Protein 4Y9A (pdb70)

Secondary structure (DSSP, 8-state):
---EEEEE--B---HHHHHHHHHHHHHH--HHHHHHSEEEEE--GGGHHHHHHHHHHTT-S-EEEES---SSSSBS-TT---HHHHHHTT--EEEES-HHHHHHS---HHHHHHHHHHHHHTT-EEEEEE---HHHHHTT-HHHHHHHHHHHHTTT--HHHHTT-EEEE--GGGSSSS----HHHHHHHHHHHHHHHHHHS-HHHHTTSEEEE-S---TTTHHHHHTSTT--EEEE-GGGGSHHHHHHHHTTT-/-PPPEEEEE--B---HHHHHHHHHHHHHH--HHHHHHSEEEEE--GGGHHHHHHHHHHTT---EEEES---SSSSBS-TT---HHHHHHTT--EEEES-HHHHHHS---HHHHHHHHHHHHHTT-EEEEEE---HHHHHHT-HHHHHHHHHHHHTTT--HHHHTT-EEEE--GGGSSSSS---HHHHHHHHHHHHHHHHHHS-HHHHTTSEEEE-S---TTTHHHHHHSTT--EEEESGGGGSHHHHHHHHT---/---EEEEE--B---HHHHHHHHHHHHHH--HHHHHHSEEEEE--GGGHHHHHHHHHHHT---EEEES---SSSSBS-TT---HHHHHHTT--EEEES-HHHHHHS---HHHHHHHHHHHHHTT-EEEEEE---HHHHHTT-HHHHHHHHHHHHTTT--HHHHTT-EEEE--GGGSSSS----HHHHHHHHHHHHHHHHHHS-HHHHTT-EEEE-S---TTTHHHHHTSTT--EEEE-GGGGSHHHHHHHHTTT-/-PPPEEEEE--B---HHHHHHHHHHHHHH--HHHHHH-EEEEE--GGGHHHHHHHHHHTT---EEEES---SSSSBS-TT---HHHHHHTT--EEEES-HHHHHHT---HHHHHHHHHHHHHTT-EEEEEE---HHHHHTT-HHHHHHHHHHHHTTT--HHHHTT-EEEE--HHHHSSS----HHHHHHHHHHHHHHHHHHS-HHHHTTSEEEE-S---HHHHHHHTTSTT--EEEE-GGGGSHHHHHHHHTTT-

Structure (mmCIF, N/CA/C/O backbone):
data_4Y9A
#
_entry.id   4Y9A
#
_cell.length_a   86.069
_cell.length_b   86.069
_cell.length_c   133.949
_cell.angle_alpha   90.00
_cell.angle_beta   90.00
_cell.angle_gamma   90.00
#
_symmetry.space_group_name_H-M   'P 43'
#
loop_
_entity.id
_entity.type
_entity.pdbx_description
1 polymer 'Triosephosphate isomerase'
2 water water
#
loop_
_atom_site.group_PDB
_atom_site.id
_atom_site.type_symbol
_atom_site.label_atom_id
_atom_site.label_alt_id
_atom_site.label_comp_id
_atom_site.label_asym_id
_atom_site.label_entity_id
_atom_site.label_seq_id
_atom_site.pdbx_PDB_ins_code
_atom_site.Cartn_x
_atom_site.Cartn_y
_atom_site.Cartn_z
_atom_site.occupancy
_atom_site.B_iso_or_equiv
_atom_site.auth_seq_id
_atom_site.auth_comp_id
_atom_site.auth_asym_id
_atom_site.auth_atom_id
_atom_site.pdbx_PDB_model_num
ATOM 1 N N . ARG A 1 7 ? 10.847 37.991 -27.415 1.00 45.47 7 ARG A N 1
ATOM 2 C 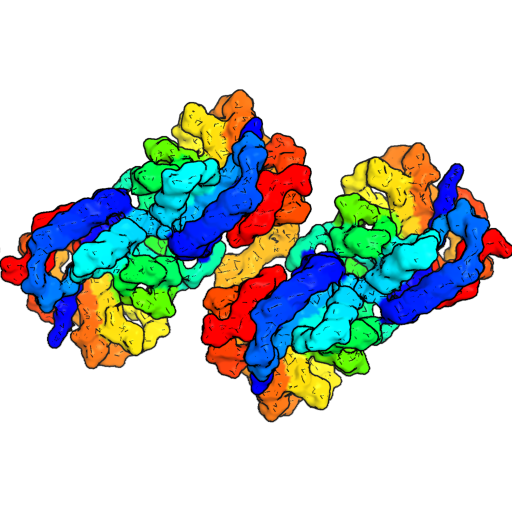CA . ARG A 1 7 ? 11.299 37.757 -26.043 1.00 36.84 7 ARG A CA 1
ATOM 3 C C . ARG A 1 7 ? 10.175 37.384 -25.073 1.00 36.73 7 ARG A C 1
ATOM 4 O O . ARG A 1 7 ? 9.243 38.163 -24.858 1.00 35.89 7 ARG A O 1
ATOM 12 N N . THR A 1 8 ? 10.290 36.204 -24.465 1.00 33.44 8 THR A N 1
ATOM 13 C CA . THR A 1 8 ? 9.385 35.796 -23.388 1.00 36.35 8 THR A CA 1
ATOM 14 C C . THR A 1 8 ? 9.569 36.709 -22.184 1.00 32.32 8 THR A C 1
ATOM 15 O O . THR A 1 8 ? 10.642 36.752 -21.613 1.00 33.69 8 THR A O 1
ATOM 19 N N . PRO A 1 9 ? 8.527 37.447 -21.789 1.00 37.41 9 PRO A N 1
ATOM 20 C CA . PRO A 1 9 ? 8.717 38.307 -20.616 1.00 32.36 9 PRO A CA 1
ATOM 21 C C . PRO A 1 9 ? 8.997 37.494 -19.351 1.00 30.23 9 PRO A C 1
ATOM 22 O O . PRO A 1 9 ? 8.608 36.335 -19.281 1.00 29.69 9 PRO A O 1
ATOM 26 N N . LEU A 1 10 ? 9.726 38.077 -18.403 1.00 28.74 10 LEU A N 1
ATOM 27 C CA . LEU A 1 10 ? 10.097 37.370 -17.177 1.00 27.01 10 LEU A CA 1
ATOM 28 C C . LEU A 1 10 ? 9.665 38.149 -15.949 1.00 30.22 10 LEU A C 1
ATOM 29 O O . LEU A 1 10 ? 10.101 39.294 -15.725 1.00 30.29 10 LEU A O 1
ATOM 34 N N . MET A 1 11 ? 8.806 37.528 -15.149 1.00 27.74 11 MET A N 1
ATOM 35 C CA . MET A 1 11 ? 8.393 38.141 -13.907 1.00 25.88 11 MET A CA 1
ATOM 36 C C . MET A 1 11 ? 9.062 37.383 -12.778 1.00 23.84 11 MET A C 1
ATOM 37 O O . MET A 1 11 ? 8.698 36.252 -12.478 1.00 29.43 11 MET A O 1
ATOM 42 N N . ALA A 1 12 ? 10.048 38.018 -12.158 1.00 27.18 12 ALA A N 1
ATOM 43 C CA . ALA A 1 12 ? 10.803 37.406 -11.083 1.00 25.28 12 ALA A CA 1
ATOM 44 C C . ALA A 1 12 ? 10.393 38.077 -9.787 1.00 27.91 12 ALA A C 1
ATOM 45 O O . ALA A 1 12 ? 10.559 39.279 -9.618 1.00 29.18 12 ALA A O 1
ATOM 47 N N . GLY A 1 13 ? 9.836 37.292 -8.878 1.00 28.76 13 GLY A N 1
ATOM 48 C CA . GLY A 1 13 ? 9.417 37.804 -7.594 1.00 26.26 13 GLY A CA 1
ATOM 49 C C . GLY A 1 13 ? 10.559 37.764 -6.610 1.00 24.26 13 GLY A C 1
ATOM 50 O O . GLY A 1 13 ? 11.011 36.683 -6.242 1.00 23.56 13 GLY A O 1
ATOM 51 N N . ASN A 1 14 ? 11.063 38.940 -6.237 1.00 25.45 14 ASN A N 1
ATOM 52 C CA . ASN A 1 14 ? 12.115 39.045 -5.234 1.00 26.92 14 ASN A CA 1
ATOM 53 C C . ASN A 1 14 ? 11.542 39.204 -3.829 1.00 26.91 14 ASN A C 1
ATOM 54 O O . ASN A 1 14 ? 11.194 40.316 -3.398 1.00 25.51 14 ASN A O 1
ATOM 59 N N . TRP A 1 15 ? 11.494 38.095 -3.100 1.00 25.36 15 TRP A N 1
ATOM 60 C CA . TRP A 1 15 ? 10.975 38.094 -1.741 1.00 21.86 15 TRP A CA 1
ATOM 61 C C . TRP A 1 15 ? 11.814 38.914 -0.765 1.00 23.46 15 TRP A C 1
ATOM 62 O O . TRP A 1 15 ? 11.311 39.364 0.263 1.00 24.24 15 TRP A O 1
ATOM 73 N N . LYS A 1 16 ? 13.086 39.113 -1.110 1.00 25.78 16 LYS A N 1
ATOM 74 C CA . LYS A 1 16 ? 14.082 39.729 -0.239 1.00 21.00 16 LYS A CA 1
ATOM 75 C C . LYS A 1 16 ? 14.175 38.930 1.045 1.00 20.24 16 LYS A C 1
ATOM 76 O O . LYS A 1 16 ? 14.037 37.710 1.011 1.00 24.30 16 LYS A O 1
ATOM 82 N N . MET A 1 17 ? 14.408 39.575 2.176 1.00 21.63 17 MET A N 1
ATOM 83 C CA . MET A 1 17 ? 14.557 38.804 3.404 1.00 19.50 17 MET A CA 1
ATOM 84 C C . MET A 1 17 ? 13.189 38.544 4.029 1.00 24.60 17 MET A C 1
ATOM 85 O O . MET A 1 17 ? 12.850 39.104 5.085 1.00 26.98 17 MET A O 1
ATOM 90 N N . ASN A 1 18 ? 12.398 37.703 3.355 1.00 22.75 18 ASN A N 1
ATOM 91 C CA . ASN A 1 18 ? 11.051 37.358 3.800 1.00 21.01 18 ASN A CA 1
ATOM 92 C C . ASN A 1 18 ? 10.653 35.905 3.529 1.00 22.19 18 ASN A C 1
ATOM 93 O O . ASN A 1 18 ? 11.147 35.290 2.588 1.00 22.59 18 ASN A O 1
ATOM 98 N N . LEU A 1 19 ? 9.739 35.400 4.369 1.00 28.12 19 LEU A N 1
ATOM 99 C CA . LEU A 1 19 ? 9.086 34.069 4.300 1.00 26.31 19 LEU A CA 1
ATOM 100 C C . LEU A 1 19 ? 10.017 32.987 4.814 1.00 26.00 19 LEU A C 1
ATOM 101 O O . LEU A 1 19 ? 11.116 32.843 4.291 1.00 24.96 19 LEU A O 1
ATOM 106 N N . ASN A 1 20 ? 9.587 32.245 5.841 1.00 27.63 20 ASN A N 1
ATOM 107 C CA . ASN A 1 20 ? 10.329 31.064 6.307 1.00 30.49 20 ASN A CA 1
ATOM 108 C C . ASN A 1 20 ? 10.044 29.874 5.396 1.00 27.05 20 ASN A C 1
ATOM 109 O O . ASN A 1 20 ? 9.329 30.006 4.414 1.00 30.04 20 ASN A O 1
ATOM 114 N N . HIS A 1 21 ? 10.589 28.706 5.712 1.00 29.99 21 HIS A N 1
ATOM 115 C CA . HIS A 1 21 ? 10.529 27.622 4.736 1.00 31.93 21 HIS A CA 1
ATOM 116 C C . HIS A 1 21 ? 9.112 27.089 4.479 1.00 30.59 21 HIS A C 1
ATOM 117 O O . HIS A 1 21 ? 8.790 26.710 3.349 1.00 33.69 21 HIS A O 1
ATOM 124 N N . LEU A 1 22 ? 8.243 27.127 5.484 1.00 29.95 22 LEU A N 1
ATOM 125 C CA . LEU A 1 22 ? 6.864 26.648 5.300 1.00 32.88 22 LEU A CA 1
ATOM 126 C C . LEU A 1 22 ? 5.948 27.721 4.685 1.00 30.68 22 LEU A C 1
ATOM 127 O O . LEU A 1 22 ? 5.035 27.402 3.917 1.00 31.63 22 LEU A O 1
ATOM 132 N N . GLU A 1 23 ? 6.185 28.983 5.035 1.00 30.63 23 GLU A N 1
ATOM 133 C CA . GLU A 1 23 ? 5.482 30.092 4.403 1.00 25.48 23 GLU A CA 1
ATOM 134 C C . GLU A 1 23 ? 5.837 30.177 2.947 1.00 23.74 23 GLU A C 1
ATOM 135 O O . GLU A 1 23 ? 5.031 30.594 2.130 1.00 27.07 23 GLU A O 1
ATOM 141 N N . ALA A 1 24 ? 7.066 29.807 2.626 1.00 26.72 24 ALA A N 1
ATOM 142 C CA . ALA A 1 24 ? 7.526 29.882 1.256 1.00 25.19 24 ALA A CA 1
ATOM 143 C C . ALA A 1 24 ? 6.735 28.913 0.407 1.00 25.45 24 ALA A C 1
ATOM 144 O O . ALA A 1 24 ? 6.265 29.264 -0.671 1.00 24.81 24 ALA A O 1
ATOM 146 N N . ILE A 1 25 ? 6.606 27.691 0.918 1.00 26.56 25 ILE A N 1
ATOM 147 C CA . ILE A 1 25 ? 5.850 26.602 0.293 1.00 29.49 25 ILE A CA 1
ATOM 148 C C . ILE A 1 25 ? 4.386 26.981 0.108 1.00 31.94 25 ILE A C 1
ATOM 149 O O . ILE A 1 25 ? 3.803 26.781 -0.959 1.00 31.13 25 ILE A O 1
ATOM 154 N N . ALA A 1 26 ? 3.790 27.491 1.174 1.00 30.24 26 ALA A N 1
ATOM 155 C CA . ALA A 1 26 ? 2.456 28.025 1.082 1.00 34.89 26 ALA A CA 1
ATOM 156 C C . ALA A 1 26 ? 2.365 29.120 -0.007 1.00 33.38 26 ALA A C 1
ATOM 157 O O . ALA A 1 26 ? 1.323 29.362 -0.562 1.00 30.99 26 ALA A O 1
ATOM 159 N N . HIS A 1 27 ? 3.432 29.852 -0.277 1.00 32.42 27 HIS A N 1
ATOM 160 C CA . HIS A 1 27 ? 3.309 30.972 -1.204 1.00 30.49 27 HIS A CA 1
ATOM 161 C C . HIS A 1 27 ? 3.094 30.437 -2.617 1.00 29.95 27 HIS A C 1
ATOM 162 O O . HIS A 1 27 ? 2.109 30.672 -3.296 1.00 33.22 27 HIS A O 1
ATOM 169 N N . VAL A 1 28 ? 4.055 29.612 -2.965 1.00 29.67 28 VAL A N 1
ATOM 170 C CA . VAL A 1 28 ? 4.190 28.956 -4.230 1.00 28.87 28 VAL A CA 1
ATOM 171 C C . VAL A 1 28 ? 2.966 28.055 -4.507 1.00 34.85 28 VAL A C 1
ATOM 172 O O . VAL A 1 28 ? 2.503 27.970 -5.651 1.00 35.18 28 VAL A O 1
ATOM 176 N N . GLN A 1 29 ? 2.438 27.403 -3.465 1.00 34.50 29 GLN A N 1
ATOM 177 C CA . GLN A 1 29 ? 1.143 26.724 -3.534 1.00 31.66 29 GLN A CA 1
ATOM 178 C C . GLN A 1 29 ? -0.008 27.692 -3.833 1.00 34.26 29 GLN A C 1
ATOM 179 O O . GLN A 1 29 ? -0.863 27.436 -4.699 1.00 29.64 29 GLN A O 1
ATOM 185 N N . LYS A 1 30 ? -0.048 28.788 -3.080 1.00 35.41 30 LYS A N 1
ATOM 186 C CA . LYS A 1 30 ? -1.012 29.846 -3.346 1.00 33.18 30 LYS A CA 1
ATOM 187 C C . LYS A 1 30 ? -0.847 30.304 -4.793 1.00 38.48 30 LYS A C 1
ATOM 188 O O . LYS A 1 30 ? -1.830 30.441 -5.535 1.00 38.99 30 LYS A O 1
ATOM 194 N N . LEU A 1 31 ? 0.405 30.530 -5.189 1.00 36.89 31 LEU A N 1
ATOM 195 C CA . LEU A 1 31 ? 0.698 31.020 -6.528 1.00 35.88 31 LEU A CA 1
ATOM 196 C C . LEU A 1 31 ? 0.197 30.076 -7.618 1.00 35.28 31 LEU A C 1
ATOM 197 O O . LEU A 1 31 ? -0.490 30.504 -8.542 1.00 33.09 31 LEU A O 1
ATOM 202 N N . ALA A 1 32 ? 0.518 28.789 -7.489 1.00 37.45 32 ALA A N 1
ATOM 203 C CA . ALA A 1 32 ? 0.170 27.804 -8.514 1.00 35.59 32 ALA A CA 1
ATOM 204 C C . ALA A 1 32 ? -1.336 27.571 -8.548 1.00 39.79 32 ALA A C 1
ATOM 205 O O . ALA A 1 32 ? -1.907 27.233 -9.591 1.00 40.28 32 ALA A O 1
ATOM 207 N N . PHE A 1 33 ? -1.979 27.787 -7.406 1.00 40.11 33 PHE A N 1
ATOM 208 C CA . PHE A 1 33 ? -3.424 27.653 -7.314 1.00 41.91 33 PHE A CA 1
ATOM 209 C C . PHE A 1 33 ? -4.108 28.711 -8.162 1.00 38.35 33 PHE A C 1
ATOM 210 O O . PHE A 1 33 ? -5.104 28.430 -8.820 1.00 38.06 33 PHE A O 1
ATOM 218 N N . ALA A 1 34 ? -3.545 29.915 -8.164 1.00 37.82 34 ALA A N 1
ATOM 219 C CA . ALA A 1 34 ? -4.166 31.053 -8.827 1.00 32.85 34 ALA A CA 1
ATOM 220 C C . ALA A 1 34 ? -3.813 31.154 -10.317 1.00 37.57 34 ALA A C 1
ATOM 221 O O . ALA A 1 34 ? -4.509 31.830 -11.065 1.00 39.90 34 ALA A O 1
ATOM 223 N N . LEU A 1 35 ? -2.749 30.472 -10.748 1.00 41.45 35 LEU A N 1
ATOM 224 C CA . LEU A 1 35 ? -2.263 30.533 -12.137 1.00 34.76 35 LEU A CA 1
ATOM 225 C C . LEU A 1 35 ? -2.719 29.383 -13.059 1.00 39.38 35 LEU A C 1
ATOM 226 O O . LEU A 1 35 ? -2.829 28.239 -12.631 1.00 43.97 35 LEU A O 1
ATOM 231 N N . ALA A 1 36 ? -2.942 29.692 -14.334 1.00 39.75 36 ALA A N 1
ATOM 232 C CA . ALA A 1 36 ? -3.345 28.705 -15.338 1.00 32.04 36 ALA A CA 1
ATOM 233 C C . ALA A 1 36 ? -2.341 28.658 -16.463 1.00 33.39 36 ALA A C 1
ATOM 234 O O . ALA A 1 36 ? -1.484 29.520 -16.552 1.00 34.61 36 ALA A O 1
ATOM 236 N N . ASP A 1 37 ? -2.465 27.650 -17.324 1.00 42.52 37 ASP A N 1
ATOM 237 C CA . ASP A 1 37 ? -1.541 27.419 -18.438 1.00 36.35 37 ASP A CA 1
ATOM 238 C C . ASP A 1 37 ? -1.302 28.609 -19.341 1.00 37.91 37 ASP A C 1
ATOM 239 O O . ASP A 1 37 ? -0.187 28.810 -19.821 1.00 37.31 37 ASP A O 1
ATOM 244 N N . LYS A 1 38 ? -2.362 29.368 -19.598 1.00 36.07 38 LYS A N 1
ATOM 245 C CA . LYS A 1 38 ? -2.285 30.562 -20.426 1.00 34.03 38 LYS A CA 1
ATOM 246 C C . LYS A 1 38 ? -1.401 31.647 -19.785 1.00 33.68 38 LYS A C 1
ATOM 247 O O . LYS A 1 38 ? -0.885 32.529 -20.469 1.00 32.53 38 LYS A O 1
ATOM 253 N N . ASP A 1 39 ? -1.257 31.598 -18.464 1.00 36.48 39 ASP A N 1
ATOM 254 C CA . ASP A 1 39 ? -0.378 32.524 -17.755 1.00 34.32 39 ASP A CA 1
ATOM 255 C C . ASP A 1 39 ? 1.099 32.211 -18.041 1.00 35.87 39 ASP A C 1
ATOM 256 O O . ASP A 1 39 ? 1.867 33.113 -18.372 1.00 34.05 39 ASP A O 1
ATOM 261 N N . TYR A 1 40 ? 1.489 30.942 -17.893 1.00 34.60 40 TYR A N 1
ATOM 262 C CA . TYR A 1 40 ? 2.861 30.511 -18.148 1.00 31.88 40 TYR A CA 1
ATOM 263 C C . TYR A 1 40 ? 3.238 30.485 -19.624 1.00 36.71 40 TYR A C 1
ATOM 264 O O . TYR A 1 40 ? 4.421 30.574 -19.971 1.00 39.92 40 TYR A O 1
ATOM 273 N N . ASP A 1 41 ? 2.237 30.373 -20.488 1.00 32.74 41 ASP A N 1
ATOM 274 C CA . ASP A 1 41 ? 2.466 30.255 -21.926 1.00 33.19 41 ASP A CA 1
ATOM 275 C C . ASP A 1 41 ? 3.032 31.549 -22.467 1.00 36.52 41 ASP A C 1
ATOM 276 O O . ASP A 1 41 ? 3.806 31.560 -23.423 1.00 40.88 41 ASP A O 1
ATOM 281 N N . ALA A 1 42 ? 2.625 32.647 -21.848 1.00 40.36 42 ALA A N 1
ATOM 282 C CA . ALA A 1 42 ? 2.995 33.956 -22.332 1.00 38.83 42 ALA A CA 1
ATOM 283 C C . ALA A 1 42 ? 4.114 34.597 -21.511 1.00 35.72 42 ALA A C 1
ATOM 284 O O . ALA A 1 42 ? 4.861 35.418 -22.022 1.00 39.16 42 ALA A O 1
ATOM 286 N N . VAL A 1 43 ? 4.255 34.196 -20.256 1.00 32.95 43 VAL A N 1
ATOM 287 C CA . VAL A 1 43 ? 5.144 34.897 -19.337 1.00 32.14 43 VAL A CA 1
ATOM 288 C C . VAL A 1 43 ? 5.907 33.844 -18.557 1.00 32.65 43 VAL A C 1
ATOM 289 O O . VAL A 1 43 ? 5.362 32.793 -18.229 1.00 35.61 43 VAL A O 1
ATOM 293 N N . GLU A 1 44 ? 7.178 34.118 -18.295 1.00 31.77 44 GLU A N 1
ATOM 294 C CA . GLU A 1 44 ? 8.016 33.278 -17.447 1.00 28.80 44 GLU A CA 1
ATOM 295 C C . GLU A 1 44 ? 7.862 33.703 -16.002 1.00 26.21 44 GLU A C 1
ATOM 296 O O . GLU A 1 44 ? 7.981 34.887 -15.688 1.00 26.65 44 GLU A O 1
ATOM 302 N N . VAL A 1 45 ? 7.563 32.752 -15.126 1.00 24.40 45 VAL A N 1
ATOM 303 C CA . VAL A 1 45 ? 7.307 33.094 -13.734 1.00 27.92 45 VAL A CA 1
ATOM 304 C C . VAL A 1 45 ? 8.410 32.530 -12.831 1.00 25.61 45 VAL A C 1
ATOM 305 O O . VAL A 1 45 ? 8.705 31.335 -12.856 1.00 27.04 45 VAL A O 1
ATOM 309 N N . ALA A 1 46 ? 9.014 33.388 -12.021 1.00 27.39 46 ALA A N 1
ATOM 310 C CA . ALA A 1 46 ? 10.079 32.961 -11.113 1.00 27.46 46 ALA A CA 1
ATOM 311 C C . ALA A 1 46 ? 9.946 33.665 -9.763 1.00 25.75 46 ALA A C 1
ATOM 312 O O . ALA A 1 46 ? 9.400 34.765 -9.680 1.00 26.59 46 ALA A O 1
ATOM 314 N N . VAL A 1 47 ? 10.399 32.999 -8.706 1.00 24.19 47 VAL A N 1
ATOM 315 C CA . VAL A 1 47 ? 10.450 33.594 -7.379 1.00 24.54 47 VAL A CA 1
ATOM 316 C C . VAL A 1 47 ? 11.882 33.516 -6.897 1.00 24.35 47 VAL A C 1
ATOM 317 O O . VAL A 1 47 ? 12.519 32.472 -6.999 1.00 26.37 47 VAL A O 1
ATOM 321 N N . LEU A 1 48 ? 12.414 34.626 -6.406 1.00 23.90 48 LEU A N 1
ATOM 322 C CA . LEU A 1 48 ? 13.774 34.612 -5.888 1.00 23.85 48 LEU A CA 1
ATOM 323 C C . LEU A 1 48 ? 13.667 34.598 -4.385 1.00 23.30 48 LEU A C 1
ATOM 324 O O . LEU A 1 48 ? 13.308 35.603 -3.764 1.00 24.87 48 LEU A O 1
ATOM 329 N N . ALA A 1 49 ? 13.937 33.427 -3.817 1.00 24.23 49 ALA A N 1
ATOM 330 C CA . ALA A 1 49 ? 13.665 33.149 -2.404 1.00 22.48 49 ALA A CA 1
ATOM 331 C C . ALA A 1 49 ? 14.939 33.094 -1.560 1.00 24.42 49 ALA A C 1
ATOM 332 O O . ALA A 1 49 ? 16.024 32.801 -2.076 1.00 25.03 49 ALA A O 1
ATOM 334 N N . PRO A 1 50 ? 14.815 33.380 -0.253 1.00 25.25 50 PRO A N 1
ATOM 335 C CA . PRO A 1 50 ? 15.953 33.240 0.653 1.00 19.69 50 PRO A CA 1
ATOM 336 C C . PRO A 1 50 ? 16.565 31.857 0.584 1.00 19.53 50 PRO A C 1
ATOM 337 O O . PRO A 1 50 ? 15.830 30.890 0.435 1.00 23.24 50 PRO A O 1
ATOM 341 N N . PHE A 1 51 ? 17.885 31.784 0.711 1.00 18.94 51 PHE A N 1
ATOM 342 C CA . PHE A 1 51 ? 18.640 30.538 0.644 1.00 20.84 51 PHE A CA 1
ATOM 343 C C . PHE A 1 51 ? 17.972 29.408 1.379 1.00 21.41 51 PHE A C 1
ATOM 344 O O . PHE A 1 51 ? 17.861 28.280 0.879 1.00 20.70 51 PHE A O 1
ATOM 352 N N . THR A 1 52 ? 17.534 29.726 2.592 1.00 23.73 52 THR A N 1
ATOM 353 C CA . THR A 1 52 ? 16.987 28.735 3.496 1.00 22.48 52 THR A CA 1
ATOM 354 C C . THR A 1 52 ? 15.640 28.171 3.003 1.00 25.48 52 THR A C 1
ATOM 355 O O . THR A 1 52 ? 15.184 27.110 3.472 1.00 26.13 52 THR A O 1
ATOM 359 N N . ASP A 1 53 ? 15.030 28.837 2.023 1.00 21.88 53 ASP A N 1
ATOM 360 C CA . ASP A 1 53 ? 13.729 28.408 1.518 1.00 22.16 53 ASP A CA 1
ATOM 361 C C . ASP A 1 53 ? 13.871 27.527 0.288 1.00 23.92 53 ASP A C 1
ATOM 362 O O . ASP A 1 53 ? 12.904 26.910 -0.151 1.00 27.13 53 ASP A O 1
ATOM 367 N N . LEU A 1 54 ? 15.085 27.454 -0.253 1.00 22.70 54 LEU A N 1
ATOM 368 C CA . LEU A 1 54 ? 15.275 26.931 -1.603 1.00 23.21 54 LEU A CA 1
ATOM 369 C C . LEU A 1 54 ? 15.037 25.418 -1.719 1.00 24.75 54 LEU A C 1
ATOM 370 O O . LEU A 1 54 ? 14.488 24.949 -2.714 1.00 27.35 54 LEU A O 1
ATOM 375 N N . ARG A 1 55 ? 15.442 24.647 -0.722 1.00 25.10 55 ARG A N 1
ATOM 376 C CA . ARG A 1 55 ? 15.176 23.215 -0.769 1.00 29.28 55 ARG A CA 1
ATOM 377 C C . ARG A 1 55 ? 13.675 22.950 -0.695 1.00 31.51 55 ARG A C 1
ATOM 378 O O . ARG A 1 55 ? 13.138 22.094 -1.407 1.00 32.75 55 ARG A O 1
ATOM 386 N N . SER A 1 56 ? 12.998 23.689 0.166 1.00 26.80 56 SER A N 1
ATOM 387 C CA . SER A 1 56 ? 11.574 23.515 0.307 1.00 31.89 56 SER A CA 1
ATOM 388 C C . SER A 1 56 ? 10.837 23.847 -0.999 1.00 33.22 56 SER A C 1
ATOM 389 O O . SER A 1 56 ? 9.895 23.152 -1.396 1.00 32.64 56 SER A O 1
ATOM 392 N N . VAL A 1 57 ? 11.273 24.901 -1.676 1.00 30.92 57 VAL A N 1
ATOM 393 C CA . VAL A 1 57 ? 10.633 25.276 -2.928 1.00 27.90 57 VAL A CA 1
ATOM 394 C C . VAL A 1 57 ? 10.947 24.229 -3.994 1.00 32.27 57 VAL A C 1
ATOM 395 O O . VAL A 1 57 ? 10.072 23.822 -4.765 1.00 35.35 57 VAL A O 1
ATOM 399 N N . GLN A 1 58 ? 12.180 23.737 -4.000 1.00 28.41 58 GLN A N 1
ATOM 400 C CA . GLN A 1 58 ? 12.547 22.748 -4.990 1.00 29.39 58 GLN A CA 1
ATOM 401 C C . GLN A 1 58 ? 11.694 21.495 -4.897 1.00 36.39 58 GLN A C 1
ATOM 402 O O . GLN A 1 58 ? 11.181 21.025 -5.913 1.00 36.24 58 GLN A O 1
ATOM 408 N N . THR A 1 59 ? 11.526 20.970 -3.683 1.00 33.37 59 THR A N 1
ATOM 409 C CA . THR A 1 59 ? 10.778 19.731 -3.500 1.00 31.91 59 THR A CA 1
ATOM 410 C C . THR A 1 59 ? 9.329 19.936 -3.884 1.00 32.50 59 THR A C 1
ATOM 411 O O . THR A 1 59 ? 8.710 19.066 -4.488 1.00 38.33 59 THR A O 1
ATOM 415 N N . LEU A 1 60 ? 8.799 21.108 -3.576 1.00 33.45 60 LEU A N 1
ATOM 416 C CA . LEU A 1 60 ? 7.436 21.427 -3.971 1.00 33.54 60 LEU A CA 1
ATOM 417 C C . LEU A 1 60 ? 7.325 21.513 -5.491 1.00 36.53 60 LEU A C 1
ATOM 418 O O . LEU A 1 60 ? 6.405 20.954 -6.088 1.00 38.29 60 LEU A O 1
ATOM 423 N N . VAL A 1 61 ? 8.268 22.203 -6.123 1.00 39.91 61 VAL A N 1
ATOM 424 C CA . VAL A 1 61 ? 8.209 22.369 -7.571 1.00 37.03 61 VAL A CA 1
ATOM 425 C C . VAL A 1 61 ? 8.523 21.047 -8.283 1.00 34.13 61 VAL A C 1
ATOM 426 O O . VAL A 1 61 ? 7.862 20.696 -9.262 1.00 33.85 61 VAL A O 1
ATOM 430 N N . ASP A 1 62 ? 9.501 20.297 -7.782 1.00 37.00 62 ASP A N 1
ATOM 431 C CA . ASP A 1 62 ? 9.787 18.972 -8.351 1.00 40.65 62 ASP A CA 1
ATOM 432 C C . ASP A 1 62 ? 8.658 17.987 -8.036 1.00 42.50 62 ASP A C 1
ATOM 433 O O . ASP A 1 62 ? 8.333 17.103 -8.841 1.00 43.29 62 ASP A O 1
ATOM 438 N N . GLY A 1 63 ? 8.038 18.147 -6.882 1.00 36.80 63 GLY A N 1
ATOM 439 C CA . GLY A 1 63 ? 6.967 17.254 -6.530 1.00 37.71 63 GLY A CA 1
ATOM 440 C C . GLY A 1 63 ? 5.746 17.429 -7.415 1.00 45.13 63 GLY A C 1
ATOM 441 O O . GLY A 1 63 ? 5.360 16.500 -8.132 1.00 44.77 63 GLY A O 1
ATOM 442 N N . ASP A 1 64 ? 5.168 18.632 -7.407 1.00 38.04 64 ASP A N 1
ATOM 443 C CA . ASP A 1 64 ? 3.915 18.886 -8.122 1.00 33.26 64 ASP A CA 1
ATOM 444 C C . ASP A 1 64 ? 4.070 19.304 -9.582 1.00 39.03 64 ASP A C 1
ATOM 445 O O . ASP A 1 64 ? 3.110 19.776 -10.211 1.00 39.89 64 ASP A O 1
ATOM 450 N N . LYS A 1 65 ? 5.265 19.110 -10.120 1.00 38.49 65 LYS A N 1
ATOM 451 C CA . LYS A 1 65 ? 5.559 19.485 -11.492 1.00 38.08 65 LYS A CA 1
ATOM 452 C C . LYS A 1 65 ? 5.045 20.897 -11.818 1.00 36.06 65 LYS A C 1
ATOM 453 O O . LYS A 1 65 ? 4.209 21.073 -12.712 1.00 35.52 65 LYS A O 1
ATOM 459 N N . LEU A 1 66 ? 5.496 21.888 -11.052 1.00 34.95 66 LEU A N 1
ATOM 460 C CA . LEU A 1 66 ? 5.078 23.276 -11.265 1.00 31.26 66 LEU A CA 1
ATOM 461 C C . LEU A 1 66 ? 5.842 23.926 -12.412 1.00 28.44 66 LEU A C 1
ATOM 462 O O . LEU A 1 66 ? 6.948 23.512 -12.764 1.00 31.31 66 LEU A O 1
ATOM 467 N N . LYS A 1 67 ? 5.229 24.929 -13.020 1.00 32.27 67 LYS A N 1
ATOM 468 C CA . LYS A 1 67 ? 5.823 25.616 -14.165 1.00 36.95 67 LYS A CA 1
ATOM 469 C C . LYS A 1 67 ? 6.543 26.883 -13.718 1.00 34.76 67 LYS A C 1
ATOM 470 O O . LYS A 1 67 ? 7.183 27.575 -14.508 1.00 33.56 67 LYS A O 1
ATOM 476 N N . ILE A 1 68 ? 6.380 27.185 -12.437 1.00 29.35 68 ILE A N 1
ATOM 477 C CA . ILE A 1 68 ? 6.986 28.331 -11.799 1.00 33.39 68 ILE A CA 1
ATOM 478 C C . ILE A 1 68 ? 8.461 28.032 -11.503 1.00 34.37 68 ILE A C 1
ATOM 479 O O . ILE A 1 68 ? 8.791 26.959 -10.995 1.00 32.98 68 ILE A O 1
ATOM 484 N N . LYS A 1 69 ? 9.348 28.955 -11.869 1.00 32.96 69 LYS A N 1
ATOM 485 C CA . LYS A 1 69 ? 10.778 28.803 -11.596 1.00 29.36 69 LYS A CA 1
ATOM 486 C C . LYS A 1 69 ? 11.187 29.467 -10.271 1.00 29.46 69 LYS A C 1
ATOM 487 O O . LYS A 1 69 ? 10.428 30.255 -9.708 1.00 29.09 69 LYS A O 1
ATOM 493 N N . TYR A 1 70 ? 12.342 29.092 -9.728 1.00 25.99 70 TYR A N 1
ATOM 494 C CA . TYR A 1 70 ? 12.823 29.731 -8.505 1.00 26.00 70 TYR A CA 1
ATOM 495 C C . TYR A 1 70 ? 14.316 29.980 -8.627 1.00 28.94 70 TYR A C 1
ATOM 496 O O . TYR A 1 70 ? 14.982 29.383 -9.476 1.00 28.12 70 TYR A O 1
ATOM 505 N N . GLY A 1 71 ? 14.836 30.836 -7.752 1.00 29.45 71 GLY A N 1
ATOM 506 C CA . GLY A 1 71 ? 16.200 31.330 -7.845 1.00 24.33 71 GLY A CA 1
ATOM 507 C C . GLY A 1 71 ? 16.686 31.973 -6.554 1.00 25.36 71 GLY A C 1
ATOM 508 O O . GLY A 1 71 ? 15.925 32.110 -5.579 1.00 22.02 71 GLY A O 1
ATOM 509 N N . ALA A 1 72 ? 17.962 32.356 -6.541 1.00 21.21 72 ALA A N 1
ATOM 510 C CA . ALA A 1 72 ? 18.560 32.939 -5.361 1.00 20.89 72 ALA A CA 1
ATOM 511 C C . ALA A 1 72 ? 18.691 34.447 -5.466 1.00 21.43 72 ALA A C 1
ATOM 512 O O . ALA A 1 72 ? 18.631 35.001 -6.554 1.00 22.80 72 ALA A O 1
ATOM 514 N N . GLN A 1 73 ? 18.962 35.088 -4.332 1.00 24.66 73 GLN A N 1
ATOM 515 C CA . GLN A 1 73 ? 19.025 36.547 -4.231 1.00 22.77 73 GLN A CA 1
ATOM 516 C C . GLN A 1 73 ? 20.477 36.995 -4.191 1.00 23.68 73 GLN A C 1
ATOM 517 O O . GLN A 1 73 ? 20.773 38.183 -4.019 1.00 21.46 73 GLN A O 1
ATOM 523 N N . ASP A 1 74 ? 21.376 36.021 -4.320 1.00 25.06 74 ASP A N 1
ATOM 524 C CA . ASP A 1 74 ? 22.824 36.254 -4.223 1.00 26.37 74 ASP A CA 1
ATOM 525 C C . ASP A 1 74 ? 23.592 34.960 -4.579 1.00 24.54 74 ASP A C 1
ATOM 526 O O . ASP A 1 74 ? 23.019 33.858 -4.556 1.00 20.15 74 ASP A O 1
ATOM 531 N N . ILE A 1 75 ? 24.872 35.099 -4.915 1.00 18.79 75 ILE A N 1
ATOM 532 C CA . ILE A 1 75 ? 25.737 33.964 -5.168 1.00 20.40 75 ILE A CA 1
ATOM 533 C C . ILE A 1 75 ? 27.133 34.431 -4.819 1.00 20.40 75 ILE A C 1
ATOM 534 O O . ILE A 1 75 ? 27.467 35.594 -5.047 1.00 19.55 75 ILE A O 1
ATOM 539 N N . SER A 1 76 ? 27.939 33.531 -4.263 1.00 22.57 76 SER A N 1
ATOM 540 C CA . SER A 1 76 ? 29.351 33.808 -4.007 1.00 22.51 76 SER A CA 1
ATOM 541 C C . SER A 1 76 ? 30.158 33.721 -5.304 1.00 21.56 76 SER A C 1
ATOM 542 O O . SER A 1 76 ? 29.962 32.823 -6.121 1.00 24.30 76 SER A O 1
ATOM 545 N N . ALA A 1 77 ? 31.102 34.626 -5.467 1.00 21.39 77 ALA A N 1
ATOM 546 C CA . ALA A 1 77 ? 31.983 34.605 -6.622 1.00 22.00 77 ALA A CA 1
ATOM 547 C C . ALA A 1 77 ? 32.838 33.353 -6.702 1.00 24.64 77 ALA A C 1
ATOM 548 O O . ALA A 1 77 ? 33.412 33.063 -7.758 1.00 25.85 77 ALA A O 1
ATOM 550 N N . HIS A 1 78 ? 32.959 32.633 -5.585 1.00 26.78 78 HIS A N 1
ATOM 551 C CA . HIS A 1 78 ? 33.851 31.470 -5.503 1.00 24.21 78 HIS A CA 1
ATOM 552 C C . HIS A 1 78 ? 33.072 30.172 -5.645 1.00 26.14 78 HIS A C 1
ATOM 553 O O . HIS A 1 78 ? 31.851 30.129 -5.449 1.00 24.16 78 HIS A O 1
ATOM 560 N N . ASP A 1 79 ? 33.777 29.118 -6.035 1.00 32.07 79 ASP A N 1
ATOM 561 C CA . ASP A 1 79 ? 33.142 27.829 -6.308 1.00 30.36 79 ASP A CA 1
ATOM 562 C C . ASP A 1 79 ? 32.999 27.001 -5.063 1.00 24.58 79 ASP A C 1
ATOM 563 O O . ASP A 1 79 ? 32.269 26.026 -5.027 1.00 35.31 79 ASP A O 1
ATOM 568 N N . GLY A 1 80 ? 33.696 27.408 -4.028 1.00 27.30 80 GLY A N 1
ATOM 569 C CA . GLY A 1 80 ? 33.710 26.664 -2.793 1.00 27.12 80 GLY A CA 1
ATOM 570 C C . GLY A 1 80 ? 34.906 27.133 -2.008 1.00 23.46 80 GLY A C 1
ATOM 571 O O . GLY A 1 80 ? 35.819 27.749 -2.557 1.00 21.29 80 GLY A O 1
ATOM 572 N N . GLY A 1 81 ? 34.891 26.828 -0.719 1.00 25.65 81 GLY A N 1
ATOM 573 C CA . GLY A 1 81 ? 36.032 27.065 0.134 1.00 27.36 81 GLY A CA 1
ATOM 574 C C . GLY A 1 81 ? 35.796 27.858 1.391 1.00 24.55 81 GLY A C 1
ATOM 575 O O . GLY A 1 81 ? 34.675 27.948 1.902 1.00 22.86 81 GLY A O 1
ATOM 576 N N . ALA A 1 82 ? 36.877 28.451 1.877 1.00 21.10 82 ALA A N 1
ATOM 577 C CA . ALA A 1 82 ? 36.885 29.021 3.210 1.00 27.93 82 ALA A CA 1
ATOM 578 C C . ALA A 1 82 ? 36.250 30.406 3.194 1.00 26.57 82 ALA A C 1
ATOM 579 O O . ALA A 1 82 ? 36.914 31.422 3.396 1.00 27.73 82 ALA A O 1
ATOM 581 N N . TYR A 1 83 ? 34.946 30.421 2.938 1.00 27.62 83 TYR A N 1
ATOM 582 C CA . TYR A 1 83 ? 34.186 31.656 2.748 1.00 25.10 83 TYR A CA 1
ATOM 583 C C . TYR A 1 83 ? 32.935 31.571 3.598 1.00 28.14 83 TYR A C 1
ATOM 584 O O . TYR A 1 83 ? 31.841 31.285 3.092 1.00 27.28 83 TYR A O 1
ATOM 593 N N . THR A 1 84 ? 33.121 31.754 4.903 1.00 27.68 84 THR A N 1
ATOM 594 C CA . THR A 1 84 ? 32.071 31.543 5.892 1.00 25.33 84 THR A CA 1
ATOM 595 C C . THR A 1 84 ? 30.827 32.383 5.625 1.00 21.73 84 THR A C 1
ATOM 596 O O . THR A 1 84 ? 30.907 33.600 5.448 1.00 20.80 84 THR A O 1
ATOM 600 N N . GLY A 1 85 ? 29.680 31.713 5.571 1.00 18.96 85 GLY A N 1
ATOM 601 C CA . GLY A 1 85 ? 28.409 32.388 5.410 1.00 19.28 85 GLY A CA 1
ATOM 602 C C . GLY A 1 85 ? 27.960 32.578 3.975 1.00 20.45 85 GLY A C 1
ATOM 603 O O . GLY A 1 85 ? 26.790 32.873 3.740 1.00 21.22 85 GLY A O 1
ATOM 604 N N . GLU A 1 86 ? 28.857 32.365 3.012 1.00 21.18 86 GLU A N 1
ATOM 605 C CA . GLU A 1 86 ? 28.517 32.609 1.617 1.00 21.39 86 GLU A CA 1
ATOM 606 C C . GLU A 1 86 ? 27.985 31.325 0.979 1.00 24.34 86 GLU A C 1
ATOM 607 O O . GLU A 1 86 ? 28.280 30.216 1.460 1.00 23.98 86 GLU A O 1
ATOM 613 N N . ILE A 1 87 ? 27.197 31.481 -0.092 1.00 20.60 87 ILE A N 1
ATOM 614 C CA . ILE A 1 87 ? 26.572 30.352 -0.792 1.00 22.95 87 ILE A CA 1
ATOM 615 C C . ILE A 1 87 ? 27.064 30.243 -2.256 1.00 24.26 87 ILE A C 1
ATOM 616 O O . ILE A 1 87 ? 27.164 31.248 -2.983 1.00 23.13 87 ILE A O 1
ATOM 621 N N . SER A 1 88 ? 27.424 29.029 -2.666 1.00 23.61 88 SER A N 1
ATOM 622 C CA . SER A 1 88 ? 28.088 28.821 -3.952 1.00 23.87 88 SER A CA 1
ATOM 623 C C . SER A 1 88 ? 27.161 28.398 -5.091 1.00 22.55 88 SER A C 1
ATOM 624 O O . SER A 1 88 ? 26.069 27.912 -4.855 1.00 25.41 88 SER A O 1
ATOM 627 N N . GLY A 1 89 ? 27.615 28.579 -6.327 1.00 21.42 89 GLY A N 1
ATOM 628 C CA . GLY A 1 89 ? 26.945 28.016 -7.485 1.00 22.51 89 GLY A CA 1
ATOM 629 C C . GLY A 1 89 ? 26.607 26.528 -7.413 1.00 24.16 89 GLY A C 1
ATOM 630 O O . GLY A 1 89 ? 25.454 26.157 -7.629 1.00 27.22 89 GLY A O 1
ATOM 631 N N . PRO A 1 90 ? 27.598 25.663 -7.118 1.00 23.07 90 PRO A N 1
ATOM 632 C CA . PRO A 1 90 ? 27.278 24.237 -6.972 1.00 22.47 90 PRO A CA 1
ATOM 633 C C . PRO A 1 90 ? 26.121 23.975 -6.015 1.00 23.15 90 PRO A C 1
ATOM 634 O O . PRO A 1 90 ? 25.275 23.134 -6.301 1.00 25.62 90 PRO A O 1
ATOM 638 N N . MET A 1 91 ? 26.050 24.719 -4.919 1.00 26.75 91 MET A N 1
ATOM 639 C CA . MET A 1 91 ? 24.962 24.549 -3.968 1.00 21.24 91 MET A CA 1
ATOM 640 C C . MET A 1 91 ? 23.625 24.910 -4.595 1.00 23.56 91 MET A C 1
ATOM 641 O O . MET A 1 91 ? 22.658 24.156 -4.506 1.00 30.44 91 MET A O 1
ATOM 646 N N . LEU A 1 92 ? 23.579 26.072 -5.228 1.00 25.57 92 LEU A N 1
ATOM 647 C CA . LEU A 1 92 ? 22.379 26.576 -5.891 1.00 24.08 92 LEU A CA 1
ATOM 648 C C . LEU A 1 92 ? 22.024 25.715 -7.082 1.00 25.60 92 LEU A C 1
ATOM 649 O O . LEU A 1 92 ? 20.861 25.576 -7.439 1.00 24.53 92 LEU A O 1
ATOM 654 N N . ALA A 1 93 ? 23.059 25.175 -7.713 1.00 23.52 93 ALA A N 1
ATOM 655 C CA . ALA A 1 93 ? 22.905 24.299 -8.860 1.00 29.19 93 ALA A CA 1
ATOM 656 C C . ALA A 1 93 ? 22.250 22.975 -8.472 1.00 25.82 93 ALA A C 1
ATOM 657 O O . ALA A 1 93 ? 21.430 22.466 -9.232 1.00 27.81 93 ALA A O 1
ATOM 659 N N . LYS A 1 94 ? 22.631 22.411 -7.318 1.00 21.15 94 LYS A N 1
ATOM 660 C CA . LYS A 1 94 ? 22.031 21.169 -6.825 1.00 23.46 94 LYS A CA 1
ATOM 661 C C . LYS A 1 94 ? 20.574 21.341 -6.455 1.00 30.36 94 LYS A C 1
ATOM 662 O O . LYS A 1 94 ? 19.784 20.405 -6.580 1.00 35.38 94 LYS A O 1
ATOM 668 N N . LEU A 1 95 ? 20.208 22.533 -5.998 1.00 27.48 95 LEU A N 1
ATOM 669 C CA . LEU A 1 95 ? 18.816 22.798 -5.670 1.00 28.33 95 LEU A CA 1
ATOM 670 C C . LEU A 1 95 ? 18.016 23.071 -6.940 1.00 30.17 95 LEU A C 1
ATOM 671 O O . LEU A 1 95 ? 16.841 23.413 -6.867 1.00 34.18 95 LEU A O 1
ATOM 676 N N . LYS A 1 96 ? 18.664 22.932 -8.092 1.00 27.13 96 LYS A N 1
ATOM 677 C CA . LYS A 1 96 ? 18.044 23.185 -9.386 1.00 30.25 96 LYS A CA 1
ATOM 678 C C . LYS A 1 96 ? 17.459 24.590 -9.520 1.00 28.81 96 LYS A C 1
ATOM 679 O O . LYS A 1 96 ? 16.447 24.774 -10.195 1.00 35.38 96 LYS A O 1
ATOM 685 N N . CYS A 1 97 ? 18.097 25.591 -8.930 1.00 24.27 97 CYS A N 1
ATOM 686 C CA . CYS A 1 97 ? 17.717 26.982 -9.202 1.00 26.93 97 CYS A CA 1
ATOM 687 C C . CYS A 1 97 ? 17.848 27.321 -10.690 1.00 30.56 97 CYS A C 1
ATOM 688 O O . CYS A 1 97 ? 18.623 26.683 -11.398 1.00 33.38 97 CYS A O 1
ATOM 691 N N . THR A 1 98 ? 17.039 28.260 -11.181 1.00 30.66 98 THR A N 1
ATOM 692 C CA . THR A 1 98 ? 17.216 28.778 -12.536 1.00 22.37 98 THR A CA 1
ATOM 693 C C . THR A 1 98 ? 18.001 30.102 -12.546 1.00 21.45 98 THR A C 1
ATOM 694 O O . THR A 1 98 ? 18.932 30.280 -13.332 1.00 19.94 98 THR A O 1
ATOM 698 N N . TYR A 1 99 ? 17.610 31.022 -11.668 1.00 24.92 99 TYR A N 1
ATOM 699 C CA . TYR A 1 99 ? 18.141 32.386 -11.647 1.00 18.99 99 TYR A CA 1
ATOM 700 C C . TYR A 1 99 ? 18.892 32.739 -10.403 1.00 21.21 99 TYR A C 1
ATOM 701 O O . TYR A 1 99 ? 18.768 32.077 -9.377 1.00 26.95 99 TYR A O 1
ATOM 710 N N . VAL A 1 100 ? 19.660 33.811 -10.491 1.00 21.93 100 VAL A N 1
ATOM 711 C CA . VAL A 1 100 ? 20.240 34.416 -9.308 1.00 22.54 100 VAL A CA 1
ATOM 712 C C . VAL A 1 100 ? 20.464 35.891 -9.539 1.00 24.02 100 VAL A C 1
ATOM 713 O O . VAL A 1 100 ? 21.160 36.280 -10.476 1.00 21.75 100 VAL A O 1
ATOM 717 N N . ALA A 1 101 ? 19.881 36.708 -8.666 1.00 22.52 101 ALA A N 1
ATOM 718 C CA . ALA A 1 101 ? 20.076 38.143 -8.728 1.00 22.51 101 ALA A CA 1
ATOM 719 C C . ALA A 1 101 ? 21.512 38.450 -8.333 1.00 26.53 101 ALA A C 1
ATOM 720 O O . ALA A 1 101 ? 22.058 37.814 -7.417 1.00 25.13 101 ALA A O 1
ATOM 722 N N . VAL A 1 102 ? 22.153 39.373 -9.052 1.00 24.68 102 VAL A N 1
ATOM 723 C CA . VAL A 1 102 ? 23.506 39.785 -8.681 1.00 26.79 102 VAL A CA 1
ATOM 724 C C . VAL A 1 102 ? 23.633 41.314 -8.699 1.00 23.49 102 VAL A C 1
ATOM 725 O O . VAL A 1 102 ? 23.154 41.976 -9.602 1.00 23.02 102 VAL A O 1
ATOM 729 N N . GLY A 1 103 ? 24.242 41.878 -7.666 1.00 28.21 103 GLY A N 1
ATOM 730 C CA . GLY A 1 103 ? 24.454 43.310 -7.630 1.00 22.80 103 GLY A CA 1
ATOM 731 C C . GLY A 1 103 ? 23.212 44.127 -7.374 1.00 24.77 103 GLY A C 1
ATOM 732 O O . GLY A 1 103 ? 23.137 45.282 -7.781 1.00 27.57 103 GLY A O 1
ATOM 733 N N . HIS A 1 104 ? 22.244 43.543 -6.676 1.00 26.46 104 HIS A N 1
ATOM 734 C CA . HIS A 1 104 ? 21.039 44.265 -6.288 1.00 26.11 104 HIS A CA 1
ATOM 735 C C . HIS A 1 104 ? 21.468 45.506 -5.527 1.00 28.48 104 HIS A C 1
ATOM 736 O O . HIS A 1 104 ? 22.507 45.505 -4.868 1.00 29.07 104 HIS A O 1
ATOM 743 N N . SER A 1 105 ? 20.719 46.590 -5.670 1.00 27.98 105 SER A N 1
ATOM 744 C CA . SER A 1 105 ? 21.125 47.860 -5.078 1.00 27.91 105 SER A CA 1
ATOM 745 C C . SER A 1 105 ? 21.316 47.716 -3.564 1.00 31.00 105 SER A C 1
ATOM 746 O O . SER A 1 105 ? 22.108 48.438 -2.948 1.00 32.29 105 SER A O 1
ATOM 749 N N . GLU A 1 106 ? 20.581 46.790 -2.958 1.00 25.26 106 GLU A N 1
ATOM 750 C CA . GLU A 1 106 ? 20.679 46.628 -1.524 1.00 26.07 106 GLU A CA 1
ATOM 751 C C . GLU A 1 106 ? 22.041 46.066 -1.132 1.00 29.94 106 GLU A C 1
ATOM 752 O O . GLU A 1 106 ? 22.598 46.440 -0.093 1.00 33.25 106 GLU A O 1
ATOM 758 N N . ARG A 1 107 ? 22.592 45.184 -1.960 1.00 27.15 107 ARG A N 1
ATOM 759 C CA . ARG A 1 107 ? 23.870 44.560 -1.627 1.00 26.16 107 ARG A CA 1
ATOM 760 C C . ARG A 1 107 ? 24.992 45.514 -2.009 1.00 26.31 107 ARG A C 1
ATOM 761 O O . ARG A 1 107 ? 26.030 45.579 -1.350 1.00 26.54 107 ARG A O 1
ATOM 769 N N . ARG A 1 108 ? 24.761 46.285 -3.065 1.00 27.34 108 ARG A N 1
ATOM 770 C CA . ARG A 1 108 ? 25.696 47.334 -3.428 1.00 30.44 108 ARG A CA 1
ATOM 771 C C . ARG A 1 108 ? 25.765 48.379 -2.308 1.00 26.74 108 ARG A C 1
ATOM 772 O O . ARG A 1 108 ? 26.838 48.894 -2.002 1.00 26.71 108 ARG A O 1
ATOM 780 N N . GLN A 1 109 ? 24.639 48.655 -1.656 1.00 30.25 109 GLN A N 1
ATOM 781 C CA A GLN A 1 109 ? 24.620 49.662 -0.605 0.36 31.78 109 GLN A CA 1
ATOM 782 C CA B GLN A 1 109 ? 24.612 49.657 -0.587 0.64 33.40 109 GLN A CA 1
ATOM 783 C C . GLN A 1 109 ? 25.098 49.080 0.732 1.00 35.09 109 GLN A C 1
ATOM 784 O O . GLN A 1 109 ? 26.023 49.613 1.350 1.00 38.65 109 GLN A O 1
ATOM 795 N N . TYR A 1 110 ? 24.478 47.988 1.175 1.00 32.86 110 TYR A N 1
ATOM 796 C CA . TYR A 1 110 ? 24.835 47.394 2.472 1.00 31.05 110 TYR A CA 1
ATOM 797 C C . TYR A 1 110 ? 26.068 46.451 2.465 1.00 27.74 110 TYR A C 1
ATOM 798 O O . TYR A 1 110 ? 26.639 46.174 3.507 1.00 27.06 110 TYR A O 1
ATOM 807 N N . HIS A 1 111 ? 26.470 45.921 1.322 1.00 24.25 111 HIS A N 1
ATOM 808 C CA . HIS A 1 111 ? 27.526 44.926 1.369 1.00 27.80 111 HIS A CA 1
ATOM 809 C C . HIS A 1 111 ? 28.680 45.263 0.449 1.00 32.35 111 HIS A C 1
ATOM 810 O O . HIS A 1 111 ? 29.428 44.373 0.050 1.00 36.77 111 HIS A O 1
ATOM 817 N N . ALA A 1 112 ? 28.813 46.547 0.118 1.00 27.72 112 ALA A N 1
ATOM 818 C CA . ALA A 1 112 ? 29.963 47.059 -0.627 1.00 29.02 112 ALA A CA 1
ATOM 819 C C . ALA A 1 112 ? 30.298 46.218 -1.845 1.00 26.24 112 ALA A C 1
ATOM 820 O O . ALA A 1 112 ? 31.466 45.992 -2.151 1.00 22.67 112 ALA A O 1
ATOM 822 N N . GLU A 1 113 ? 29.265 45.729 -2.521 1.00 28.91 113 GLU A N 1
ATOM 823 C CA . GLU A 1 113 ? 29.463 45.010 -3.768 1.00 27.24 113 GLU A CA 1
ATOM 824 C C . GLU A 1 113 ? 29.760 46.018 -4.880 1.00 30.28 113 GLU A C 1
ATOM 825 O O . GLU A 1 113 ? 28.980 46.951 -5.134 1.00 25.67 113 GLU A O 1
ATOM 831 N N . THR A 1 114 ? 30.885 45.793 -5.551 1.00 28.54 114 THR A N 1
ATOM 832 C CA . THR A 1 114 ? 31.377 46.668 -6.596 1.00 26.91 114 THR A CA 1
ATOM 833 C C . THR A 1 114 ? 31.100 46.041 -7.950 1.00 28.05 114 THR A C 1
ATOM 834 O O . THR A 1 114 ? 30.738 44.878 -8.041 1.00 26.78 114 THR A O 1
ATOM 838 N N . ASP A 1 115 ? 31.241 46.824 -9.006 1.00 28.04 115 ASP A N 1
ATOM 839 C CA . ASP A 1 115 ? 31.142 46.290 -10.350 1.00 28.18 115 ASP A CA 1
ATOM 840 C C . ASP A 1 115 ? 32.102 45.138 -10.527 1.00 27.99 115 ASP A C 1
ATOM 841 O O . ASP A 1 115 ? 31.827 44.208 -11.280 1.00 31.54 115 ASP A O 1
ATOM 846 N N . GLU A 1 116 ? 33.242 45.205 -9.844 1.00 32.92 116 GLU A N 1
ATOM 847 C CA . GLU A 1 116 ? 34.232 44.136 -9.929 1.00 29.92 116 GLU A CA 1
ATOM 848 C C . GLU A 1 116 ? 33.761 42.872 -9.217 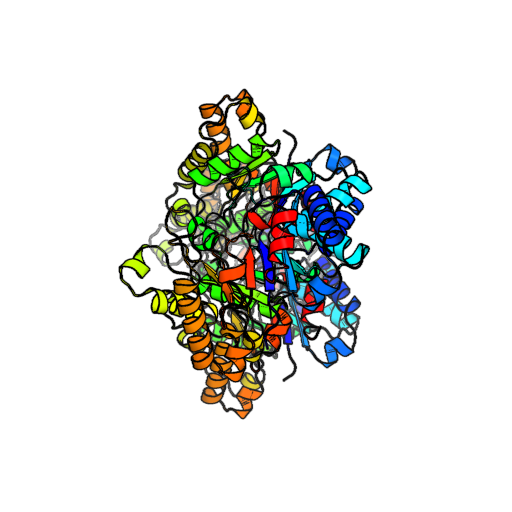1.00 24.93 116 GLU A C 1
ATOM 849 O O . GLU A 1 116 ? 33.925 41.775 -9.734 1.00 28.23 116 GLU A O 1
ATOM 855 N N . ILE A 1 117 ? 33.208 43.025 -8.023 1.00 24.11 117 ILE A N 1
ATOM 856 C CA . ILE A 1 117 ? 32.587 41.913 -7.295 1.00 27.07 117 ILE A CA 1
ATOM 857 C C . ILE A 1 117 ? 31.348 41.361 -8.006 1.00 26.08 117 ILE A C 1
ATOM 858 O O . ILE A 1 117 ? 31.130 40.148 -8.087 1.00 23.26 117 ILE A O 1
ATOM 863 N N . VAL A 1 118 ? 30.530 42.268 -8.511 1.00 27.33 118 VAL A N 1
ATOM 864 C CA . VAL A 1 118 ? 29.374 41.882 -9.286 1.00 28.05 118 VAL A CA 1
ATOM 865 C C . VAL A 1 118 ? 29.755 41.106 -10.564 1.00 26.43 118 VAL A C 1
ATOM 866 O O . VAL A 1 118 ? 29.114 40.095 -10.870 1.00 30.30 118 VAL A O 1
ATOM 870 N N . ASN A 1 119 ? 30.799 41.543 -11.278 1.00 21.93 119 ASN A N 1
ATOM 871 C CA . ASN A 1 119 ? 31.263 40.832 -12.474 1.00 20.59 119 ASN A CA 1
ATOM 872 C C . ASN A 1 119 ? 31.667 39.398 -12.171 1.00 22.40 119 ASN A C 1
ATOM 873 O O . ASN A 1 119 ? 31.468 38.509 -12.991 1.00 25.47 119 ASN A O 1
ATOM 878 N N . ALA A 1 120 ? 32.249 39.184 -10.997 1.00 24.36 120 ALA A N 1
ATOM 879 C CA . ALA A 1 120 ? 32.689 37.858 -10.555 1.00 23.08 120 ALA A CA 1
ATOM 880 C C . ALA A 1 120 ? 31.519 36.914 -10.232 1.00 21.69 120 ALA A C 1
ATOM 881 O O . ALA A 1 120 ? 31.595 35.697 -10.434 1.00 23.07 120 ALA A O 1
ATOM 883 N N . LYS A 1 121 ? 30.433 37.472 -9.717 1.00 23.52 121 LYS A N 1
ATOM 884 C CA . LYS A 1 121 ? 29.258 36.673 -9.407 1.00 19.11 121 LYS A CA 1
ATOM 885 C C . LYS A 1 121 ? 28.569 36.250 -10.699 1.00 21.15 121 LYS A C 1
ATOM 886 O O . LYS A 1 121 ? 28.090 35.122 -10.830 1.00 22.75 121 LYS A O 1
ATOM 892 N N . VAL A 1 122 ? 28.531 37.166 -11.667 1.00 23.30 122 VAL A N 1
ATOM 893 C CA . VAL A 1 122 ? 27.972 36.886 -12.990 1.00 19.45 122 VAL A CA 1
ATOM 894 C C . VAL A 1 122 ? 28.670 35.704 -13.678 1.00 21.02 122 VAL A C 1
ATOM 895 O O . VAL A 1 122 ? 28.005 34.790 -14.172 1.00 22.55 122 VAL A O 1
ATOM 899 N N . LYS A 1 123 ? 29.999 35.713 -13.692 1.00 22.67 123 LYS A N 1
ATOM 900 C CA . LYS A 1 123 ? 30.793 34.582 -14.208 1.00 23.43 123 LYS A CA 1
ATOM 901 C C . LYS A 1 123 ? 30.576 33.278 -13.442 1.00 22.77 123 LYS A C 1
ATOM 902 O O . LYS A 1 123 ? 30.483 32.199 -14.033 1.00 23.72 123 LYS A O 1
ATOM 908 N N . ALA A 1 124 ? 30.545 33.377 -12.120 1.00 21.73 124 ALA A N 1
ATOM 909 C CA . ALA A 1 124 ? 30.295 32.224 -11.281 1.00 19.87 124 ALA A CA 1
ATOM 910 C C . ALA A 1 124 ? 28.942 31.631 -11.576 1.00 21.49 124 ALA A C 1
ATOM 911 O O . ALA A 1 124 ? 28.790 30.418 -11.636 1.00 25.65 124 ALA A O 1
ATOM 913 N N . ALA A 1 125 ? 27.955 32.506 -11.742 1.00 26.23 125 ALA A N 1
ATOM 914 C CA . ALA A 1 125 ? 26.582 32.116 -12.077 1.00 25.60 125 ALA A CA 1
ATOM 915 C C . ALA A 1 125 ? 26.593 31.250 -13.327 1.00 22.62 125 ALA A C 1
ATOM 916 O O . ALA A 1 125 ? 26.008 30.164 -13.351 1.00 25.46 125 ALA A O 1
ATOM 918 N N . TYR A 1 126 ? 27.241 31.749 -14.371 1.00 22.50 126 TYR A N 1
ATOM 919 C CA . TYR A 1 126 ? 27.359 31.010 -15.631 1.00 25.50 126 TYR A CA 1
ATOM 920 C C . TYR A 1 126 ? 28.189 29.733 -15.523 1.00 24.13 126 TYR A C 1
ATOM 921 O O . TYR A 1 126 ? 27.869 28.729 -16.152 1.00 27.06 126 TYR A O 1
ATOM 930 N N . LYS A 1 127 ? 29.262 29.777 -14.743 1.00 25.84 127 LYS A N 1
ATOM 931 C CA . LYS A 1 127 ? 30.125 28.612 -14.585 1.00 26.09 127 LYS A CA 1
ATOM 932 C C . LYS A 1 127 ? 29.311 27.399 -14.151 1.00 30.24 127 LYS A C 1
ATOM 933 O O . LYS A 1 127 ? 29.629 26.259 -14.526 1.00 27.88 127 LYS A O 1
ATOM 939 N N . HIS A 1 128 ? 28.228 27.651 -13.409 1.00 30.98 128 HIS A N 1
ATOM 940 C CA . HIS A 1 128 ? 27.448 26.568 -12.821 1.00 26.84 128 HIS A CA 1
ATOM 941 C C . HIS A 1 128 ? 26.007 26.408 -13.339 1.00 29.65 128 HIS A C 1
ATOM 942 O O . HIS A 1 128 ? 25.183 25.714 -12.714 1.00 30.73 128 HIS A O 1
ATOM 949 N N . GLY A 1 129 ? 25.719 26.973 -14.509 1.00 26.01 129 GLY A N 1
ATOM 950 C CA . GLY A 1 129 ? 24.474 26.639 -15.181 1.00 28.01 129 GLY A CA 1
ATOM 951 C C . GLY A 1 129 ? 23.274 27.385 -14.635 1.00 28.81 129 GLY A C 1
ATOM 952 O O . GLY A 1 129 ? 22.124 26.968 -14.816 1.00 28.97 129 GLY A O 1
ATOM 953 N N . LEU A 1 130 ? 23.563 28.459 -13.905 1.00 30.87 130 LEU A N 1
ATOM 954 C CA . LEU A 1 130 ? 22.564 29.404 -13.422 1.00 26.05 130 LEU A CA 1
ATOM 955 C C . LEU A 1 130 ? 22.503 30.585 -14.380 1.00 23.80 130 LEU A C 1
ATOM 956 O O . LEU A 1 130 ? 23.447 30.824 -15.132 1.00 23.77 130 LEU A O 1
ATOM 961 N N . THR A 1 131 ? 21.379 31.298 -14.366 1.00 20.94 131 THR A N 1
ATOM 962 C CA . THR A 1 131 ? 21.196 32.485 -15.181 1.00 20.65 131 THR A CA 1
ATOM 963 C C . THR A 1 131 ? 21.243 33.731 -14.297 1.00 25.51 131 THR A C 1
ATOM 964 O O . THR A 1 131 ? 20.371 33.940 -13.442 1.00 24.50 131 THR A O 1
ATOM 968 N N . PRO A 1 132 ? 22.252 34.577 -14.484 1.00 23.08 132 PRO A N 1
ATOM 969 C CA . PRO A 1 132 ? 22.213 35.744 -13.603 1.00 21.77 132 PRO A CA 1
ATOM 970 C C . PRO A 1 132 ? 21.168 36.775 -13.989 1.00 22.72 132 PRO A C 1
ATOM 971 O O . PRO A 1 132 ? 20.831 36.936 -15.151 1.00 25.01 132 PRO A O 1
ATOM 975 N N . ILE A 1 133 ? 20.601 37.418 -12.980 1.00 24.83 133 ILE A N 1
ATOM 976 C CA . ILE A 1 133 ? 19.848 38.639 -13.176 1.00 22.06 133 ILE A CA 1
ATOM 977 C C . ILE A 1 133 ? 20.718 39.768 -12.643 1.00 20.98 133 ILE A C 1
ATOM 978 O O . ILE A 1 133 ? 20.829 39.951 -11.430 1.00 18.50 133 ILE A O 1
ATOM 983 N N . LEU A 1 134 ? 21.375 40.482 -13.556 1.00 25.87 134 LEU A N 1
ATOM 984 C CA . LEU A 1 134 ? 22.316 41.548 -13.219 1.00 20.12 134 LEU A CA 1
ATOM 985 C C . LEU A 1 134 ? 21.553 42.824 -12.940 1.00 21.10 134 LEU A C 1
ATOM 986 O O . LEU A 1 134 ? 20.950 43.400 -13.841 1.00 25.07 134 LEU A O 1
ATOM 991 N N . CYS A 1 135 ? 21.554 43.254 -11.683 1.00 21.21 135 CYS A N 1
ATOM 992 C CA . CYS A 1 135 ? 20.822 44.451 -11.288 1.00 20.79 135 CYS A CA 1
ATOM 993 C C . CYS A 1 135 ? 21.702 45.677 -11.431 1.00 21.50 135 CYS A C 1
ATOM 994 O O . CYS A 1 135 ? 22.820 45.704 -10.936 1.00 24.12 135 CYS A O 1
ATOM 997 N N . VAL A 1 136 ? 21.218 46.692 -12.128 1.00 26.41 136 VAL A N 1
ATOM 998 C CA . VAL A 1 136 ? 21.995 47.918 -12.296 1.00 26.27 136 VAL A CA 1
ATOM 999 C C . VAL A 1 136 ? 21.098 49.128 -11.974 1.00 29.87 136 VAL A C 1
ATOM 1000 O O . VAL A 1 136 ? 19.879 48.967 -11.810 1.00 30.13 136 VAL A O 1
ATOM 1004 N N . GLY A 1 137 ? 21.682 50.326 -11.858 1.00 32.76 137 GLY A N 1
ATOM 1005 C CA . GLY A 1 137 ? 20.909 51.506 -11.481 1.00 34.68 137 GLY A CA 1
ATOM 1006 C C . GLY A 1 137 ? 21.675 52.600 -10.740 1.00 37.95 137 GLY A C 1
ATOM 1007 O O . GLY A 1 137 ? 22.746 52.361 -10.178 1.00 40.59 137 GLY A O 1
ATOM 1008 N N . GLU A 1 138 ? 21.133 53.813 -10.753 1.00 38.45 138 GLU A N 1
ATOM 1009 C CA . GLU A 1 138 ? 21.801 54.969 -10.142 1.00 50.39 138 GLU A CA 1
ATOM 1010 C C . GLU A 1 138 ? 21.072 55.514 -8.908 1.00 49.54 138 GLU A C 1
ATOM 1011 O O . GLU A 1 138 ? 19.843 55.428 -8.828 1.00 49.64 138 GLU A O 1
ATOM 1017 N N . GLU A 1 139 ? 21.814 56.101 -7.968 1.00 44.23 139 GLU A N 1
ATOM 1018 C CA . GLU A 1 139 ? 21.172 56.702 -6.802 1.00 54.00 139 GLU A CA 1
ATOM 1019 C C . GLU A 1 139 ? 20.747 58.109 -7.159 1.00 56.24 139 GLU A C 1
ATOM 1020 O O . GLU A 1 139 ? 20.689 58.457 -8.337 1.00 57.02 139 GLU A O 1
ATOM 1026 N N . LEU A 1 140 ? 20.445 58.914 -6.143 1.00 58.03 140 LEU A N 1
ATOM 1027 C CA . LEU A 1 140 ? 19.822 60.213 -6.362 1.00 57.87 140 LEU A CA 1
ATOM 1028 C C . LEU A 1 140 ? 20.739 61.208 -7.060 1.00 58.92 140 LEU A C 1
ATOM 1029 O O . LEU A 1 140 ? 20.341 61.836 -8.041 1.00 59.61 140 LEU A O 1
ATOM 1034 N N . ASP A 1 141 ? 21.958 61.356 -6.546 1.00 59.44 141 ASP A N 1
ATOM 1035 C CA . ASP A 1 141 ? 22.904 62.338 -7.092 1.00 61.30 141 ASP A CA 1
ATOM 1036 C C . ASP A 1 141 ? 23.200 62.170 -8.590 1.00 57.70 141 ASP A C 1
ATOM 1037 O O . ASP A 1 141 ? 23.317 63.157 -9.316 1.00 61.62 141 ASP A O 1
ATOM 1042 N N . VAL A 1 142 ? 23.326 60.933 -9.050 1.00 54.43 142 VAL A N 1
ATOM 1043 C CA . VAL A 1 142 ? 23.601 60.683 -10.458 1.00 54.89 142 VAL A CA 1
ATOM 1044 C C . VAL A 1 142 ? 22.377 61.061 -11.295 1.00 58.40 142 VAL A C 1
ATOM 1045 O O . VAL A 1 142 ? 22.507 61.509 -12.437 1.00 59.43 142 VAL A O 1
ATOM 1049 N N . ARG A 1 143 ? 21.187 60.860 -10.737 1.00 56.38 143 ARG A N 1
ATOM 1050 C CA . ARG A 1 143 ? 19.978 61.222 -11.448 1.00 52.09 143 ARG A CA 1
ATOM 1051 C C . ARG A 1 143 ? 19.814 62.738 -11.510 1.00 54.35 143 ARG A C 1
ATOM 1052 O O . ARG A 1 143 ? 19.441 63.283 -12.546 1.00 54.26 143 ARG A O 1
ATOM 1060 N N . GLU A 1 144 ? 20.133 63.426 -10.418 1.00 56.51 144 GLU A N 1
ATOM 1061 C CA . GLU A 1 144 ? 20.040 64.881 -10.413 1.00 63.28 144 GLU A CA 1
ATOM 1062 C C . GLU A 1 144 ? 21.126 65.515 -11.288 1.00 63.57 144 GLU A C 1
ATOM 1063 O O . GLU A 1 144 ? 20.930 66.597 -11.849 1.00 64.84 144 GLU A O 1
ATOM 1069 N N . ALA A 1 145 ? 22.269 64.844 -11.395 1.00 58.21 145 ALA A N 1
ATOM 1070 C CA . ALA A 1 145 ? 23.340 65.305 -12.272 1.00 57.91 145 ALA A CA 1
ATOM 1071 C C . ALA A 1 145 ? 22.981 65.048 -13.742 1.00 59.99 145 ALA A C 1
ATOM 1072 O O . ALA A 1 145 ? 23.664 65.527 -14.650 1.00 59.74 145 ALA A O 1
ATOM 1074 N N . GLY A 1 146 ? 21.908 64.290 -13.964 1.00 57.85 146 GLY A N 1
ATOM 1075 C CA . GLY A 1 146 ? 21.448 63.980 -15.304 1.00 53.08 146 GLY A CA 1
ATOM 1076 C C . GLY A 1 146 ? 22.346 62.969 -15.977 1.00 51.91 146 GLY A C 1
ATOM 1077 O O . GLY A 1 146 ? 22.368 62.874 -17.202 1.00 56.44 146 GLY A O 1
ATOM 1078 N N . ASN A 1 147 ? 23.097 62.216 -15.175 1.00 51.33 147 ASN A N 1
ATOM 1079 C CA . ASN A 1 147 ? 24.065 61.245 -15.696 1.00 52.13 147 ASN A CA 1
ATOM 1080 C C . ASN A 1 147 ? 23.651 59.793 -15.504 1.00 51.29 147 ASN A C 1
ATOM 1081 O O . ASN A 1 147 ? 24.455 58.887 -15.730 1.00 51.89 147 ASN A O 1
ATOM 1086 N N . HIS A 1 148 ? 22.418 59.586 -15.052 1.00 49.26 148 HIS A N 1
ATOM 1087 C CA . HIS A 1 148 ? 21.908 58.253 -14.754 1.00 49.49 148 HIS A CA 1
ATOM 1088 C C . HIS A 1 148 ? 22.206 57.198 -15.809 1.00 52.91 148 HIS A C 1
ATOM 1089 O O . HIS A 1 148 ? 22.711 56.118 -15.490 1.00 49.86 148 HIS A O 1
ATOM 1096 N N . VAL A 1 149 ? 21.923 57.525 -17.064 1.00 51.74 149 VAL A N 1
ATOM 1097 C CA . VAL A 1 149 ? 22.166 56.619 -18.177 1.00 45.42 149 VAL A CA 1
ATOM 1098 C C . VAL A 1 149 ? 23.659 56.298 -18.282 1.00 44.85 149 VAL A C 1
ATOM 1099 O O . VAL A 1 149 ? 24.050 55.156 -18.573 1.00 42.99 149 VAL A O 1
ATOM 1103 N N . GLU A 1 150 ? 24.495 57.302 -18.028 1.00 48.90 150 GLU A N 1
ATOM 1104 C CA . GLU A 1 150 ? 25.936 57.147 -18.201 1.00 46.79 150 GLU A CA 1
ATOM 1105 C C . GLU A 1 150 ? 26.430 56.121 -17.169 1.00 43.60 150 GLU A C 1
ATOM 1106 O O . GLU A 1 150 ? 27.204 55.214 -17.463 1.00 42.33 150 GLU A O 1
ATOM 1112 N N . HIS A 1 151 ? 25.955 56.307 -15.941 1.00 45.83 151 HIS A N 1
ATOM 1113 C CA . HIS A 1 151 ? 26.309 55.489 -14.774 1.00 46.78 151 HIS A CA 1
ATOM 1114 C C . HIS A 1 151 ? 25.782 54.049 -14.823 1.00 42.23 151 HIS A C 1
ATOM 1115 O O . HIS A 1 151 ? 26.518 53.087 -14.572 1.00 40.96 151 HIS A O 1
ATOM 1122 N N . THR A 1 152 ? 24.490 53.927 -15.111 1.00 39.91 152 THR A N 1
ATOM 1123 C CA . THR A 1 152 ? 23.833 52.645 -15.284 1.00 36.09 152 THR A CA 1
ATOM 1124 C C . THR A 1 152 ? 24.500 51.831 -16.363 1.00 37.35 152 THR A C 1
ATOM 1125 O O . THR A 1 152 ? 24.676 50.626 -16.212 1.00 36.23 152 THR A O 1
ATOM 1129 N N . LEU A 1 153 ? 24.905 52.498 -17.443 1.00 39.19 153 LEU A N 1
ATOM 1130 C CA . LEU A 1 153 ? 25.509 51.803 -18.571 1.00 35.19 153 LEU A CA 1
ATOM 1131 C C . LEU A 1 153 ? 26.926 51.331 -18.245 1.00 34.30 153 LEU A C 1
ATOM 1132 O O . LEU A 1 153 ? 27.350 50.238 -18.665 1.00 30.51 153 LEU A O 1
ATOM 1137 N N . ALA A 1 154 ? 27.640 52.133 -17.459 1.00 33.53 154 ALA A N 1
ATOM 1138 C CA . ALA A 1 154 ? 28.964 51.737 -16.981 1.00 34.95 154 ALA A CA 1
ATOM 1139 C C . ALA A 1 154 ? 28.797 50.528 -16.086 1.00 36.03 154 ALA A C 1
ATOM 1140 O O . ALA A 1 154 ? 29.633 49.627 -16.085 1.00 37.11 154 ALA A O 1
ATOM 1142 N N . GLN A 1 155 ? 27.718 50.529 -15.308 1.00 33.91 155 GLN A N 1
ATOM 1143 C CA . GLN A 1 155 ? 27.402 49.395 -14.457 1.00 34.57 155 GLN A CA 1
ATOM 1144 C C . GLN A 1 155 ? 27.165 48.134 -15.274 1.00 33.25 155 GLN A C 1
ATOM 1145 O O . GLN A 1 155 ? 27.633 47.069 -14.887 1.00 33.80 155 GLN A O 1
ATOM 1151 N N . VAL A 1 156 ? 26.461 48.252 -16.399 1.00 31.31 156 VAL A N 1
ATOM 1152 C CA . VAL A 1 156 ? 26.216 47.099 -17.273 1.00 32.89 156 VAL A CA 1
ATOM 1153 C C . VAL A 1 156 ? 27.490 46.559 -17.939 1.00 33.37 156 VAL A C 1
ATOM 1154 O O . VAL A 1 156 ? 27.687 45.341 -18.020 1.00 32.82 156 VAL A O 1
ATOM 1158 N N . GLU A 1 157 ? 28.329 47.454 -18.450 1.00 36.40 157 GLU A N 1
ATOM 1159 C CA . GLU A 1 157 ? 29.574 47.048 -19.092 1.00 32.88 157 GLU A CA 1
ATOM 1160 C C . GLU A 1 157 ? 30.561 46.406 -18.121 1.00 34.34 157 GLU A C 1
ATOM 1161 O O . GLU A 1 157 ? 31.186 45.392 -18.451 1.00 32.24 157 GLU A O 1
ATOM 1167 N N . GLY A 1 158 ? 30.720 47.015 -16.945 1.00 29.19 158 GLY A N 1
ATOM 1168 C CA . GLY A 1 158 ? 31.557 46.471 -15.885 1.00 27.22 158 GLY A CA 1
ATOM 1169 C C . GLY A 1 158 ? 31.126 45.085 -15.439 1.00 29.17 158 GLY A C 1
ATOM 1170 O O . GLY A 1 158 ? 31.949 44.188 -15.208 1.00 29.03 158 GLY A O 1
ATOM 1171 N N . GLY A 1 159 ? 29.819 44.932 -15.252 1.00 30.07 159 GLY A N 1
ATOM 1172 C CA . GLY A 1 159 ? 29.232 43.674 -14.850 1.00 23.99 159 GLY A CA 1
ATOM 1173 C C . GLY A 1 159 ? 29.449 42.565 -15.854 1.00 24.91 159 GLY A C 1
ATOM 1174 O O . GLY A 1 159 ? 29.540 41.402 -15.478 1.00 27.80 159 GLY A O 1
ATOM 1175 N N . LEU A 1 160 ? 29.503 42.907 -17.137 1.00 28.55 160 LEU A N 1
ATOM 1176 C CA . LEU A 1 160 ? 29.524 41.881 -18.180 1.00 30.63 160 LEU A CA 1
ATOM 1177 C C . LEU A 1 160 ? 30.894 41.627 -18.778 1.00 24.86 160 LEU A C 1
ATOM 1178 O O . LEU A 1 160 ? 31.014 40.933 -19.785 1.00 27.97 160 LEU A O 1
ATOM 1183 N N . LYS A 1 161 ? 31.926 42.165 -18.149 1.00 28.66 161 LYS A N 1
ATOM 1184 C CA . LYS A 1 161 ? 33.289 42.058 -18.684 1.00 29.37 161 LYS A CA 1
ATOM 1185 C C . LYS A 1 161 ? 33.775 40.608 -18.830 1.00 32.30 161 LYS A C 1
ATOM 1186 O O . LYS A 1 161 ? 33.515 39.772 -17.962 1.00 33.37 161 LYS A O 1
ATOM 1192 N N . ASP A 1 162 ? 34.395 40.305 -19.972 1.00 26.85 162 ASP A N 1
ATOM 1193 C CA . ASP A 1 162 ? 34.960 38.977 -20.284 1.00 32.19 162 ASP A CA 1
ATOM 1194 C C . ASP A 1 162 ? 33.925 37.859 -20.349 1.00 31.66 162 ASP A C 1
ATOM 1195 O O . ASP A 1 162 ? 34.273 36.667 -20.337 1.00 27.80 162 ASP A O 1
ATOM 1200 N N . LEU A 1 163 ? 32.660 38.239 -20.464 1.00 28.45 163 LEU A N 1
ATOM 1201 C CA . LEU A 1 163 ? 31.614 37.267 -20.692 1.00 25.90 163 LEU A CA 1
ATOM 1202 C C . LEU A 1 163 ? 31.388 37.128 -22.168 1.00 29.97 163 LEU A C 1
ATOM 1203 O O . LEU A 1 163 ? 31.008 38.097 -22.832 1.00 34.02 163 LEU A O 1
ATOM 1208 N N . ALA A 1 164 ? 31.632 35.928 -22.683 1.00 31.17 164 ALA A N 1
ATOM 1209 C CA . ALA A 1 164 ? 31.473 35.642 -24.107 1.00 28.45 164 ALA A CA 1
ATOM 1210 C C . ALA A 1 164 ? 30.008 35.661 -24.522 1.00 29.22 164 ALA A C 1
ATOM 1211 O O . ALA A 1 164 ? 29.118 35.421 -23.708 1.00 29.02 164 ALA A O 1
ATOM 1213 N N . ALA A 1 165 ? 29.772 35.890 -25.808 1.00 30.89 165 ALA A N 1
ATOM 1214 C CA . ALA A 1 165 ? 28.419 36.029 -26.340 1.00 35.11 165 ALA A CA 1
ATOM 1215 C C . ALA A 1 165 ? 27.546 34.804 -26.103 1.00 35.31 165 ALA A C 1
ATOM 1216 O O . ALA A 1 165 ? 26.325 34.919 -25.987 1.00 36.62 165 ALA A O 1
ATOM 1218 N N . GLU A 1 166 ? 28.135 33.620 -26.081 1.00 35.41 166 GLU A N 1
ATOM 1219 C CA . GLU A 1 166 ? 27.293 32.457 -25.859 1.00 34.31 166 GLU A CA 1
ATOM 1220 C C . GLU A 1 166 ? 26.756 32.408 -24.432 1.00 35.58 166 GLU A C 1
ATOM 1221 O O . GLU A 1 166 ? 25.714 31.803 -24.193 1.00 39.73 166 GLU A O 1
ATOM 1227 N N . GLN A 1 167 ? 27.441 33.044 -23.483 1.00 34.36 167 GLN A N 1
ATOM 1228 C CA . GLN A 1 167 ? 26.845 33.243 -22.158 1.00 27.62 167 GLN A CA 1
ATOM 1229 C C . GLN A 1 167 ? 25.935 34.476 -22.109 1.00 31.66 167 GLN A C 1
ATOM 1230 O O . GLN A 1 167 ? 24.762 34.363 -21.750 1.00 29.93 167 GLN A O 1
ATOM 1236 N N . ALA A 1 168 ? 26.456 35.647 -22.464 1.00 29.98 168 ALA A N 1
ATOM 1237 C CA . ALA A 1 168 ? 25.668 36.868 -22.292 1.00 27.99 168 ALA A CA 1
ATOM 1238 C C . ALA A 1 168 ? 24.314 36.829 -23.017 1.00 32.39 168 ALA A C 1
ATOM 1239 O O . ALA A 1 168 ? 23.382 37.518 -22.613 1.00 32.68 168 ALA A O 1
ATOM 1241 N N . GLU A 1 169 ? 24.186 36.029 -24.069 1.00 29.59 169 GLU A N 1
ATOM 1242 C CA . GLU A 1 169 ? 22.947 36.054 -24.846 1.00 36.35 169 GLU A CA 1
ATOM 1243 C C . GLU A 1 169 ? 21.726 35.613 -24.032 1.00 33.41 169 GLU A C 1
ATOM 1244 O O . GLU A 1 169 ? 20.598 35.867 -24.448 1.00 33.98 169 GLU A O 1
ATOM 1250 N N . SER A 1 170 ? 21.946 34.912 -22.917 1.00 31.90 170 SER A N 1
ATOM 1251 C CA . SER A 1 170 ? 20.845 34.449 -22.064 1.00 31.65 170 SER A CA 1
ATOM 1252 C C . SER A 1 170 ? 20.704 35.277 -20.772 1.00 32.03 170 SER A C 1
ATOM 1253 O O . SER A 1 170 ? 19.840 34.991 -19.942 1.00 24.70 170 SER A O 1
ATOM 1256 N N . VAL A 1 171 ? 21.553 36.294 -20.609 1.00 31.59 171 VAL A N 1
ATOM 1257 C CA . VAL A 1 171 ? 21.582 37.099 -19.388 1.00 30.74 171 VAL A CA 1
ATOM 1258 C C . VAL A 1 171 ? 20.311 37.947 -19.271 1.00 22.94 171 VAL A C 1
ATOM 1259 O O . VAL A 1 171 ? 19.688 38.268 -20.263 1.00 24.93 171 VAL A O 1
ATOM 1263 N N . VAL A 1 172 ? 19.937 38.289 -18.043 1.00 23.45 172 VAL A N 1
ATOM 1264 C CA . VAL A 1 172 ? 18.841 39.213 -17.771 1.00 24.38 172 VAL A CA 1
ATOM 1265 C C . VAL A 1 172 ? 19.358 40.446 -17.042 1.00 25.03 172 VAL A C 1
ATOM 1266 O O . VAL A 1 172 ? 20.087 40.328 -16.069 1.00 26.30 172 VAL A O 1
ATOM 1270 N N . ILE A 1 173 ? 18.944 41.626 -17.484 1.00 26.60 173 ILE A N 1
ATOM 1271 C CA . ILE A 1 173 ? 19.329 42.874 -16.836 1.00 23.78 173 ILE A CA 1
ATOM 1272 C C . ILE A 1 173 ? 18.126 43.477 -16.126 1.00 27.75 173 ILE A C 1
ATOM 1273 O O . ILE A 1 173 ? 17.028 43.477 -16.680 1.00 30.62 173 ILE A O 1
ATOM 1278 N N . ALA A 1 174 ? 18.298 43.919 -14.882 1.00 24.03 174 ALA A N 1
ATOM 1279 C CA . ALA A 1 174 ? 17.220 44.621 -14.176 1.00 25.96 174 ALA A CA 1
ATOM 1280 C C . ALA A 1 174 ? 17.638 46.044 -13.800 1.00 27.22 174 ALA A C 1
ATOM 1281 O O . ALA A 1 174 ? 18.618 46.227 -13.086 1.00 32.12 174 ALA A O 1
ATOM 1283 N N . TYR A 1 175 ? 16.889 47.046 -14.250 1.00 28.96 175 TYR A N 1
ATOM 1284 C CA . TYR A 1 175 ? 17.180 48.438 -13.913 1.00 29.71 175 TYR A CA 1
ATOM 1285 C C . TYR A 1 175 ? 16.452 48.882 -12.658 1.00 30.53 175 TYR A C 1
ATOM 1286 O O . TYR A 1 175 ? 15.217 48.879 -12.617 1.00 28.54 175 TYR A O 1
ATOM 1295 N N . GLU A 1 176 ? 17.221 49.283 -11.647 1.00 31.51 176 GLU A N 1
ATOM 1296 C CA . GLU A 1 176 ? 16.667 49.792 -10.389 1.00 31.59 176 GLU A CA 1
ATOM 1297 C C . GLU A 1 176 ? 16.795 51.313 -10.288 1.00 39.85 176 GLU A C 1
ATOM 1298 O O . GLU A 1 176 ? 17.910 51.819 -10.124 1.00 39.46 176 GLU A O 1
ATOM 1304 N N . PRO A 1 177 ? 15.674 52.053 -10.373 1.00 38.68 177 PRO A N 1
ATOM 1305 C CA . PRO A 1 177 ? 15.736 53.501 -10.127 1.00 45.46 177 PRO A CA 1
ATOM 1306 C C . PRO A 1 177 ? 15.878 53.860 -8.633 1.00 49.88 177 PRO A C 1
ATOM 1307 O O . PRO A 1 177 ? 14.916 54.247 -7.962 1.00 55.43 177 PRO A O 1
ATOM 1311 N N . VAL A 1 178 ? 17.107 53.761 -8.138 1.00 48.23 178 VAL A N 1
ATOM 1312 C CA . VAL A 1 178 ? 17.410 53.920 -6.712 1.00 54.30 178 VAL A CA 1
ATOM 1313 C C . VAL A 1 178 ? 17.112 55.344 -6.217 1.00 55.69 178 VAL A C 1
ATOM 1314 O O . VAL A 1 178 ? 16.882 55.571 -5.030 1.00 60.94 178 VAL A O 1
ATOM 1318 N N . TRP A 1 179 ? 17.102 56.291 -7.150 1.00 56.92 179 TRP A N 1
ATOM 1319 C CA . TRP A 1 179 ? 16.736 57.685 -6.897 1.00 57.64 179 TRP A CA 1
ATOM 1320 C C . TRP A 1 179 ? 15.260 57.869 -6.563 1.00 63.14 179 TRP A C 1
ATOM 1321 O O . TRP A 1 179 ? 14.848 58.975 -6.152 1.00 62.61 179 TRP A O 1
ATOM 1332 N N . ALA A 1 180 ? 14.473 56.798 -6.762 1.00 63.63 180 ALA A N 1
ATOM 1333 C CA . ALA A 1 180 ? 13.026 56.892 -6.559 1.00 62.59 180 ALA A CA 1
ATOM 1334 C C . ALA A 1 180 ? 12.478 55.923 -5.495 1.00 70.72 180 ALA A C 1
ATOM 1335 O O . ALA A 1 180 ? 11.278 55.678 -5.437 1.00 72.71 180 ALA A O 1
ATOM 1337 N N . ILE A 1 181 ? 13.332 55.469 -4.580 1.00 74.61 181 ILE A N 1
ATOM 1338 C CA . ILE A 1 181 ? 12.908 54.725 -3.374 1.00 72.61 181 ILE A CA 1
ATOM 1339 C C . ILE A 1 181 ? 13.181 55.594 -2.173 1.00 73.99 181 ILE A C 1
ATOM 1340 O O . ILE A 1 181 ? 14.346 55.786 -1.801 1.00 68.78 181 ILE A O 1
ATOM 1345 N N . GLY A 1 182 ? 12.143 56.138 -1.561 1.00 80.13 182 GLY A N 1
ATOM 1346 C CA . GLY A 1 182 ? 12.371 56.927 -0.367 1.00 74.09 182 GLY A CA 1
ATOM 1347 C C . GLY A 1 182 ? 12.736 58.399 -0.481 1.00 69.46 182 GLY A C 1
ATOM 1348 O O . GLY A 1 182 ? 13.283 59.008 0.450 1.00 66.83 182 GLY A O 1
ATOM 1349 N N . THR A 1 183 ? 12.421 58.969 -1.631 1.00 71.21 183 THR A N 1
ATOM 1350 C CA . THR A 1 183 ? 12.852 60.301 -1.977 1.00 76.49 183 THR A CA 1
ATOM 1351 C C . THR A 1 183 ? 11.565 61.096 -2.200 1.00 74.40 183 THR A C 1
ATOM 1352 O O . THR A 1 183 ? 11.538 62.322 -2.111 1.00 71.36 183 THR A O 1
ATOM 1356 N N . GLY A 1 184 ? 10.491 60.356 -2.468 1.00 80.24 184 GLY A N 1
ATOM 1357 C CA . GLY A 1 184 ? 9.198 60.933 -2.788 1.00 72.09 184 GLY A CA 1
ATOM 1358 C C . GLY A 1 184 ? 9.082 61.107 -4.290 1.00 74.32 184 GLY A C 1
ATOM 1359 O O . GLY A 1 184 ? 8.002 61.391 -4.826 1.00 68.82 184 GLY A O 1
ATOM 1360 N N . LYS A 1 185 ? 10.206 60.889 -4.974 1.00 80.51 185 LYS A N 1
ATOM 1361 C CA . LYS A 1 185 ? 10.266 61.018 -6.426 1.00 76.77 185 LYS A CA 1
ATOM 1362 C C . LYS A 1 185 ? 9.831 59.735 -7.124 1.00 72.50 185 LYS A C 1
ATOM 1363 O O . LYS A 1 185 ? 10.177 58.629 -6.700 1.00 68.43 185 LYS A O 1
ATOM 1369 N N . VAL A 1 186 ? 9.067 59.912 -8.199 1.00 68.45 186 VAL A N 1
ATOM 1370 C CA . VAL A 1 186 ? 8.468 58.815 -8.937 1.00 63.73 186 VAL A CA 1
ATOM 1371 C C . VAL A 1 186 ? 9.267 58.528 -10.220 1.00 62.59 186 VAL A C 1
ATOM 1372 O O . VAL A 1 186 ? 9.741 59.446 -10.893 1.00 63.80 186 VAL A O 1
ATOM 1376 N N . CYS A 1 187 ? 9.455 57.249 -10.530 1.00 67.35 187 CYS A N 1
ATOM 1377 C CA . CYS A 1 187 ? 10.032 56.857 -11.815 1.00 60.30 187 CYS A CA 1
ATOM 1378 C C . CYS A 1 187 ? 8.942 56.396 -12.782 1.00 56.45 187 CYS A C 1
ATOM 1379 O O . CYS A 1 187 ? 8.402 55.301 -12.625 1.00 55.04 187 CYS A O 1
ATOM 1382 N N . GLY A 1 188 ? 8.619 57.226 -13.772 1.00 56.40 188 GLY A N 1
ATOM 1383 C CA . GLY A 1 188 ? 7.575 56.891 -14.727 1.00 50.77 188 GLY A CA 1
ATOM 1384 C C . GLY A 1 188 ? 8.015 55.829 -15.712 1.00 48.94 188 GLY A C 1
ATOM 1385 O O . GLY A 1 188 ? 9.207 55.524 -15.800 1.00 51.52 188 GLY A O 1
ATOM 1386 N N . ALA A 1 189 ? 7.060 55.235 -16.424 1.00 46.90 189 ALA A N 1
ATOM 1387 C CA . ALA A 1 189 ? 7.382 54.255 -17.460 1.00 48.88 189 ALA A CA 1
ATOM 1388 C C . ALA A 1 189 ? 8.191 54.923 -18.570 1.00 46.70 189 ALA A C 1
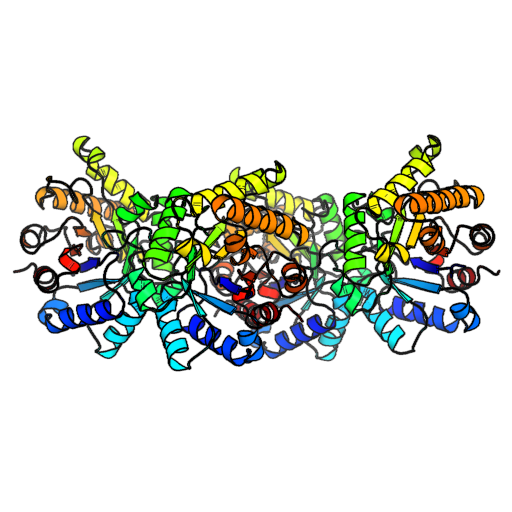ATOM 1389 O O . ALA A 1 189 ? 9.055 54.310 -19.194 1.00 47.00 189 ALA A O 1
ATOM 1391 N N . ASP A 1 190 ? 7.905 56.199 -18.790 1.00 43.71 190 ASP A N 1
ATOM 1392 C CA . ASP A 1 190 ? 8.661 57.029 -19.718 1.00 52.22 190 ASP A CA 1
ATOM 1393 C C . ASP A 1 190 ? 10.142 57.110 -19.341 1.00 52.00 190 ASP A C 1
ATOM 1394 O O . ASP A 1 190 ? 11.015 57.025 -20.207 1.00 47.78 190 ASP A O 1
ATOM 1399 N N . ASP A 1 191 ? 10.408 57.320 -18.056 1.00 50.98 191 ASP A N 1
ATOM 1400 C CA . ASP A 1 191 ? 11.770 57.376 -17.530 1.00 49.00 191 ASP A CA 1
ATOM 1401 C C . ASP A 1 191 ? 12.514 56.050 -17.670 1.00 49.56 191 ASP A C 1
ATOM 1402 O O . ASP A 1 191 ? 13.681 56.036 -18.069 1.00 51.19 191 ASP A O 1
ATOM 1407 N N . ALA A 1 192 ? 11.842 54.949 -17.320 1.00 45.42 192 ALA A N 1
ATOM 1408 C CA . ALA A 1 192 ? 12.440 53.611 -17.369 1.00 44.35 192 ALA A CA 1
ATOM 1409 C C . ALA A 1 192 ? 12.662 53.069 -18.778 1.00 43.00 192 ALA A C 1
ATOM 1410 O O . ALA A 1 192 ? 13.685 52.449 -19.044 1.00 43.92 192 ALA A O 1
ATOM 1412 N N . GLN A 1 193 ? 11.723 53.328 -19.683 1.00 45.40 193 GLN A N 1
ATOM 1413 C CA . GLN A 1 193 ? 11.854 52.871 -21.064 1.00 43.94 193 GLN A CA 1
ATOM 1414 C C . GLN A 1 193 ? 13.125 53.404 -21.681 1.00 43.06 193 GLN A C 1
ATOM 1415 O O . GLN A 1 193 ? 13.808 52.684 -22.405 1.00 44.74 193 GLN A O 1
ATOM 1421 N N . GLU A 1 194 ? 13.450 54.655 -21.360 1.00 44.87 194 GLU A N 1
ATOM 1422 C CA . GLU A 1 194 ? 14.616 55.331 -21.912 1.00 42.01 194 GLU A CA 1
ATOM 1423 C C . GLU A 1 194 ? 15.876 54.574 -21.560 1.00 45.49 194 GLU A C 1
ATOM 1424 O O . GLU A 1 194 ? 16.719 54.306 -22.415 1.00 46.58 194 GLU A O 1
ATOM 1430 N N . VAL A 1 195 ? 15.992 54.210 -20.291 1.00 46.80 195 VAL A N 1
ATOM 1431 C CA . VAL A 1 195 ? 17.166 53.489 -19.820 1.00 40.81 195 VAL A CA 1
ATOM 1432 C C . VAL A 1 195 ? 17.259 52.075 -20.385 1.00 38.66 195 VAL A C 1
ATOM 1433 O O . VAL A 1 195 ? 18.315 51.666 -20.861 1.00 39.58 195 VAL A O 1
ATOM 1437 N N . CYS A 1 196 ? 16.155 51.335 -20.357 1.00 42.25 196 CYS A N 1
ATOM 1438 C CA . CYS A 1 196 ? 16.169 49.960 -20.836 1.00 41.54 196 CYS A CA 1
ATOM 1439 C C . CYS A 1 196 ? 16.493 49.964 -22.315 1.00 41.11 196 CYS A C 1
ATOM 1440 O O . CYS A 1 196 ? 17.025 48.988 -22.851 1.00 43.38 196 CYS A O 1
ATOM 1443 N N . ALA A 1 197 ? 16.185 51.083 -22.959 1.00 41.55 197 ALA A N 1
ATOM 1444 C CA . ALA A 1 197 ? 16.539 51.299 -24.350 1.00 41.30 197 ALA A CA 1
ATOM 1445 C C . ALA A 1 197 ? 18.048 51.485 -24.466 1.00 40.44 197 ALA A C 1
ATOM 1446 O O . ALA A 1 197 ? 18.701 50.796 -25.255 1.00 38.54 197 ALA A O 1
ATOM 1448 N N . ALA A 1 198 ? 18.592 52.418 -23.683 1.00 39.21 198 ALA A N 1
ATOM 1449 C CA . ALA A 1 198 ? 20.034 52.659 -23.645 1.00 38.45 198 ALA A CA 1
ATOM 1450 C C . ALA A 1 198 ? 20.773 51.359 -23.380 1.00 42.86 198 ALA A C 1
ATOM 1451 O O . ALA A 1 198 ? 21.772 51.052 -24.044 1.00 42.40 198 ALA A O 1
ATOM 1453 N N . ILE A 1 199 ? 20.257 50.590 -22.421 1.00 40.35 199 ILE A N 1
ATOM 1454 C CA . ILE A 1 199 ? 20.867 49.330 -22.027 1.00 35.92 199 ILE A CA 1
ATOM 1455 C C . ILE A 1 199 ? 20.967 48.371 -23.188 1.00 33.86 199 ILE A C 1
ATOM 1456 O O . ILE A 1 199 ? 22.024 47.778 -23.400 1.00 37.58 199 ILE A O 1
ATOM 1461 N N . ARG A 1 200 ? 19.885 48.225 -23.951 1.00 36.12 200 ARG A N 1
ATOM 1462 C CA . ARG A 1 200 ? 19.903 47.331 -25.118 1.00 36.27 200 ARG A CA 1
ATOM 1463 C C . ARG A 1 200 ? 20.875 47.827 -26.207 1.00 37.59 200 ARG A C 1
ATOM 1464 O O . ARG A 1 200 ? 21.484 47.031 -26.933 1.00 36.62 200 ARG A O 1
ATOM 1472 N N . GLY A 1 201 ? 20.993 49.148 -26.324 1.00 36.02 201 GLY A N 1
ATOM 1473 C CA . GLY A 1 201 ? 21.954 49.781 -27.210 1.00 37.76 201 GLY A CA 1
ATOM 1474 C C . GLY A 1 201 ? 23.391 49.520 -26.795 1.00 37.47 201 GLY A C 1
ATOM 1475 O O . GLY A 1 201 ? 24.273 49.355 -27.636 1.00 42.57 201 GLY A O 1
ATOM 1476 N N . LYS A 1 202 ? 23.649 49.549 -25.494 1.00 35.65 202 LYS A N 1
ATOM 1477 C CA . LYS A 1 202 ? 24.975 49.182 -24.998 1.00 39.06 202 LYS A CA 1
ATOM 1478 C C . LYS A 1 202 ? 25.282 47.708 -25.212 1.00 34.36 202 LYS A C 1
ATOM 1479 O O . LYS A 1 202 ? 26.407 47.361 -25.539 1.00 36.63 202 LYS A O 1
ATOM 1485 N N . LEU A 1 203 ? 24.301 46.840 -24.999 1.00 32.86 203 LEU A N 1
ATOM 1486 C CA . LEU A 1 203 ? 24.522 45.420 -25.240 1.00 35.67 203 LEU A CA 1
ATOM 1487 C C . LEU A 1 203 ? 24.886 45.170 -26.709 1.00 39.73 203 LEU A C 1
ATOM 1488 O O . LEU A 1 203 ? 25.749 44.336 -27.018 1.00 41.90 203 LEU A O 1
ATOM 1493 N N . ALA A 1 204 ? 24.251 45.925 -27.605 1.00 36.79 204 ALA A N 1
ATOM 1494 C CA . ALA A 1 204 ? 24.507 45.791 -29.033 1.00 37.04 204 ALA A CA 1
ATOM 1495 C C . ALA A 1 204 ? 25.966 46.113 -29.360 1.00 36.47 204 ALA A C 1
ATOM 1496 O O . ALA A 1 204 ? 26.600 45.372 -30.112 1.00 39.30 204 ALA A O 1
ATOM 1498 N N . GLU A 1 205 ? 26.499 47.196 -28.790 1.00 35.35 205 GLU A N 1
ATOM 1499 C CA . GLU A 1 205 ? 27.913 47.558 -28.992 1.00 36.00 205 GLU A CA 1
ATOM 1500 C C . GLU A 1 205 ? 28.867 46.464 -28.519 1.00 38.94 205 GLU A C 1
ATOM 1501 O O . GLU A 1 205 ? 29.767 46.051 -29.247 1.00 42.99 205 GLU A O 1
ATOM 1507 N N . LEU A 1 206 ? 28.660 46.015 -27.285 1.00 39.71 206 LEU A N 1
ATOM 1508 C CA . LEU A 1 206 ? 29.527 45.036 -26.638 1.00 39.11 206 LEU A CA 1
ATOM 1509 C C . LEU A 1 206 ? 29.488 43.700 -27.327 1.00 43.49 206 LEU A C 1
ATOM 1510 O O . LEU A 1 206 ? 30.437 42.908 -27.223 1.00 45.93 206 LEU A O 1
ATOM 1515 N N . TYR A 1 207 ? 28.362 43.418 -27.972 1.00 38.76 207 TYR A N 1
ATOM 1516 C CA . TYR A 1 207 ? 28.205 42.155 -28.680 1.00 38.11 207 TYR A CA 1
ATOM 1517 C C . TYR A 1 207 ? 27.672 42.429 -30.090 1.00 43.31 207 TYR A C 1
ATOM 1518 O O . TYR A 1 207 ? 28.451 42.669 -31.026 1.00 42.06 207 TYR A O 1
ATOM 1527 N N . SER A 1 208 ? 26.352 42.339 -30.245 1.00 42.34 208 SER A N 1
ATOM 1528 C CA . SER A 1 208 ? 25.679 42.539 -31.526 1.00 31.10 208 SER A CA 1
ATOM 1529 C C . SER A 1 208 ? 24.230 42.896 -31.297 1.00 37.27 208 SER A C 1
ATOM 1530 O O . SER A 1 208 ? 23.673 42.590 -30.242 1.00 38.40 208 SER A O 1
ATOM 1533 N N . GLN A 1 209 ? 23.606 43.537 -32.276 1.00 40.22 209 GLN A N 1
ATOM 1534 C CA . GLN A 1 209 ? 22.188 43.873 -32.163 1.00 40.15 209 GLN A CA 1
ATOM 1535 C C . GLN A 1 209 ? 21.345 42.616 -32.104 1.00 35.75 209 GLN A C 1
ATOM 1536 O O . GLN A 1 209 ? 20.312 42.572 -31.444 1.00 34.43 209 GLN A O 1
ATOM 1542 N N . GLU A 1 210 ? 21.805 41.596 -32.811 1.00 37.24 210 GLU A N 1
ATOM 1543 C CA . GLU A 1 210 ? 21.127 40.316 -32.848 1.00 36.85 210 GLU A CA 1
ATOM 1544 C C . GLU A 1 210 ? 21.106 39.667 -31.474 1.00 38.39 210 GLU A C 1
ATOM 1545 O O . GLU A 1 210 ? 20.104 39.050 -31.083 1.00 39.62 210 GLU A O 1
ATOM 1551 N N . LEU A 1 211 ? 22.192 39.867 -30.727 1.00 38.98 211 LEU A N 1
ATOM 1552 C CA . LEU A 1 211 ? 22.300 39.349 -29.369 1.00 40.63 211 LEU A CA 1
ATOM 1553 C C . LEU A 1 211 ? 21.491 40.221 -28.447 1.00 36.58 211 LEU A C 1
ATOM 1554 O O . LEU A 1 211 ? 20.720 39.731 -27.627 1.00 35.77 211 LEU A O 1
ATOM 1559 N N . ALA A 1 212 ? 21.694 41.524 -28.598 1.00 40.91 212 ALA A N 1
ATOM 1560 C CA . ALA A 1 212 ? 21.058 42.535 -27.774 1.00 34.03 212 ALA A CA 1
ATOM 1561 C C . ALA A 1 212 ? 19.541 42.410 -27.816 1.00 36.98 212 ALA A C 1
ATOM 1562 O O . ALA A 1 212 ? 18.845 42.799 -26.864 1.00 36.96 212 ALA A O 1
ATOM 1564 N N . ASP A 1 213 ? 19.031 41.854 -28.914 1.00 37.32 213 ASP A N 1
ATOM 1565 C CA . ASP A 1 213 ? 17.595 41.699 -29.101 1.00 36.01 213 ASP A CA 1
ATOM 1566 C C . ASP A 1 213 ? 17.082 40.438 -28.416 1.00 36.61 213 ASP A C 1
ATOM 1567 O O . ASP A 1 213 ? 15.868 40.225 -28.323 1.00 30.18 213 ASP A O 1
ATOM 1572 N N . LYS A 1 214 ? 17.995 39.604 -27.926 1.00 33.86 214 LYS A N 1
ATOM 1573 C CA . LYS A 1 214 ? 17.580 38.380 -27.224 1.00 35.39 214 LYS A CA 1
ATOM 1574 C C . LYS A 1 214 ? 17.609 38.504 -25.692 1.00 33.30 214 LYS A C 1
ATOM 1575 O O . LYS A 1 214 ? 17.078 37.652 -24.978 1.00 32.84 214 LYS A O 1
ATOM 1581 N N . VAL A 1 215 ? 18.248 39.557 -25.198 1.00 31.74 215 VAL A N 1
ATOM 1582 C CA . VAL A 1 215 ? 18.430 39.763 -23.767 1.00 33.84 215 VAL A CA 1
ATOM 1583 C C . VAL A 1 215 ? 17.203 40.437 -23.135 1.00 36.11 215 VAL A C 1
ATOM 1584 O O . VAL A 1 215 ? 16.773 41.509 -23.572 1.00 37.96 215 VAL A O 1
ATOM 1588 N N . ARG A 1 216 ? 16.612 39.805 -22.130 1.00 29.35 216 ARG A N 1
ATOM 1589 C CA . ARG A 1 216 ? 15.503 40.449 -21.453 1.00 32.58 216 ARG A CA 1
ATOM 1590 C C . ARG A 1 216 ? 15.959 41.457 -20.418 1.00 29.99 216 ARG A C 1
ATOM 1591 O O . ARG A 1 216 ? 16.744 41.153 -19.523 1.00 31.55 216 ARG A O 1
ATOM 1599 N N . ILE A 1 217 ? 15.432 42.663 -20.548 1.00 26.87 217 ILE A N 1
ATOM 1600 C CA . ILE A 1 217 ? 15.734 43.739 -19.619 1.00 32.26 217 ILE A CA 1
ATOM 1601 C C . ILE A 1 217 ? 14.497 44.058 -18.778 1.00 32.75 217 ILE A C 1
ATOM 1602 O O . ILE A 1 217 ? 13.452 44.428 -19.315 1.00 32.49 217 ILE A O 1
ATOM 1607 N N . GLN A 1 218 ? 14.614 43.842 -17.468 1.00 29.32 218 GLN A N 1
ATOM 1608 C CA . GLN A 1 218 ? 13.519 44.048 -16.528 1.00 29.42 218 GLN A CA 1
ATOM 1609 C C . GLN A 1 218 ? 13.490 45.461 -15.946 1.00 30.42 218 GLN A C 1
ATOM 1610 O O . GLN A 1 218 ? 14.485 46.177 -15.974 1.00 28.99 218 GLN A O 1
ATOM 1616 N N . TYR A 1 219 ? 12.337 45.877 -15.437 1.00 33.92 219 TYR A N 1
ATOM 1617 C CA . TYR A 1 219 ? 12.289 47.089 -14.618 1.00 31.72 219 TYR A CA 1
ATOM 1618 C C . TYR A 1 219 ? 12.355 46.637 -13.166 1.00 28.42 219 TYR A C 1
ATOM 1619 O O . TYR A 1 219 ? 11.688 45.687 -12.784 1.00 28.79 219 TYR A O 1
ATOM 1628 N N . GLY A 1 220 ? 13.204 47.271 -12.368 1.00 29.42 220 GLY A N 1
ATOM 1629 C CA . GLY A 1 220 ? 13.371 46.848 -10.990 1.00 26.49 220 GLY A CA 1
ATOM 1630 C C . GLY A 1 220 ? 12.914 47.878 -9.977 1.00 31.11 220 GLY A C 1
ATOM 1631 O O . GLY A 1 220 ? 13.190 47.745 -8.794 1.00 32.36 220 GLY A O 1
ATOM 1632 N N . GLY A 1 221 ? 12.213 48.907 -10.440 1.00 32.77 221 GLY A N 1
ATOM 1633 C CA . GLY A 1 221 ? 11.626 49.893 -9.553 1.00 32.02 221 GLY A CA 1
ATOM 1634 C C . GLY A 1 221 ? 10.397 49.358 -8.861 1.00 36.50 221 GLY A C 1
ATOM 1635 O O . GLY A 1 221 ? 10.141 48.146 -8.853 1.00 41.29 221 GLY A O 1
ATOM 1636 N N . SER A 1 222 ? 9.646 50.268 -8.251 1.00 43.38 222 SER A N 1
ATOM 1637 C CA . SER A 1 222 ? 8.368 49.944 -7.615 1.00 41.29 222 SER A CA 1
ATOM 1638 C C . SER A 1 222 ? 7.333 49.489 -8.646 1.00 40.00 222 SER A C 1
ATOM 1639 O O . SER A 1 222 ? 6.913 50.275 -9.501 1.00 40.81 222 SER A O 1
ATOM 1642 N N . VAL A 1 223 ? 6.962 48.211 -8.603 1.00 34.67 223 VAL A N 1
ATOM 1643 C CA . VAL A 1 223 ? 6.000 47.693 -9.558 1.00 34.69 223 VAL A CA 1
ATOM 1644 C C . VAL A 1 223 ? 4.744 47.194 -8.836 1.00 37.16 223 VAL A C 1
ATOM 1645 O O . VAL A 1 223 ? 4.812 46.279 -8.012 1.00 34.57 223 VAL A O 1
ATOM 1649 N N . LYS A 1 224 ? 3.596 47.784 -9.166 1.00 42.54 224 LYS A N 1
ATOM 1650 C CA . LYS A 1 224 ? 2.310 47.384 -8.587 1.00 38.88 224 LYS A CA 1
ATOM 1651 C C . LYS A 1 224 ? 1.344 46.933 -9.660 1.00 35.03 224 LYS A C 1
ATOM 1652 O O . LYS A 1 224 ? 1.568 47.146 -10.843 1.00 33.61 224 LYS A O 1
ATOM 1658 N N . SER A 1 225 ? 0.243 46.341 -9.222 1.00 41.03 225 SER A N 1
ATOM 1659 C CA . SER A 1 225 ? -0.828 45.936 -10.114 1.00 37.92 225 SER A CA 1
ATOM 1660 C C . SER A 1 225 ? -1.315 47.143 -10.891 1.00 34.20 225 SER A C 1
ATOM 1661 O O . SER A 1 225 ? -1.653 47.041 -12.068 1.00 35.76 225 SER A O 1
ATOM 1664 N N . GLY A 1 226 ? -1.321 48.295 -10.231 1.00 36.03 226 GLY A N 1
ATOM 1665 C CA . GLY A 1 226 ? -1.751 49.522 -10.871 1.00 35.29 226 GLY A CA 1
ATOM 1666 C C . GLY A 1 226 ? -0.880 49.982 -12.029 1.00 39.06 226 GLY A C 1
ATOM 1667 O O . GLY A 1 226 ? -1.402 50.407 -13.066 1.00 42.65 226 GLY A O 1
ATOM 1668 N N . ASN A 1 227 ? 0.440 49.908 -11.870 1.00 38.85 227 ASN A N 1
ATOM 1669 C CA . ASN A 1 227 ? 1.347 50.422 -12.903 1.00 37.96 227 ASN A CA 1
ATOM 1670 C C . ASN A 1 227 ? 1.869 49.398 -13.933 1.00 35.28 227 ASN A C 1
ATOM 1671 O O . ASN A 1 227 ? 2.438 49.792 -14.946 1.00 34.85 227 ASN A O 1
ATOM 1676 N N . VAL A 1 228 ? 1.716 48.101 -13.665 1.00 34.30 228 VAL A N 1
ATOM 1677 C CA . VAL A 1 228 ? 2.408 47.054 -14.431 1.00 28.46 228 VAL A CA 1
ATOM 1678 C C . VAL A 1 228 ? 2.131 47.035 -15.936 1.00 35.38 228 VAL A C 1
ATOM 1679 O O . VAL A 1 228 ? 3.013 46.699 -16.720 1.00 36.56 228 VAL A O 1
ATOM 1683 N N . ALA A 1 229 ? 0.937 47.443 -16.350 1.00 39.44 229 ALA A N 1
ATOM 1684 C CA . ALA A 1 229 ? 0.554 47.412 -17.762 1.00 38.77 229 ALA A CA 1
ATOM 1685 C C . ALA A 1 229 ? 1.341 48.438 -18.571 1.00 42.40 229 ALA A C 1
ATOM 1686 O O . ALA A 1 229 ? 1.882 48.133 -19.642 1.00 42.46 229 ALA A O 1
ATOM 1688 N N . GLU A 1 230 ? 1.339 49.667 -18.058 1.00 36.87 230 GLU A N 1
ATOM 1689 C CA . GLU A 1 230 ? 1.978 50.821 -18.678 1.00 37.63 230 GLU A CA 1
ATOM 1690 C C . GLU A 1 230 ? 3.458 50.633 -18.872 1.00 39.73 230 GLU A C 1
ATOM 1691 O O . GLU A 1 230 ? 4.054 51.052 -19.869 1.00 43.25 230 GLU A O 1
ATOM 1697 N N . ILE A 1 231 ? 4.048 50.066 -17.842 1.00 40.75 231 ILE A N 1
ATOM 1698 C CA . ILE A 1 231 ? 5.448 49.736 -17.820 1.00 40.10 231 ILE A CA 1
ATOM 1699 C C . ILE A 1 231 ? 5.791 48.714 -18.890 1.00 38.16 231 ILE A C 1
ATOM 1700 O O . ILE A 1 231 ? 6.694 48.938 -19.694 1.00 39.65 231 ILE A O 1
ATOM 1705 N N . MET A 1 232 ? 5.046 47.612 -18.927 1.00 40.41 232 MET A N 1
ATOM 1706 C CA . MET A 1 232 ? 5.342 46.506 -19.851 1.00 41.54 232 MET A CA 1
ATOM 1707 C C . MET A 1 232 ? 5.066 46.848 -21.322 1.00 42.45 232 MET A C 1
ATOM 1708 O O . MET A 1 232 ? 5.652 46.245 -22.233 1.00 43.74 232 MET A O 1
ATOM 1713 N N . ALA A 1 233 ? 4.179 47.815 -21.543 1.00 39.64 233 ALA A N 1
ATOM 1714 C CA . ALA A 1 233 ? 3.788 48.229 -22.881 1.00 38.67 233 ALA A CA 1
ATOM 1715 C C . ALA A 1 233 ? 4.881 49.052 -23.535 1.00 36.98 233 ALA A C 1
ATOM 1716 O O . ALA A 1 233 ? 4.806 49.406 -24.722 1.00 34.67 233 ALA A O 1
ATOM 1718 N N . LYS A 1 234 ? 5.894 49.371 -22.745 1.00 37.33 234 LYS A N 1
ATOM 1719 C CA . LYS A 1 234 ? 7.117 49.951 -23.262 1.00 34.60 234 LYS A CA 1
ATOM 1720 C C . LYS A 1 234 ? 7.940 48.915 -24.049 1.00 38.89 234 LYS A C 1
ATOM 1721 O O . LYS A 1 234 ? 8.081 47.746 -23.632 1.00 37.67 234 LYS A O 1
ATOM 1727 N N . PRO A 1 235 ? 8.423 49.323 -25.227 1.00 34.40 235 PRO A N 1
ATOM 1728 C CA . PRO A 1 235 ? 8.981 48.416 -26.226 1.00 32.88 235 PRO A CA 1
ATOM 1729 C C . PRO A 1 235 ? 10.257 47.691 -25.790 1.00 42.06 235 PRO A C 1
ATOM 1730 O O . PRO A 1 235 ? 10.572 46.625 -26.338 1.00 38.32 235 PRO A O 1
ATOM 1734 N N . ASP A 1 236 ? 10.969 48.231 -24.806 1.00 42.39 236 ASP A N 1
ATOM 1735 C CA . ASP A 1 236 ? 12.222 47.612 -24.388 1.00 38.85 236 ASP A CA 1
ATOM 1736 C C . ASP A 1 236 ? 12.232 47.084 -22.951 1.00 36.28 236 ASP A C 1
ATOM 1737 O O . ASP A 1 236 ? 13.277 46.666 -22.462 1.00 36.83 236 ASP A O 1
ATOM 1742 N N . ILE A 1 237 ? 11.082 47.111 -22.281 1.00 33.22 237 ILE A N 1
ATOM 1743 C CA . ILE A 1 237 ? 10.932 46.441 -20.998 1.00 33.70 237 ILE A CA 1
ATOM 1744 C C . ILE A 1 237 ? 10.294 45.068 -21.188 1.00 40.25 237 ILE A C 1
ATOM 1745 O O . ILE A 1 237 ? 9.191 44.949 -21.743 1.00 41.98 237 ILE A O 1
ATOM 1750 N N . ASP A 1 238 ? 11.011 44.035 -20.748 1.00 36.33 238 ASP A N 1
ATOM 1751 C CA . ASP A 1 238 ? 10.598 42.654 -20.975 1.00 37.30 238 ASP A CA 1
ATOM 1752 C C . ASP A 1 238 ? 10.271 41.896 -19.715 1.00 33.37 238 ASP A C 1
ATOM 1753 O O . ASP A 1 238 ? 10.374 40.676 -19.696 1.00 36.31 238 ASP A O 1
ATOM 1758 N N . GLY A 1 239 ? 9.873 42.598 -18.665 1.00 29.02 239 GLY A N 1
ATOM 1759 C CA . GLY A 1 239 ? 9.567 41.934 -17.411 1.00 28.68 239 GLY A CA 1
ATOM 1760 C C . GLY A 1 239 ? 9.839 42.828 -16.227 1.00 29.34 239 GLY A C 1
ATOM 1761 O O . GLY A 1 239 ? 10.207 43.996 -16.374 1.00 30.57 239 GLY A O 1
ATOM 1762 N N . ALA A 1 240 ? 9.657 42.288 -15.036 1.00 26.74 240 ALA A N 1
ATOM 1763 C CA . ALA A 1 240 ? 9.794 43.109 -13.850 1.00 27.77 240 ALA A CA 1
ATOM 1764 C C . ALA A 1 240 ? 10.451 42.327 -12.729 1.00 26.48 240 ALA A C 1
ATOM 1765 O O . ALA A 1 240 ? 10.155 41.155 -12.509 1.00 26.08 240 ALA A O 1
ATOM 1767 N N . LEU A 1 241 ? 11.386 42.971 -12.048 1.00 28.20 241 LEU A N 1
ATOM 1768 C CA . LEU A 1 241 ? 11.951 42.388 -10.850 1.00 27.32 241 LEU A CA 1
ATOM 1769 C C . LEU A 1 241 ? 11.132 42.994 -9.738 1.00 25.82 241 LEU A C 1
ATOM 1770 O O . LEU A 1 241 ? 11.388 44.133 -9.336 1.00 23.52 241 LEU A O 1
ATOM 1775 N N . VAL A 1 242 ? 10.120 42.242 -9.293 1.00 25.91 242 VAL A N 1
ATOM 1776 C CA . VAL A 1 242 ? 9.076 42.739 -8.400 1.00 25.47 242 VAL A CA 1
ATOM 1777 C C . VAL A 1 242 ? 9.555 42.665 -6.960 1.00 23.27 242 VAL A C 1
ATOM 1778 O O . VAL A 1 242 ? 10.134 41.663 -6.546 1.00 27.39 242 VAL A O 1
ATOM 1782 N N . GLY A 1 243 ? 9.357 43.744 -6.214 1.00 22.57 243 GLY A N 1
ATOM 1783 C CA . GLY A 1 243 ? 9.690 43.770 -4.801 1.00 23.05 243 GLY A CA 1
ATOM 1784 C C . GLY A 1 243 ? 8.588 43.272 -3.892 1.00 27.38 243 GLY A C 1
ATOM 1785 O O . GLY A 1 243 ? 8.145 42.124 -3.989 1.00 26.83 243 GLY A O 1
ATOM 1786 N N . GLY A 1 244 ? 8.138 44.154 -3.003 1.00 33.46 244 GLY A N 1
ATOM 1787 C CA . GLY A 1 244 ? 7.191 43.795 -1.962 1.00 30.90 244 GLY A CA 1
ATOM 1788 C C . GLY A 1 244 ? 5.945 43.115 -2.480 1.00 33.17 244 GLY A C 1
ATOM 1789 O O . GLY A 1 244 ? 5.402 42.218 -1.828 1.00 37.61 244 GLY A O 1
ATOM 1790 N N . ALA A 1 245 ? 5.492 43.529 -3.660 1.00 32.96 245 ALA A N 1
ATOM 1791 C CA . ALA A 1 245 ? 4.262 42.989 -4.213 1.00 29.99 245 ALA A CA 1
ATOM 1792 C C . ALA A 1 245 ? 4.444 41.533 -4.590 1.00 33.14 245 ALA A C 1
ATOM 1793 O O . ALA A 1 245 ? 3.457 40.830 -4.805 1.00 34.31 245 ALA A O 1
ATOM 1795 N N . SER A 1 246 ? 5.695 41.075 -4.672 1.00 28.77 246 SER A N 1
ATOM 1796 C CA . SER A 1 246 ? 5.963 39.670 -5.004 1.00 26.75 246 SER A CA 1
ATOM 1797 C C . SER A 1 246 ? 5.575 38.762 -3.858 1.00 29.02 246 SER A C 1
ATOM 1798 O O . SER A 1 246 ? 5.383 37.565 -4.044 1.00 30.91 246 SER A O 1
ATOM 1801 N N . LEU A 1 247 ? 5.476 39.357 -2.669 1.00 37.48 247 LEU A N 1
ATOM 1802 C CA . LEU A 1 247 ? 5.054 38.681 -1.436 1.00 33.92 247 LEU A CA 1
ATOM 1803 C C . LEU A 1 247 ? 3.552 38.555 -1.350 1.00 30.18 247 LEU A C 1
ATOM 1804 O O . LEU A 1 247 ? 3.027 37.842 -0.500 1.00 34.86 247 LEU A O 1
ATOM 1809 N N . ASP A 1 248 ? 2.869 39.316 -2.187 1.00 29.33 248 ASP A N 1
ATOM 1810 C CA . ASP A 1 248 ? 1.418 39.335 -2.229 1.00 33.51 248 ASP A CA 1
ATOM 1811 C C . ASP A 1 248 ? 0.964 38.487 -3.414 1.00 32.02 248 ASP A C 1
ATOM 1812 O O . ASP A 1 248 ? 1.175 38.852 -4.574 1.00 35.13 248 ASP A O 1
ATOM 1817 N N . SER A 1 249 ? 0.383 37.332 -3.122 1.00 29.06 249 SER A N 1
ATOM 1818 C CA . SER A 1 249 ? 0.035 36.391 -4.176 1.00 30.66 249 SER A CA 1
ATOM 1819 C C . SER A 1 249 ? -0.860 37.037 -5.225 1.00 34.35 249 SER A C 1
ATOM 1820 O O . SER A 1 249 ? -0.556 36.991 -6.418 1.00 34.17 249 SER A O 1
ATOM 1823 N N . ASP A 1 250 ? -1.930 37.684 -4.781 1.00 36.43 250 ASP A N 1
ATOM 1824 C CA . ASP A 1 250 ? -2.875 38.293 -5.708 1.00 36.46 250 ASP A CA 1
ATOM 1825 C C . ASP A 1 250 ? -2.264 39.373 -6.580 1.00 36.80 250 ASP A C 1
ATOM 1826 O O . ASP A 1 250 ? -2.479 39.411 -7.793 1.00 42.86 250 ASP A O 1
ATOM 1831 N N . GLU A 1 251 ? -1.486 40.247 -5.966 1.00 34.32 251 GLU A N 1
ATOM 1832 C CA . GLU A 1 251 ? -0.951 41.373 -6.721 1.00 36.07 251 GLU A CA 1
ATOM 1833 C C . GLU A 1 251 ? 0.179 40.903 -7.645 1.00 36.43 251 GLU A C 1
ATOM 1834 O O . GLU A 1 251 ? 0.452 41.539 -8.660 1.00 39.64 251 GLU A O 1
ATOM 1840 N N . PHE A 1 252 ? 0.870 39.830 -7.257 1.00 36.85 252 PHE A N 1
ATOM 1841 C CA . PHE A 1 252 ? 1.865 39.210 -8.130 1.00 35.41 252 PHE A CA 1
ATOM 1842 C C . PHE A 1 252 ? 1.177 38.502 -9.303 1.00 35.72 252 PHE A C 1
ATOM 1843 O O . PHE A 1 252 ? 1.649 38.592 -10.436 1.00 36.68 252 PHE A O 1
ATOM 1851 N N . VAL A 1 253 ? 0.082 37.783 -9.035 1.00 34.91 253 VAL A N 1
ATOM 1852 C CA . VAL A 1 253 ? -0.691 37.155 -10.113 1.00 34.88 253 VAL A CA 1
ATOM 1853 C C . VAL A 1 253 ? -1.240 38.199 -11.094 1.00 30.85 253 VAL A C 1
ATOM 1854 O O . VAL A 1 253 ? -1.258 37.970 -12.302 1.00 32.49 253 VAL A O 1
ATOM 1858 N N . LYS A 1 254 ? -1.718 39.329 -10.597 1.00 31.89 254 LYS A N 1
ATOM 1859 C CA . LYS A 1 254 ? -2.097 40.399 -11.522 1.00 34.97 254 LYS A CA 1
ATOM 1860 C C . LYS A 1 254 ? -0.903 40.855 -12.379 1.00 33.43 254 LYS A C 1
ATOM 1861 O O . LYS A 1 254 ? -1.044 41.060 -13.573 1.00 32.17 254 LYS A O 1
ATOM 1867 N N . ILE A 1 255 ? 0.273 41.009 -11.774 1.00 37.26 255 ILE A N 1
ATOM 1868 C CA . ILE A 1 255 ? 1.445 41.497 -12.511 1.00 32.23 255 ILE A CA 1
ATOM 1869 C C . ILE A 1 255 ? 1.840 40.537 -13.621 1.00 32.75 255 ILE A C 1
ATOM 1870 O O . ILE A 1 255 ? 2.122 40.954 -14.743 1.00 36.00 255 ILE A O 1
ATOM 1875 N N . VAL A 1 256 ? 1.843 39.248 -13.309 1.00 32.62 256 VAL A N 1
ATOM 1876 C CA . VAL A 1 256 ? 2.088 38.209 -14.307 1.00 33.38 256 VAL A CA 1
ATOM 1877 C C . VAL A 1 256 ? 1.044 38.303 -15.428 1.00 34.79 256 VAL A C 1
ATOM 1878 O O . VAL A 1 256 ? 1.320 37.994 -16.594 1.00 33.67 256 VAL A O 1
ATOM 1882 N N . ARG A 1 257 ? -0.156 38.750 -15.062 1.00 35.76 257 ARG A N 1
ATOM 1883 C CA . ARG A 1 257 ? -1.208 39.020 -16.034 1.00 34.65 257 ARG A CA 1
ATOM 1884 C C . ARG A 1 257 ? -1.306 40.519 -16.294 1.00 37.89 257 ARG A C 1
ATOM 1885 O O . ARG A 1 257 ? -2.372 41.131 -16.144 1.00 38.98 257 ARG A O 1
ATOM 1893 N N . PHE A 1 258 ? -0.199 41.113 -16.702 1.00 33.32 258 PHE A N 1
ATOM 1894 C CA . PHE A 1 258 ? -0.165 42.554 -16.857 1.00 33.98 258 PHE A CA 1
ATOM 1895 C C . PHE A 1 258 ? -1.082 43.064 -17.964 1.00 40.36 258 PHE A C 1
ATOM 1896 O O . PHE A 1 258 ? -1.464 44.242 -17.957 1.00 38.08 258 PHE A O 1
ATOM 1904 N N . ARG A 1 259 ? -1.472 42.178 -18.884 1.00 42.74 259 ARG A N 1
ATOM 1905 C CA . ARG A 1 259 ? -2.355 42.565 -19.992 1.00 46.93 259 ARG A CA 1
ATOM 1906 C C . ARG A 1 259 ? -3.790 42.912 -19.535 1.00 45.96 259 ARG A C 1
ATOM 1907 O O . ARG A 1 259 ? -4.610 43.386 -20.323 1.00 45.06 259 ARG A O 1
ATOM 1915 N N . ASP A 1 260 ? -4.064 42.762 -18.241 1.00 46.57 260 ASP A N 1
ATOM 1916 C CA . ASP A 1 260 ? -5.428 42.856 -17.721 1.00 42.48 260 ASP A CA 1
ATOM 1917 C C . ASP A 1 260 ? -5.443 43.739 -16.473 1.00 39.48 260 ASP A C 1
ATOM 1918 O O . ASP A 1 260 ? -4.566 44.590 -16.287 1.00 40.82 260 ASP A O 1
ATOM 1923 N N . THR B 1 6 ? 30.954 22.480 36.323 1.00 52.89 6 THR B N 1
ATOM 1924 C CA . THR B 1 6 ? 31.744 23.156 35.290 1.00 59.37 6 THR B CA 1
ATOM 1925 C C . THR B 1 6 ? 31.026 23.112 33.922 1.00 52.07 6 THR B C 1
ATOM 1926 O O . THR B 1 6 ? 29.923 22.580 33.790 1.00 51.23 6 THR B O 1
ATOM 1930 N N . ARG B 1 7 ? 31.658 23.720 32.925 1.00 46.16 7 ARG B N 1
ATOM 1931 C CA . ARG B 1 7 ? 31.073 24.014 31.621 1.00 38.59 7 ARG B CA 1
ATOM 1932 C C . ARG B 1 7 ? 31.124 22.846 30.668 1.00 37.43 7 ARG B C 1
ATOM 1933 O O . ARG B 1 7 ? 32.189 22.259 30.474 1.00 40.67 7 ARG B O 1
ATOM 1941 N N . THR B 1 8 ? 29.977 22.481 30.102 1.00 36.48 8 THR B N 1
ATOM 1942 C CA . THR B 1 8 ? 29.951 21.495 29.016 1.00 37.26 8 THR B CA 1
ATOM 1943 C C . THR B 1 8 ? 30.666 22.034 27.780 1.00 40.50 8 THR B C 1
ATOM 1944 O O . THR B 1 8 ? 30.245 23.050 27.208 1.00 37.34 8 THR B O 1
ATOM 1948 N N . PRO B 1 9 ? 31.754 21.363 27.361 1.00 38.16 9 PRO B N 1
ATOM 1949 C CA . PRO B 1 9 ? 32.458 21.848 26.173 1.00 31.76 9 PRO B CA 1
ATOM 1950 C C . PRO B 1 9 ? 31.584 21.763 24.923 1.00 34.11 9 PRO B C 1
ATOM 1951 O O . PRO B 1 9 ? 30.684 20.914 24.842 1.00 32.58 9 PRO B O 1
ATOM 1955 N N . LEU B 1 10 ? 31.837 22.662 23.973 1.00 35.11 10 LEU B N 1
ATOM 1956 C CA . LEU B 1 10 ? 31.071 22.710 22.732 1.00 35.09 10 LEU B CA 1
ATOM 1957 C C . LEU B 1 10 ? 32.002 22.599 21.540 1.00 31.01 10 LEU B C 1
ATOM 1958 O O . LEU B 1 10 ? 32.882 23.429 21.332 1.00 31.71 10 LEU B O 1
ATOM 1963 N N . MET B 1 11 ? 31.781 21.563 20.749 1.00 31.49 11 MET B N 1
ATOM 1964 C CA . MET B 1 11 ? 32.537 21.354 19.531 1.00 31.65 11 MET B CA 1
ATOM 1965 C C . MET B 1 11 ? 31.645 21.704 18.356 1.00 33.28 11 MET B C 1
ATOM 1966 O O . MET B 1 11 ? 30.644 21.021 18.112 1.00 31.51 11 MET B O 1
ATOM 1971 N N . ALA B 1 12 ? 31.957 22.815 17.686 1.00 36.47 12 ALA B N 1
ATOM 1972 C CA . ALA B 1 12 ? 31.178 23.250 16.524 1.00 31.12 12 ALA B CA 1
ATOM 1973 C C . ALA B 1 12 ? 31.984 23.120 15.237 1.00 29.70 12 ALA B C 1
ATOM 1974 O O . ALA B 1 12 ? 33.041 23.732 15.074 1.00 26.83 12 ALA B O 1
ATOM 1976 N N . GLY B 1 13 ? 31.469 22.308 14.326 1.00 30.36 13 GLY B N 1
ATOM 1977 C CA . GLY B 1 13 ? 32.079 22.138 13.032 1.00 28.69 13 GLY B CA 1
ATOM 1978 C C . GLY B 1 13 ? 31.572 23.172 12.043 1.00 27.43 13 GLY B C 1
ATOM 1979 O O . GLY B 1 13 ? 30.389 23.166 11.682 1.00 27.63 13 GLY B O 1
ATOM 1980 N N . ASN B 1 14 ? 32.445 24.097 11.658 1.00 25.44 14 ASN B N 1
ATOM 1981 C CA . ASN B 1 14 ? 32.121 25.107 10.650 1.00 25.80 14 ASN B CA 1
ATOM 1982 C C . ASN B 1 14 ? 32.533 24.653 9.243 1.00 26.73 14 ASN B C 1
ATOM 1983 O O . ASN B 1 14 ? 33.719 24.666 8.867 1.00 25.06 14 ASN B O 1
ATOM 1988 N N . TRP B 1 15 ? 31.528 24.216 8.487 1.00 26.77 15 TRP B N 1
ATOM 1989 C CA . TRP B 1 15 ? 31.712 23.715 7.127 1.00 23.60 15 TRP B CA 1
ATOM 1990 C C . TRP B 1 15 ? 32.173 24.752 6.130 1.00 22.04 15 TRP B C 1
ATOM 1991 O O . TRP B 1 15 ? 32.778 24.403 5.105 1.00 23.57 15 TRP B O 1
ATOM 2002 N N . LYS B 1 16 ? 31.877 26.014 6.441 1.00 22.21 16 LYS B N 1
ATOM 2003 C CA . LYS B 1 16 ? 32.070 27.156 5.539 1.00 22.86 16 LYS B CA 1
ATOM 2004 C C . LYS B 1 16 ? 31.291 26.964 4.247 1.00 25.19 16 LYS B C 1
ATOM 2005 O O . LYS B 1 16 ? 30.184 26.419 4.262 1.00 26.27 16 LYS B O 1
ATOM 2011 N N . MET B 1 17 ? 31.840 27.418 3.126 1.00 24.49 17 MET B N 1
ATOM 2012 C CA . MET B 1 17 ? 31.113 27.273 1.876 1.00 22.88 17 MET B CA 1
ATOM 2013 C C . MET B 1 17 ? 31.391 25.899 1.248 1.00 22.62 17 MET B C 1
ATOM 2014 O O . MET B 1 17 ? 31.999 25.808 0.179 1.00 21.50 17 MET B O 1
ATOM 2019 N N . ASN B 1 18 ? 30.932 24.835 1.913 1.00 22.06 18 ASN B N 1
ATOM 2020 C CA . ASN B 1 18 ? 31.112 23.475 1.394 1.00 26.08 18 ASN B CA 1
ATOM 2021 C C . ASN B 1 18 ? 29.880 22.654 1.653 1.00 24.08 18 ASN B C 1
ATOM 2022 O O . ASN B 1 18 ? 29.203 22.889 2.648 1.00 28.42 18 ASN B O 1
ATOM 2027 N N . LEU B 1 19 ? 29.668 21.655 0.790 1.00 22.54 19 LEU B N 1
ATOM 2028 C CA . LEU B 1 19 ? 28.617 20.642 0.895 1.00 24.52 19 LEU B CA 1
ATOM 2029 C C . LEU B 1 19 ? 27.282 21.128 0.358 1.00 28.71 19 LEU B C 1
ATOM 2030 O O . LEU B 1 19 ? 26.755 22.133 0.819 1.00 31.05 19 LEU B O 1
ATOM 2035 N N . ASN B 1 20 ? 26.744 20.448 -0.651 1.00 26.64 20 ASN B N 1
ATOM 2036 C CA . ASN B 1 20 ? 25.389 20.761 -1.078 1.00 26.96 20 ASN B CA 1
ATOM 2037 C C . ASN B 1 20 ? 24.438 20.046 -0.138 1.00 30.08 20 ASN B C 1
ATOM 2038 O O . ASN B 1 20 ? 24.895 19.362 0.780 1.00 33.60 20 ASN B O 1
ATOM 2043 N N . HIS B 1 21 ? 23.133 20.173 -0.363 1.00 23.58 21 HIS B N 1
ATOM 2044 C CA . HIS B 1 21 ? 22.176 19.670 0.611 1.00 25.50 21 HIS B CA 1
ATOM 2045 C C . HIS B 1 21 ? 22.170 18.136 0.670 1.00 28.32 21 HIS B C 1
ATOM 2046 O O . HIS B 1 21 ? 21.763 17.554 1.663 1.00 30.62 21 HIS B O 1
ATOM 2053 N N . LEU B 1 22 ? 22.629 17.468 -0.375 1.00 28.30 22 LEU B N 1
ATOM 2054 C CA . LEU B 1 22 ? 22.656 16.013 -0.334 1.00 29.66 22 LEU B CA 1
ATOM 2055 C C . LEU B 1 22 ? 23.858 15.512 0.466 1.00 30.65 22 LEU B C 1
ATOM 2056 O O . LEU B 1 22 ? 23.743 14.609 1.309 1.00 30.97 22 LEU B O 1
ATOM 2061 N N . GLU B 1 23 ? 24.985 16.176 0.233 1.00 26.37 23 GLU B N 1
ATOM 2062 C CA . GLU B 1 23 ? 26.254 15.960 0.925 1.00 30.57 23 GLU B CA 1
ATOM 2063 C C . GLU B 1 23 ? 26.180 16.317 2.397 1.00 29.50 23 GLU B C 1
ATOM 2064 O O . GLU B 1 23 ? 26.921 15.779 3.219 1.00 31.87 23 GLU B O 1
ATOM 2070 N N . ALA B 1 24 ? 25.343 17.306 2.691 1.00 30.47 24 ALA B N 1
ATOM 2071 C CA . ALA B 1 24 ? 25.099 17.761 4.046 1.00 28.28 24 ALA B CA 1
ATOM 2072 C C . ALA B 1 24 ? 24.376 16.653 4.787 1.00 27.09 24 ALA B C 1
ATOM 2073 O O . ALA B 1 24 ? 24.690 16.315 5.916 1.00 27.75 24 ALA B O 1
ATOM 2075 N N . ILE B 1 25 ? 23.380 16.097 4.120 1.00 31.47 25 ILE B N 1
ATOM 2076 C CA . ILE B 1 25 ? 22.611 14.998 4.660 1.00 31.07 25 ILE B CA 1
ATOM 2077 C C . ILE B 1 25 ? 23.491 13.804 4.944 1.00 31.79 25 ILE B C 1
ATOM 2078 O O . ILE B 1 25 ? 23.438 13.248 6.036 1.00 34.20 25 ILE B O 1
ATOM 2083 N N . ALA B 1 26 ? 24.278 13.405 3.945 1.00 33.11 26 ALA B N 1
ATOM 2084 C CA . ALA B 1 26 ? 25.218 12.290 4.074 1.00 30.16 26 ALA B CA 1
ATOM 2085 C C . ALA B 1 26 ? 26.220 12.485 5.191 1.00 30.88 26 ALA B C 1
ATOM 2086 O O . ALA B 1 26 ? 26.435 11.586 5.996 1.00 33.53 26 ALA B O 1
ATOM 2088 N N . HIS B 1 27 ? 26.790 13.680 5.272 1.00 29.96 27 HIS B N 1
ATOM 2089 C CA . HIS B 1 27 ? 27.879 13.933 6.210 1.00 29.83 27 HIS B CA 1
ATOM 2090 C C . HIS B 1 27 ? 27.379 13.848 7.647 1.00 32.16 27 HIS B C 1
ATOM 2091 O O . HIS B 1 27 ? 28.031 13.247 8.498 1.00 34.88 27 HIS B O 1
ATOM 2098 N N . VAL B 1 28 ? 26.218 14.443 7.911 1.00 31.75 28 VAL B N 1
ATOM 2099 C CA . VAL B 1 28 ? 25.574 14.365 9.227 1.00 35.51 28 VAL B CA 1
ATOM 2100 C C . VAL B 1 28 ? 25.130 12.949 9.614 1.00 32.35 28 VAL B C 1
ATOM 2101 O O . VAL B 1 28 ? 25.208 12.570 10.779 1.00 36.35 28 VAL B O 1
ATOM 2105 N N . GLN B 1 29 ? 24.676 12.168 8.641 1.00 30.47 29 GLN B N 1
ATOM 2106 C CA . GLN B 1 29 ? 24.431 10.741 8.850 1.00 28.16 29 GLN B CA 1
ATOM 2107 C C . GLN B 1 29 ? 25.682 10.011 9.286 1.00 36.19 29 GLN B C 1
ATOM 2108 O O . GLN B 1 29 ? 25.656 9.230 10.242 1.00 37.21 29 GLN B O 1
ATOM 2114 N N . LYS B 1 30 ? 26.771 10.286 8.570 1.00 38.46 30 LYS B N 1
ATOM 2115 C CA . LYS B 1 30 ? 28.094 9.753 8.859 1.00 32.11 30 LYS B CA 1
ATOM 2116 C C . LYS B 1 30 ? 28.433 10.016 10.314 1.00 35.29 30 LYS B C 1
ATOM 2117 O O . LYS B 1 30 ? 28.792 9.112 11.058 1.00 40.14 30 LYS B O 1
ATOM 2123 N N . LEU B 1 31 ? 28.269 11.262 10.730 1.00 36.10 31 LEU B N 1
ATOM 2124 C CA . LEU B 1 31 ? 28.566 11.650 12.097 1.00 34.66 31 LEU B CA 1
ATOM 2125 C C . LEU B 1 31 ? 27.725 10.845 13.099 1.00 35.63 31 LEU B C 1
ATOM 2126 O O . LEU B 1 31 ? 28.223 10.415 14.139 1.00 37.05 31 LEU B O 1
ATOM 2131 N N . ALA B 1 32 ? 26.444 10.682 12.800 1.00 28.68 32 ALA B N 1
ATOM 2132 C CA . ALA B 1 32 ? 25.526 9.988 13.694 1.00 31.72 32 ALA B CA 1
ATOM 2133 C C . ALA B 1 32 ? 25.815 8.487 13.763 1.00 37.52 32 ALA B C 1
ATOM 2134 O O . ALA B 1 32 ? 25.501 7.805 14.754 1.00 38.09 32 ALA B O 1
ATOM 2136 N N . PHE B 1 33 ? 26.379 7.968 12.685 1.00 36.44 33 PHE B N 1
ATOM 2137 C CA . PHE B 1 33 ? 26.799 6.583 12.638 1.00 33.23 33 PHE B CA 1
ATOM 2138 C C . PHE B 1 33 ? 27.981 6.351 13.562 1.00 36.38 33 PHE B C 1
ATOM 2139 O O . PHE B 1 33 ? 28.040 5.362 14.296 1.00 36.77 33 PHE B O 1
ATOM 2147 N N . ALA B 1 34 ? 28.903 7.307 13.547 1.00 32.93 34 ALA B N 1
ATOM 2148 C CA . ALA B 1 34 ? 30.186 7.146 14.202 1.00 31.92 34 ALA B CA 1
ATOM 2149 C C . ALA B 1 34 ? 30.225 7.556 15.666 1.00 33.71 34 ALA B C 1
ATOM 2150 O O . ALA B 1 34 ? 31.116 7.137 16.406 1.00 36.83 34 ALA B O 1
ATOM 2152 N N . LEU B 1 35 ? 29.261 8.359 16.090 1.00 37.98 35 LEU B N 1
ATOM 2153 C CA . LEU B 1 35 ? 29.247 8.867 17.460 1.00 38.85 35 LEU B CA 1
ATOM 2154 C C . LEU B 1 35 ? 28.332 8.007 18.341 1.00 36.35 35 LEU B C 1
ATOM 2155 O O . LEU B 1 35 ? 27.317 7.488 17.873 1.00 30.94 35 LEU B O 1
ATOM 2160 N N . ALA B 1 36 ? 28.688 7.877 19.617 1.00 35.44 36 ALA B N 1
ATOM 2161 C CA . ALA B 1 36 ? 27.917 7.055 20.546 1.00 37.80 36 ALA B CA 1
ATOM 2162 C C . ALA B 1 36 ? 27.347 7.883 21.699 1.00 38.64 36 ALA B C 1
ATOM 2163 O O . ALA B 1 36 ? 27.701 9.051 21.869 1.00 37.19 36 ALA B O 1
ATOM 2165 N N . ASP B 1 37 ? 26.444 7.283 22.469 1.00 34.81 37 ASP B N 1
ATOM 2166 C CA . ASP B 1 37 ? 25.814 7.968 23.597 1.00 41.41 37 ASP B CA 1
ATOM 2167 C C . ASP B 1 37 ? 26.811 8.621 24.575 1.00 35.13 37 ASP B C 1
ATOM 2168 O O . ASP B 1 37 ? 26.511 9.652 25.172 1.00 32.73 37 ASP B O 1
ATOM 2173 N N . LYS B 1 38 ? 27.964 7.996 24.773 1.00 36.51 38 LYS B N 1
ATOM 2174 C CA . LYS B 1 38 ? 28.986 8.528 25.669 1.00 34.18 38 LYS B CA 1
ATOM 2175 C C . LYS B 1 38 ? 29.560 9.837 25.121 1.00 33.76 38 LYS B C 1
ATOM 2176 O O . LYS B 1 38 ? 30.138 10.647 25.854 1.00 33.61 38 LYS B O 1
ATOM 2182 N N . ASP B 1 39 ? 29.453 10.007 23.810 1.00 37.83 39 ASP B N 1
ATOM 2183 C CA . ASP B 1 39 ? 29.901 11.232 23.132 1.00 40.85 39 ASP B CA 1
ATOM 2184 C C . ASP B 1 39 ? 28.984 12.451 23.377 1.00 32.59 39 ASP B C 1
ATOM 2185 O O . ASP B 1 39 ? 29.441 13.529 23.738 1.00 34.14 39 ASP B O 1
ATOM 2190 N N . TYR B 1 40 ? 27.688 12.274 23.175 1.00 36.22 40 TYR B N 1
ATOM 2191 C CA . TYR B 1 40 ? 26.722 13.341 23.415 1.00 33.11 40 TYR B CA 1
ATOM 2192 C C . TYR B 1 40 ? 26.502 13.639 24.892 1.00 36.92 40 TYR B C 1
ATOM 2193 O O . TYR B 1 40 ? 26.005 14.706 25.250 1.00 45.17 40 TYR B O 1
ATOM 2202 N N . ASP B 1 41 ? 26.812 12.667 25.740 1.00 36.91 41 ASP B N 1
ATOM 2203 C CA . ASP B 1 41 ? 26.616 12.801 27.175 1.00 30.44 41 ASP B CA 1
ATOM 2204 C C . ASP B 1 41 ? 27.691 13.744 27.712 1.00 33.41 41 ASP B C 1
ATOM 2205 O O . ASP B 1 41 ? 27.430 14.523 28.631 1.00 35.06 41 ASP B O 1
ATOM 2210 N N . ALA B 1 42 ? 28.881 13.712 27.106 1.00 27.86 42 ALA B N 1
ATOM 2211 C CA . ALA B 1 42 ? 30.021 14.465 27.642 1.00 34.82 42 ALA B CA 1
ATOM 2212 C C . ALA B 1 42 ? 30.385 15.789 26.944 1.00 33.19 42 ALA B C 1
ATOM 2213 O O . ALA B 1 42 ? 30.969 16.675 27.564 1.00 30.91 42 ALA B O 1
ATOM 2215 N N . VAL B 1 43 ? 30.031 15.923 25.671 1.00 36.11 43 VAL B N 1
ATOM 2216 C CA . VAL B 1 43 ? 30.485 17.038 24.852 1.00 31.09 43 VAL B CA 1
ATOM 2217 C C . VAL B 1 43 ? 29.294 17.509 24.032 1.00 34.84 43 VAL B C 1
ATOM 2218 O O . VAL B 1 43 ? 28.445 16.692 23.657 1.00 37.59 43 VAL B O 1
ATOM 2222 N N . GLU B 1 44 ? 29.174 18.816 23.796 1.00 34.55 44 GLU B N 1
ATOM 2223 C CA . GLU B 1 44 ? 28.136 19.280 22.877 1.00 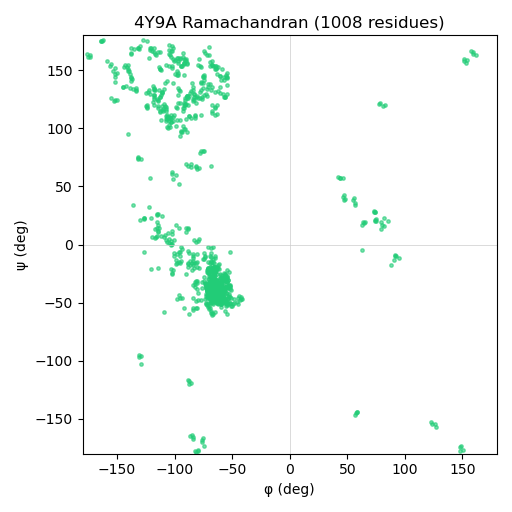33.56 44 GLU B CA 1
ATOM 2224 C C . GLU B 1 44 ? 28.650 19.335 21.443 1.00 29.71 44 GLU B C 1
ATOM 2225 O O . GLU B 1 44 ? 29.710 19.895 21.176 1.00 28.61 44 GLU B O 1
ATOM 2231 N N . VAL B 1 45 ? 27.906 18.704 20.533 1.00 33.91 45 VAL B N 1
ATOM 2232 C CA . VAL B 1 45 ? 28.305 18.608 19.128 1.00 32.41 45 VAL B CA 1
ATOM 2233 C C . VAL B 1 45 ? 27.372 19.407 18.217 1.00 32.34 45 VAL B C 1
ATOM 2234 O O . VAL B 1 45 ? 26.144 19.224 18.225 1.00 30.08 45 VAL B O 1
ATOM 2238 N N . ALA B 1 46 ? 27.971 20.273 17.406 1.00 32.20 46 ALA B N 1
ATOM 2239 C CA . ALA B 1 46 ? 27.216 21.118 16.507 1.00 29.70 46 ALA B CA 1
ATOM 2240 C C . ALA B 1 46 ? 27.926 21.214 15.192 1.00 27.16 46 ALA B C 1
ATOM 2241 O O . ALA B 1 46 ? 29.147 21.146 15.156 1.00 26.14 46 ALA B O 1
ATOM 2243 N N . VAL B 1 47 ? 27.136 21.379 14.126 1.00 30.68 47 VAL B N 1
ATOM 2244 C CA . VAL B 1 47 ? 27.616 21.641 12.767 1.00 26.93 47 VAL B CA 1
ATOM 2245 C C . VAL B 1 47 ? 27.011 22.951 12.276 1.00 27.52 47 VAL B C 1
ATOM 2246 O O . VAL B 1 47 ? 25.822 23.237 12.492 1.00 26.25 47 VAL B O 1
ATOM 2250 N N . LEU B 1 48 ? 27.848 23.804 11.703 1.00 26.96 48 LEU B N 1
ATOM 2251 C CA . LEU B 1 48 ? 27.342 25.062 11.174 1.00 25.21 48 LEU B CA 1
ATOM 2252 C C . LEU B 1 48 ? 27.361 24.950 9.661 1.00 23.84 48 LEU B C 1
ATOM 2253 O O . LEU B 1 48 ? 28.415 25.036 9.045 1.00 24.58 48 LEU B O 1
ATOM 2258 N N . ALA B 1 49 ? 26.174 24.790 9.074 1.00 27.86 49 ALA B N 1
ATOM 2259 C CA . ALA B 1 49 ? 26.015 24.435 7.666 1.00 26.22 49 ALA B CA 1
ATOM 2260 C C . ALA B 1 49 ? 25.634 25.628 6.811 1.00 27.52 49 ALA B C 1
ATOM 2261 O O . ALA B 1 49 ? 25.033 26.598 7.309 1.00 26.36 49 ALA B O 1
ATOM 2263 N N . PRO B 1 50 ? 25.990 25.571 5.517 1.00 25.88 50 PRO B N 1
ATOM 2264 C CA . PRO B 1 50 ? 25.546 26.631 4.605 1.00 25.72 50 PRO B CA 1
ATOM 2265 C C . PRO B 1 50 ? 24.016 26.792 4.648 1.00 27.21 50 PRO B C 1
ATOM 2266 O O . PRO B 1 50 ? 23.316 25.792 4.823 1.00 24.56 50 PRO B O 1
ATOM 2270 N N . PHE B 1 51 ? 23.524 28.027 4.535 1.00 29.83 51 PHE B N 1
ATOM 2271 C CA . PHE B 1 51 ? 22.080 28.312 4.605 1.00 23.30 51 PHE B CA 1
ATOM 2272 C C . PHE B 1 51 ? 21.266 27.324 3.810 1.00 21.18 51 PHE B C 1
ATOM 2273 O O . PHE B 1 51 ? 20.305 26.728 4.306 1.00 21.72 51 PHE B O 1
ATOM 2281 N N . THR B 1 52 ? 21.697 27.090 2.582 1.00 20.58 52 THR B N 1
ATOM 2282 C CA . THR B 1 52 ? 20.916 26.272 1.673 1.00 22.71 52 THR B CA 1
ATOM 2283 C C . THR B 1 52 ? 20.789 24.818 2.132 1.00 21.49 52 THR B C 1
ATOM 2284 O O . THR B 1 52 ? 19.975 24.066 1.597 1.00 23.91 52 THR B O 1
ATOM 2288 N N . ASP B 1 53 ? 21.579 24.443 3.135 1.00 22.81 53 ASP B N 1
ATOM 2289 C CA . ASP B 1 53 ? 21.613 23.076 3.679 1.00 24.32 53 ASP B CA 1
ATOM 2290 C C . ASP B 1 53 ? 20.818 22.900 4.975 1.00 24.78 53 ASP B C 1
ATOM 2291 O O . ASP B 1 53 ? 20.722 21.796 5.499 1.00 29.96 53 ASP B O 1
ATOM 2296 N N . LEU B 1 54 ? 20.314 23.982 5.542 1.00 25.77 54 LEU B N 1
ATOM 2297 C CA . LEU B 1 54 ? 19.768 23.920 6.898 1.00 25.82 54 LEU B CA 1
ATOM 2298 C C . LEU B 1 54 ? 18.468 23.132 6.951 1.00 27.12 54 LEU B C 1
ATOM 2299 O O . LEU B 1 54 ? 18.198 22.470 7.935 1.00 26.84 54 LEU B O 1
ATOM 2304 N N . ARG B 1 55 ? 17.641 23.231 5.911 1.00 31.09 55 ARG B N 1
ATOM 2305 C CA . ARG B 1 55 ? 16.374 22.488 5.876 1.00 30.63 55 ARG B CA 1
ATOM 2306 C C . ARG B 1 55 ? 16.609 20.984 5.823 1.00 34.90 55 ARG B C 1
ATOM 2307 O O . ARG B 1 55 ? 15.940 20.219 6.518 1.00 36.85 55 ARG B O 1
ATOM 2315 N N . SER B 1 56 ? 17.561 20.567 4.999 1.00 29.24 56 SER B N 1
ATOM 2316 C CA . SER B 1 56 ? 17.893 19.164 4.873 1.00 28.37 56 SER B CA 1
ATOM 2317 C C . SER B 1 56 ? 18.416 18.584 6.190 1.00 30.26 56 SER B C 1
ATOM 2318 O O . SER B 1 56 ? 18.109 17.451 6.556 1.00 31.15 56 SER B O 1
ATOM 2321 N N . VAL B 1 57 ? 19.237 19.358 6.884 1.00 30.56 57 VAL B N 1
ATOM 2322 C CA . VAL B 1 57 ? 19.819 18.930 8.147 1.00 29.76 57 VAL B CA 1
ATOM 2323 C C . VAL B 1 57 ? 18.742 18.905 9.232 1.00 29.36 57 VAL B C 1
ATOM 2324 O O . VAL B 1 57 ? 18.738 18.030 10.079 1.00 29.95 57 VAL B O 1
ATOM 2328 N N . GLN B 1 58 ? 17.829 19.867 9.210 1.00 31.30 58 GLN B N 1
ATOM 2329 C CA . GLN B 1 58 ? 16.720 19.882 10.162 1.00 30.95 58 GLN B CA 1
ATOM 2330 C C . GLN B 1 58 ? 15.781 18.673 10.041 1.00 32.92 58 GLN B C 1
ATOM 2331 O O . GLN B 1 58 ? 15.430 18.056 11.043 1.00 31.43 58 GLN B O 1
ATOM 2337 N N . THR B 1 59 ? 15.371 18.339 8.823 1.00 30.28 59 THR B N 1
ATOM 2338 C CA . THR B 1 59 ? 14.453 17.222 8.637 1.00 38.45 59 THR B CA 1
ATOM 2339 C C . THR B 1 59 ? 15.107 15.891 9.026 1.00 37.26 59 THR B C 1
ATOM 2340 O O . THR B 1 59 ? 14.443 15.013 9.573 1.00 42.78 59 THR B O 1
ATOM 2344 N N . LEU B 1 60 ? 16.399 15.750 8.734 1.00 32.34 60 LEU B N 1
ATOM 2345 C CA . LEU B 1 60 ? 17.161 14.577 9.139 1.00 27.43 60 LEU B CA 1
ATOM 2346 C C . LEU B 1 60 ? 17.299 14.558 10.643 1.00 33.06 60 LEU B C 1
ATOM 2347 O O . LEU B 1 60 ? 17.090 13.524 11.281 1.00 35.64 60 LEU B O 1
ATOM 2352 N N . VAL B 1 61 ? 17.633 15.709 11.219 1.00 34.18 61 VAL B N 1
ATOM 2353 C CA . VAL B 1 61 ? 17.853 15.770 12.652 1.00 32.59 61 VAL B CA 1
ATOM 2354 C C . VAL B 1 61 ? 16.544 15.471 13.337 1.00 36.25 61 VAL B C 1
ATOM 2355 O O . VAL B 1 61 ? 16.518 14.729 14.306 1.00 40.32 61 VAL B O 1
ATOM 2359 N N . ASP B 1 62 ? 15.450 15.996 12.801 1.00 36.54 62 ASP B N 1
ATOM 2360 C CA . ASP B 1 62 ? 14.123 15.684 13.333 1.00 39.60 62 ASP B CA 1
ATOM 2361 C C . ASP B 1 62 ? 13.692 14.243 13.026 1.00 40.28 62 ASP B C 1
ATOM 2362 O O . ASP B 1 62 ? 13.058 13.586 13.851 1.00 40.72 62 ASP B O 1
ATOM 2367 N N . GLY B 1 63 ? 14.068 13.759 11.841 1.00 41.15 63 GLY B N 1
ATOM 2368 C CA . GLY B 1 63 ? 13.685 12.438 11.351 1.00 36.60 63 GLY B CA 1
ATOM 2369 C C . GLY B 1 63 ? 14.277 11.267 12.110 1.00 42.25 63 GLY B C 1
ATOM 2370 O O . GLY B 1 63 ? 13.541 10.416 12.628 1.00 45.50 63 GLY B O 1
ATOM 2371 N N . ASP B 1 64 ? 15.608 11.204 12.145 1.00 40.64 64 ASP B N 1
ATOM 2372 C CA . ASP B 1 64 ? 16.327 10.136 12.833 1.00 39.59 64 ASP B CA 1
ATOM 2373 C C . ASP B 1 64 ? 16.608 10.488 14.291 1.00 39.06 64 ASP B C 1
ATOM 2374 O O . ASP B 1 64 ? 17.437 9.848 14.929 1.00 40.27 64 ASP B O 1
ATOM 2379 N N . LYS B 1 65 ? 15.931 11.519 14.798 1.00 44.03 65 LYS B N 1
ATOM 2380 C CA . LYS B 1 65 ? 16.124 12.005 16.171 1.00 39.45 65 LYS B CA 1
ATOM 2381 C C . LYS B 1 65 ? 17.586 12.097 16.609 1.00 37.29 65 LYS B C 1
ATOM 2382 O O . LYS B 1 65 ? 17.977 11.512 17.620 1.00 35.32 65 LYS B O 1
ATOM 2388 N N . LEU B 1 66 ? 18.383 12.858 15.860 1.00 38.79 66 LEU B N 1
ATOM 2389 C CA . LEU B 1 66 ? 19.810 12.988 16.158 1.00 38.33 66 LEU B CA 1
ATOM 2390 C C . LEU B 1 66 ? 20.062 13.932 17.323 1.00 35.75 66 LEU B C 1
ATOM 2391 O O . LEU B 1 66 ? 19.273 14.836 17.583 1.00 38.47 66 LEU B O 1
ATOM 2396 N N . LYS B 1 67 ? 21.175 13.735 18.015 1.00 34.58 67 LYS B N 1
ATOM 2397 C CA . LYS B 1 67 ? 21.496 14.581 19.160 1.00 37.89 67 LYS B CA 1
ATOM 2398 C C . LYS B 1 67 ? 22.409 15.725 18.727 1.00 33.76 67 LYS B C 1
ATOM 2399 O O . LYS B 1 67 ? 22.805 16.558 19.544 1.00 31.82 67 LYS B O 1
ATOM 2405 N N . ILE B 1 68 ? 22.768 15.719 17.448 1.00 29.98 68 ILE B N 1
ATOM 2406 C CA . ILE B 1 68 ? 23.659 16.709 16.876 1.00 32.26 68 ILE B CA 1
ATOM 2407 C C . ILE B 1 68 ? 22.895 17.999 16.693 1.00 30.32 68 ILE B C 1
ATOM 2408 O O . ILE B 1 68 ? 21.752 17.975 16.259 1.00 38.71 68 ILE B O 1
ATOM 2413 N N . LYS B 1 69 ? 23.506 19.114 17.087 1.00 31.00 69 LYS B N 1
ATOM 2414 C CA . LYS B 1 69 ? 22.906 20.437 16.937 1.00 27.80 69 LYS B CA 1
ATOM 2415 C C . LYS B 1 69 ? 23.315 21.040 15.580 1.00 32.18 69 LYS B C 1
ATOM 2416 O O . LYS B 1 69 ? 24.290 20.591 14.954 1.00 31.80 69 LYS B O 1
ATOM 2422 N N . TYR B 1 70 ? 22.566 22.025 15.093 1.00 27.15 70 TYR B N 1
ATOM 2423 C CA . TYR B 1 70 ? 23.008 22.718 13.890 1.00 31.47 70 TYR B CA 1
ATOM 2424 C C . TYR B 1 70 ? 22.794 24.216 14.039 1.00 28.83 70 TYR B C 1
ATOM 2425 O O . TYR B 1 70 ? 22.078 24.672 14.934 1.00 30.33 70 TYR B O 1
ATOM 2434 N N . GLY B 1 71 ? 23.427 24.978 13.155 1.00 29.73 71 GLY B N 1
ATOM 2435 C CA . GLY B 1 71 ? 23.420 26.426 13.251 1.00 28.45 71 GLY B CA 1
ATOM 2436 C C . GLY B 1 71 ? 23.858 27.074 11.950 1.00 27.55 71 GLY B C 1
ATOM 2437 O O . GLY B 1 71 ? 24.254 26.386 11.013 1.00 23.05 71 GLY B O 1
ATOM 2438 N N . ALA B 1 72 ? 23.796 28.403 11.898 1.00 28.23 72 ALA B N 1
ATOM 2439 C CA . ALA B 1 72 ? 24.171 29.130 10.695 1.00 24.28 72 ALA B CA 1
ATOM 2440 C C . ALA B 1 72 ? 25.555 29.725 10.827 1.00 24.15 72 ALA B C 1
ATOM 2441 O O . ALA B 1 72 ? 26.140 29.735 11.904 1.00 21.82 72 ALA B O 1
ATOM 2443 N N . GLN B 1 73 ? 26.058 30.212 9.698 1.00 24.24 73 GLN B N 1
ATOM 2444 C CA . GLN B 1 73 ? 27.385 30.789 9.576 1.00 19.65 73 GLN B CA 1
ATOM 2445 C C . GLN B 1 73 ? 27.307 32.317 9.531 1.00 20.47 73 GLN B C 1
ATOM 2446 O O . GLN B 1 73 ? 28.328 32.984 9.461 1.00 22.68 73 GLN B O 1
ATOM 2452 N N . ASP B 1 74 ? 26.097 32.868 9.614 1.00 21.19 74 ASP B N 1
ATOM 2453 C CA . ASP B 1 74 ? 25.885 34.324 9.548 1.00 19.73 74 ASP B CA 1
ATOM 2454 C C . ASP B 1 74 ? 24.403 34.647 9.792 1.00 23.53 74 ASP B C 1
ATOM 2455 O O . ASP B 1 74 ? 23.535 33.785 9.655 1.00 27.44 74 ASP B O 1
ATOM 2460 N N . ILE B 1 75 ? 24.099 35.890 10.133 1.00 23.86 75 ILE B N 1
ATOM 2461 C CA . ILE B 1 75 ? 22.720 36.295 10.343 1.00 22.81 75 ILE B CA 1
ATOM 2462 C C . ILE B 1 75 ? 22.549 37.775 10.038 1.00 26.90 75 ILE B C 1
ATOM 2463 O O . ILE B 1 75 ? 23.466 38.578 10.244 1.00 28.62 75 ILE B O 1
ATOM 2468 N N . SER B 1 76 ? 21.380 38.142 9.520 1.00 28.90 76 SER B N 1
ATOM 2469 C CA . SER B 1 76 ? 21.111 39.544 9.275 1.00 26.06 76 SER B CA 1
ATOM 2470 C C . SER B 1 76 ? 20.812 40.225 10.600 1.00 29.02 76 SER B C 1
ATOM 2471 O O . SER B 1 76 ? 20.103 39.683 11.446 1.00 30.70 76 SER B O 1
ATOM 2474 N N . ALA B 1 77 ? 21.350 41.429 10.750 1.00 30.02 77 ALA B N 1
ATOM 2475 C CA . ALA B 1 77 ? 21.083 42.271 11.895 1.00 28.45 77 ALA B CA 1
ATOM 2476 C C . ALA B 1 77 ? 19.613 42.642 11.980 1.00 28.68 77 ALA B C 1
ATOM 2477 O O . ALA B 1 77 ? 19.128 42.982 13.063 1.00 33.01 77 ALA B O 1
ATOM 2479 N N . HIS B 1 78 ? 18.901 42.539 10.856 1.00 28.99 78 HIS B N 1
ATOM 2480 C CA . HIS B 1 78 ? 17.497 42.982 10.759 1.00 31.70 78 HIS B CA 1
ATOM 2481 C C . HIS B 1 78 ? 16.516 41.809 10.847 1.00 34.30 78 HIS B C 1
ATOM 2482 O O . HIS B 1 78 ? 16.889 40.640 10.644 1.00 34.55 78 HIS B O 1
ATOM 2489 N N . ASP B 1 79 ? 15.269 42.122 11.186 1.00 30.84 79 ASP B N 1
ATOM 2490 C CA . ASP B 1 79 ? 14.280 41.089 11.443 1.00 30.53 79 ASP B CA 1
ATOM 2491 C C . ASP B 1 79 ? 13.601 40.607 10.171 1.00 30.29 79 ASP B C 1
ATOM 2492 O O . ASP B 1 79 ? 12.952 39.559 10.165 1.00 25.79 79 ASP B O 1
ATOM 2497 N N . GLY B 1 80 ? 13.753 41.390 9.101 1.00 30.20 80 GLY B N 1
ATOM 2498 C CA . GLY B 1 80 ? 13.074 41.155 7.833 1.00 27.79 80 GLY B CA 1
ATOM 2499 C C . GLY B 1 80 ? 13.045 42.446 7.029 1.00 35.04 80 GLY B C 1
ATOM 2500 O O . GLY B 1 80 ? 13.336 43.537 7.574 1.00 32.40 80 GLY B O 1
ATOM 2501 N N . GLY B 1 81 ? 12.736 42.342 5.734 1.00 29.20 81 GLY B N 1
ATOM 2502 C CA . GLY B 1 81 ? 12.547 43.537 4.926 1.00 24.97 81 GLY B CA 1
ATOM 2503 C C . GLY B 1 81 ? 13.443 43.643 3.716 1.00 23.45 81 GLY B C 1
ATOM 2504 O O . GLY B 1 81 ? 13.920 42.643 3.187 1.00 27.21 81 GLY B O 1
ATOM 2505 N N . ALA B 1 82 ? 13.714 44.879 3.310 1.00 27.00 82 ALA B N 1
ATOM 2506 C CA . ALA B 1 82 ? 14.391 45.168 2.054 1.00 25.05 82 ALA B CA 1
ATOM 2507 C C . ALA B 1 82 ? 15.896 44.945 2.177 1.00 26.29 82 ALA B C 1
ATOM 2508 O O . ALA B 1 82 ? 16.689 45.889 2.098 1.00 24.29 82 ALA B O 1
ATOM 2510 N N . TYR B 1 83 ? 16.268 43.680 2.375 1.00 25.57 83 TYR B N 1
ATOM 2511 C CA . TYR B 1 83 ? 17.662 43.272 2.559 1.00 28.10 83 TYR B CA 1
ATOM 2512 C C . TYR B 1 83 ? 18.002 42.087 1.668 1.00 26.28 83 TYR B C 1
ATOM 2513 O O . TYR B 1 83 ? 18.134 40.954 2.142 1.00 25.67 83 TYR B O 1
ATOM 2522 N N . THR B 1 84 ? 18.139 42.374 0.377 1.00 24.59 84 THR B N 1
ATOM 2523 C CA . THR B 1 84 ? 18.334 41.361 -0.647 1.00 25.08 84 THR B CA 1
ATOM 2524 C C . THR B 1 84 ? 19.544 40.508 -0.338 1.00 24.01 84 THR B C 1
ATOM 2525 O O . THR B 1 84 ? 20.626 41.029 -0.095 1.00 24.28 84 THR B O 1
ATOM 2529 N N . GLY B 1 85 ? 19.338 39.194 -0.333 1.00 23.05 85 GLY B N 1
ATOM 2530 C CA . GLY B 1 85 ? 20.417 38.256 -0.140 1.00 22.58 85 GLY B CA 1
ATOM 2531 C C . GLY B 1 85 ? 20.636 37.860 1.297 1.00 23.78 85 GLY B C 1
ATOM 2532 O O . GLY B 1 85 ? 21.427 36.944 1.578 1.00 23.80 85 GLY B O 1
ATOM 2533 N N . GLU B 1 86 ? 19.965 38.559 2.213 1.00 25.89 86 GLU B N 1
ATOM 2534 C CA . GLU B 1 86 ? 20.197 38.342 3.642 1.00 24.60 86 GLU B CA 1
ATOM 2535 C C . GLU B 1 86 ? 19.208 37.350 4.247 1.00 25.48 86 GLU B C 1
ATOM 2536 O O . GLU B 1 86 ? 18.098 37.173 3.733 1.00 23.85 86 GLU B O 1
ATOM 2542 N N . ILE B 1 87 ? 19.648 36.690 5.321 1.00 22.98 87 ILE B N 1
ATOM 2543 C CA . ILE B 1 87 ? 18.856 35.713 6.053 1.00 25.09 87 ILE B CA 1
ATOM 2544 C C . ILE B 1 87 ? 18.657 36.207 7.485 1.00 28.74 87 ILE B C 1
ATOM 2545 O O . ILE B 1 87 ? 19.626 36.490 8.201 1.00 28.04 87 ILE B O 1
ATOM 2550 N N . SER B 1 88 ? 17.401 36.217 7.918 1.00 28.75 88 SER B N 1
ATOM 2551 C CA . SER B 1 88 ? 16.987 36.871 9.147 1.00 25.34 88 SER B CA 1
ATOM 2552 C C . SER B 1 88 ? 17.006 35.916 10.321 1.00 28.01 88 SER B C 1
ATOM 2553 O O . SER B 1 88 ? 17.156 34.705 10.156 1.00 28.45 88 SER B O 1
ATOM 2556 N N . GLY B 1 89 ? 16.945 36.474 11.521 1.00 30.45 89 GLY B N 1
ATOM 2557 C CA . GLY B 1 89 ? 16.698 35.662 12.694 1.00 28.73 89 GLY B CA 1
ATOM 2558 C C . GLY B 1 89 ? 15.496 34.729 12.616 1.00 25.66 89 GLY B C 1
ATOM 2559 O O . GLY B 1 89 ? 15.648 33.547 12.864 1.00 29.75 89 GLY B O 1
ATOM 2560 N N . PRO B 1 90 ? 14.296 35.246 12.282 1.00 29.73 90 PRO B N 1
ATOM 2561 C CA . PRO B 1 90 ? 13.136 34.351 12.184 1.00 25.76 90 PRO B CA 1
ATOM 2562 C C . PRO B 1 90 ? 13.332 33.172 11.236 1.00 26.67 90 PRO B C 1
ATOM 2563 O O . PRO B 1 90 ? 12.824 32.110 11.534 1.00 29.77 90 PRO B O 1
ATOM 2567 N N . MET B 1 91 ? 14.031 33.345 10.123 1.00 25.30 91 MET B N 1
ATOM 2568 C CA . MET B 1 91 ? 14.236 32.238 9.191 1.00 24.13 91 MET B CA 1
ATOM 2569 C C . MET B 1 91 ? 15.065 31.121 9.816 1.00 29.29 91 MET B C 1
ATOM 2570 O O . MET B 1 91 ? 14.738 29.942 9.669 1.00 27.97 91 MET B O 1
ATOM 2575 N N . LEU B 1 92 ? 16.163 31.486 10.477 1.00 30.18 92 LEU B N 1
ATOM 2576 C CA . LEU B 1 92 ? 17.032 30.500 11.122 1.00 27.49 92 LEU B CA 1
ATOM 2577 C C . LEU B 1 92 ? 16.310 29.785 12.255 1.00 30.36 92 LEU B C 1
ATOM 2578 O O . LEU B 1 92 ? 16.548 28.599 12.503 1.00 31.65 92 LEU B O 1
ATOM 2583 N N . ALA B 1 93 ? 15.437 30.522 12.944 1.00 32.23 93 ALA B N 1
ATOM 2584 C CA . ALA B 1 93 ? 14.641 30.001 14.058 1.00 30.23 93 ALA B CA 1
ATOM 2585 C C . ALA B 1 93 ? 13.578 28.998 13.596 1.00 31.64 93 ALA B C 1
ATOM 2586 O O . ALA B 1 93 ? 13.348 27.973 14.246 1.00 35.24 93 ALA B O 1
ATOM 2588 N N . LYS B 1 94 ? 12.927 29.280 12.474 1.00 26.45 94 LYS B N 1
ATOM 2589 C CA . LYS B 1 94 ? 11.9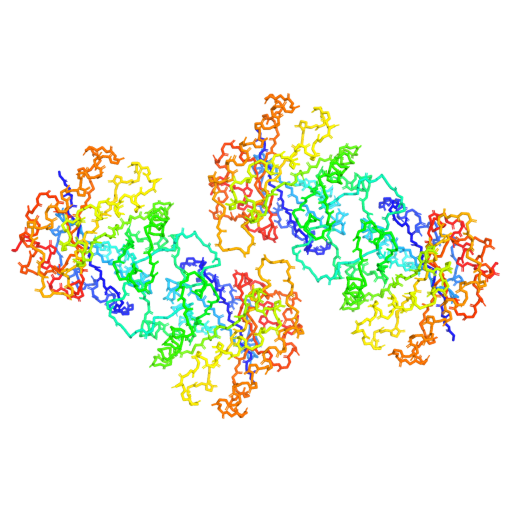58 28.336 11.929 1.00 27.72 94 LYS B CA 1
ATOM 2590 C C . LYS B 1 94 ? 12.602 27.012 11.539 1.00 32.00 94 LYS B C 1
ATOM 2591 O O . LYS B 1 94 ? 11.950 25.962 11.600 1.00 31.86 94 LYS B O 1
ATOM 2597 N N . LEU B 1 95 ? 13.867 27.062 11.115 1.00 30.14 95 LEU B N 1
ATOM 2598 C CA . LEU B 1 95 ? 14.631 25.850 10.806 1.00 25.57 95 LEU B CA 1
ATOM 2599 C C . LEU B 1 95 ? 15.184 25.244 12.081 1.00 28.47 95 LEU B C 1
ATOM 2600 O O . LEU B 1 95 ? 15.902 24.257 12.035 1.00 32.01 95 LEU B O 1
ATOM 2605 N N . LYS B 1 96 ? 14.865 25.859 13.216 1.00 30.70 96 LYS B N 1
ATOM 2606 C CA . LYS B 1 96 ? 15.282 25.387 14.531 1.00 29.35 96 LYS B CA 1
ATOM 2607 C C . LYS B 1 96 ? 16.776 25.221 14.712 1.00 26.65 96 LYS B C 1
ATOM 2608 O O . LYS B 1 96 ? 17.238 24.261 15.307 1.00 27.32 96 LYS B O 1
ATOM 2614 N N . CYS B 1 97 ? 17.521 26.164 14.162 1.00 25.10 97 CYS B N 1
ATOM 2615 C CA . CYS B 1 97 ? 18.933 26.289 14.470 1.00 26.40 97 CYS B CA 1
ATOM 2616 C C . CYS B 1 97 ? 19.161 26.617 15.941 1.00 29.45 97 CYS B C 1
ATOM 2617 O O . CYS B 1 97 ? 18.353 27.321 16.554 1.00 25.91 97 CYS B O 1
ATOM 2620 N N . THR B 1 98 ? 20.255 26.125 16.515 1.00 26.92 98 THR B N 1
ATOM 2621 C CA . THR B 1 98 ? 20.580 26.500 17.888 1.00 25.16 98 THR B CA 1
ATOM 2622 C C . THR B 1 98 ? 21.574 27.660 17.901 1.00 24.68 98 THR B C 1
ATOM 2623 O O . THR B 1 98 ? 21.416 28.590 18.677 1.00 26.77 98 THR B O 1
ATOM 2627 N N . TYR B 1 99 ? 22.587 27.590 17.040 1.00 22.54 99 TYR B N 1
ATOM 2628 C CA . TYR B 1 99 ? 23.694 28.544 17.027 1.00 24.87 99 TYR B CA 1
ATOM 2629 C C . TYR B 1 99 ? 23.797 29.415 15.765 1.00 26.46 99 TYR B C 1
ATOM 2630 O O . TYR B 1 99 ? 23.160 29.167 14.748 1.00 25.15 99 TYR B O 1
ATOM 2639 N N . VAL B 1 100 ? 24.590 30.467 15.845 1.00 28.62 100 VAL B N 1
ATOM 2640 C CA . VAL B 1 100 ? 24.977 31.157 14.636 1.00 26.77 100 VAL B CA 1
ATOM 2641 C C . VAL B 1 100 ? 26.330 31.805 14.871 1.00 27.31 100 VAL B C 1
ATOM 2642 O O . VAL B 1 100 ? 26.510 32.594 15.806 1.00 26.66 100 VAL B O 1
ATOM 2646 N N . ALA B 1 101 ? 27.282 31.467 14.008 1.00 22.71 101 ALA B N 1
ATOM 2647 C CA . ALA B 1 101 ? 28.585 32.073 14.081 1.00 24.44 101 ALA B CA 1
ATOM 2648 C C . ALA B 1 101 ? 28.352 33.523 13.694 1.00 28.69 101 ALA B C 1
ATOM 2649 O O . ALA B 1 101 ? 27.577 33.810 12.787 1.00 26.64 101 ALA B O 1
ATOM 2651 N N . VAL B 1 102 ? 28.957 34.441 14.436 1.00 32.56 102 VAL B N 1
ATOM 2652 C CA . VAL B 1 102 ? 28.812 35.862 14.152 1.00 27.26 102 VAL B CA 1
ATOM 2653 C C . VAL B 1 102 ? 30.174 36.486 14.260 1.00 29.34 102 VAL B C 1
ATOM 2654 O O . VAL B 1 102 ? 30.901 36.205 15.203 1.00 36.87 102 VAL B O 1
ATOM 2658 N N . GLY B 1 103 ? 30.539 37.308 13.285 1.00 28.52 103 GLY B N 1
ATOM 2659 C CA . GLY B 1 103 ? 31.826 37.967 13.318 1.00 25.34 103 GLY B CA 1
ATOM 2660 C C . GLY B 1 103 ? 32.996 37.076 13.002 1.00 26.34 103 GLY B C 1
ATOM 2661 O O . GLY B 1 103 ? 34.092 37.309 13.489 1.00 29.20 103 GLY B O 1
ATOM 2662 N N . HIS B 1 104 ? 32.768 36.031 12.218 1.00 30.33 104 HIS B N 1
ATOM 2663 C CA . HIS B 1 104 ? 33.865 35.170 11.783 1.00 30.94 104 HIS B CA 1
ATOM 2664 C C . HIS B 1 104 ? 34.903 35.966 11.000 1.00 31.71 104 HIS B C 1
ATOM 2665 O O . HIS B 1 104 ? 34.545 36.836 10.191 1.00 30.98 104 HIS B O 1
ATOM 2672 N N . SER B 1 105 ? 36.181 35.646 11.203 1.00 29.03 105 SER B N 1
ATOM 2673 C CA . SER B 1 105 ? 37.257 36.482 10.667 1.00 30.74 105 SER B CA 1
ATOM 2674 C C . SER B 1 105 ? 37.152 36.662 9.151 1.00 30.17 105 SER B C 1
ATOM 2675 O O . SER B 1 105 ? 37.567 37.689 8.610 1.00 28.26 105 SER B O 1
ATOM 2678 N N . GLU B 1 106 ? 36.585 35.672 8.465 1.00 27.98 106 GLU B N 1
ATOM 2679 C CA . GLU B 1 106 ? 36.491 35.759 7.026 1.00 23.03 106 GLU B CA 1
ATOM 2680 C C . GLU B 1 106 ? 35.546 36.876 6.667 1.00 30.90 106 GLU B C 1
ATOM 2681 O O . GLU B 1 106 ? 35.816 37.633 5.735 1.00 33.84 106 GLU B O 1
ATOM 2687 N N . ARG B 1 107 ? 34.493 37.050 7.468 1.00 29.83 107 ARG B N 1
ATOM 2688 C CA . ARG B 1 107 ? 33.462 38.043 7.173 1.00 24.81 107 ARG B CA 1
ATOM 2689 C C . ARG B 1 107 ? 33.883 39.465 7.584 1.00 27.14 107 ARG B C 1
ATOM 2690 O O . ARG B 1 107 ? 33.497 40.442 6.949 1.00 24.21 107 ARG B O 1
ATOM 2698 N N . ARG B 1 108 ? 34.693 39.574 8.632 1.00 29.69 108 ARG B N 1
ATOM 2699 C CA . ARG B 1 108 ? 35.324 40.837 9.004 1.00 24.59 108 ARG B CA 1
ATOM 2700 C C . ARG B 1 108 ? 36.279 41.308 7.917 1.00 24.34 108 ARG B C 1
ATOM 2701 O O . ARG B 1 108 ? 36.536 42.506 7.757 1.00 22.77 108 ARG B O 1
ATOM 2709 N N . GLN B 1 109 ? 36.867 40.352 7.220 1.00 21.50 109 GLN B N 1
ATOM 2710 C CA . GLN B 1 109 ? 37.808 40.686 6.167 1.00 28.93 109 GLN B CA 1
ATOM 2711 C C . GLN B 1 109 ? 37.195 40.820 4.776 1.00 30.29 109 GLN B C 1
ATOM 2712 O O . GLN B 1 109 ? 37.391 41.824 4.100 1.00 36.01 109 GLN B O 1
ATOM 2718 N N . TYR B 1 110 ? 36.487 39.806 4.315 1.00 27.65 110 TYR B N 1
ATOM 2719 C CA . TYR B 1 110 ? 35.990 39.865 2.954 1.00 27.14 110 TYR B CA 1
ATOM 2720 C C . TYR B 1 110 ? 34.754 40.750 2.847 1.00 26.62 110 TYR B C 1
ATOM 2721 O O . TYR B 1 110 ? 34.404 41.190 1.754 1.00 29.77 110 TYR B O 1
ATOM 2730 N N . HIS B 1 111 ? 34.076 40.981 3.967 1.00 26.26 111 HIS B N 1
ATOM 2731 C CA . HIS B 1 111 ? 32.801 41.692 3.949 1.00 22.37 111 HIS B CA 1
ATOM 2732 C C . HIS B 1 111 ? 32.726 42.829 4.945 1.00 21.52 111 HIS B C 1
ATOM 2733 O O . HIS B 1 111 ? 31.634 43.206 5.341 1.00 27.34 111 HIS B O 1
ATOM 2740 N N . ALA B 1 112 ? 33.881 43.331 5.378 1.00 26.24 112 ALA B N 1
ATOM 2741 C CA . ALA B 1 112 ? 33.985 44.542 6.193 1.00 22.78 112 ALA B CA 1
ATOM 2742 C C . ALA B 1 112 ? 33.011 44.571 7.357 1.00 25.89 112 ALA B C 1
ATOM 2743 O O . ALA B 1 112 ? 32.352 45.575 7.614 1.00 28.51 112 ALA B O 1
ATOM 2745 N N . GLU B 1 113 ? 32.880 43.441 8.032 1.00 27.87 113 GLU B N 1
ATOM 2746 C CA . GLU B 1 113 ? 32.082 43.402 9.232 1.00 27.64 113 GLU B CA 1
ATOM 2747 C C . GLU B 1 113 ? 32.789 44.118 10.365 1.00 31.18 113 GLU B C 1
ATOM 2748 O O . GLU B 1 113 ? 33.973 43.897 10.624 1.00 29.25 113 GLU B O 1
ATOM 2754 N N . THR B 1 114 ? 32.054 45.019 11.005 1.00 37.66 114 THR B N 1
ATOM 2755 C CA . THR B 1 114 ? 32.603 45.844 12.066 1.00 33.29 114 THR B CA 1
ATOM 2756 C C . THR B 1 114 ? 32.121 45.343 13.419 1.00 31.42 114 THR B C 1
ATOM 2757 O O . THR B 1 114 ? 31.153 44.593 13.489 1.00 30.40 114 THR B O 1
ATOM 2761 N N . ASP B 1 115 ? 32.784 45.782 14.488 1.00 32.21 115 ASP B N 1
ATOM 2762 C CA . ASP B 1 115 ? 32.333 45.485 15.840 1.00 31.70 115 ASP B CA 1
ATOM 2763 C C . ASP B 1 115 ? 30.890 45.970 15.981 1.00 31.84 115 ASP B C 1
ATOM 2764 O O . ASP B 1 115 ? 30.071 45.351 16.660 1.00 33.09 115 ASP B O 1
ATOM 2769 N N . GLU B 1 116 ? 30.575 47.069 15.304 1.00 30.94 116 GLU B N 1
ATOM 2770 C CA . GLU B 1 116 ? 29.241 47.657 15.389 1.00 35.74 116 GLU B CA 1
ATOM 2771 C C . GLU B 1 116 ? 28.214 46.761 14.661 1.00 34.38 116 GLU B C 1
ATOM 2772 O O . GLU B 1 116 ? 27.107 46.534 15.157 1.00 31.50 116 GLU B O 1
ATOM 2778 N N . ILE B 1 117 ? 28.596 46.267 13.481 1.00 34.08 117 ILE B N 1
ATOM 2779 C CA . ILE B 1 117 ? 27.807 45.301 12.708 1.00 29.78 117 ILE B CA 1
ATOM 2780 C C . ILE B 1 117 ? 27.610 43.927 13.382 1.00 31.71 117 ILE B C 1
ATOM 2781 O O . ILE B 1 117 ? 26.492 43.391 13.464 1.00 32.99 117 ILE B O 1
ATOM 2786 N N . VAL B 1 118 ? 28.706 43.378 13.881 1.00 28.88 118 VAL B N 1
ATOM 2787 C CA . VAL B 1 118 ? 28.703 42.125 14.613 1.00 28.66 118 VAL B CA 1
ATOM 2788 C C . VAL B 1 118 ? 27.878 42.235 15.894 1.00 25.65 118 VAL B C 1
ATOM 2789 O O . VAL B 1 118 ? 27.113 41.334 16.225 1.00 26.97 118 VAL B O 1
ATOM 2793 N N . ASN B 1 119 ? 28.009 43.353 16.601 1.00 28.23 119 ASN B N 1
ATOM 2794 C CA . ASN B 1 119 ? 27.211 43.563 17.804 1.00 30.45 119 ASN B CA 1
ATOM 2795 C C . ASN B 1 119 ? 25.736 43.506 17.484 1.00 32.26 119 ASN B C 1
ATOM 2796 O O . ASN B 1 119 ? 24.937 42.942 18.232 1.00 35.63 119 ASN B O 1
ATOM 2801 N N . ALA B 1 120 ? 25.385 44.075 16.340 1.00 32.97 120 ALA B N 1
ATOM 2802 C CA . ALA B 1 120 ? 23.999 44.125 15.923 1.00 32.36 120 ALA B CA 1
ATOM 2803 C C . ALA B 1 120 ? 23.528 42.719 15.592 1.00 30.02 120 ALA B C 1
ATOM 2804 O O . ALA B 1 120 ? 22.393 42.339 15.888 1.00 28.98 120 ALA B O 1
ATOM 2806 N N . LYS B 1 121 ? 24.429 41.932 15.019 1.00 29.75 121 LYS B N 1
ATOM 2807 C CA . LYS B 1 121 ? 24.103 40.562 14.668 1.00 27.74 121 LYS B CA 1
ATOM 2808 C C . LYS B 1 121 ? 24.000 39.728 15.940 1.00 26.21 121 LYS B C 1
ATOM 2809 O O . LYS B 1 121 ? 23.134 38.856 16.037 1.00 24.07 121 LYS B O 1
ATOM 2815 N N . VAL B 1 122 ? 24.873 40.010 16.915 1.00 28.23 122 VAL B N 1
ATOM 2816 C CA . VAL B 1 122 ? 24.782 39.365 18.234 1.00 31.11 122 VAL B CA 1
ATOM 2817 C C . VAL B 1 122 ? 23.399 39.565 18.871 1.00 29.34 122 VAL B C 1
ATOM 2818 O O . VAL B 1 122 ? 22.776 38.619 19.322 1.00 29.38 122 VAL B O 1
ATOM 2822 N N . LYS B 1 123 ? 22.942 40.813 18.888 1.00 28.17 123 LYS B N 1
ATOM 2823 C CA . LYS B 1 123 ? 21.623 41.203 19.370 1.00 27.53 123 LYS B CA 1
ATOM 2824 C C . LYS B 1 123 ? 20.459 40.607 18.555 1.00 28.46 123 LYS B C 1
ATOM 2825 O O . LYS B 1 123 ? 19.437 40.210 19.103 1.00 33.51 123 LYS B O 1
ATOM 2831 N N . ALA B 1 124 ? 20.572 40.601 17.237 1.00 28.29 124 ALA B N 1
ATOM 2832 C CA . ALA B 1 124 ? 19.533 39.977 16.433 1.00 27.94 124 ALA B CA 1
ATOM 2833 C C . ALA B 1 124 ? 19.402 38.498 16.789 1.00 30.13 124 ALA B C 1
ATOM 2834 O O . ALA B 1 124 ? 18.296 37.980 16.855 1.00 32.09 124 ALA B O 1
ATOM 2836 N N . ALA B 1 125 ? 20.532 37.818 16.993 1.00 28.44 125 ALA B N 1
ATOM 2837 C CA . ALA B 1 125 ? 20.534 36.403 17.411 1.00 31.50 125 ALA B CA 1
ATOM 2838 C C . ALA B 1 125 ? 19.734 36.172 18.700 1.00 28.25 125 ALA B C 1
ATOM 2839 O O . ALA B 1 125 ? 18.865 35.311 18.757 1.00 31.33 125 ALA B O 1
ATOM 2841 N N . TYR B 1 126 ? 20.032 36.924 19.744 1.00 26.44 126 TYR B N 1
ATOM 2842 C CA . TYR B 1 126 ? 19.306 36.733 20.991 1.00 28.18 126 TYR B CA 1
ATOM 2843 C C . TYR B 1 126 ? 17.820 37.067 20.891 1.00 33.73 126 TYR B C 1
ATOM 2844 O O . TYR B 1 126 ? 16.980 36.363 21.458 1.00 37.47 126 TYR B O 1
ATOM 2853 N N . LYS B 1 127 ? 17.506 38.133 20.160 1.00 33.72 127 LYS B N 1
ATOM 2854 C CA . LYS B 1 127 ? 16.141 38.593 19.952 1.00 32.62 127 LYS B CA 1
ATOM 2855 C C . LYS B 1 127 ? 15.261 37.479 19.403 1.00 36.84 127 LYS B C 1
ATOM 2856 O O . LYS B 1 127 ? 14.034 37.426 19.633 1.00 42.44 127 LYS B O 1
ATOM 2862 N N . HIS B 1 128 ? 15.930 36.579 18.690 1.00 29.19 128 HIS B N 1
ATOM 2863 C CA . HIS B 1 128 ? 15.346 35.508 17.899 1.00 28.52 128 HIS B CA 1
ATOM 2864 C C . HIS B 1 128 ? 15.626 34.086 18.387 1.00 32.79 128 HIS B C 1
ATOM 2865 O O . HIS B 1 128 ? 15.337 33.117 17.686 1.00 40.79 128 HIS B O 1
ATOM 2872 N N . GLY B 1 129 ? 16.108 33.942 19.619 1.00 36.93 129 GLY B N 1
ATOM 2873 C CA . GLY B 1 129 ? 16.183 32.644 20.289 1.00 31.54 129 GLY B CA 1
ATOM 2874 C C . GLY B 1 129 ? 17.365 31.806 19.852 1.00 30.02 129 GLY B C 1
ATOM 2875 O O . GLY B 1 129 ? 17.476 30.603 20.134 1.00 31.19 129 GLY B O 1
ATOM 2876 N N . LEU B 1 130 ? 18.280 32.465 19.168 1.00 32.27 130 LEU B N 1
ATOM 2877 C CA . LEU B 1 130 ? 19.489 31.814 18.696 1.00 32.70 130 LEU B CA 1
ATOM 2878 C C . LEU B 1 130 ? 20.644 32.026 19.661 1.00 29.94 130 LEU B C 1
ATOM 2879 O O . LEU B 1 130 ? 20.584 32.910 20.498 1.00 31.27 130 LEU B O 1
ATOM 2884 N N . THR B 1 131 ? 21.669 31.189 19.603 1.00 27.11 131 THR B N 1
ATOM 2885 C CA . THR B 1 131 ? 22.860 31.463 20.404 1.00 29.97 131 THR B CA 1
ATOM 2886 C C . THR B 1 131 ? 24.050 31.874 19.513 1.00 33.66 131 THR B C 1
ATOM 2887 O O . THR B 1 131 ? 24.540 31.083 18.698 1.00 27.08 131 THR B O 1
ATOM 2891 N N . PRO B 1 132 ? 24.513 33.132 19.661 1.00 36.38 132 PRO B N 1
ATOM 2892 C CA . PRO B 1 132 ? 25.629 33.559 18.811 1.00 32.25 132 PRO B CA 1
ATOM 2893 C C . PRO B 1 132 ? 26.956 32.972 19.268 1.00 30.89 132 PRO B C 1
ATOM 2894 O O . PRO B 1 132 ? 27.183 32.814 20.471 1.00 30.98 132 PRO B O 1
ATOM 2898 N N . ILE B 1 133 ? 27.816 32.648 18.307 1.00 26.00 133 ILE B N 1
ATOM 2899 C CA . ILE B 1 133 ? 29.191 32.295 18.602 1.00 25.73 133 ILE B CA 1
ATOM 2900 C C . ILE B 1 133 ? 30.015 33.476 18.178 1.00 29.24 133 ILE B C 1
ATOM 2901 O O . ILE B 1 133 ? 30.340 33.619 16.994 1.00 31.14 133 ILE B O 1
ATOM 2906 N N . LEU B 1 134 ? 30.403 34.296 19.150 1.00 29.89 134 LEU B N 1
ATOM 2907 C CA . LEU B 1 134 ? 31.069 35.549 18.852 1.00 30.37 134 LEU B CA 1
ATOM 2908 C C . LEU B 1 134 ? 32.504 35.225 18.488 1.00 30.22 134 LEU B C 1
ATOM 2909 O O . LEU B 1 134 ? 33.300 34.765 19.306 1.00 29.26 134 LEU B O 1
ATOM 2914 N N . CYS B 1 135 ? 32.829 35.426 17.227 1.00 30.01 135 CYS B N 1
ATOM 2915 C CA . CYS B 1 135 ? 34.160 35.106 16.794 1.00 30.92 135 CYS B CA 1
ATOM 2916 C C . CYS B 1 135 ? 35.014 36.342 16.950 1.00 34.06 135 CYS B C 1
ATOM 2917 O O . CYS B 1 135 ? 34.684 37.395 16.398 1.00 34.16 135 CYS B O 1
ATOM 2920 N N . VAL B 1 136 ? 36.112 36.210 17.690 1.00 37.52 136 VAL B N 1
ATOM 2921 C CA . VAL B 1 136 ? 37.043 37.319 17.926 1.00 38.11 136 VAL B CA 1
ATOM 2922 C C . VAL B 1 136 ? 38.479 36.874 17.671 1.00 38.63 136 VAL B C 1
ATOM 2923 O O . VAL B 1 136 ? 38.750 35.684 17.489 1.00 36.31 136 VAL B O 1
ATOM 2927 N N . GLY B 1 137 ? 39.394 37.834 17.637 1.00 38.06 137 GLY B N 1
ATOM 2928 C CA . GLY B 1 137 ? 40.782 37.535 17.359 1.00 38.41 137 GLY B CA 1
ATOM 2929 C C . GLY B 1 137 ? 41.524 38.679 16.707 1.00 39.67 137 GLY B C 1
ATOM 2930 O O . GLY B 1 137 ? 40.924 39.563 16.100 1.00 45.90 137 GLY B O 1
ATOM 2931 N N . GLU B 1 138 ? 42.842 38.655 16.844 1.00 42.24 138 GLU B N 1
ATOM 2932 C CA . GLU B 1 138 ? 43.693 39.718 16.327 1.00 53.27 138 GLU B CA 1
ATOM 2933 C C . GLU B 1 138 ? 44.552 39.212 15.177 1.00 50.52 138 GLU B C 1
ATOM 2934 O O . GLU B 1 138 ? 44.879 38.031 15.104 1.00 47.78 138 GLU B O 1
ATOM 2940 N N . GLU B 1 139 ? 44.906 40.104 14.262 1.00 53.84 139 GLU B N 1
ATOM 2941 C CA . GLU B 1 139 ? 45.790 39.698 13.182 1.00 56.64 139 GLU B CA 1
ATOM 2942 C C . GLU B 1 139 ? 47.216 39.769 13.645 1.00 59.26 139 GLU B C 1
ATOM 2943 O O . GLU B 1 139 ? 47.489 39.934 14.830 1.00 59.58 139 GLU B O 1
ATOM 2949 N N . LEU B 1 140 ? 48.123 39.671 12.684 1.00 59.93 140 LEU B N 1
ATOM 2950 C CA . LEU B 1 140 ? 49.541 39.512 12.966 1.00 58.65 140 LEU B CA 1
ATOM 2951 C C . LEU B 1 140 ? 50.151 40.774 13.575 1.00 61.91 140 LEU B C 1
ATOM 2952 O O . LEU B 1 140 ? 50.890 40.690 14.560 1.00 61.11 140 LEU B O 1
ATOM 2957 N N . ASP B 1 141 ? 49.833 41.930 12.991 1.00 61.42 141 ASP B N 1
ATOM 2958 C CA . ASP B 1 141 ? 50.354 43.221 13.446 1.00 62.71 141 ASP B CA 1
ATOM 2959 C C . ASP B 1 141 ? 50.115 43.457 14.942 1.00 60.83 141 ASP B C 1
ATOM 2960 O O . ASP B 1 141 ? 50.995 43.935 15.662 1.00 58.36 141 ASP B O 1
ATOM 2965 N N . VAL B 1 142 ? 48.913 43.105 15.389 1.00 57.26 142 VAL B N 1
ATOM 2966 C CA . VAL B 1 142 ? 48.500 43.287 16.772 1.00 54.64 142 VAL B CA 1
ATOM 2967 C C . VAL B 1 142 ? 49.249 42.337 17.696 1.00 56.27 142 VAL B C 1
ATOM 2968 O O . VAL B 1 142 ? 49.582 42.676 18.829 1.00 59.32 142 VAL B O 1
ATOM 2972 N N . ARG B 1 143 ? 49.511 41.140 17.202 1.00 54.41 143 ARG B N 1
ATOM 2973 C CA . ARG B 1 143 ? 50.230 40.167 17.987 1.00 52.84 143 ARG B CA 1
ATOM 2974 C C . ARG B 1 143 ? 51.688 40.581 18.141 1.00 58.91 143 ARG B C 1
ATOM 2975 O O . ARG B 1 143 ? 52.284 40.394 19.202 1.00 61.57 143 ARG B O 1
ATOM 2983 N N . GLU B 1 144 ? 52.250 41.170 17.090 1.00 61.02 144 GLU B N 1
ATOM 2984 C CA . GLU B 1 144 ? 53.618 41.680 17.142 1.00 60.82 144 GLU B CA 1
ATOM 2985 C C . GLU B 1 144 ? 53.753 42.877 18.074 1.00 60.28 144 GLU B C 1
ATOM 2986 O O . GLU B 1 144 ? 54.811 43.098 18.652 1.00 62.16 144 GLU B O 1
ATOM 2992 N N . ALA B 1 145 ? 52.686 43.660 18.192 1.00 56.42 145 ALA B N 1
ATOM 2993 C CA . ALA B 1 145 ? 52.681 44.826 19.071 1.00 57.21 145 ALA B CA 1
ATOM 2994 C C . ALA B 1 145 ? 52.558 44.476 20.553 1.00 60.31 145 ALA B C 1
ATOM 2995 O O . ALA B 1 145 ? 52.786 45.331 21.417 1.00 60.16 145 ALA B O 1
ATOM 2997 N N . GLY B 1 146 ? 52.211 43.222 20.841 1.00 59.64 146 GLY B N 1
ATOM 2998 C CA . GLY B 1 146 ? 52.038 42.753 22.210 1.00 60.29 146 GLY B CA 1
ATOM 2999 C C . GLY B 1 146 ? 50.754 43.268 22.844 1.00 58.80 146 GLY B C 1
ATOM 3000 O O . GLY B 1 146 ? 50.624 43.323 24.072 1.00 59.25 146 GLY B O 1
ATOM 3001 N N . ASN B 1 147 ? 49.823 43.683 21.988 1.00 59.70 147 ASN B N 1
ATOM 3002 C CA . ASN B 1 147 ? 48.537 44.253 22.399 1.00 57.78 147 ASN B CA 1
ATOM 3003 C C . ASN B 1 147 ? 47.353 43.333 22.056 1.00 58.88 147 ASN B C 1
ATOM 3004 O O . ASN B 1 147 ? 46.187 43.717 22.195 1.00 58.26 147 ASN B O 1
ATOM 3009 N N . HIS B 1 148 ? 47.676 42.129 21.589 1.00 57.37 148 HIS B N 1
ATOM 3010 C CA . HIS B 1 148 ? 46.694 41.144 21.140 1.00 54.21 148 HIS B CA 1
ATOM 3011 C C . HIS B 1 148 ? 45.477 40.947 22.057 1.00 53.54 148 HIS B C 1
ATOM 3012 O O . HIS B 1 148 ? 44.328 41.020 21.614 1.00 52.63 148 HIS B O 1
ATOM 3019 N N . VAL B 1 149 ? 45.732 40.722 23.341 1.00 50.49 149 VAL B N 1
ATOM 3020 C CA . VAL B 1 149 ? 44.628 40.535 24.275 1.00 47.58 149 VAL B CA 1
ATOM 3021 C C . VAL B 1 149 ? 43.819 41.820 24.306 1.00 52.04 149 VAL B C 1
ATOM 3022 O O . VAL B 1 149 ? 42.598 41.775 24.343 1.00 50.11 149 VAL B O 1
ATOM 3026 N N . GLU B 1 150 ? 44.502 42.962 24.250 1.00 49.86 150 GLU B N 1
ATOM 3027 C CA . GLU B 1 150 ? 43.826 44.236 24.440 1.00 49.49 150 GLU B CA 1
ATOM 3028 C C . GLU B 1 150 ? 42.819 44.410 23.302 1.00 46.11 150 GLU B C 1
ATOM 3029 O O . GLU B 1 150 ? 41.677 44.771 23.524 1.00 45.90 150 GLU B O 1
ATOM 3035 N N . HIS B 1 151 ? 43.253 44.089 22.093 1.00 48.44 151 HIS B N 1
ATOM 3036 C CA . HIS B 1 151 ? 42.416 44.186 20.904 1.00 50.31 151 HIS B CA 1
ATOM 3037 C C . HIS B 1 151 ? 41.239 43.185 20.926 1.00 50.76 151 HIS B C 1
ATOM 3038 O O . HIS B 1 151 ? 40.069 43.548 20.714 1.00 49.30 151 HIS B O 1
ATOM 3045 N N . THR B 1 152 ? 41.579 41.921 21.178 1.00 53.63 152 THR B N 1
ATOM 3046 C CA . THR B 1 152 ? 40.609 40.840 21.358 1.00 44.64 152 THR B CA 1
ATOM 3047 C C . THR B 1 152 ? 39.628 41.163 22.476 1.00 43.73 152 THR B C 1
ATOM 3048 O O . THR B 1 152 ? 38.446 40.838 22.401 1.00 42.96 152 THR B O 1
ATOM 3052 N N . LEU B 1 153 ? 40.125 41.793 23.529 1.00 41.51 153 LEU B N 1
ATOM 3053 C CA . LEU B 1 153 ? 39.280 42.092 24.661 1.00 40.35 153 LEU B CA 1
ATOM 3054 C C . LEU B 1 153 ? 38.297 43.212 24.327 1.00 42.98 153 LEU B C 1
ATOM 3055 O O . LEU B 1 153 ? 37.147 43.207 24.785 1.00 41.27 153 LEU B O 1
ATOM 3060 N N . ALA B 1 154 ? 38.747 44.163 23.514 1.00 46.37 154 ALA B N 1
ATOM 3061 C CA . ALA B 1 154 ? 37.867 45.212 23.001 1.00 44.79 154 ALA B CA 1
ATOM 3062 C C . ALA B 1 154 ? 36.830 44.650 22.027 1.00 41.50 154 ALA B C 1
ATOM 3063 O O . ALA B 1 154 ? 35.638 44.977 22.108 1.00 39.80 154 ALA B O 1
ATOM 3065 N N . GLN B 1 155 ? 37.275 43.749 21.150 1.00 41.25 155 GLN B N 1
ATOM 3066 C CA . GLN B 1 155 ? 36.366 43.137 20.192 1.00 39.66 155 GLN B CA 1
ATOM 3067 C C . GLN B 1 155 ? 35.234 42.400 20.882 1.00 35.82 155 GLN B C 1
ATOM 3068 O O . GLN B 1 155 ? 34.082 42.486 20.459 1.00 35.82 155 GLN B O 1
ATOM 3074 N N . VAL B 1 156 ? 35.560 41.699 21.959 1.00 36.36 156 VAL B N 1
ATOM 3075 C CA . VAL B 1 156 ? 34.553 40.995 22.735 1.00 30.59 156 VAL B CA 1
ATOM 3076 C C . VAL B 1 156 ? 33.593 42.022 23.298 1.00 34.36 156 VAL B C 1
ATOM 3077 O O . VAL B 1 156 ? 32.376 41.820 23.273 1.00 33.83 156 VAL B O 1
ATOM 3081 N N . GLU B 1 157 ? 34.137 43.130 23.809 1.00 37.70 157 GLU B N 1
ATOM 3082 C CA . GLU B 1 157 ? 33.280 44.146 24.412 1.00 38.59 157 GLU B CA 1
ATOM 3083 C C . GLU B 1 157 ? 32.373 44.815 23.398 1.00 33.54 157 GLU B C 1
ATOM 3084 O O . GLU B 1 157 ? 31.173 44.991 23.652 1.00 34.63 157 GLU B O 1
ATOM 3090 N N . GLY B 1 158 ? 32.955 45.184 22.255 1.00 31.98 158 GLY B N 1
ATOM 3091 C CA . GLY B 1 158 ? 32.187 45.765 21.168 1.00 35.49 158 GLY B CA 1
ATOM 3092 C C . GLY B 1 158 ? 31.082 44.817 20.734 1.00 34.19 158 GLY B C 1
ATOM 3093 O O . GLY B 1 158 ? 29.918 45.196 20.691 1.00 39.92 158 GLY B O 1
ATOM 3094 N N . GLY B 1 159 ? 31.432 43.555 20.502 1.00 34.10 159 GLY B N 1
ATOM 3095 C CA . GLY B 1 159 ? 30.455 42.563 20.090 1.00 31.83 159 GLY B CA 1
ATOM 3096 C C . GLY B 1 159 ? 29.361 42.430 21.122 1.00 31.29 159 GLY B C 1
ATOM 3097 O O . GLY B 1 159 ? 28.205 42.218 20.785 1.00 34.15 159 GLY B O 1
ATOM 3098 N N . LEU B 1 160 ? 29.714 42.617 22.386 1.00 34.78 160 LEU B N 1
ATOM 3099 C CA . LEU B 1 160 ? 28.764 42.417 23.478 1.00 34.98 160 LEU B CA 1
ATOM 3100 C C . LEU B 1 160 ? 28.092 43.694 23.933 1.00 36.50 160 LEU B C 1
ATOM 3101 O O . LEU B 1 160 ? 27.490 43.720 25.003 1.00 36.11 160 LEU B O 1
ATOM 3106 N N . LYS B 1 161 ? 28.199 44.753 23.132 1.00 39.59 161 LYS B N 1
ATOM 3107 C CA . LYS B 1 161 ? 27.600 46.036 23.505 1.00 40.91 161 LYS B CA 1
ATOM 3108 C C . LYS B 1 161 ? 26.086 45.997 23.686 1.00 38.47 161 LYS B C 1
ATOM 3109 O O . LYS B 1 161 ? 25.354 45.507 22.828 1.00 38.94 161 LYS B O 1
ATOM 3115 N N . ASP B 1 162 ? 25.653 46.539 24.822 1.00 39.28 162 ASP B N 1
ATOM 3116 C CA . ASP B 1 162 ? 24.247 46.716 25.190 1.00 44.22 162 ASP B CA 1
ATOM 3117 C C . ASP B 1 162 ? 23.479 45.421 25.364 1.00 39.88 162 ASP B C 1
ATOM 3118 O O . ASP B 1 162 ? 22.243 45.426 25.384 1.00 42.39 162 ASP B O 1
ATOM 3123 N N . LEU B 1 163 ? 24.220 44.333 25.553 1.00 36.49 163 LEU B N 1
ATOM 3124 C CA . LEU B 1 163 ? 23.644 43.021 25.806 1.00 36.25 163 LEU B CA 1
ATOM 3125 C C . LEU B 1 163 ? 23.453 42.701 27.306 1.00 40.50 163 LEU B C 1
ATOM 3126 O O . LEU B 1 163 ? 24.411 42.701 28.086 1.00 39.39 163 LEU B O 1
ATOM 3131 N N . ALA B 1 164 ? 22.214 42.417 27.698 1.00 38.16 164 ALA B N 1
ATOM 3132 C CA . ALA B 1 164 ? 21.889 42.121 29.086 1.00 37.48 164 ALA B CA 1
ATOM 3133 C C . ALA B 1 164 ? 22.565 40.843 29.546 1.00 41.12 164 ALA B C 1
ATOM 3134 O O . ALA B 1 164 ? 22.867 39.978 28.730 1.00 44.64 164 ALA B O 1
ATOM 3136 N N . ALA B 1 165 ? 22.823 40.731 30.847 1.00 42.01 165 ALA B N 1
ATOM 3137 C CA . ALA B 1 165 ? 23.485 39.545 31.397 1.00 40.15 165 ALA B CA 1
ATOM 3138 C C . ALA B 1 165 ? 22.618 38.291 31.221 1.00 44.14 165 ALA B C 1
ATOM 3139 O O . ALA B 1 165 ? 23.135 37.175 31.087 1.00 43.25 165 ALA B O 1
ATOM 3141 N N . GLU B 1 166 ? 21.300 38.469 31.228 1.00 41.60 166 GLU B N 1
ATOM 3142 C CA . GLU B 1 166 ? 20.402 37.322 31.125 1.00 43.62 166 GLU B CA 1
ATOM 3143 C C . GLU B 1 166 ? 20.519 36.639 29.757 1.00 45.17 166 GLU B C 1
ATOM 3144 O O . GLU B 1 166 ? 20.316 35.433 29.653 1.00 49.50 166 GLU B O 1
ATOM 3150 N N . GLN B 1 167 ? 20.884 37.400 28.724 1.00 44.22 167 GLN B N 1
ATOM 3151 C CA . GLN B 1 167 ? 21.262 36.825 27.430 1.00 38.28 167 GLN B CA 1
ATOM 3152 C C . GLN B 1 167 ? 22.703 36.365 27.467 1.00 37.83 167 GLN B C 1
ATOM 3153 O O . GLN B 1 167 ? 22.993 35.201 27.202 1.00 39.61 167 GLN B O 1
ATOM 3159 N N . ALA B 1 168 ? 23.595 37.286 27.833 1.00 33.45 168 ALA B N 1
ATOM 3160 C CA . ALA B 1 168 ? 25.036 37.074 27.733 1.00 32.22 168 ALA B CA 1
ATOM 3161 C C . ALA B 1 168 ? 25.487 35.793 28.420 1.00 41.46 168 ALA B C 1
ATOM 3162 O O . ALA B 1 168 ? 26.523 35.206 28.073 1.00 39.03 168 ALA B O 1
ATOM 3164 N N . GLU B 1 169 ? 24.675 35.350 29.374 1.00 44.69 169 GLU B N 1
ATOM 3165 C CA . GLU B 1 169 ? 24.979 34.198 30.200 1.00 41.61 169 GLU B CA 1
ATOM 3166 C C . GLU B 1 169 ? 25.155 32.932 29.359 1.00 42.15 169 GLU B C 1
ATOM 3167 O O . GLU B 1 169 ? 25.892 32.029 29.752 1.00 47.77 169 GLU B O 1
ATOM 3173 N N . SER B 1 170 ? 24.519 32.897 28.184 1.00 38.90 170 SER B N 1
ATOM 3174 C CA . SER B 1 170 ? 24.526 31.714 27.317 1.00 35.49 170 SER B CA 1
ATOM 3175 C C . SER B 1 170 ? 25.390 31.860 26.078 1.00 37.23 170 SER B C 1
ATOM 3176 O O . SER B 1 170 ? 25.463 30.949 25.237 1.00 38.14 170 SER B O 1
ATOM 3179 N N . VAL B 1 171 ? 26.052 33.004 25.973 1.00 37.33 171 VAL B N 1
ATOM 3180 C CA . VAL B 1 171 ? 26.833 33.325 24.794 1.00 31.28 171 VAL B CA 1
ATOM 3181 C C . VAL B 1 171 ? 28.044 32.416 24.649 1.00 30.17 171 VAL B C 1
ATOM 3182 O O . VAL B 1 171 ? 28.524 31.809 25.605 1.00 33.77 171 VAL B O 1
ATOM 3186 N N . VAL B 1 172 ? 28.486 32.276 23.414 1.00 30.30 172 VAL B N 1
ATOM 3187 C CA . VAL B 1 172 ? 29.716 31.586 23.116 1.00 27.47 172 VAL B CA 1
ATOM 3188 C C . VAL B 1 172 ? 30.645 32.592 22.450 1.00 29.46 172 VAL B C 1
ATOM 3189 O O . VAL B 1 172 ? 30.192 33.429 21.663 1.00 29.63 172 VAL B O 1
ATOM 3193 N N . ILE B 1 173 ? 31.909 32.577 22.863 1.00 29.87 173 ILE B N 1
ATOM 3194 C CA . ILE B 1 173 ? 32.969 33.345 22.240 1.00 24.75 173 ILE B CA 1
ATOM 3195 C C . ILE B 1 173 ? 33.930 32.347 21.609 1.00 26.32 173 ILE B C 1
ATOM 3196 O O . ILE B 1 173 ? 34.301 31.367 22.241 1.00 27.04 173 ILE B O 1
ATOM 3201 N N . ALA B 1 174 ? 34.320 32.578 20.366 1.00 25.21 174 ALA B N 1
ATOM 3202 C CA . ALA B 1 174 ? 35.312 31.743 19.733 1.00 23.54 174 ALA B CA 1
ATOM 3203 C C . ALA B 1 174 ? 36.513 32.624 19.464 1.00 30.73 174 ALA B C 1
ATOM 3204 O O . ALA B 1 174 ? 36.376 33.711 18.899 1.00 35.34 174 ALA B O 1
ATOM 3206 N N . TYR B 1 175 ? 37.681 32.217 19.945 1.00 31.70 175 TYR B N 1
ATOM 3207 C CA . TYR B 1 175 ? 38.878 33.000 19.682 1.00 33.50 175 TYR B CA 1
ATOM 3208 C C . TYR B 1 175 ? 39.614 32.520 18.434 1.00 34.83 175 TYR B C 1
ATOM 3209 O O . TYR B 1 175 ? 40.161 31.416 18.425 1.00 28.16 175 TYR B O 1
ATOM 3218 N N . GLU B 1 176 ? 39.677 33.375 17.410 1.00 37.07 176 GLU B N 1
ATOM 3219 C CA . GLU B 1 176 ? 40.455 33.066 16.217 1.00 33.24 176 GLU B CA 1
ATOM 3220 C C . GLU B 1 176 ? 41.735 33.861 16.210 1.00 35.92 176 GLU B C 1
ATOM 3221 O O . GLU B 1 176 ? 41.726 35.057 15.949 1.00 37.13 176 GLU B O 1
ATOM 3227 N N . PRO B 1 177 ? 42.856 33.180 16.431 1.00 36.97 177 PRO B N 1
ATOM 3228 C CA . PRO B 1 177 ? 44.168 33.821 16.347 1.00 44.80 177 PRO B CA 1
ATOM 3229 C C . PRO B 1 177 ? 44.481 34.028 14.876 1.00 49.50 177 PRO B C 1
ATOM 3230 O O . PRO B 1 177 ? 45.251 33.256 14.294 1.00 53.59 177 PRO B O 1
ATOM 3234 N N . VAL B 1 178 ? 43.927 35.080 14.283 1.00 47.24 178 VAL B N 1
ATOM 3235 C CA . VAL B 1 178 ? 44.003 35.224 12.835 1.00 48.75 178 VAL B CA 1
ATOM 3236 C C . VAL B 1 178 ? 45.458 35.317 12.397 1.00 51.34 178 VAL B C 1
ATOM 3237 O O . VAL B 1 178 ? 45.791 34.994 11.256 1.00 51.31 178 VAL B O 1
ATOM 3241 N N . TRP B 1 179 ? 46.333 35.694 13.328 1.00 56.73 179 TRP B N 1
ATOM 3242 C CA . TRP B 1 179 ? 47.764 35.720 13.044 1.00 57.81 179 TRP B CA 1
ATOM 3243 C C . TRP B 1 179 ? 48.362 34.326 12.822 1.00 56.38 179 TRP B C 1
ATOM 3244 O O . TRP B 1 179 ? 49.445 34.222 12.238 1.00 62.79 179 TRP B O 1
ATOM 3255 N N . ALA B 1 180 ? 47.660 33.271 13.251 1.00 53.14 180 ALA B N 1
ATOM 3256 C CA . ALA B 1 180 ? 48.214 31.910 13.216 1.00 56.58 180 ALA B CA 1
ATOM 3257 C C . ALA B 1 180 ? 47.332 30.753 12.730 1.00 59.59 180 ALA B C 1
ATOM 3258 O O . ALA B 1 180 ? 47.476 29.637 13.249 1.00 60.70 180 ALA B O 1
ATOM 3260 N N . ILE B 1 181 ? 46.436 30.963 11.767 1.00 59.67 181 ILE B N 1
ATOM 3261 C CA . ILE B 1 181 ? 45.558 29.847 11.353 1.00 60.81 181 ILE B CA 1
ATOM 3262 C C . ILE B 1 181 ? 45.886 29.303 9.958 1.00 65.09 181 ILE B C 1
ATOM 3263 O O . ILE B 1 181 ? 46.161 28.106 9.788 1.00 56.17 181 ILE B O 1
ATOM 3268 N N . GLY B 1 182 ? 45.831 30.182 8.963 1.00 65.48 182 GLY B N 1
ATOM 3269 C CA . GLY B 1 182 ? 46.213 29.815 7.616 1.00 63.82 182 GLY B CA 1
ATOM 3270 C C . GLY B 1 182 ? 47.650 30.288 7.554 1.00 65.32 182 GLY B C 1
ATOM 3271 O O . GLY B 1 182 ? 48.043 31.014 6.642 1.00 66.17 182 GLY B O 1
ATOM 3272 N N . THR B 1 183 ? 48.438 29.862 8.539 1.00 59.87 183 THR B N 1
ATOM 3273 C CA . THR B 1 183 ? 49.737 30.462 8.784 1.00 61.36 183 THR B CA 1
ATOM 3274 C C . THR B 1 183 ? 50.703 29.460 9.427 1.00 60.64 183 THR B C 1
ATOM 3275 O O . THR B 1 183 ? 50.308 28.684 10.300 1.00 56.11 183 THR B O 1
ATOM 3279 N N . GLY B 1 184 ? 51.965 29.492 8.992 1.00 61.62 184 GLY B N 1
ATOM 3280 C CA . GLY B 1 184 ? 53.009 28.602 9.480 1.00 62.44 184 GLY B CA 1
ATOM 3281 C C . GLY B 1 184 ? 53.391 28.875 10.929 1.00 68.09 184 GLY B C 1
ATOM 3282 O O . GLY B 1 184 ? 54.190 28.143 11.522 1.00 66.15 184 GLY B O 1
ATOM 3283 N N . LYS B 1 185 ? 52.843 29.964 11.474 1.00 69.77 185 LYS B N 1
ATOM 3284 C CA . LYS B 1 185 ? 53.007 30.330 12.873 1.00 65.51 185 LYS B CA 1
ATOM 3285 C C . LYS B 1 185 ? 51.884 29.579 13.602 1.00 63.16 185 LYS B C 1
ATOM 3286 O O . LYS B 1 185 ? 50.723 29.635 13.192 1.00 63.69 185 LYS B O 1
ATOM 3292 N N . VAL B 1 186 ? 52.209 28.867 14.670 1.00 63.73 186 VAL B N 1
ATOM 3293 C CA . VAL B 1 186 ? 51.181 28.106 15.375 1.00 63.01 186 VAL B CA 1
ATOM 3294 C C . VAL B 1 186 ? 50.859 28.818 16.693 1.00 61.77 186 VAL B C 1
ATOM 3295 O O . VAL B 1 186 ? 51.752 29.358 17.358 1.00 61.51 186 VAL B O 1
ATOM 3299 N N . CYS B 1 187 ? 49.590 28.844 17.072 1.00 54.46 187 CYS B N 1
ATOM 3300 C CA . CYS B 1 187 ? 49.255 29.418 18.365 1.00 54.04 187 CYS B CA 1
ATOM 3301 C C . CYS B 1 187 ? 49.096 28.295 19.389 1.00 55.55 187 CYS B C 1
ATOM 3302 O O . CYS B 1 187 ? 48.101 27.555 19.388 1.00 48.38 187 CYS B O 1
ATOM 3305 N N . GLY B 1 188 ? 50.083 28.190 20.277 1.00 55.14 188 GLY B N 1
ATOM 3306 C CA . GLY B 1 188 ? 50.119 27.123 21.260 1.00 51.70 188 GLY B CA 1
ATOM 3307 C C . GLY B 1 188 ? 49.038 27.316 22.293 1.00 53.14 188 GLY B C 1
ATOM 3308 O O . GLY B 1 188 ? 48.486 28.397 22.429 1.00 58.14 188 GLY B O 1
ATOM 3309 N N . ALA B 1 189 ? 48.737 26.264 23.036 1.00 53.86 189 ALA B N 1
ATOM 3310 C CA . ALA B 1 189 ? 47.685 26.324 24.037 1.00 49.57 189 ALA B CA 1
ATOM 3311 C C . ALA B 1 189 ? 47.952 27.337 25.141 1.00 50.29 189 ALA B C 1
ATOM 3312 O O . ALA B 1 189 ? 47.010 27.892 25.711 1.00 45.53 189 ALA B O 1
ATOM 3314 N N . ASP B 1 190 ? 49.218 27.552 25.485 1.00 53.85 190 ASP B N 1
ATOM 3315 C CA . ASP B 1 190 ? 49.543 28.614 26.436 1.00 52.23 190 ASP B CA 1
ATOM 3316 C C . ASP B 1 190 ? 49.112 29.963 25.872 1.00 51.76 190 ASP B C 1
ATOM 3317 O O . ASP B 1 190 ? 48.462 30.732 26.574 1.00 56.24 190 ASP B O 1
ATOM 3322 N N . ASP B 1 191 ? 49.438 30.220 24.598 1.00 52.27 191 ASP B N 1
ATOM 3323 C CA . ASP B 1 191 ? 49.078 31.483 23.950 1.00 50.91 191 ASP B CA 1
ATOM 3324 C C . ASP B 1 191 ? 47.559 31.681 23.923 1.00 47.54 191 ASP B C 1
ATOM 3325 O O . ASP B 1 191 ? 47.066 32.764 24.233 1.00 50.01 191 ASP B O 1
ATOM 3330 N N . ALA B 1 192 ? 46.821 30.644 23.546 1.00 44.79 192 ALA B N 1
ATOM 3331 C CA . ALA B 1 192 ? 45.361 30.713 23.515 1.00 39.07 192 ALA B CA 1
ATOM 3332 C C . ALA B 1 192 ? 44.745 30.715 24.910 1.00 41.29 192 ALA B C 1
ATOM 3333 O O . ALA B 1 192 ? 43.705 31.333 25.118 1.00 40.26 192 ALA B O 1
ATOM 3335 N N . GLN B 1 193 ? 45.345 29.978 25.849 1.00 48.29 193 GLN B N 1
ATOM 3336 C CA . GLN B 1 193 ? 44.839 29.936 27.224 1.00 43.01 193 GLN B CA 1
ATOM 3337 C C . GLN B 1 193 ? 44.901 31.342 27.778 1.00 41.27 193 GLN B C 1
ATOM 3338 O O . GLN B 1 193 ? 44.021 31.761 28.525 1.00 38.35 193 GLN B O 1
ATOM 3344 N N . GLU B 1 194 ? 45.966 32.055 27.406 1.00 42.95 194 GLU B N 1
ATOM 3345 C CA . GLU B 1 194 ? 46.187 33.437 27.847 1.00 41.55 194 GLU B CA 1
ATOM 3346 C C . GLU B 1 194 ? 45.075 34.388 27.408 1.00 37.28 194 GLU B C 1
ATOM 3347 O O . GLU B 1 194 ? 44.579 35.181 28.209 1.00 42.24 194 GLU B O 1
ATOM 3353 N N . VAL B 1 195 ? 44.710 34.332 26.133 1.00 34.76 195 VAL B N 1
ATOM 3354 C CA . VAL B 1 195 ? 43.599 35.125 25.612 1.00 34.42 195 VAL B CA 1
ATOM 3355 C C . VAL B 1 195 ? 42.257 34.660 26.179 1.00 37.72 195 VAL B C 1
ATOM 3356 O O . VAL B 1 195 ? 41.433 35.470 26.608 1.00 39.58 195 VAL B O 1
ATOM 3360 N N . CYS B 1 196 ? 42.035 33.350 26.179 1.00 37.32 196 CYS B N 1
ATOM 3361 C CA . CYS B 1 196 ? 40.759 32.817 26.627 1.00 38.94 196 CYS B CA 1
ATOM 3362 C C . CYS B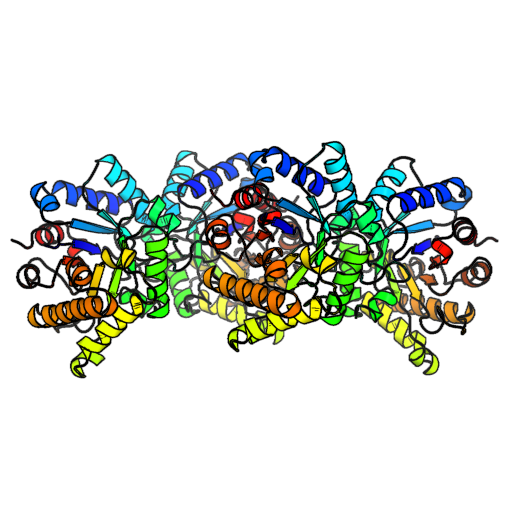 1 196 ? 40.553 33.090 28.109 1.00 42.88 196 CYS B C 1
ATOM 3363 O O . CYS B 1 196 ? 39.416 33.204 28.586 1.00 46.24 196 CYS B O 1
ATOM 3366 N N . ALA B 1 197 ? 41.658 33.213 28.836 1.00 44.29 197 ALA B N 1
ATOM 3367 C CA . ALA B 1 197 ? 41.600 33.599 30.242 1.00 45.24 197 ALA B CA 1
ATOM 3368 C C . ALA B 1 197 ? 41.198 35.063 30.338 1.00 40.16 197 ALA B C 1
ATOM 3369 O O . ALA B 1 197 ? 40.233 35.414 31.028 1.00 39.88 197 ALA B O 1
ATOM 3371 N N . ALA B 1 198 ? 41.947 35.905 29.632 1.00 39.13 198 ALA B N 1
ATOM 3372 C CA . ALA B 1 198 ? 41.665 37.330 29.553 1.00 36.77 198 ALA B CA 1
ATOM 3373 C C . ALA B 1 198 ? 40.228 37.551 29.158 1.00 43.43 198 ALA B C 1
ATOM 3374 O O . ALA B 1 198 ? 39.539 38.377 29.771 1.00 49.99 198 ALA B O 1
ATOM 3376 N N . ILE B 1 199 ? 39.768 36.806 28.149 1.00 42.04 199 ILE B N 1
ATOM 3377 C CA . ILE B 1 199 ? 38.385 36.929 27.682 1.00 40.42 199 ILE B CA 1
ATOM 3378 C C . ILE B 1 199 ? 37.404 36.655 28.817 1.00 38.47 199 ILE B C 1
ATOM 3379 O O . ILE B 1 199 ? 36.456 37.404 29.024 1.00 39.10 199 ILE B O 1
ATOM 3384 N N . ARG B 1 200 ? 37.631 35.587 29.567 1.00 41.52 200 ARG B N 1
ATOM 3385 C CA . ARG B 1 200 ? 36.766 35.323 30.702 1.00 42.30 200 ARG B CA 1
ATOM 3386 C C . ARG B 1 200 ? 36.919 36.422 31.754 1.00 39.58 200 ARG B C 1
ATOM 3387 O O . ARG B 1 200 ? 35.974 36.746 32.472 1.00 37.61 200 ARG B O 1
ATOM 3395 N N . GLY B 1 201 ? 38.132 36.957 31.863 1.00 41.80 201 GLY B N 1
ATOM 3396 C CA . GLY B 1 201 ? 38.405 38.087 32.737 1.00 42.03 201 GLY B CA 1
ATOM 3397 C C . GLY B 1 201 ? 37.695 39.358 32.298 1.00 44.72 201 GLY B C 1
ATOM 3398 O O . GLY B 1 201 ? 37.161 40.098 33.131 1.00 43.03 201 GLY B O 1
ATOM 3399 N N . LYS B 1 202 ? 37.681 39.619 30.991 1.00 39.24 202 LYS B N 1
ATOM 3400 C CA . LYS B 1 202 ? 36.959 40.783 30.476 1.00 42.88 202 LYS B CA 1
ATOM 3401 C C . LYS B 1 202 ? 35.445 40.641 30.680 1.00 41.93 202 LYS B C 1
ATOM 3402 O O . LYS B 1 202 ? 34.769 41.617 30.998 1.00 46.80 202 LYS B O 1
ATOM 3408 N N . LEU B 1 203 ? 34.918 39.435 30.465 1.00 42.32 203 LEU B N 1
ATOM 3409 C CA . LEU B 1 203 ? 33.498 39.145 30.683 1.00 37.74 203 LEU B CA 1
ATOM 3410 C C . LEU B 1 203 ? 33.090 39.378 32.135 1.00 38.65 203 LEU B C 1
ATOM 3411 O O . LEU B 1 203 ? 31.962 39.762 32.428 1.00 44.11 203 LEU B O 1
ATOM 3416 N N . ALA B 1 204 ? 34.010 39.085 33.042 1.00 41.95 204 ALA B N 1
ATOM 3417 C CA . ALA B 1 204 ? 33.781 39.256 34.465 1.00 47.05 204 ALA B CA 1
ATOM 3418 C C . ALA B 1 204 ? 33.547 40.735 34.774 1.00 43.96 204 ALA B C 1
ATOM 3419 O O . ALA B 1 204 ? 32.625 41.101 35.516 1.00 47.03 204 ALA B O 1
ATOM 3421 N N . GLU B 1 205 ? 34.396 41.577 34.204 1.00 39.29 205 GLU B N 1
ATOM 3422 C CA . GLU B 1 205 ? 34.226 43.014 34.304 1.00 42.61 205 GLU B CA 1
ATOM 3423 C C . GLU B 1 205 ? 32.906 43.503 33.713 1.00 42.49 205 GLU B C 1
ATOM 3424 O O . GLU B 1 205 ? 32.175 44.269 34.362 1.00 42.27 205 GLU B O 1
ATOM 3430 N N . LEU B 1 206 ? 32.603 43.080 32.486 1.00 41.50 206 LEU B N 1
ATOM 3431 C CA . LEU B 1 206 ? 31.375 43.518 31.812 1.00 40.85 206 LEU B CA 1
ATOM 3432 C C . LEU B 1 206 ? 30.147 42.986 32.541 1.00 42.08 206 LEU B C 1
ATOM 3433 O O . LEU B 1 206 ? 29.094 43.629 32.559 1.00 42.38 206 LEU B O 1
ATOM 3438 N N . TYR B 1 207 ? 30.283 41.819 33.162 1.00 41.14 207 TYR B N 1
ATOM 3439 C CA . TYR B 1 207 ? 29.151 41.245 33.869 1.00 46.81 207 TYR B CA 1
ATOM 3440 C C . TYR B 1 207 ? 29.528 40.841 35.292 1.00 46.06 207 TYR B C 1
ATOM 3441 O O . TYR B 1 207 ? 29.690 41.707 36.137 1.00 43.26 207 TYR B O 1
ATOM 3450 N N . SER B 1 208 ? 29.735 39.553 35.537 1.00 51.59 208 SER B N 1
ATOM 3451 C CA . SER B 1 208 ? 30.018 39.053 36.877 1.00 51.44 208 SER B CA 1
ATOM 3452 C C . SER B 1 208 ? 30.772 37.741 36.729 1.00 54.98 208 SER B C 1
ATOM 3453 O O . SER B 1 208 ? 30.601 37.048 35.721 1.00 56.89 208 SER B O 1
ATOM 3456 N N . GLN B 1 209 ? 31.574 37.383 37.734 1.00 56.41 209 GLN B N 1
ATOM 3457 C CA . GLN B 1 209 ? 32.360 36.138 37.693 1.00 57.63 209 GLN B CA 1
ATOM 3458 C C . GLN B 1 209 ? 31.402 34.952 37.672 1.00 53.92 209 GLN B C 1
ATOM 3459 O O . GLN B 1 209 ? 31.732 33.920 37.103 1.00 51.06 209 GLN B O 1
ATOM 3465 N N . GLU B 1 210 ? 30.236 35.130 38.306 1.00 54.91 210 GLU B N 1
ATOM 3466 C CA . GLU B 1 210 ? 29.140 34.166 38.260 1.00 52.92 210 GLU B CA 1
ATOM 3467 C C . GLU B 1 210 ? 28.665 33.947 36.818 1.00 56.12 210 GLU B C 1
ATOM 3468 O O . GLU B 1 210 ? 28.223 32.852 36.439 1.00 59.45 210 GLU B O 1
ATOM 3474 N N . LEU B 1 211 ? 28.718 34.987 36.002 1.00 51.90 211 LEU B N 1
ATOM 3475 C CA . LEU B 1 211 ? 28.338 34.796 34.616 1.00 50.32 211 LEU B CA 1
ATOM 3476 C C . LEU B 1 211 ? 29.523 34.251 33.799 1.00 45.34 211 LEU B C 1
ATOM 3477 O O . LEU B 1 211 ? 29.386 33.290 33.033 1.00 45.64 211 LEU B O 1
ATOM 3482 N N . ALA B 1 212 ? 30.687 34.855 33.995 1.00 43.89 212 ALA B N 1
ATOM 3483 C CA . ALA B 1 212 ? 31.893 34.556 33.226 1.00 44.08 212 ALA B CA 1
ATOM 3484 C C . ALA B 1 212 ? 32.301 33.092 33.220 1.00 45.18 212 ALA B C 1
ATOM 3485 O O . ALA B 1 212 ? 32.975 32.613 32.303 1.00 43.65 212 ALA B O 1
ATOM 3487 N N . ASP B 1 213 ? 31.919 32.383 34.269 1.00 48.02 213 ASP B N 1
ATOM 3488 C CA . ASP B 1 213 ? 32.275 30.971 34.425 1.00 52.08 213 ASP B CA 1
ATOM 3489 C C . ASP B 1 213 ? 31.276 30.029 33.753 1.00 47.16 213 ASP B C 1
ATOM 3490 O O . ASP B 1 213 ? 31.466 28.813 33.719 1.00 43.57 213 ASP B O 1
ATOM 3495 N N . LYS B 1 214 ? 30.185 30.612 33.274 1.00 48.53 214 LYS B N 1
ATOM 3496 C CA . LYS B 1 214 ? 29.169 29.862 32.562 1.00 48.81 214 LYS B CA 1
ATOM 3497 C C . LYS B 1 214 ? 29.337 29.995 31.053 1.00 47.59 214 LYS B C 1
ATOM 3498 O O . LYS B 1 214 ? 28.745 29.237 30.290 1.00 48.80 214 LYS B O 1
ATOM 3504 N N . VAL B 1 215 ? 30.115 30.979 30.620 1.00 48.07 215 VAL B N 1
ATOM 3505 C CA . VAL B 1 215 ? 30.287 31.252 29.196 1.00 42.34 215 VAL B CA 1
ATOM 3506 C C . VAL B 1 215 ? 31.355 30.334 28.626 1.00 38.59 215 VAL B C 1
ATOM 3507 O O . VAL B 1 215 ? 32.492 30.289 29.110 1.00 36.91 215 VAL B O 1
ATOM 3511 N N . ARG B 1 216 ? 30.983 29.600 27.591 1.00 33.53 216 ARG B N 1
ATOM 3512 C CA . ARG B 1 216 ? 31.917 28.724 26.928 1.00 31.60 216 ARG B CA 1
ATOM 3513 C C . ARG B 1 216 ? 32.801 29.540 26.033 1.00 33.29 216 ARG B C 1
ATOM 3514 O O . ARG B 1 216 ? 32.301 30.257 25.179 1.00 34.20 216 ARG B O 1
ATOM 3522 N N . ILE B 1 217 ? 34.111 29.420 26.193 1.00 34.05 217 ILE B N 1
ATOM 3523 C CA . ILE B 1 217 ? 35.014 30.113 25.296 1.00 32.38 217 ILE B CA 1
ATOM 3524 C C . ILE B 1 217 ? 35.751 29.094 24.449 1.00 33.59 217 ILE B C 1
ATOM 3525 O O . ILE B 1 217 ? 36.547 28.313 24.961 1.00 34.52 217 ILE B O 1
ATOM 3530 N N . GLN B 1 218 ? 35.490 29.125 23.145 1.00 34.59 218 GLN B N 1
ATOM 3531 C CA . GLN B 1 218 ? 36.038 28.151 22.206 1.00 30.31 218 GLN B CA 1
ATOM 3532 C C . GLN B 1 218 ? 37.379 28.619 21.675 1.00 30.28 218 GLN B C 1
ATOM 3533 O O . GLN B 1 218 ? 37.679 29.809 21.677 1.00 33.38 218 GLN B O 1
ATOM 3539 N N . TYR B 1 219 ? 38.191 27.681 21.222 1.00 28.81 219 TYR B N 1
ATOM 3540 C CA . TYR B 1 219 ? 39.393 28.021 20.479 1.00 33.42 219 TYR B CA 1
ATOM 3541 C C . TYR B 1 219 ? 39.062 27.903 18.988 1.00 32.56 219 TYR B C 1
ATOM 3542 O O . TYR B 1 219 ? 38.362 26.975 18.577 1.00 29.49 219 TYR B O 1
ATOM 3551 N N . GLY B 1 220 ? 39.489 28.895 18.208 1.00 29.71 220 GLY B N 1
ATOM 3552 C CA . GLY B 1 220 ? 39.206 28.950 16.787 1.00 28.65 220 GLY B CA 1
ATOM 3553 C C . GLY B 1 220 ? 40.395 28.888 15.840 1.00 30.93 220 GLY B C 1
ATOM 3554 O O . GLY B 1 220 ? 40.257 29.206 14.661 1.00 31.12 220 GLY B O 1
ATOM 3555 N N . GLY B 1 221 ? 41.570 28.525 16.341 1.00 32.39 221 GLY B N 1
ATOM 3556 C CA . GLY B 1 221 ? 42.728 28.317 15.481 1.00 34.08 221 GLY B CA 1
ATOM 3557 C C . GLY B 1 221 ? 42.617 26.995 14.742 1.00 37.24 221 GLY B C 1
ATOM 3558 O O . GLY B 1 221 ? 41.564 26.361 14.770 1.00 43.54 221 GLY B O 1
ATOM 3559 N N . SER B 1 222 ? 43.685 26.564 14.078 1.00 39.64 222 SER B N 1
ATOM 3560 C CA . SER B 1 222 ? 43.654 25.277 13.388 1.00 38.20 222 SER B CA 1
ATOM 3561 C C . SER B 1 222 ? 43.571 24.163 14.406 1.00 42.84 222 SER B C 1
ATOM 3562 O O . SER B 1 222 ? 44.471 23.990 15.217 1.00 43.18 222 SER B O 1
ATOM 3565 N N . VAL B 1 223 ? 42.461 23.441 14.405 1.00 46.37 223 VAL B N 1
ATOM 3566 C CA . VAL B 1 223 ? 42.278 22.361 15.358 1.00 39.44 223 VAL B CA 1
ATOM 3567 C C . VAL B 1 223 ? 42.228 20.999 14.659 1.00 46.67 223 VAL B C 1
ATOM 3568 O O . VAL B 1 223 ? 41.371 20.751 13.807 1.00 48.47 223 VAL B O 1
ATOM 3572 N N . LYS B 1 224 ? 43.187 20.136 14.976 1.00 49.58 224 LYS B N 1
ATOM 3573 C CA . LYS B 1 224 ? 43.183 18.768 14.466 1.00 48.53 224 LYS B CA 1
ATOM 3574 C C . LYS B 1 224 ? 43.317 17.760 15.612 1.00 45.71 224 LYS B C 1
ATOM 3575 O O . LYS B 1 224 ? 43.449 18.147 16.772 1.00 47.46 224 LYS B O 1
ATOM 3581 N N . SER B 1 225 ? 43.247 16.474 15.283 1.00 41.42 225 SER B N 1
ATOM 3582 C CA . SER B 1 225 ? 43.409 15.408 16.269 1.00 44.38 225 SER B CA 1
ATOM 3583 C C . SER B 1 225 ? 44.719 15.508 17.067 1.00 46.50 225 SER B C 1
ATOM 3584 O O . SER B 1 225 ? 44.749 15.213 18.262 1.00 50.71 225 SER B O 1
ATOM 3587 N N . GLY B 1 226 ? 45.800 15.908 16.405 1.00 43.72 226 GLY B N 1
ATOM 3588 C CA . GLY B 1 226 ? 47.072 16.110 17.078 1.00 46.22 226 GLY B CA 1
ATOM 3589 C C . GLY B 1 226 ? 47.026 17.243 18.097 1.00 49.34 226 GLY B C 1
ATOM 3590 O O . GLY B 1 226 ? 47.588 17.147 19.186 1.00 53.57 226 GLY B O 1
ATOM 3591 N N . ASN B 1 227 ? 46.300 18.303 17.754 1.00 52.09 227 ASN B N 1
ATOM 3592 C CA . ASN B 1 227 ? 46.264 19.537 18.531 1.00 47.95 227 ASN B CA 1
ATOM 3593 C C . ASN B 1 227 ? 45.312 19.502 19.695 1.00 48.06 227 ASN B C 1
ATOM 3594 O O . ASN B 1 227 ? 45.599 20.023 20.773 1.00 49.20 227 ASN B O 1
ATOM 3599 N N . VAL B 1 228 ? 44.214 18.789 19.486 1.00 45.23 228 VAL B N 1
ATOM 3600 C CA . VAL B 1 228 ? 43.007 18.970 20.281 1.00 49.71 228 VAL B CA 1
ATOM 3601 C C . VAL B 1 228 ? 43.186 18.705 21.788 1.00 51.20 228 VAL B C 1
ATOM 3602 O O . VAL B 1 228 ? 42.482 19.294 22.629 1.00 48.88 228 VAL B O 1
ATOM 3606 N N . ALA B 1 229 ? 44.126 17.836 22.134 1.00 55.00 229 ALA B N 1
ATOM 3607 C CA . ALA B 1 229 ? 44.314 17.459 23.525 1.00 54.43 229 ALA B CA 1
ATOM 3608 C C . ALA B 1 229 ? 44.863 18.598 24.392 1.00 53.88 229 ALA B C 1
ATOM 3609 O O . ALA B 1 229 ? 44.217 18.985 25.370 1.00 49.33 229 ALA B O 1
ATOM 3611 N N . GLU B 1 230 ? 46.021 19.155 24.022 1.00 47.07 230 GLU B N 1
ATOM 3612 C CA . GLU B 1 230 ? 46.642 20.186 24.851 1.00 54.31 230 GLU B CA 1
ATOM 3613 C C . GLU B 1 230 ? 45.757 21.437 24.960 1.00 55.88 230 GLU B C 1
ATOM 3614 O O . GLU B 1 230 ? 45.614 22.025 26.045 1.00 51.46 230 GLU B O 1
ATOM 3620 N N . ILE B 1 231 ? 45.153 21.814 23.833 1.00 55.33 231 ILE B N 1
ATOM 3621 C CA . ILE B 1 231 ? 44.243 22.953 23.755 1.00 47.78 231 ILE B CA 1
ATOM 3622 C C . ILE B 1 231 ? 43.115 22.766 24.756 1.00 44.92 231 ILE B C 1
ATOM 3623 O O . ILE B 1 231 ? 42.839 23.644 25.572 1.00 44.23 231 ILE B O 1
ATOM 3628 N N . MET B 1 232 ? 42.485 21.596 24.729 1.00 51.04 232 MET B N 1
ATOM 3629 C CA . MET B 1 232 ? 41.323 21.304 25.575 1.00 52.38 232 MET B CA 1
ATOM 3630 C C . MET B 1 232 ? 41.616 21.179 27.071 1.00 50.84 232 MET B C 1
ATOM 3631 O O . MET B 1 232 ? 40.776 21.502 27.908 1.00 55.16 232 MET B O 1
ATOM 3636 N N . ALA B 1 233 ? 42.803 20.699 27.406 1.00 41.59 233 ALA B N 1
ATOM 3637 C CA . ALA B 1 233 ? 43.182 20.540 28.803 1.00 50.85 233 ALA B CA 1
ATOM 3638 C C . ALA B 1 233 ? 43.056 21.870 29.537 1.00 54.75 233 ALA B C 1
ATOM 3639 O O . ALA B 1 233 ? 42.760 21.911 30.731 1.00 46.13 233 ALA B O 1
ATOM 3641 N N . LYS B 1 234 ? 43.288 22.952 28.804 1.00 52.26 234 LYS B N 1
ATOM 3642 C CA . LYS B 1 234 ? 43.292 24.288 29.374 1.00 45.84 234 LYS B CA 1
ATOM 3643 C C . LYS B 1 234 ? 42.001 24.597 30.118 1.00 45.84 234 LYS B C 1
ATOM 3644 O O . LYS B 1 234 ? 40.907 24.273 29.663 1.00 41.08 234 LYS B O 1
ATOM 3650 N N . PRO B 1 235 ? 42.156 25.222 31.277 1.00 47.22 235 PRO B N 1
ATOM 3651 C CA . PRO B 1 235 ? 41.045 25.490 32.200 1.00 46.53 235 PRO B CA 1
ATOM 3652 C C . PRO B 1 235 ? 40.011 26.495 31.694 1.00 48.02 235 PRO B C 1
ATOM 3653 O O . PRO B 1 235 ? 38.859 26.464 32.155 1.00 45.04 235 PRO B O 1
ATOM 3657 N N . ASP B 1 236 ? 40.391 27.350 30.746 1.00 47.36 236 ASP B N 1
ATOM 3658 C CA . ASP B 1 236 ? 39.456 28.374 30.287 1.00 47.31 236 ASP B CA 1
ATOM 3659 C C . ASP B 1 236 ? 39.096 28.200 28.809 1.00 40.90 236 ASP B C 1
ATOM 3660 O O . ASP B 1 236 ? 38.417 29.051 28.246 1.00 39.97 236 ASP B O 1
ATOM 3665 N N . ILE B 1 237 ? 39.561 27.111 28.190 1.00 42.14 237 ILE B N 1
ATOM 3666 C CA . ILE B 1 237 ? 39.091 26.713 26.857 1.00 43.94 237 ILE B CA 1
ATOM 3667 C C . ILE B 1 237 ? 38.013 25.616 26.952 1.00 35.09 237 ILE B C 1
ATOM 3668 O O . ILE B 1 237 ? 38.281 24.510 27.407 1.00 35.96 237 ILE B O 1
ATOM 3673 N N . ASP B 1 238 ? 36.812 25.944 26.469 1.00 35.72 238 ASP B N 1
ATOM 3674 C CA . ASP B 1 238 ? 35.609 25.114 26.588 1.00 33.61 238 ASP B CA 1
ATOM 3675 C C . ASP B 1 238 ? 35.046 24.575 25.276 1.00 33.59 238 ASP B C 1
ATOM 3676 O O . ASP B 1 238 ? 33.837 24.340 25.160 1.00 33.77 238 ASP B O 1
ATOM 3681 N N . GLY B 1 239 ? 35.898 24.420 24.274 1.00 31.31 239 GLY B N 1
ATOM 3682 C CA . GLY B 1 239 ? 35.443 23.906 23.002 1.00 31.56 239 GLY B CA 1
ATOM 3683 C C . GLY B 1 239 ? 36.228 24.494 21.859 1.00 34.67 239 GLY B C 1
ATOM 3684 O O . GLY B 1 239 ? 37.146 25.279 22.082 1.00 30.94 239 GLY B O 1
ATOM 3685 N N . ALA B 1 240 ? 35.852 24.129 20.637 1.00 32.90 240 ALA B N 1
ATOM 3686 C CA . ALA B 1 240 ? 36.597 24.543 19.460 1.00 33.32 240 ALA B CA 1
ATOM 3687 C C . ALA B 1 240 ? 35.675 24.810 18.270 1.00 34.09 240 ALA B C 1
ATOM 3688 O O . ALA B 1 240 ? 34.772 24.017 17.969 1.00 32.78 240 ALA B O 1
ATOM 3690 N N . LEU B 1 241 ? 35.927 25.917 17.583 1.00 33.21 241 LEU B N 1
ATOM 3691 C CA . LEU B 1 241 ? 35.230 26.219 16.351 1.00 28.32 241 LEU B CA 1
ATOM 3692 C C . LEU B 1 241 ? 36.085 25.703 15.218 1.00 24.41 241 LEU B C 1
ATOM 3693 O O . LEU B 1 241 ? 37.036 26.353 14.813 1.00 23.08 241 LEU B O 1
ATOM 3698 N N . VAL B 1 242 ? 35.770 24.511 14.738 1.00 29.27 242 VAL B N 1
ATOM 3699 C CA . VAL B 1 242 ? 36.654 23.807 13.815 1.00 30.78 242 VAL B CA 1
ATOM 3700 C C . VAL B 1 242 ? 36.437 24.259 12.364 1.00 30.15 242 VAL B C 1
ATOM 3701 O O . VAL B 1 242 ? 35.303 24.465 11.914 1.00 26.72 242 VAL B O 1
ATOM 3705 N N . GLY B 1 243 ? 37.550 24.486 11.671 1.00 31.15 243 GLY B N 1
ATOM 3706 C CA . GLY B 1 243 ? 37.556 24.775 10.251 1.00 30.62 243 GLY B CA 1
ATOM 3707 C C . GLY B 1 243 ? 37.600 23.520 9.372 1.00 34.80 243 GLY B C 1
ATOM 3708 O O . GLY B 1 243 ? 36.688 22.683 9.389 1.00 35.37 243 GLY B O 1
ATOM 3709 N N . GLY B 1 244 ? 38.670 23.388 8.596 1.00 29.22 244 GLY B N 1
ATOM 3710 C CA . GLY B 1 244 ? 38.745 22.354 7.583 1.00 32.62 244 GLY B CA 1
ATOM 3711 C C . GLY B 1 244 ? 38.434 20.962 8.092 1.00 35.93 244 GLY B C 1
ATOM 3712 O O . GLY B 1 244 ? 37.843 20.144 7.385 1.00 39.83 244 GLY B O 1
ATOM 3713 N N . ALA B 1 245 ? 38.838 20.693 9.324 1.00 37.92 245 ALA B N 1
ATOM 3714 C CA . ALA B 1 245 ? 38.686 19.367 9.919 1.00 39.45 245 ALA B CA 1
ATOM 3715 C C . ALA B 1 245 ? 37.242 19.007 10.239 1.00 31.96 245 ALA B C 1
ATOM 3716 O O . ALA B 1 245 ? 36.949 17.857 10.523 1.00 32.76 245 ALA B O 1
ATOM 3718 N N . SER B 1 246 ? 36.348 19.988 10.239 1.00 29.71 246 SER B N 1
ATOM 3719 C CA . SER B 1 246 ? 34.927 19.708 10.492 1.00 33.77 246 SER B CA 1
ATOM 3720 C C . SER B 1 246 ? 34.246 18.965 9.338 1.00 33.99 246 SER B C 1
ATOM 3721 O O . SER B 1 246 ? 33.172 18.362 9.513 1.00 29.60 246 SER B O 1
ATOM 3724 N N . LEU B 1 247 ? 34.874 19.054 8.161 1.00 33.01 247 LEU B N 1
ATOM 3725 C CA . LEU B 1 247 ? 34.411 18.441 6.917 1.00 33.09 247 LEU B CA 1
ATOM 3726 C C . LEU B 1 247 ? 34.807 16.974 6.788 1.00 36.54 247 LEU B C 1
ATOM 3727 O O . LEU B 1 247 ? 34.266 16.248 5.940 1.00 33.87 247 LEU B O 1
ATOM 3732 N N . ASP B 1 248 ? 35.769 16.555 7.611 1.00 37.91 248 ASP B N 1
ATOM 3733 C CA . ASP B 1 248 ? 36.280 15.185 7.591 1.00 36.46 248 ASP B CA 1
ATOM 3734 C C . ASP B 1 248 ? 35.660 14.376 8.723 1.00 32.29 248 ASP B C 1
ATOM 3735 O O . ASP B 1 248 ? 35.945 14.602 9.891 1.00 35.59 248 ASP B O 1
ATOM 3740 N N . SER B 1 249 ? 34.816 13.420 8.362 1.00 32.67 249 SER B N 1
ATOM 3741 C CA . SER B 1 249 ? 34.026 12.687 9.346 1.00 36.56 249 SER B CA 1
ATOM 3742 C C . SER B 1 249 ? 34.839 12.057 10.492 1.00 34.60 249 SER B C 1
ATOM 3743 O O . SER B 1 249 ? 34.516 12.234 11.658 1.00 32.77 249 SER B O 1
ATOM 3746 N N . ASP B 1 250 ? 35.879 11.313 10.154 1.00 32.50 250 ASP B N 1
ATOM 3747 C CA . ASP B 1 250 ? 36.701 10.662 11.159 1.00 34.37 250 ASP B CA 1
ATOM 3748 C C . ASP B 1 250 ? 37.408 11.689 12.043 1.00 34.40 250 ASP B C 1
ATOM 3749 O O . ASP B 1 250 ? 37.509 11.504 13.252 1.00 37.65 250 ASP B O 1
ATOM 3754 N N . GLU B 1 251 ? 37.895 12.767 11.447 1.00 33.92 251 GLU B N 1
ATOM 3755 C CA . GLU B 1 251 ? 38.634 13.775 12.187 1.00 36.46 251 GLU B CA 1
ATOM 3756 C C . GLU B 1 251 ? 37.763 14.611 13.113 1.00 38.44 251 GLU B C 1
ATOM 3757 O O . GLU B 1 251 ? 38.211 15.022 14.185 1.00 42.14 251 GLU B O 1
ATOM 3763 N N . PHE B 1 252 ? 36.517 14.859 12.718 1.00 37.06 252 PHE B N 1
ATOM 3764 C CA . PHE B 1 252 ? 35.593 15.582 13.590 1.00 34.51 252 PHE B CA 1
ATOM 3765 C C . PHE B 1 252 ? 35.180 14.695 14.775 1.00 31.61 252 PHE B C 1
ATOM 3766 O O . PHE B 1 252 ? 35.127 15.142 15.926 1.00 32.62 252 PHE B O 1
ATOM 3774 N N . VAL B 1 253 ? 34.900 13.431 14.487 1.00 29.69 253 VAL B N 1
ATOM 3775 C CA . VAL B 1 253 ? 34.569 12.470 15.524 1.00 30.17 253 VAL B CA 1
ATOM 3776 C C . VAL B 1 253 ? 35.701 12.338 16.553 1.00 35.88 253 VAL B C 1
ATOM 3777 O O . VAL B 1 253 ? 35.446 12.247 17.766 1.00 30.73 253 VAL B O 1
ATOM 3781 N N . LYS B 1 254 ? 36.946 12.313 16.066 1.00 37.85 254 LYS B N 1
ATOM 3782 C CA . LYS B 1 254 ? 38.112 12.331 16.945 1.00 32.67 254 LYS B CA 1
ATOM 3783 C C . LYS B 1 254 ? 38.140 13.575 17.823 1.00 35.86 254 LYS B C 1
ATOM 3784 O O . LYS B 1 254 ? 38.420 13.483 19.010 1.00 33.41 254 LYS B O 1
ATOM 3790 N N . ILE B 1 255 ? 37.851 14.735 17.237 1.00 35.60 255 ILE B N 1
ATOM 3791 C CA . ILE B 1 255 ? 37.930 15.983 17.980 1.00 34.07 255 ILE B CA 1
ATOM 3792 C C . ILE B 1 255 ? 36.895 15.991 19.085 1.00 34.30 255 ILE B C 1
ATOM 3793 O O . ILE B 1 255 ? 37.177 16.399 20.212 1.00 35.20 255 ILE B O 1
ATOM 3798 N N . VAL B 1 256 ? 35.701 15.507 18.765 1.00 36.06 256 VAL B N 1
ATOM 3799 C CA . VAL B 1 256 ? 34.619 15.380 19.750 1.00 37.38 256 VAL B CA 1
ATOM 3800 C C . VAL B 1 256 ? 35.101 14.523 20.921 1.00 41.49 256 VAL B C 1
ATOM 3801 O O . VAL B 1 256 ? 34.688 14.688 22.076 1.00 40.50 256 VAL B O 1
ATOM 3805 N N . ARG B 1 257 ? 35.991 13.598 20.598 1.00 40.52 257 ARG B N 1
ATOM 3806 C CA . ARG B 1 257 ? 36.640 12.792 21.600 1.00 39.54 257 ARG B CA 1
ATOM 3807 C C . ARG B 1 257 ? 38.041 13.341 21.813 1.00 42.08 257 ARG B C 1
ATOM 3808 O O . ARG B 1 257 ? 39.026 12.652 21.535 1.00 47.70 257 ARG B O 1
ATOM 3816 N N . PHE B 1 258 ? 38.144 14.593 22.268 1.00 45.05 258 PHE B N 1
ATOM 3817 C CA . PHE B 1 258 ? 39.453 15.225 22.481 1.00 42.23 258 PHE B CA 1
ATOM 3818 C C . PHE B 1 258 ? 40.154 14.386 23.540 1.00 47.08 258 PHE B C 1
ATOM 3819 O O . PHE B 1 258 ? 41.375 14.439 23.732 1.00 48.80 258 PHE B O 1
ATOM 3827 N N . ARG B 1 259 ? 39.330 13.595 24.214 1.00 53.92 259 ARG B N 1
ATOM 3828 C CA . ARG B 1 259 ? 39.760 12.525 25.091 1.00 55.64 259 ARG B CA 1
ATOM 3829 C C . ARG B 1 259 ? 40.388 11.418 24.218 1.00 55.37 259 ARG B C 1
ATOM 3830 O O . ARG B 1 259 ? 39.814 10.330 24.105 1.00 49.52 259 ARG B O 1
ATOM 3838 N N . ASP B 1 260 ? 41.544 11.727 23.600 1.00 56.99 260 ASP B N 1
ATOM 3839 C CA . ASP B 1 260 ? 42.255 10.865 22.638 1.00 48.18 260 ASP B CA 1
ATOM 3840 C C . ASP B 1 260 ? 42.200 9.401 23.007 1.00 47.79 260 ASP B C 1
ATOM 3841 O O . ASP B 1 260 ? 41.286 8.698 22.599 1.00 53.92 260 ASP B O 1
ATOM 3846 N N . ARG C 1 7 ? -4.789 53.807 29.326 1.00 31.56 7 ARG C N 1
ATOM 3847 C CA . ARG C 1 7 ? -5.057 54.310 27.975 1.00 29.05 7 ARG C CA 1
ATOM 3848 C C . ARG C 1 7 ? -5.428 53.238 26.965 1.00 31.22 7 ARG C C 1
ATOM 3849 O O . ARG C 1 7 ? -4.654 52.316 26.711 1.00 26.70 7 ARG C O 1
ATOM 3857 N N . THR C 1 8 ? -6.594 53.402 26.351 1.00 29.53 8 THR C N 1
ATOM 3858 C CA . THR C 1 8 ? -7.017 52.543 25.257 1.00 27.96 8 THR C CA 1
ATOM 3859 C C . THR C 1 8 ? -6.070 52.673 24.066 1.00 27.29 8 THR C C 1
ATOM 3860 O O . THR C 1 8 ? -5.864 53.762 23.555 1.00 31.00 8 THR C O 1
ATOM 3864 N N . PRO C 1 9 ? -5.432 51.574 23.656 1.00 31.48 9 PRO C N 1
ATOM 3865 C CA . PRO C 1 9 ? -4.581 51.740 22.478 1.00 27.78 9 PRO C CA 1
ATOM 3866 C C . PRO C 1 9 ? -5.397 52.097 21.234 1.00 30.86 9 PRO C C 1
ATOM 3867 O O . PRO C 1 9 ? -6.582 51.745 21.144 1.00 29.26 9 PRO C O 1
ATOM 3871 N N . LEU C 1 10 ? -4.780 52.826 20.307 1.00 28.34 10 LEU C N 1
ATOM 3872 C CA . LEU C 1 10 ? -5.468 53.245 19.092 1.00 27.10 10 LEU C CA 1
ATOM 3873 C C . LEU C 1 10 ? -4.656 52.753 17.909 1.00 26.53 10 LEU C C 1
ATOM 3874 O O . LEU C 1 10 ? -3.496 53.140 17.731 1.00 25.40 10 LEU C O 1
ATOM 3879 N N . MET C 1 11 ? -5.276 51.881 17.115 1.00 25.83 11 MET C N 1
ATOM 3880 C CA . MET C 1 11 ? -4.675 51.397 15.890 1.00 23.45 11 MET C CA 1
ATOM 3881 C C . MET C 1 11 ? -5.410 52.075 14.762 1.00 22.45 11 MET C C 1
ATOM 3882 O O . MET C 1 11 ? -6.579 51.787 14.494 1.00 25.77 11 MET C O 1
ATOM 3887 N N . ALA C 1 12 ? -4.710 53.016 14.133 1.00 26.20 12 ALA C N 1
ATOM 3888 C CA . ALA C 1 12 ? -5.251 53.817 13.044 1.00 25.06 12 ALA C CA 1
ATOM 3889 C C . ALA C 1 12 ? -4.608 53.391 11.740 1.00 24.27 12 ALA C C 1
ATOM 3890 O O . ALA C 1 12 ? -3.389 53.432 11.605 1.00 24.89 12 ALA C O 1
ATOM 3892 N N . GLY C 1 13 ? -5.433 52.920 10.810 1.00 24.27 13 GLY C N 1
ATOM 3893 C CA . GLY C 1 13 ? -4.960 52.508 9.504 1.00 24.43 13 GLY C CA 1
ATOM 3894 C C . GLY C 1 13 ? -4.976 53.664 8.531 1.00 23.97 13 GLY C C 1
ATOM 3895 O O . GLY C 1 13 ? -6.042 54.074 8.062 1.00 24.65 13 GLY C O 1
ATOM 3896 N N . ASN C 1 14 ? -3.795 54.165 8.192 1.00 21.32 14 ASN C N 1
ATOM 3897 C CA . ASN C 1 14 ? -3.701 55.244 7.232 1.00 26.31 14 ASN C CA 1
ATOM 3898 C C . ASN C 1 14 ? -3.588 54.646 5.827 1.00 27.21 14 ASN C C 1
ATOM 3899 O O . ASN C 1 14 ? -2.502 54.296 5.373 1.00 26.26 14 ASN C O 1
ATOM 3904 N N . TRP C 1 15 ? -4.716 54.558 5.127 1.00 22.81 15 TRP C N 1
ATOM 3905 C CA . TRP C 1 15 ? -4.725 53.993 3.785 1.00 20.29 15 TRP C CA 1
ATOM 3906 C C . TRP C 1 15 ? -3.921 54.816 2.793 1.00 26.88 15 TRP C C 1
ATOM 3907 O O . TRP C 1 15 ? -3.483 54.306 1.758 1.00 28.79 15 TRP C O 1
ATOM 3918 N N . LYS C 1 16 ? -3.734 56.092 3.120 1.00 26.67 16 LYS C N 1
ATOM 3919 C CA . LYS C 1 16 ? -3.163 57.055 2.206 1.00 23.24 16 LYS C CA 1
ATOM 3920 C C . LYS C 1 16 ? -4.013 57.122 0.949 1.00 23.41 16 LYS C C 1
ATOM 3921 O O . LYS C 1 16 ? -5.242 57.068 1.032 1.00 27.88 16 LYS C O 1
ATOM 3927 N N . MET C 1 17 ? -3.392 57.311 -0.204 1.00 22.22 17 MET C N 1
ATOM 3928 C CA . MET C 1 17 ? -4.162 57.423 -1.435 1.00 20.72 17 MET C CA 1
ATOM 3929 C C . MET C 1 17 ? -4.369 56.055 -2.090 1.00 28.76 17 MET C C 1
ATOM 3930 O O . MET C 1 17 ? -3.781 55.753 -3.149 1.00 29.05 17 MET C O 1
ATOM 3935 N N . ASN C 1 18 ? -5.181 55.216 -1.450 1.00 26.18 18 ASN C N 1
ATOM 3936 C CA . ASN C 1 18 ? -5.439 53.867 -1.947 1.00 25.02 18 ASN C CA 1
ATOM 3937 C C . ASN C 1 18 ? -6.899 53.487 -1.698 1.00 24.35 18 ASN C C 1
ATOM 3938 O O . ASN C 1 18 ? -7.524 54.023 -0.790 1.00 24.60 18 ASN C O 1
ATOM 3943 N N . LEU C 1 19 ? -7.415 52.567 -2.521 1.00 28.07 19 LEU C N 1
ATOM 3944 C CA . LEU C 1 19 ? -8.758 51.971 -2.428 1.00 22.06 19 LEU C CA 1
ATOM 3945 C C . LEU C 1 19 ? -9.808 52.923 -2.944 1.00 24.90 19 LEU C C 1
ATOM 3946 O O . LEU C 1 19 ? -9.944 54.021 -2.418 1.00 28.12 19 LEU C O 1
ATOM 3951 N N . ASN C 1 20 ? -10.561 52.511 -3.967 1.00 25.16 20 ASN C N 1
ATOM 3952 C CA . ASN C 1 20 ? -11.699 53.309 -4.415 1.00 25.35 20 ASN C CA 1
ATOM 3953 C C . ASN C 1 20 ? -12.885 53.055 -3.477 1.00 25.45 20 ASN C C 1
ATOM 3954 O O . ASN C 1 20 ? -12.729 52.348 -2.479 1.00 26.28 20 ASN C O 1
ATOM 3959 N N . HIS C 1 21 ? -14.047 53.652 -3.746 1.00 25.55 21 HIS C N 1
ATOM 3960 C CA . HIS C 1 21 ? -15.126 53.582 -2.765 1.00 25.10 21 HIS C CA 1
ATOM 3961 C C . HIS C 1 21 ? -15.646 52.151 -2.625 1.00 24.82 21 HIS C C 1
ATOM 3962 O O . HIS C 1 21 ? -16.156 51.771 -1.572 1.00 29.86 21 HIS C O 1
ATOM 3969 N N . LEU C 1 22 ? -15.466 51.354 -3.669 1.00 23.64 22 LEU C N 1
ATOM 3970 C CA . LEU C 1 22 ? -15.866 49.944 -3.685 1.00 27.59 22 LEU C CA 1
ATOM 3971 C C . LEU C 1 22 ? -14.801 49.039 -3.012 1.00 25.31 22 LEU C C 1
ATOM 3972 O O . LEU C 1 22 ? -15.121 48.051 -2.349 1.00 25.86 22 LEU C O 1
ATOM 3977 N N . GLU C 1 23 ? -13.530 49.374 -3.211 1.00 30.40 23 GLU C N 1
ATOM 3978 C CA . GLU C 1 23 ? -12.434 48.716 -2.506 1.00 24.78 23 GLU C CA 1
ATOM 3979 C C . GLU C 1 23 ? -12.493 49.053 -1.030 1.00 26.22 23 GLU C C 1
ATOM 3980 O O . GLU C 1 23 ? -12.181 48.218 -0.183 1.00 26.69 23 GLU C O 1
ATOM 3986 N N . ALA C 1 24 ? -12.940 50.266 -0.723 1.00 27.81 24 ALA C N 1
ATOM 3987 C CA . ALA C 1 24 ? -13.010 50.717 0.655 1.00 24.22 24 ALA C CA 1
ATOM 3988 C C . ALA C 1 24 ? -13.998 49.873 1.430 1.00 26.89 24 ALA C C 1
ATOM 3989 O O . ALA C 1 24 ? -13.687 49.389 2.518 1.00 31.23 24 ALA C O 1
ATOM 3991 N N . ILE C 1 25 ? -15.181 49.695 0.846 1.00 25.85 25 ILE C N 1
ATOM 3992 C CA . ILE C 1 25 ? -16.258 48.893 1.422 1.00 29.09 25 ILE C CA 1
ATOM 3993 C C . ILE C 1 25 ? -15.885 47.418 1.602 1.00 30.69 25 ILE C C 1
ATOM 3994 O O . ILE C 1 25 ? -16.099 46.834 2.664 1.00 29.87 25 ILE C O 1
ATOM 3999 N N . ALA C 1 26 ? -15.355 46.824 0.539 1.00 30.04 26 ALA C N 1
ATOM 4000 C CA . ALA C 1 26 ? -14.916 45.441 0.554 1.00 29.32 26 ALA C CA 1
ATOM 4001 C C . ALA C 1 26 ? -13.907 45.216 1.675 1.00 35.86 26 ALA C C 1
ATOM 4002 O O . ALA C 1 26 ? -13.957 44.195 2.379 1.00 36.58 26 ALA C O 1
ATOM 4004 N N . HIS C 1 27 ? -12.997 46.174 1.830 1.00 32.03 27 HIS C N 1
ATOM 4005 C CA . HIS C 1 27 ? -11.936 46.093 2.818 1.00 28.89 27 HIS C CA 1
ATOM 4006 C C . HIS C 1 27 ? -12.476 46.231 4.273 1.00 30.07 27 HIS C C 1
ATOM 4007 O O . HIS C 1 27 ? -12.099 45.467 5.165 1.00 32.26 27 HIS C O 1
ATOM 4014 N N . VAL C 1 28 ? -13.352 47.197 4.523 1.00 32.55 28 VAL C N 1
ATOM 4015 C CA . VAL C 1 28 ? -13.969 47.337 5.853 1.00 31.53 28 VAL C CA 1
ATOM 4016 C C . VAL C 1 28 ? -14.870 46.116 6.153 1.00 35.38 28 VAL C C 1
ATOM 4017 O O . VAL C 1 28 ? -14.990 45.705 7.311 1.00 34.22 28 VAL C O 1
ATOM 4021 N N . GLN C 1 29 ? -15.509 45.555 5.117 1.00 33.37 29 GLN C N 1
ATOM 4022 C CA . GLN C 1 29 ? -16.204 44.258 5.226 1.00 33.86 29 GLN C CA 1
ATOM 4023 C C . GLN C 1 29 ? -15.278 43.107 5.637 1.00 38.52 29 GLN C C 1
ATOM 4024 O O . GLN C 1 29 ? -15.600 42.337 6.553 1.00 37.52 29 GLN C O 1
ATOM 4030 N N . LYS C 1 30 ? -14.147 42.977 4.943 1.00 37.10 30 LYS C N 1
ATOM 4031 C CA . LYS C 1 30 ? -13.127 42.001 5.321 1.00 38.89 30 LYS C CA 1
ATOM 4032 C C . LYS C 1 30 ? -12.684 42.124 6.771 1.00 42.59 30 LYS C C 1
ATOM 4033 O O . LYS C 1 30 ? -12.577 41.121 7.486 1.00 46.21 30 LYS C O 1
ATOM 4039 N N . LEU C 1 31 ? -12.407 43.351 7.195 1.00 43.34 31 LEU C N 1
ATOM 4040 C CA . LEU C 1 31 ? -11.929 43.602 8.549 1.00 40.74 31 LEU C CA 1
ATOM 4041 C C . LEU C 1 31 ? -12.928 43.122 9.611 1.00 38.99 31 LEU C C 1
ATOM 4042 O O . LEU C 1 31 ? -12.566 42.429 10.556 1.00 36.07 31 LEU C O 1
ATOM 4047 N N . ALA C 1 32 ? -14.195 43.470 9.427 1.00 39.44 32 ALA C N 1
ATOM 4048 C CA . ALA C 1 32 ? -15.214 43.163 10.419 1.00 40.30 32 ALA C CA 1
ATOM 4049 C C . ALA C 1 32 ? -15.468 41.654 10.511 1.00 45.01 32 ALA C C 1
ATOM 4050 O O . ALA C 1 32 ? -15.864 41.137 11.561 1.00 44.20 32 ALA C O 1
ATOM 4052 N N . PHE C 1 33 ? -15.225 40.964 9.399 1.00 45.98 33 PHE C N 1
ATOM 4053 C CA . PHE C 1 33 ? -15.339 39.511 9.305 1.00 42.36 33 PHE C CA 1
ATOM 4054 C C . PHE C 1 33 ? -14.270 38.827 10.122 1.00 38.44 33 PHE C C 1
ATOM 4055 O O . PHE C 1 33 ? -14.508 37.784 10.713 1.00 40.20 33 PHE C O 1
ATOM 4063 N N . ALA C 1 34 ? -13.080 39.426 10.096 1.00 42.04 34 ALA C N 1
ATOM 4064 C CA . ALA C 1 34 ? -11.858 38.900 10.709 1.00 37.46 34 ALA C CA 1
ATOM 4065 C C . ALA C 1 34 ? -11.678 39.313 12.177 1.00 37.88 34 ALA C C 1
ATOM 4066 O O . ALA C 1 34 ? -10.834 38.756 12.873 1.00 38.74 34 ALA C O 1
ATOM 4068 N N . LEU C 1 35 ? -12.421 40.326 12.623 1.00 39.92 35 LEU C N 1
ATOM 4069 C CA . LEU C 1 35 ? -12.342 40.826 14.000 1.00 33.82 35 LEU C CA 1
ATOM 4070 C C . LEU C 1 35 ? -13.444 40.266 14.923 1.00 38.78 35 LEU C C 1
ATOM 4071 O O . LEU C 1 35 ? -14.547 39.938 14.481 1.00 41.72 35 LEU C O 1
ATOM 4076 N N . ALA C 1 36 ? -13.117 40.124 16.205 1.00 45.84 36 ALA C N 1
ATOM 4077 C CA . ALA C 1 36 ? -14.066 39.652 17.216 1.00 41.66 36 ALA C CA 1
ATOM 4078 C C . ALA C 1 36 ? -14.235 40.713 18.286 1.00 36.77 36 ALA C C 1
ATOM 4079 O O . ALA C 1 36 ? -13.449 41.651 18.345 1.00 41.91 36 ALA C O 1
ATOM 4081 N N . ASP C 1 37 ? -15.253 40.566 19.128 1.00 41.70 37 ASP C N 1
ATOM 4082 C CA . ASP C 1 37 ? -15.545 41.542 20.182 1.00 39.22 37 ASP C CA 1
ATOM 4083 C C . ASP C 1 37 ? -14.364 41.846 21.074 1.00 36.05 37 ASP C C 1
ATOM 4084 O O . ASP C 1 37 ? -14.169 42.977 21.496 1.00 37.11 37 ASP C O 1
ATOM 4089 N N . LYS C 1 38 ? -13.578 40.816 21.335 1.00 35.63 38 LYS C N 1
ATOM 4090 C CA . LYS C 1 38 ? -12.404 40.914 22.172 1.00 33.64 38 LYS C CA 1
ATOM 4091 C C . LYS C 1 38 ? -11.378 41.920 21.627 1.00 31.74 38 LYS C C 1
ATOM 4092 O O . LYS C 1 38 ? -10.636 42.543 22.378 1.00 32.37 38 LYS C O 1
ATOM 4098 N N . ASP C 1 39 ? -11.366 42.099 20.313 1.00 36.23 39 ASP C N 1
ATOM 4099 C CA . ASP C 1 39 ? -10.453 43.035 19.682 1.00 34.93 39 ASP C CA 1
ATOM 4100 C C . ASP C 1 39 ? -10.901 44.474 19.972 1.00 33.41 39 ASP C C 1
ATOM 4101 O O . ASP C 1 39 ? -10.127 45.284 20.449 1.00 32.80 39 ASP C O 1
ATOM 4106 N N . TYR C 1 40 ? -12.176 44.764 19.714 1.00 33.00 40 TYR C N 1
ATOM 4107 C CA . TYR C 1 40 ? -12.736 46.085 19.963 1.00 36.45 40 TYR C CA 1
ATOM 4108 C C . TYR C 1 40 ? -12.824 46.374 21.449 1.00 37.35 40 TYR C C 1
ATOM 4109 O O . TYR C 1 40 ? -12.953 47.530 21.869 1.00 34.20 40 TYR C O 1
ATOM 4118 N N . ASP C 1 41 ? -12.823 45.311 22.238 1.00 34.05 41 ASP C N 1
ATOM 4119 C CA . ASP C 1 41 ? -12.969 45.449 23.665 1.00 34.29 41 ASP C CA 1
ATOM 4120 C C . ASP C 1 41 ? -11.669 46.036 24.200 1.00 34.08 41 ASP C C 1
ATOM 4121 O O . ASP C 1 41 ? -11.670 46.920 25.056 1.00 35.87 41 ASP C O 1
ATOM 4126 N N . ALA C 1 42 ? -10.568 45.594 23.602 1.00 35.04 42 ALA C N 1
ATOM 4127 C CA . ALA C 1 42 ? -9.235 45.892 24.099 1.00 35.60 42 ALA C CA 1
ATOM 4128 C C . ALA C 1 42 ? -8.470 46.966 23.324 1.00 32.99 42 ALA C C 1
ATOM 4129 O O . ALA C 1 42 ? -7.511 47.542 23.837 1.00 35.80 42 ALA C O 1
ATOM 4131 N N . VAL C 1 43 ? -8.862 47.199 22.080 1.00 30.36 43 VAL C N 1
ATOM 4132 C CA . VAL C 1 43 ? -8.098 48.056 21.188 1.00 28.44 43 VAL C CA 1
ATOM 4133 C C . VAL C 1 43 ? -9.108 48.912 20.460 1.00 29.64 43 VAL C C 1
ATOM 4134 O O . VAL C 1 43 ? -10.177 48.434 20.090 1.00 30.53 43 VAL C O 1
ATOM 4138 N N . GLU C 1 44 ? -8.787 50.180 20.257 1.00 33.43 44 GLU C N 1
ATOM 4139 C CA . GLU C 1 44 ? -9.626 51.027 19.414 1.00 35.34 44 GLU C CA 1
ATOM 4140 C C . GLU C 1 44 ? -9.143 50.894 17.969 1.00 29.88 44 GLU C C 1
ATOM 4141 O O . GLU C 1 44 ? -7.959 51.092 17.683 1.00 27.17 44 GLU C O 1
ATOM 4147 N N . VAL C 1 45 ? -10.054 50.557 17.065 1.00 26.96 45 VAL C N 1
ATOM 4148 C CA . VAL C 1 45 ? -9.672 50.317 15.682 1.00 28.52 45 VAL C CA 1
ATOM 4149 C C . VAL C 1 45 ? -10.245 51.417 14.785 1.00 31.41 45 VAL C C 1
ATOM 4150 O O . VAL C 1 45 ? -11.439 51.724 14.854 1.00 30.69 45 VAL C O 1
ATOM 4154 N N . ALA C 1 46 ? -9.393 52.025 13.961 1.00 31.35 46 ALA C N 1
ATOM 4155 C CA . ALA C 1 46 ? -9.847 53.097 13.074 1.00 28.54 46 ALA C CA 1
ATOM 4156 C C . ALA C 1 46 ? -9.210 52.991 11.696 1.00 23.41 46 ALA C C 1
ATOM 4157 O O . ALA C 1 46 ? -8.067 52.554 11.566 1.00 21.75 46 ALA C O 1
ATOM 4159 N N . VAL C 1 47 ? -9.949 53.431 10.679 1.00 23.81 47 VAL C N 1
ATOM 4160 C CA . VAL C 1 47 ? -9.443 53.485 9.314 1.00 23.39 47 VAL C CA 1
ATOM 4161 C C . VAL C 1 47 ? -9.538 54.936 8.827 1.00 23.11 47 VAL C C 1
ATOM 4162 O O . VAL C 1 47 ? -10.566 55.589 8.978 1.00 21.65 47 VAL C O 1
ATOM 4166 N N . LEU C 1 48 ? -8.440 55.458 8.289 1.00 24.25 48 LEU C N 1
ATOM 4167 C CA . LEU C 1 48 ? -8.426 56.824 7.779 1.00 23.87 48 LEU C CA 1
ATOM 4168 C C . LEU C 1 48 ? -8.453 56.756 6.277 1.00 25.12 48 LEU C C 1
ATOM 4169 O O . LEU C 1 48 ? -7.449 56.415 5.635 1.00 26.27 48 LEU C O 1
ATOM 4174 N N . ALA C 1 49 ? -9.615 57.094 5.729 1.00 23.59 49 ALA C N 1
ATOM 4175 C CA . ALA C 1 49 ? -9.912 56.847 4.325 1.00 23.29 49 ALA C CA 1
ATOM 4176 C C . ALA C 1 49 ? -9.848 58.105 3.468 1.00 24.69 49 ALA C C 1
ATOM 4177 O O . ALA C 1 49 ? -10.007 59.221 3.977 1.00 23.03 49 ALA C O 1
ATOM 4179 N N . PRO C 1 50 ? -9.563 57.927 2.166 1.00 25.70 50 PRO C N 1
ATOM 4180 C CA . PRO C 1 50 ? -9.601 59.033 1.208 1.00 19.23 50 PRO C CA 1
ATOM 4181 C C . PRO C 1 50 ? -10.956 59.705 1.236 1.00 22.87 50 PRO C C 1
ATOM 4182 O O . PRO C 1 50 ? -11.953 59.010 1.421 1.00 24.45 50 PRO C O 1
ATOM 4186 N N . PHE C 1 51 ? -10.984 61.023 1.065 1.00 24.59 51 PHE C N 1
ATOM 4187 C CA . PHE C 1 51 ? -12.223 61.803 1.088 1.00 24.70 51 PHE C CA 1
ATOM 4188 C C . PHE C 1 51 ? -13.322 61.125 0.284 1.00 22.23 51 PHE C C 1
ATOM 4189 O O . PHE C 1 51 ? -14.476 61.077 0.709 1.00 23.24 51 PHE C O 1
ATOM 4197 N N . THR C 1 52 ? -12.971 60.641 -0.902 1.00 20.95 52 THR C N 1
ATOM 4198 C CA . THR C 1 52 ? -13.958 60.029 -1.781 1.00 25.28 52 THR C CA 1
ATOM 4199 C C . THR C 1 52 ? -14.484 58.676 -1.267 1.00 27.35 52 THR C C 1
ATOM 4200 O O . THR C 1 52 ? -15.438 58.119 -1.830 1.00 28.49 52 THR C O 1
ATOM 4204 N N . ASP C 1 53 ? -13.861 58.123 -0.230 1.00 25.10 53 ASP C N 1
ATOM 4205 C CA . ASP C 1 53 ? -14.297 56.821 0.276 1.00 24.80 53 ASP C CA 1
ATOM 4206 C C . ASP C 1 53 ? -15.214 56.929 1.489 1.00 25.60 53 ASP C C 1
ATOM 4207 O O . ASP C 1 53 ? -15.757 55.923 1.946 1.00 24.04 53 ASP C O 1
ATOM 4212 N N . LEU C 1 54 ? -15.353 58.146 2.017 1.00 27.75 54 LEU C N 1
ATOM 4213 C CA . LEU C 1 54 ? -15.935 58.381 3.342 1.00 26.03 54 LEU C CA 1
ATOM 4214 C C . LEU C 1 54 ? -17.457 58.149 3.434 1.00 26.82 54 LEU C C 1
ATOM 4215 O O . LEU C 1 54 ? -17.940 57.654 4.454 1.00 30.07 54 LEU C O 1
ATOM 4220 N N . ARG C 1 55 ? -18.219 58.495 2.402 1.00 23.87 55 ARG C N 1
ATOM 4221 C CA . ARG C 1 55 ? -19.664 58.254 2.451 1.00 25.74 55 ARG C CA 1
ATOM 4222 C C . ARG C 1 55 ? -19.938 56.753 2.469 1.00 29.91 55 ARG C C 1
ATOM 4223 O O . ARG C 1 55 ? -20.824 56.274 3.180 1.00 32.49 55 ARG C O 1
ATOM 4231 N N . SER C 1 56 ? -19.174 56.019 1.670 1.00 28.41 56 SER C N 1
ATOM 4232 C CA . SER C 1 56 ? -19.305 54.577 1.576 1.00 32.30 56 SER C CA 1
ATOM 4233 C C . SER C 1 56 ? -18.992 53.871 2.907 1.00 31.56 56 SER C C 1
ATOM 4234 O O . SER C 1 56 ? -19.629 52.872 3.278 1.00 28.50 56 SER C O 1
ATOM 4237 N N . VAL C 1 57 ? -17.968 54.354 3.599 1.00 30.43 57 VAL C N 1
ATOM 4238 C CA . VAL C 1 57 ? -17.604 53.757 4.878 1.00 30.10 57 VAL C CA 1
ATOM 4239 C C . VAL C 1 57 ? -18.641 54.112 5.939 1.00 30.01 57 VAL C C 1
ATOM 4240 O O . VAL C 1 57 ? -19.023 53.266 6.753 1.00 32.59 57 VAL C O 1
ATOM 4244 N N . GLN C 1 58 ? -19.124 55.349 5.913 1.00 26.60 58 GLN C N 1
ATOM 4245 C CA . GLN C 1 58 ? -20.135 55.754 6.877 1.00 28.31 58 GLN C CA 1
ATOM 4246 C C . GLN C 1 58 ? -21.418 54.920 6.757 1.00 35.67 58 GLN C C 1
ATOM 4247 O O . GLN C 1 58 ? -21.952 54.443 7.765 1.00 35.72 58 GLN C O 1
ATOM 4253 N N . THR C 1 59 ? -21.908 54.747 5.531 1.00 30.70 59 THR C N 1
ATOM 4254 C CA . THR C 1 59 ? -23.139 54.002 5.300 1.00 30.69 59 THR C CA 1
ATOM 4255 C C . THR C 1 59 ? -22.969 52.533 5.674 1.00 30.37 59 THR C C 1
ATOM 4256 O O . THR C 1 59 ? -23.885 51.897 6.187 1.00 31.86 59 THR C O 1
ATOM 4260 N N . LEU C 1 60 ? -21.787 51.998 5.407 1.00 34.12 60 LEU C N 1
ATOM 4261 C CA . LEU C 1 60 ? -21.461 50.625 5.783 1.00 33.81 60 LEU C CA 1
ATOM 4262 C C . LEU C 1 60 ? -21.375 50.468 7.294 1.00 37.89 60 LEU C C 1
ATOM 4263 O O . LEU C 1 60 ? -21.879 49.501 7.865 1.00 39.93 60 LEU C O 1
ATOM 4268 N N . VAL C 1 61 ? -20.704 51.409 7.943 1.00 38.87 61 VAL C N 1
ATOM 4269 C CA . VAL C 1 61 ? -20.532 51.328 9.379 1.00 36.45 61 VAL C CA 1
ATOM 4270 C C . VAL C 1 61 ? -21.875 51.605 10.069 1.00 33.93 61 VAL C C 1
ATOM 4271 O O . VAL C 1 61 ? -22.238 50.910 11.018 1.00 33.02 61 VAL C O 1
ATOM 4275 N N . ASP C 1 62 ? -22.632 52.577 9.554 1.00 36.22 62 ASP C N 1
ATOM 4276 C CA . ASP C 1 62 ? -23.981 52.896 10.072 1.00 41.20 62 ASP C CA 1
ATOM 4277 C C . ASP C 1 62 ? -24.978 51.776 9.751 1.00 44.62 62 ASP C C 1
ATOM 4278 O O . ASP C 1 62 ? -25.941 51.542 10.493 1.00 48.22 62 ASP C O 1
ATOM 4283 N N . GLY C 1 63 ? -24.764 51.122 8.617 1.00 40.62 63 GLY C N 1
ATOM 4284 C CA . GLY C 1 63 ? -25.605 50.025 8.187 1.00 40.08 63 GLY C CA 1
ATOM 4285 C C . GLY C 1 63 ? -25.484 48.772 9.037 1.00 43.49 63 GLY C C 1
ATOM 4286 O O . GLY C 1 63 ? -26.489 48.293 9.559 1.00 48.41 63 GLY C O 1
ATOM 4287 N N . ASP C 1 64 ? -24.275 48.214 9.141 1.00 39.09 64 ASP C N 1
ATOM 4288 C CA . ASP C 1 64 ? -24.062 46.966 9.889 1.00 41.77 64 ASP C CA 1
ATOM 4289 C C . ASP C 1 64 ? -23.736 47.174 11.365 1.00 44.91 64 ASP C C 1
ATOM 4290 O O . ASP C 1 64 ? -23.384 46.213 12.069 1.00 45.94 64 ASP C O 1
ATOM 4295 N N . LYS C 1 65 ? -23.909 48.404 11.842 1.00 43.98 65 LYS C N 1
ATOM 4296 C CA . LYS C 1 65 ? -23.506 48.754 13.201 1.00 43.25 65 LYS C CA 1
ATOM 4297 C C . LYS C 1 65 ? -22.124 48.188 13.558 1.00 43.17 65 LYS C C 1
ATOM 4298 O O . LYS C 1 65 ? -21.980 47.440 14.529 1.00 41.13 65 LYS C O 1
ATOM 4304 N N . LEU C 1 66 ? -21.117 48.547 12.757 1.00 40.51 66 LEU C N 1
ATOM 4305 C CA . LEU C 1 66 ? -19.742 48.097 12.981 1.00 37.35 66 LEU C CA 1
ATOM 4306 C C . LEU C 1 66 ? -19.115 48.906 14.114 1.00 31.73 66 LEU C C 1
ATOM 4307 O O . LEU C 1 66 ? -19.493 50.051 14.343 1.00 35.69 66 LEU C O 1
ATOM 4312 N N . LYS C 1 67 ? -18.154 48.329 14.818 1.00 31.62 67 LYS C N 1
ATOM 4313 C CA . LYS C 1 67 ? -17.563 49.019 15.963 1.00 38.32 67 LYS C CA 1
ATOM 4314 C C . LYS C 1 67 ? -16.284 49.739 15.536 1.00 39.71 67 LYS C C 1
ATOM 4315 O O . LYS C 1 67 ? -15.685 50.496 16.313 1.00 30.89 67 LYS C O 1
ATOM 4321 N N . ILE C 1 68 ? -15.900 49.495 14.282 1.00 36.92 68 ILE C N 1
ATOM 4322 C CA . ILE C 1 68 ? -14.699 50.056 13.677 1.00 35.21 68 ILE C CA 1
ATOM 4323 C C . ILE C 1 68 ? -14.940 51.528 13.357 1.00 36.67 68 ILE C C 1
ATOM 4324 O O . ILE C 1 68 ? -15.931 51.883 12.710 1.00 35.50 68 ILE C O 1
ATOM 4329 N N . LYS C 1 69 ? -14.019 52.380 13.808 1.00 33.35 69 LYS C N 1
ATOM 4330 C CA . LYS C 1 69 ? -14.128 53.824 13.613 1.00 29.03 69 LYS C CA 1
ATOM 4331 C C . LYS C 1 69 ? -13.425 54.280 12.342 1.00 28.38 69 LYS C C 1
ATOM 4332 O O . LYS C 1 69 ? -12.609 53.542 11.793 1.00 27.22 69 LYS C O 1
ATOM 4338 N N . TYR C 1 70 ? -13.784 55.460 11.840 1.00 21.04 70 TYR C N 1
ATOM 4339 C CA . TYR C 1 70 ? -13.140 55.988 10.641 1.00 22.51 70 TYR C CA 1
ATOM 4340 C C . TYR C 1 70 ? -12.841 57.480 10.764 1.00 20.51 70 TYR C C 1
ATOM 4341 O O . TYR C 1 70 ? -13.281 58.145 11.698 1.00 18.19 70 TYR C O 1
ATOM 4350 N N . GLY C 1 71 ? -12.055 57.980 9.824 1.00 21.32 71 GLY C N 1
ATOM 4351 C CA . GLY C 1 71 ? -11.553 59.337 9.867 1.00 20.98 71 GLY C CA 1
ATOM 4352 C C . GLY C 1 71 ? -11.041 59.740 8.494 1.00 21.17 71 GLY C C 1
ATOM 4353 O O . GLY C 1 71 ? -11.047 58.931 7.564 1.00 21.71 71 GLY C O 1
ATOM 4354 N N . ALA C 1 72 ? -10.644 61.004 8.363 1.00 19.25 72 ALA C N 1
ATOM 4355 C CA . ALA C 1 72 ? -10.143 61.558 7.117 1.00 22.14 72 ALA C CA 1
ATOM 4356 C C . ALA C 1 72 ? -8.631 61.705 7.184 1.00 21.55 72 ALA C C 1
ATOM 4357 O O . ALA C 1 72 ? -8.058 61.517 8.243 1.00 22.16 72 ALA C O 1
ATOM 4359 N N . GLN C 1 73 ? -8.001 62.041 6.058 1.00 21.25 73 GLN C N 1
ATOM 4360 C CA . GLN C 1 73 ? -6.537 62.146 5.961 1.00 25.38 73 GLN C CA 1
ATOM 4361 C C . GLN C 1 73 ? -5.974 63.588 5.979 1.00 22.58 73 GLN C C 1
ATOM 4362 O O . GLN C 1 73 ? -4.763 63.786 5.903 1.00 21.01 73 GLN C O 1
ATOM 4368 N N . ASP C 1 74 ? -6.856 64.578 6.092 1.00 22.91 74 ASP C N 1
ATOM 4369 C CA . ASP C 1 74 ? -6.478 66.001 6.111 1.00 21.16 74 ASP C CA 1
ATOM 4370 C C . ASP C 1 74 ? -7.768 66.815 6.361 1.00 20.44 74 ASP C C 1
ATOM 4371 O O . ASP C 1 74 ? -8.876 66.297 6.218 1.00 18.82 74 ASP C O 1
ATOM 4376 N N . ILE C 1 75 ? -7.632 68.080 6.732 1.00 17.89 75 ILE C N 1
ATOM 4377 C CA . ILE C 1 75 ? -8.784 68.916 6.990 1.00 20.80 75 ILE C CA 1
ATOM 4378 C C . ILE C 1 75 ? -8.397 70.337 6.666 1.00 22.67 75 ILE C C 1
ATOM 4379 O O . ILE C 1 75 ? -7.240 70.682 6.805 1.00 21.49 75 ILE C O 1
ATOM 4384 N N . SER C 1 76 ? -9.350 71.143 6.194 1.00 27.12 76 SER C N 1
ATOM 4385 C CA . SER C 1 76 ? -9.113 72.571 5.947 1.00 22.89 76 SER C CA 1
ATOM 4386 C C . SER C 1 76 ? -9.109 73.371 7.247 1.00 23.37 76 SER C C 1
ATOM 4387 O O . SER C 1 76 ? -9.939 73.160 8.123 1.00 22.34 76 SER C O 1
ATOM 4390 N N . ALA C 1 77 ? -8.185 74.313 7.361 1.00 24.59 77 ALA C N 1
ATOM 4391 C CA . ALA C 1 77 ? -8.180 75.214 8.498 1.00 24.21 77 ALA C CA 1
ATOM 4392 C C . ALA C 1 77 ? -9.430 76.112 8.531 1.00 30.56 77 ALA C C 1
ATOM 4393 O O . ALA C 1 77 ? -9.773 76.670 9.574 1.00 30.39 77 ALA C O 1
ATOM 4395 N N . HIS C 1 78 ? -10.115 76.249 7.397 1.00 30.69 78 HIS C N 1
ATOM 4396 C CA . HIS C 1 78 ? -11.245 77.182 7.283 1.00 27.53 78 HIS C CA 1
ATOM 4397 C C . HIS C 1 78 ? -12.579 76.467 7.411 1.00 26.14 78 HIS C C 1
ATOM 4398 O O . HIS C 1 78 ? -12.665 75.259 7.198 1.00 30.10 78 HIS C O 1
ATOM 4405 N N . ASP C 1 79 ? -13.632 77.190 7.763 1.00 30.75 79 ASP C N 1
ATOM 4406 C CA . ASP C 1 79 ? -14.923 76.528 7.996 1.00 33.63 79 ASP C CA 1
ATOM 4407 C C . ASP C 1 79 ? -15.734 76.294 6.737 1.00 26.48 79 ASP C C 1
ATOM 4408 O O . ASP C 1 79 ? -16.740 75.623 6.762 1.00 34.88 79 ASP C O 1
ATOM 4413 N N . GLY C 1 80 ? -15.333 76.905 5.643 1.00 33.77 80 GLY C N 1
ATOM 4414 C CA . GLY C 1 80 ? -16.084 76.781 4.415 1.00 32.14 80 GLY C CA 1
ATOM 4415 C C . GLY C 1 80 ? -15.712 77.952 3.546 1.00 32.28 80 GLY C C 1
ATOM 4416 O O . GLY C 1 80 ? -15.157 78.943 4.026 1.00 32.00 80 GLY C O 1
ATOM 4417 N N . GLY C 1 81 ? -16.033 77.854 2.265 1.00 33.34 81 GLY C N 1
ATOM 4418 C CA . GLY C 1 81 ? -15.853 78.989 1.392 1.00 33.14 81 GLY C CA 1
ATOM 4419 C C . GLY C 1 81 ? -15.042 78.758 0.151 1.00 28.50 81 GLY C C 1
ATOM 4420 O O . GLY C 1 81 ? -14.962 77.643 -0.382 1.00 26.62 81 GLY C O 1
ATOM 4421 N N . ALA C 1 82 ? -14.458 79.850 -0.314 1.00 24.16 82 ALA C N 1
ATOM 4422 C CA . ALA C 1 82 ? -13.839 79.897 -1.615 1.00 29.15 82 ALA C CA 1
ATOM 4423 C C . ALA C 1 82 ? -12.444 79.299 -1.547 1.00 29.09 82 ALA C C 1
ATOM 4424 O O . ALA C 1 82 ? -11.433 79.984 -1.718 1.00 29.78 82 ALA C O 1
ATOM 4426 N N . TYR C 1 83 ? -12.406 78.001 -1.284 1.00 29.78 83 TYR C N 1
ATOM 4427 C CA . TYR C 1 83 ? -11.154 77.276 -1.088 1.00 26.84 83 TYR C CA 1
ATOM 4428 C C . TYR C 1 83 ? -11.210 76.027 -1.927 1.00 26.79 83 TYR C C 1
ATOM 4429 O O . TYR C 1 83 ? -11.393 74.923 -1.412 1.00 26.05 83 TYR C O 1
ATOM 4438 N N . THR C 1 84 ? -11.061 76.222 -3.233 1.00 24.62 84 THR C N 1
ATOM 4439 C CA . THR C 1 84 ? -11.264 75.163 -4.211 1.00 25.48 84 THR C CA 1
ATOM 4440 C C . THR C 1 84 ? -10.428 73.926 -3.910 1.00 24.58 84 THR C C 1
ATOM 4441 O O . THR C 1 84 ? -9.231 74.023 -3.632 1.00 27.16 84 THR C O 1
ATOM 4445 N N . GLY C 1 85 ? -11.082 72.773 -3.891 1.00 20.25 85 GLY C N 1
ATOM 4446 C CA . GLY C 1 85 ? -10.367 71.532 -3.683 1.00 22.29 85 GLY C CA 1
ATOM 4447 C C . GLY C 1 85 ? -10.284 71.115 -2.231 1.00 23.75 85 GLY C C 1
ATOM 4448 O O . GLY C 1 85 ? -9.844 70.004 -1.917 1.00 26.54 85 GLY C O 1
ATOM 4449 N N . GLU C 1 86 ? -10.686 72.007 -1.333 1.00 23.53 86 GLU C N 1
ATOM 4450 C CA . GLU C 1 86 ? -10.529 71.750 0.087 1.00 23.08 86 GLU C CA 1
ATOM 4451 C C . GLU C 1 86 ? -11.779 71.137 0.726 1.00 26.76 86 GLU C C 1
ATOM 4452 O O . GLU C 1 86 ? -12.902 71.324 0.228 1.00 23.77 86 GLU C O 1
ATOM 4458 N N . ILE C 1 87 ? -11.556 70.391 1.817 1.00 24.93 87 ILE C N 1
ATOM 4459 C CA . ILE C 1 87 ? -12.613 69.703 2.557 1.00 20.62 87 ILE C CA 1
ATOM 4460 C C . ILE C 1 87 ? -12.701 70.228 3.999 1.00 23.07 87 ILE C C 1
ATOM 4461 O O . ILE C 1 87 ? -11.707 70.263 4.732 1.00 26.09 87 ILE C O 1
ATOM 4466 N N . SER C 1 88 ? -13.894 70.632 4.412 1.00 23.35 88 SER C N 1
ATOM 4467 C CA . SER C 1 88 ? -14.049 71.329 5.684 1.00 26.61 88 SER C CA 1
ATOM 4468 C C . SER C 1 88 ? -14.488 70.399 6.797 1.00 25.68 88 SER C C 1
ATOM 4469 O O . SER C 1 88 ? -15.030 69.327 6.538 1.00 26.92 88 SER C O 1
ATOM 4472 N N . GLY C 1 89 ? -14.280 70.827 8.035 1.00 24.50 89 GLY C N 1
ATOM 4473 C CA . GLY C 1 89 ? -14.845 70.130 9.175 1.00 25.82 89 GLY C CA 1
ATOM 4474 C C . GLY C 1 89 ? -16.328 69.756 9.153 1.00 26.02 89 GLY C C 1
ATOM 4475 O O . GLY C 1 89 ? -16.660 68.607 9.442 1.00 28.40 89 GLY C O 1
ATOM 4476 N N . PRO C 1 90 ? -17.234 70.710 8.845 1.00 25.19 90 PRO C N 1
ATOM 4477 C CA . PRO C 1 90 ? -18.651 70.334 8.839 1.00 27.15 90 PRO C CA 1
ATOM 4478 C C . PRO C 1 90 ? -18.933 69.129 7.944 1.00 24.58 90 PRO C C 1
ATOM 4479 O O . PRO C 1 90 ? -19.740 68.276 8.302 1.00 26.43 90 PRO C O 1
ATOM 4483 N N . MET C 1 91 ? -18.250 69.053 6.802 1.00 27.18 91 MET C N 1
ATOM 4484 C CA . MET C 1 91 ? -18.444 67.954 5.856 1.00 20.63 91 MET C CA 1
ATOM 4485 C C . MET C 1 91 ? -18.040 66.642 6.500 1.00 22.21 91 MET C C 1
ATOM 4486 O O . MET C 1 91 ? -18.761 65.653 6.424 1.00 24.15 91 MET C O 1
ATOM 4491 N N . LEU C 1 92 ? -16.866 66.637 7.120 1.00 24.02 92 LEU C N 1
ATOM 4492 C CA . LEU C 1 92 ? -16.350 65.466 7.819 1.00 21.06 92 LEU C CA 1
ATOM 4493 C C . LEU C 1 92 ? -17.235 65.176 9.023 1.00 20.69 92 LEU C C 1
ATOM 4494 O O . LEU C 1 92 ? -17.378 64.040 9.442 1.00 20.23 92 LEU C O 1
ATOM 4499 N N . ALA C 1 93 ? -17.801 66.233 9.596 1.00 22.28 93 ALA C N 1
ATOM 4500 C CA . ALA C 1 93 ? -18.698 66.089 10.739 1.00 27.61 93 ALA C CA 1
ATOM 4501 C C . ALA C 1 93 ? -19.991 65.377 10.345 1.00 26.41 93 ALA C C 1
ATOM 4502 O O . ALA C 1 93 ? -20.462 64.496 11.071 1.00 29.05 93 ALA C O 1
ATOM 4504 N N . LYS C 1 94 ? -20.545 65.740 9.187 1.00 25.79 94 LYS C N 1
ATOM 4505 C CA . LYS C 1 94 ? -21.759 65.111 8.676 1.00 21.48 94 LYS C CA 1
ATOM 4506 C C . LYS C 1 94 ? -21.558 63.649 8.319 1.00 27.39 94 LYS C C 1
ATOM 4507 O O . LYS C 1 94 ? -22.486 62.845 8.419 1.00 29.53 94 LYS C O 1
ATOM 4513 N N . LEU C 1 95 ? -20.347 63.302 7.894 1.00 25.87 95 LEU C N 1
ATOM 4514 C CA . LEU C 1 95 ? -20.040 61.928 7.546 1.00 21.33 95 LEU C CA 1
ATOM 4515 C C . LEU C 1 95 ? -19.762 61.110 8.798 1.00 26.80 95 LEU C C 1
ATOM 4516 O O . LEU C 1 95 ? -19.466 59.926 8.710 1.00 29.10 95 LEU C O 1
ATOM 4521 N N . LYS C 1 96 ? -19.896 61.746 9.957 1.00 25.62 96 LYS C N 1
ATOM 4522 C CA . LYS C 1 96 ? -19.624 61.135 11.259 1.00 26.77 96 LYS C CA 1
ATOM 4523 C C . LYS C 1 96 ? -18.213 60.573 11.412 1.00 24.85 96 LYS C C 1
ATOM 4524 O O . LYS C 1 96 ? -18.020 59.599 12.151 1.00 27.79 96 LYS C O 1
ATOM 4530 N N . CYS C 1 97 ? -17.220 61.215 10.796 1.00 24.94 97 CYS C N 1
ATOM 4531 C CA . CYS C 1 97 ? -15.810 60.864 11.052 1.00 24.50 97 CYS C CA 1
ATOM 4532 C C . CYS C 1 97 ? -15.482 61.067 12.524 1.00 23.18 97 CYS C C 1
ATOM 4533 O O . CYS C 1 97 ? -15.926 62.039 13.121 1.00 27.30 97 CYS C O 1
ATOM 4536 N N . THR C 1 98 ? -14.632 60.225 13.094 1.00 28.23 98 THR C N 1
ATOM 4537 C CA . THR C 1 98 ? -14.187 60.469 14.459 1.00 24.22 98 THR C CA 1
ATOM 4538 C C . THR C 1 98 ? -12.881 61.258 14.457 1.00 22.22 98 THR C C 1
ATOM 4539 O O . THR C 1 98 ? -12.758 62.259 15.164 1.00 21.36 98 THR C O 1
ATOM 4543 N N . TYR C 1 99 ? -11.946 60.833 13.608 1.00 23.48 99 TYR C N 1
ATOM 4544 C CA . TYR C 1 99 ? -10.585 61.369 13.558 1.00 20.11 99 TYR C CA 1
ATOM 4545 C C . TYR C 1 99 ? -10.293 62.114 12.292 1.00 22.35 99 TYR C C 1
ATOM 4546 O O . TYR C 1 99 ? -11.016 61.990 11.309 1.00 24.96 99 TYR C O 1
ATOM 4555 N N . VAL C 1 100 ? -9.206 62.871 12.303 1.00 22.06 100 VAL C N 1
ATOM 4556 C CA . VAL C 1 100 ? -8.660 63.377 11.056 1.00 21.45 100 VAL C CA 1
ATOM 4557 C C . VAL C 1 100 ? -7.162 63.522 11.242 1.00 25.18 100 VAL C C 1
ATOM 4558 O O . VAL C 1 100 ? -6.701 64.146 12.198 1.00 28.93 100 VAL C O 1
ATOM 4562 N N . ALA C 1 101 ? -6.394 62.890 10.365 1.00 20.74 101 ALA C N 1
ATOM 4563 C CA . ALA C 1 101 ? -4.958 63.028 10.431 1.00 23.52 101 ALA C CA 1
ATOM 4564 C C . ALA C 1 101 ? -4.616 64.446 9.986 1.00 24.88 101 ALA C C 1
ATOM 4565 O O . ALA C 1 101 ? -5.186 64.942 9.010 1.00 21.34 101 ALA C O 1
ATOM 4567 N N . VAL C 1 102 ? -3.719 65.111 10.721 1.00 29.61 102 VAL C N 1
ATOM 4568 C CA . VAL C 1 102 ? -3.273 66.466 10.359 1.00 27.72 102 VAL C CA 1
ATOM 4569 C C . VAL C 1 102 ? -1.740 66.572 10.455 1.00 26.24 102 VAL C C 1
ATOM 4570 O O . VAL C 1 102 ? -1.133 66.157 11.440 1.00 21.75 102 VAL C O 1
ATOM 4574 N N . GLY C 1 103 ? -1.122 67.136 9.421 1.00 23.84 103 GLY C N 1
ATOM 4575 C CA . GLY C 1 103 ? 0.315 67.289 9.412 1.00 22.42 103 GLY C CA 1
ATOM 4576 C C . GLY C 1 103 ? 1.049 65.992 9.167 1.00 20.98 103 GLY C C 1
ATOM 4577 O O . GLY C 1 103 ? 2.168 65.820 9.620 1.00 23.63 103 GLY C O 1
ATOM 4578 N N . HIS C 1 104 ? 0.424 65.062 8.461 1.00 21.78 104 HIS C N 1
ATOM 4579 C CA . HIS C 1 104 ? 1.135 63.857 8.095 1.00 22.18 104 HIS C CA 1
ATOM 4580 C C . HIS C 1 104 ? 2.353 64.315 7.334 1.00 25.44 104 HIS C C 1
ATOM 4581 O O . HIS C 1 104 ? 2.296 65.303 6.602 1.00 25.77 104 HIS C O 1
ATOM 4588 N N . SER C 1 105 ? 3.459 63.605 7.521 1.00 29.23 105 SER C N 1
ATOM 4589 C CA . SER C 1 105 ? 4.756 64.032 7.008 1.00 24.95 105 SER C CA 1
ATOM 4590 C C . SER C 1 105 ? 4.684 64.266 5.512 1.00 28.34 105 SER C C 1
ATOM 4591 O O . SER C 1 105 ? 5.366 65.135 4.991 1.00 29.91 105 SER C O 1
ATOM 4594 N N . GLU C 1 106 ? 3.813 63.530 4.831 1.00 24.73 106 GLU C N 1
ATOM 4595 C CA . GLU C 1 106 ? 3.698 63.667 3.395 1.00 22.72 106 GLU C CA 1
ATOM 4596 C C . GLU C 1 106 ? 3.156 65.020 3.033 1.00 26.72 106 GLU C C 1
ATOM 4597 O O . GLU C 1 106 ? 3.482 65.556 1.972 1.00 29.16 106 GLU C O 1
ATOM 4603 N N . ARG C 1 107 ? 2.295 65.564 3.885 1.00 23.88 107 ARG C N 1
ATOM 4604 C CA . ARG C 1 107 ? 1.684 66.843 3.564 1.00 24.85 107 ARG C CA 1
ATOM 4605 C C . ARG C 1 107 ? 2.652 67.962 3.926 1.00 27.56 107 ARG C C 1
ATOM 4606 O O . ARG C 1 107 ? 2.704 69.012 3.267 1.00 25.84 107 ARG C O 1
ATOM 4614 N N . ARG C 1 108 ? 3.449 67.724 4.961 1.00 28.54 108 ARG C N 1
ATOM 4615 C CA . ARG C 1 108 ? 4.512 68.653 5.283 1.00 24.70 108 ARG C CA 1
ATOM 4616 C C . ARG C 1 108 ? 5.555 68.681 4.171 1.00 24.05 108 ARG C C 1
ATOM 4617 O O . ARG C 1 108 ? 6.033 69.752 3.812 1.00 27.71 108 ARG C O 1
ATOM 4625 N N . GLN C 1 109 ? 5.887 67.536 3.577 1.00 26.26 109 GLN C N 1
ATOM 4626 C CA A GLN C 1 109 ? 6.911 67.557 2.531 0.61 30.41 109 GLN C CA 1
ATOM 4627 C CA B GLN C 1 109 ? 6.893 67.494 2.523 0.39 30.12 109 GLN C CA 1
ATOM 4628 C C . GLN C 1 109 ? 6.317 67.988 1.208 1.00 29.76 109 GLN C C 1
ATOM 4629 O O . GLN C 1 109 ? 6.887 68.841 0.537 1.00 31.96 109 GLN C O 1
ATOM 4640 N N . TYR C 1 110 ? 5.185 67.405 0.830 1.00 32.61 110 TYR C N 1
ATOM 4641 C CA . TYR C 1 110 ? 4.592 67.687 -0.476 1.00 28.72 110 TYR C CA 1
ATOM 4642 C C . TYR C 1 110 ? 3.692 68.943 -0.520 1.00 29.90 110 TYR C C 1
ATOM 4643 O O . TYR C 1 110 ? 3.481 69.511 -1.588 1.00 28.64 110 TYR C O 1
ATOM 4652 N N . HIS C 1 111 ? 3.161 69.396 0.612 1.00 27.11 111 HIS C N 1
ATOM 4653 C CA . HIS C 1 111 ? 2.203 70.496 0.541 1.00 25.75 111 HIS C CA 1
ATOM 4654 C C . HIS C 1 111 ? 2.560 71.664 1.433 1.00 28.97 111 HIS C C 1
ATOM 4655 O O . HIS C 1 111 ? 1.678 72.440 1.791 1.00 30.44 111 HIS C O 1
ATOM 4662 N N . ALA C 1 112 ? 3.840 71.782 1.785 1.00 23.17 112 ALA C N 1
ATOM 4663 C CA . ALA C 1 112 ? 4.361 72.937 2.532 1.00 27.28 112 ALA C CA 1
ATOM 4664 C C . ALA C 1 112 ? 3.507 73.296 3.736 1.00 27.67 112 ALA C C 1
ATOM 4665 O O . ALA C 1 112 ? 3.270 74.473 4.010 1.00 26.45 112 ALA C O 1
ATOM 4667 N N . GLU C 1 113 ? 3.016 72.274 4.429 1.00 29.85 113 GLU C N 1
ATOM 4668 C CA . GLU C 1 113 ? 2.276 72.480 5.660 1.00 25.43 113 GLU C CA 1
ATOM 4669 C C . GLU C 1 113 ? 3.260 72.820 6.767 1.00 29.51 113 GLU C C 1
ATOM 4670 O O . GLU C 1 113 ? 4.248 72.100 6.988 1.00 25.19 113 GLU C O 1
ATOM 4676 N N . THR C 1 114 ? 2.996 73.934 7.439 1.00 26.50 114 THR C N 1
ATOM 4677 C CA . THR C 1 114 ? 3.829 74.401 8.531 1.00 27.13 114 THR C CA 1
ATOM 4678 C C . THR C 1 114 ? 3.155 74.148 9.877 1.00 29.35 114 THR C C 1
ATOM 4679 O O . THR C 1 114 ? 1.979 73.790 9.956 1.00 26.52 114 THR C O 1
ATOM 4683 N N . ASP C 1 115 ? 3.922 74.300 10.940 1.00 29.08 115 ASP C N 1
ATOM 4684 C CA . ASP C 1 115 ? 3.359 74.223 12.265 1.00 28.37 115 ASP C CA 1
ATOM 4685 C C . ASP C 1 115 ? 2.200 75.191 12.452 1.00 27.55 115 ASP C C 1
ATOM 4686 O O . ASP C 1 115 ? 1.285 74.919 13.221 1.00 33.97 115 ASP C O 1
ATOM 4691 N N . GLU C 1 116 ? 2.236 76.337 11.787 1.00 28.60 116 GLU C N 1
ATOM 4692 C CA . GLU C 1 116 ? 1.142 77.301 11.942 1.00 31.86 116 GLU C CA 1
ATOM 4693 C C . GLU C 1 116 ? -0.154 76.844 11.272 1.00 28.64 116 GLU C C 1
ATOM 4694 O O . GLU C 1 116 ? -1.226 76.910 11.881 1.00 27.95 116 GLU C O 1
ATOM 4700 N N . ILE C 1 117 ? -0.047 76.359 10.038 1.00 27.11 117 ILE C N 1
ATOM 4701 C CA . ILE C 1 117 ? -1.177 75.773 9.317 1.00 26.34 117 ILE C CA 1
ATOM 4702 C C . ILE C 1 117 ? -1.672 74.506 10.031 1.00 28.31 117 ILE C C 1
ATOM 4703 O O . ILE C 1 117 ? -2.878 74.312 10.221 1.00 25.33 117 ILE C O 1
ATOM 4708 N N . VAL C 1 118 ? -0.725 73.672 10.459 1.00 26.29 118 VAL C N 1
ATOM 4709 C CA . VAL C 1 118 ? -1.032 72.473 11.223 1.00 26.94 118 VAL C CA 1
ATOM 4710 C C . VAL C 1 118 ? -1.783 72.801 12.517 1.00 26.48 118 VAL C C 1
ATOM 4711 O O . VAL C 1 118 ? -2.747 72.102 12.864 1.00 25.29 118 VAL C O 1
ATOM 4715 N N . ASN C 1 119 ? -1.357 73.860 13.210 1.00 23.37 119 ASN C N 1
ATOM 4716 C CA . ASN C 1 119 ? -2.054 74.351 14.400 1.00 22.89 119 ASN C CA 1
ATOM 4717 C C . ASN C 1 119 ? -3.489 74.770 14.082 1.00 25.29 119 ASN C C 1
ATOM 4718 O O . ASN C 1 119 ? -4.404 74.550 14.876 1.00 25.85 119 ASN C O 1
ATOM 4723 N N . ALA C 1 120 ? -3.684 75.370 12.914 1.00 23.10 120 ALA C N 1
ATOM 4724 C CA . ALA C 1 120 ? -5.006 75.795 12.486 1.00 19.97 120 ALA C CA 1
ATOM 4725 C C . ALA C 1 120 ? -5.919 74.602 12.135 1.00 21.79 120 ALA C C 1
ATOM 4726 O O . ALA C 1 120 ? -7.143 74.622 12.368 1.00 21.04 120 ALA C O 1
ATOM 4728 N N . LYS C 1 121 ? -5.320 73.561 11.570 1.00 20.78 121 LYS C N 1
ATOM 4729 C CA . LYS C 1 121 ? -6.068 72.374 11.212 1.00 18.91 121 LYS C CA 1
ATOM 4730 C C . LYS C 1 121 ? -6.446 71.615 12.470 1.00 23.80 121 LYS C C 1
ATOM 4731 O O . LYS C 1 121 ? -7.543 71.038 12.558 1.00 24.08 121 LYS C O 1
ATOM 4737 N N . VAL C 1 122 ? -5.532 71.604 13.440 1.00 23.75 122 VAL C N 1
ATOM 4738 C CA . VAL C 1 122 ? -5.823 71.075 14.772 1.00 19.82 122 VAL C CA 1
ATOM 4739 C C . VAL C 1 122 ? -7.033 71.785 15.390 1.00 23.31 122 VAL C C 1
ATOM 4740 O O . VAL C 1 122 ? -7.933 71.137 15.911 1.00 25.78 122 VAL C O 1
ATOM 4744 N N . LYS C 1 123 ? -7.057 73.114 15.325 1.00 25.88 123 LYS C N 1
ATOM 4745 C CA . LYS C 1 123 ? -8.208 73.902 15.805 1.00 25.54 123 LYS C CA 1
ATOM 4746 C C . LYS C 1 123 ? -9.549 73.652 15.078 1.00 23.63 123 LYS C C 1
ATOM 4747 O O . LYS C 1 123 ? -10.584 73.432 15.713 1.00 26.18 123 LYS C O 1
ATOM 4753 N N . ALA C 1 124 ? -9.526 73.649 13.751 1.00 24.26 124 ALA C N 1
ATOM 4754 C CA . ALA C 1 124 ? -10.726 73.377 12.973 1.00 22.66 124 ALA C CA 1
ATOM 4755 C C . ALA C 1 124 ? -11.263 71.998 13.294 1.00 26.69 124 ALA C C 1
ATOM 4756 O O . ALA C 1 124 ? -12.476 71.786 13.303 1.00 32.17 124 ALA C O 1
ATOM 4758 N N . ALA C 1 125 ? -10.353 71.046 13.498 1.00 28.36 125 ALA C N 1
ATOM 4759 C CA . ALA C 1 125 ? -10.728 69.676 13.860 1.00 25.86 125 ALA C CA 1
ATOM 4760 C C . ALA C 1 125 ? -11.621 69.663 15.087 1.00 26.37 125 ALA C C 1
ATOM 4761 O O . ALA C 1 125 ? -12.772 69.236 15.023 1.00 27.12 125 ALA C O 1
ATOM 4763 N N . TYR C 1 126 ? -11.094 70.199 16.182 1.00 24.71 126 TYR C N 1
ATOM 4764 C CA . TYR C 1 126 ? -11.828 70.272 17.438 1.00 24.74 126 TYR C CA 1
ATOM 4765 C C . TYR C 1 126 ? -13.025 71.156 17.305 1.00 25.89 126 TYR C C 1
ATOM 4766 O O . TYR C 1 126 ? -14.051 70.907 17.907 1.00 23.94 126 TYR C O 1
ATOM 4775 N N . LYS C 1 127 ? -12.890 72.228 16.543 1.00 28.01 127 LYS C N 1
ATOM 4776 C CA . LYS C 1 127 ? -14.027 73.109 16.425 1.00 28.83 127 LYS C CA 1
ATOM 4777 C C . LYS C 1 127 ? -15.233 72.282 15.920 1.00 36.37 127 LYS C C 1
ATOM 4778 O O . LYS C 1 127 ? -16.364 72.629 16.243 1.00 41.07 127 LYS C O 1
ATOM 4784 N N . HIS C 1 128 ? -15.077 71.186 15.159 1.00 35.08 128 HIS C N 1
ATOM 4785 C CA . HIS C 1 128 ? -16.320 70.574 14.764 1.00 32.13 128 HIS C CA 1
ATOM 4786 C C . HIS C 1 128 ? -16.445 69.110 15.190 1.00 29.91 128 HIS C C 1
ATOM 4787 O O . HIS C 1 128 ? -17.019 68.299 14.470 1.00 33.48 128 HIS C O 1
ATOM 4794 N N . GLY C 1 129 ? -15.829 68.830 16.341 1.00 27.60 129 GLY C N 1
ATOM 4795 C CA . GLY C 1 129 ? -16.083 67.583 17.014 1.00 26.88 129 GLY C CA 1
ATOM 4796 C C . GLY C 1 129 ? -15.323 66.431 16.418 1.00 29.80 129 GLY C C 1
ATOM 4797 O O . GLY C 1 129 ? -15.702 65.273 16.582 1.00 26.76 129 GLY C O 1
ATOM 4798 N N . LEU C 1 130 ? -14.271 66.764 15.683 1.00 30.27 130 LEU C N 1
ATOM 4799 C CA . LEU C 1 130 ? -13.369 65.759 15.157 1.00 26.03 130 LEU C CA 1
ATOM 4800 C C . LEU C 1 130 ? -12.237 65.725 16.133 1.00 23.79 130 LEU C C 1
ATOM 4801 O O . LEU C 1 130 ? -12.035 66.688 16.866 1.00 24.58 130 LEU C O 1
ATOM 4806 N N . THR C 1 131 ? -11.526 64.607 16.180 1.00 23.63 131 THR C N 1
ATOM 4807 C CA . THR C 1 131 ? -10.351 64.497 17.012 1.00 21.13 131 THR C CA 1
ATOM 4808 C C . THR C 1 131 ? -9.145 64.498 16.106 1.00 22.34 131 THR C C 1
ATOM 4809 O O . THR C 1 131 ? -9.012 63.632 15.245 1.00 23.02 131 THR C O 1
ATOM 4813 N N . PRO C 1 132 ? -8.285 65.508 16.234 1.00 26.41 132 PRO C N 1
ATOM 4814 C CA . PRO C 1 132 ? -7.089 65.457 15.389 1.00 22.15 132 PRO C CA 1
ATOM 4815 C C . PRO C 1 132 ? -6.067 64.449 15.884 1.00 22.14 132 PRO C C 1
ATOM 4816 O O . PRO C 1 132 ? -5.900 64.243 17.086 1.00 24.40 132 PRO C O 1
ATOM 4820 N N . ILE C 1 133 ? -5.394 63.817 14.931 1.00 24.45 133 ILE C N 1
ATOM 4821 C CA . ILE C 1 133 ? -4.203 63.024 15.175 1.00 18.35 133 ILE C CA 1
ATOM 4822 C C . ILE C 1 133 ? -3.036 63.863 14.705 1.00 20.59 133 ILE C C 1
ATOM 4823 O O . ILE C 1 133 ? -2.822 63.990 13.501 1.00 24.53 133 ILE C O 1
ATOM 4828 N N . LEU C 1 134 ? -2.324 64.493 15.638 1.00 22.34 134 LEU C N 1
ATOM 4829 C CA . LEU C 1 134 ? -1.247 65.414 15.280 1.00 22.76 134 LEU C CA 1
ATOM 4830 C C . LEU C 1 134 ? 0.033 64.643 14.983 1.00 24.29 134 LEU C C 1
ATOM 4831 O O . LEU C 1 134 ? 0.630 64.057 15.874 1.00 24.48 134 LEU C O 1
ATOM 4836 N N . CYS C 1 135 ? 0.435 64.622 13.716 1.00 26.21 135 CYS C N 1
ATOM 4837 C CA . CYS C 1 135 ? 1.627 63.893 13.309 1.00 24.40 135 CYS C CA 1
ATOM 4838 C C . CYS C 1 135 ? 2.846 64.783 13.356 1.00 24.67 135 CYS C C 1
ATOM 4839 O O . CYS C 1 135 ? 2.881 65.839 12.745 1.00 25.07 135 CYS C O 1
ATOM 4842 N N . VAL C 1 136 ? 3.868 64.340 14.063 1.00 27.73 136 VAL C N 1
ATOM 4843 C CA . VAL C 1 136 ? 5.084 65.123 14.182 1.00 26.67 136 VAL C CA 1
ATOM 4844 C C . VAL C 1 136 ? 6.280 64.224 13.863 1.00 27.99 136 VAL C C 1
ATOM 4845 O O . VAL C 1 136 ? 6.116 63.006 13.730 1.00 30.35 136 VAL C O 1
ATOM 4849 N N . GLY C 1 137 ? 7.473 64.799 13.726 1.00 26.85 137 GLY C N 1
ATOM 4850 C CA . GLY C 1 137 ? 8.629 64.006 13.353 1.00 30.53 137 GLY C CA 1
ATOM 4851 C C . GLY C 1 137 ? 9.706 64.801 12.645 1.00 40.81 137 GLY C C 1
ATOM 4852 O O . GLY C 1 137 ? 9.454 65.886 12.106 1.00 43.27 137 GLY C O 1
ATOM 4853 N N . GLU C 1 138 ? 10.926 64.270 12.679 1.00 42.18 138 GLU C N 1
ATOM 4854 C CA . GLU C 1 138 ? 12.092 64.957 12.119 1.00 50.57 138 GLU C CA 1
ATOM 4855 C C . GLU C 1 138 ? 12.642 64.210 10.902 1.00 54.06 138 GLU C C 1
ATOM 4856 O O . GLU C 1 138 ? 12.500 62.985 10.804 1.00 52.24 138 GLU C O 1
ATOM 4862 N N . GLU C 1 139 ? 13.284 64.928 9.983 1.00 51.12 139 GLU C N 1
ATOM 4863 C CA . GLU C 1 139 ? 13.885 64.251 8.838 1.00 52.63 139 GLU C CA 1
ATOM 4864 C C . GLU C 1 139 ? 15.264 63.703 9.167 1.00 54.36 139 GLU C C 1
ATOM 4865 O O . GLU C 1 139 ? 15.625 63.563 10.340 1.00 52.91 139 GLU C O 1
ATOM 4871 N N . LEU C 1 140 ? 16.008 63.341 8.126 1.00 56.81 140 LEU C N 1
ATOM 4872 C CA . LEU C 1 140 ? 17.262 62.624 8.304 1.00 56.36 140 LEU C CA 1
ATOM 4873 C C . LEU C 1 140 ? 18.305 63.510 8.948 1.00 55.74 140 LEU C C 1
ATOM 4874 O O . LEU C 1 140 ? 18.951 63.121 9.918 1.00 58.50 140 LEU C O 1
ATOM 4879 N N . ASP C 1 141 ? 18.455 64.710 8.398 1.00 56.78 141 ASP C N 1
ATOM 4880 C CA . ASP C 1 141 ? 19.469 65.652 8.866 1.00 59.73 141 ASP C CA 1
ATOM 4881 C C . ASP C 1 141 ? 19.385 65.944 10.371 1.00 55.16 141 ASP C C 1
ATOM 4882 O O . ASP C 1 141 ? 20.409 65.989 11.065 1.00 54.98 141 ASP C O 1
ATOM 4887 N N . VAL C 1 142 ? 18.169 66.100 10.876 1.00 52.61 142 VAL C N 1
ATOM 4888 C CA . VAL C 1 142 ? 17.964 66.368 12.293 1.00 54.43 142 VAL C CA 1
ATOM 4889 C C . VAL C 1 142 ? 18.294 65.155 13.183 1.00 58.89 142 VAL C C 1
ATOM 4890 O O . VAL C 1 142 ? 18.819 65.324 14.291 1.00 58.37 142 VAL C O 1
ATOM 4894 N N . ARG C 1 143 ? 18.023 63.937 12.707 1.00 56.67 143 ARG C N 1
ATOM 4895 C CA . ARG C 1 143 ? 18.310 62.756 13.520 1.00 56.36 143 ARG C CA 1
ATOM 4896 C C . ARG C 1 143 ? 19.803 62.539 13.675 1.00 57.30 143 ARG C C 1
ATOM 4897 O O . ARG C 1 143 ? 20.288 62.227 14.763 1.00 56.70 143 ARG C O 1
ATOM 4905 N N . GLU C 1 144 ? 20.537 62.748 12.591 1.00 58.95 144 GLU C N 1
ATOM 4906 C CA . GLU C 1 144 ? 21.983 62.619 12.628 1.00 60.91 144 GLU C CA 1
ATOM 4907 C C . GLU C 1 144 ? 22.632 63.765 13.423 1.00 62.68 144 GLU C C 1
ATOM 4908 O O . GLU C 1 144 ? 23.679 63.571 14.044 1.00 69.18 144 GLU C O 1
ATOM 4914 N N . ALA C 1 145 ? 22.009 64.944 13.432 1.00 56.05 145 ALA C N 1
ATOM 4915 C CA . ALA C 1 145 ? 22.519 66.043 14.253 1.00 55.63 145 ALA C CA 1
ATOM 4916 C C . ALA C 1 145 ? 22.210 65.751 15.720 1.00 56.20 145 ALA C C 1
ATOM 4917 O O . ALA C 1 145 ? 22.720 66.418 16.625 1.00 55.54 145 ALA C O 1
ATOM 4919 N N . GLY C 1 146 ? 21.380 64.734 15.936 1.00 53.76 146 GLY C N 1
ATOM 4920 C CA . GLY C 1 146 ? 20.987 64.307 17.264 1.00 53.76 146 GLY C CA 1
ATOM 4921 C C . GLY C 1 146 ? 19.979 65.226 17.929 1.00 55.16 146 GLY C C 1
ATOM 4922 O O . GLY C 1 146 ? 19.840 65.206 19.148 1.00 59.21 146 GLY C O 1
ATOM 4923 N N . ASN C 1 147 ? 19.252 66.008 17.135 1.00 53.94 147 ASN C N 1
ATOM 4924 C CA . ASN C 1 147 ? 18.307 66.989 17.684 1.00 56.51 147 ASN C CA 1
ATOM 4925 C C . ASN C 1 147 ? 16.846 66.588 17.536 1.00 50.73 147 ASN C C 1
ATOM 4926 O O . ASN C 1 147 ? 15.942 67.391 17.772 1.00 48.64 147 ASN C O 1
ATOM 4931 N N . HIS C 1 148 ? 16.636 65.344 17.124 1.00 50.16 148 HIS C N 1
ATOM 4932 C CA . HIS C 1 148 ? 15.316 64.780 16.875 1.00 47.78 148 HIS C CA 1
ATOM 4933 C C . HIS C 1 148 ? 14.270 65.087 17.949 1.00 50.40 148 HIS C C 1
ATOM 4934 O O . HIS C 1 148 ? 13.127 65.411 17.628 1.00 43.44 148 HIS C O 1
ATOM 4941 N N . VAL C 1 149 ? 14.636 64.931 19.215 1.00 52.60 149 VAL C N 1
ATOM 4942 C CA . VAL C 1 149 ? 13.713 65.186 20.317 1.00 45.00 149 VAL C CA 1
ATOM 4943 C C . VAL C 1 149 ? 13.241 66.658 20.442 1.00 42.97 149 VAL C C 1
ATOM 4944 O O . VAL C 1 149 ? 12.062 66.919 20.661 1.00 44.05 149 VAL C O 1
ATOM 4948 N N . GLU C 1 150 ? 14.164 67.613 20.302 1.00 44.84 150 GLU C N 1
ATOM 4949 C CA . GLU C 1 150 ? 13.821 69.039 20.396 1.00 40.59 150 GLU C CA 1
ATOM 4950 C C . GLU C 1 150 ? 12.957 69.464 19.213 1.00 38.14 150 GLU C C 1
ATOM 4951 O O . GLU C 1 150 ? 12.018 70.240 19.364 1.00 36.35 150 GLU C O 1
ATOM 4957 N N . HIS C 1 151 ? 13.326 68.972 18.034 1.00 37.55 151 HIS C N 1
ATOM 4958 C CA . HIS C 1 151 ? 12.697 69.311 16.760 1.00 36.11 151 HIS C CA 1
ATOM 4959 C C . HIS C 1 151 ? 11.243 68.870 16.742 1.00 35.24 151 HIS C C 1
ATOM 4960 O O . HIS C 1 151 ? 10.346 69.643 16.403 1.00 32.32 151 HIS C O 1
ATOM 4967 N N . THR C 1 152 ? 11.046 67.608 17.114 1.00 37.86 152 THR C N 1
ATOM 4968 C CA . THR C 1 152 ? 9.751 66.986 17.303 1.00 30.54 152 THR C CA 1
ATOM 4969 C C . THR C 1 152 ? 8.902 67.690 18.356 1.00 32.75 152 THR C C 1
ATOM 4970 O O . THR C 1 152 ? 7.699 67.810 18.183 1.00 36.30 152 THR C O 1
ATOM 4974 N N . LEU C 1 153 ? 9.509 68.155 19.446 1.00 34.88 153 LEU C N 1
ATOM 4975 C CA . LEU C 1 153 ? 8.737 68.810 20.506 1.00 32.53 153 LEU C CA 1
ATOM 4976 C C . LEU C 1 153 ? 8.247 70.216 20.153 1.00 33.09 153 LEU C C 1
ATOM 4977 O O . LEU C 1 153 ? 7.156 70.614 20.573 1.00 29.69 153 LEU C O 1
ATOM 4982 N N . ALA C 1 154 ? 9.033 70.959 19.373 1.00 35.88 154 ALA C N 1
ATOM 4983 C CA . ALA C 1 154 ? 8.602 72.277 18.876 1.00 34.67 154 ALA C CA 1
ATOM 4984 C C . ALA C 1 154 ? 7.399 72.092 17.975 1.00 34.11 154 ALA C C 1
ATOM 4985 O O . ALA C 1 154 ? 6.513 72.944 17.908 1.00 33.46 154 ALA C O 1
ATOM 4987 N N . GLN C 1 155 ? 7.434 70.998 17.224 1.00 33.14 155 GLN C N 1
ATOM 4988 C CA . GLN C 1 155 ? 6.350 70.596 16.358 1.00 29.17 155 GLN C CA 1
ATOM 4989 C C . GLN C 1 155 ? 5.101 70.295 17.176 1.00 30.41 155 GLN C C 1
ATOM 4990 O O . GLN C 1 155 ? 4.000 70.662 16.781 1.00 28.72 155 GLN C O 1
ATOM 4996 N N . VAL C 1 156 ? 5.276 69.638 18.320 1.00 32.67 156 VAL C N 1
ATOM 4997 C CA . VAL C 1 156 ? 4.156 69.338 19.209 1.00 28.20 156 VAL C CA 1
ATOM 4998 C C . VAL C 1 156 ? 3.570 70.603 19.798 1.00 29.64 156 VAL C C 1
ATOM 4999 O O . VAL C 1 156 ? 2.356 70.817 19.798 1.00 31.43 156 VAL C O 1
ATOM 5003 N N . GLU C 1 157 ? 4.457 71.448 20.296 1.00 34.88 157 GLU C N 1
ATOM 5004 C CA . GLU C 1 157 ? 4.073 72.711 20.891 1.00 34.29 157 GLU C CA 1
ATOM 5005 C C . GLU C 1 157 ? 3.452 73.603 19.835 1.00 30.98 157 GLU C C 1
ATOM 5006 O O . GLU C 1 157 ? 2.440 74.259 20.084 1.00 33.27 157 GLU C O 1
ATOM 5012 N N . GLY C 1 158 ? 4.072 73.634 18.660 1.00 27.39 158 GLY C N 1
ATOM 5013 C CA . GLY C 1 158 ? 3.542 74.399 17.546 1.00 31.90 158 GLY C CA 1
ATOM 5014 C C . GLY C 1 158 ? 2.135 73.980 17.165 1.00 30.01 158 GLY C C 1
ATOM 5015 O O . GLY C 1 158 ? 1.239 74.821 16.996 1.00 27.26 158 GLY C O 1
ATOM 5016 N N . GLY C 1 159 ? 1.947 72.672 17.030 1.00 27.69 159 GLY C N 1
ATOM 5017 C CA . GLY C 1 159 ? 0.658 72.099 16.693 1.00 22.82 159 GLY C CA 1
ATOM 5018 C C . GLY C 1 159 ? -0.416 72.372 17.728 1.00 25.23 159 GLY C C 1
ATOM 5019 O O . GLY C 1 159 ? -1.587 72.484 17.391 1.00 30.76 159 GLY C O 1
ATOM 5020 N N . LEU C 1 160 ? -0.033 72.449 19.001 1.00 31.80 160 LEU C N 1
ATOM 5021 C CA . LEU C 1 160 ? -1.015 72.563 20.081 1.00 29.33 160 LEU C CA 1
ATOM 5022 C C . LEU C 1 160 ? -1.139 73.987 20.622 1.00 28.13 160 LEU C C 1
ATOM 5023 O O . LEU C 1 160 ? -1.817 74.222 21.625 1.00 29.33 160 LEU C O 1
ATOM 5028 N N . LYS C 1 161 ? -0.520 74.947 19.955 1.00 27.18 161 LYS C N 1
ATOM 5029 C CA . LYS C 1 161 ? -0.485 76.291 20.523 1.00 31.50 161 LYS C CA 1
ATOM 5030 C C . LYS C 1 161 ? -1.904 76.842 20.656 1.00 30.01 161 LYS C C 1
ATOM 5031 O O . LYS C 1 161 ? -2.706 76.741 19.722 1.00 33.87 161 LYS C O 1
ATOM 5037 N N . ASP C 1 162 ? -2.203 77.394 21.832 1.00 30.87 162 ASP C N 1
ATOM 5038 C CA . ASP C 1 162 ? -3.504 78.003 22.152 1.00 32.21 162 ASP C CA 1
ATOM 5039 C C . ASP C 1 162 ? -4.642 76.992 22.172 1.00 32.21 162 ASP C C 1
ATOM 5040 O O . ASP C 1 162 ? -5.817 77.357 22.068 1.00 32.79 162 ASP C O 1
ATOM 5045 N N . LEU C 1 163 ? -4.294 75.720 22.311 1.00 30.54 163 LEU C N 1
ATOM 5046 C CA . LEU C 1 163 ? -5.300 74.688 22.496 1.00 31.08 163 LEU C CA 1
ATOM 5047 C C . LEU C 1 163 ? -5.523 74.484 23.965 1.00 32.17 163 LEU C C 1
ATOM 5048 O O . LEU C 1 163 ? -4.600 74.092 24.678 1.00 29.09 163 LEU C O 1
ATOM 5053 N N . ALA C 1 164 ? -6.748 74.749 24.411 1.00 34.85 164 ALA C N 1
ATOM 5054 C CA . ALA C 1 164 ? -7.107 74.629 25.822 1.00 33.47 164 ALA C CA 1
ATOM 5055 C C . ALA C 1 164 ? -7.062 73.178 26.256 1.00 34.03 164 ALA C C 1
ATOM 5056 O O . ALA C 1 164 ? -7.149 72.270 25.432 1.00 33.69 164 ALA C O 1
ATOM 5058 N N . ALA C 1 165 ? -6.916 72.955 27.552 1.00 34.75 165 ALA C N 1
ATOM 5059 C CA . ALA C 1 165 ? -6.799 71.600 28.056 1.00 33.10 165 ALA C CA 1
ATOM 5060 C C . ALA C 1 165 ? -8.018 70.710 27.786 1.00 35.93 165 ALA C C 1
ATOM 5061 O O . ALA C 1 165 ? -7.852 69.512 27.526 1.00 40.06 165 ALA C O 1
ATOM 5063 N N . GLU C 1 166 ? -9.236 71.239 27.818 1.00 34.88 166 GLU C N 1
ATOM 5064 C CA . GLU C 1 166 ? -10.366 70.315 27.623 1.00 38.79 166 GLU C CA 1
ATOM 5065 C C . GLU C 1 166 ? -10.457 69.803 26.186 1.00 37.59 166 GLU C C 1
ATOM 5066 O O . GLU C 1 166 ? -11.045 68.758 25.946 1.00 39.43 166 GLU C O 1
ATOM 5072 N N . GLN C 1 167 ? -9.898 70.549 25.231 1.00 39.44 167 GLN C N 1
ATOM 5073 C CA . GLN C 1 167 ? -9.761 70.051 23.862 1.00 32.07 167 GLN C CA 1
ATOM 5074 C C . GLN C 1 167 ? -8.543 69.149 23.838 1.00 35.85 167 GLN C C 1
ATOM 5075 O O . GLN C 1 167 ? -8.612 67.976 23.439 1.00 33.34 167 GLN C O 1
ATOM 5081 N N . ALA C 1 168 ? -7.425 69.719 24.281 1.00 28.88 168 ALA C N 1
ATOM 5082 C CA . ALA C 1 168 ? -6.142 69.055 24.199 1.00 30.80 168 ALA C CA 1
ATOM 5083 C C . ALA C 1 168 ? -6.115 67.688 24.880 1.00 33.97 168 ALA C C 1
ATOM 5084 O O . ALA C 1 168 ? -5.302 66.849 24.522 1.00 33.81 168 ALA C O 1
ATOM 5086 N N . GLU C 1 169 ? -6.980 67.458 25.861 1.00 31.47 169 GLU C N 1
ATOM 5087 C CA . GLU C 1 169 ? -6.945 66.195 26.595 1.00 33.00 169 GLU C CA 1
ATOM 5088 C C . GLU C 1 169 ? -7.270 64.950 25.775 1.00 30.36 169 GLU C C 1
ATOM 5089 O O . GLU C 1 169 ? -6.886 63.856 26.171 1.00 31.44 169 GLU C O 1
ATOM 5095 N N . SER C 1 170 ? -7.985 65.110 24.660 1.00 30.37 170 SER C N 1
ATOM 5096 C CA . SER C 1 170 ? -8.416 63.978 23.827 1.00 25.80 170 SER C CA 1
ATOM 5097 C C . SER C 1 170 ? -7.587 63.855 22.551 1.00 27.34 170 SER C C 1
ATOM 5098 O O . SER C 1 170 ? -7.851 63.013 21.697 1.00 22.23 170 SER C O 1
ATOM 5101 N N . VAL C 1 171 ? -6.572 64.696 22.429 1.00 28.41 171 VAL C N 1
ATOM 5102 C CA . VAL C 1 171 ? -5.758 64.703 21.232 1.00 30.16 171 VAL C CA 1
ATOM 5103 C C . VAL C 1 171 ? -4.974 63.402 21.123 1.00 24.49 171 VAL C C 1
ATOM 5104 O O . VAL C 1 171 ? -4.694 62.739 22.116 1.00 22.13 171 VAL C O 1
ATOM 5108 N N . VAL C 1 172 ? -4.649 63.037 19.889 1.00 25.46 172 VAL C N 1
ATOM 5109 C CA . VAL C 1 172 ? -3.777 61.916 19.628 1.00 22.93 172 VAL C CA 1
ATOM 5110 C C . VAL C 1 172 ? -2.551 62.470 18.945 1.00 22.00 172 VAL C C 1
ATOM 5111 O O . VAL C 1 172 ? -2.654 63.267 18.018 1.00 25.95 172 VAL C O 1
ATOM 5115 N N . ILE C 1 173 ? -1.389 62.063 19.408 1.00 20.91 173 ILE C N 1
ATOM 5116 C CA . ILE C 1 173 ? -0.160 62.452 18.772 1.00 20.76 173 ILE C CA 1
ATOM 5117 C C . ILE C 1 173 ? 0.423 61.216 18.143 1.00 26.10 173 ILE C C 1
ATOM 5118 O O . ILE C 1 173 ? 0.489 60.189 18.800 1.00 27.83 173 ILE C O 1
ATOM 5123 N N . ALA C 1 174 ? 0.830 61.297 16.879 1.00 26.74 174 ALA C N 1
ATOM 5124 C CA . ALA C 1 174 ? 1.529 60.198 16.218 1.00 27.28 174 ALA C CA 1
ATOM 5125 C C . ALA C 1 174 ? 2.946 60.637 15.801 1.00 27.68 174 ALA C C 1
ATOM 5126 O O . ALA C 1 174 ? 3.100 61.641 15.109 1.00 26.88 174 ALA C O 1
ATOM 5128 N N . TYR C 1 175 ? 3.967 59.889 16.228 1.00 31.64 175 TYR C N 1
ATOM 5129 C CA . TYR C 1 175 ? 5.369 60.170 15.887 1.00 29.33 175 TYR C CA 1
ATOM 5130 C C . TYR C 1 175 ? 5.852 59.487 14.611 1.00 29.95 175 TYR C C 1
ATOM 5131 O O . TYR C 1 175 ? 5.847 58.256 14.520 1.00 33.27 175 TYR C O 1
ATOM 5140 N N . GLU C 1 176 ? 6.302 60.284 13.641 1.00 30.37 176 GLU C N 1
ATOM 5141 C CA . GLU C 1 176 ? 6.850 59.753 12.387 1.00 32.62 176 GLU C CA 1
ATOM 5142 C C . GLU C 1 176 ? 8.382 59.828 12.297 1.00 40.71 176 GLU C C 1
ATOM 5143 O O . GLU C 1 176 ? 8.944 60.921 12.165 1.00 40.53 176 GLU C O 1
ATOM 5149 N N . PRO C 1 177 ? 9.075 58.681 12.377 1.00 37.80 177 PRO C N 1
ATOM 5150 C CA . PRO C 1 177 ? 10.518 58.735 12.109 1.00 44.98 177 PRO C CA 1
ATOM 5151 C C . PRO C 1 177 ? 10.825 58.816 10.600 1.00 48.88 177 PRO C C 1
ATOM 5152 O O . PRO C 1 177 ? 11.163 57.821 9.957 1.00 52.35 177 PRO C O 1
ATOM 5156 N N . VAL C 1 178 ? 10.683 60.013 10.045 1.00 46.10 178 VAL C N 1
ATOM 5157 C CA . VAL C 1 178 ? 10.812 60.223 8.603 1.00 53.58 178 VAL C CA 1
ATOM 5158 C C . VAL C 1 178 ? 12.265 60.022 8.156 1.00 52.95 178 VAL C C 1
ATOM 5159 O O . VAL C 1 178 ? 12.538 59.765 6.985 1.00 56.84 178 VAL C O 1
ATOM 5163 N N . TRP C 1 179 ? 13.188 60.117 9.111 1.00 56.43 179 TRP C N 1
ATOM 5164 C CA . TRP C 1 179 ? 14.611 59.829 8.893 1.00 57.36 179 TRP C CA 1
ATOM 5165 C C . TRP C 1 179 ? 14.856 58.356 8.558 1.00 60.49 179 TRP C C 1
ATOM 5166 O O . TRP C 1 179 ? 15.971 57.961 8.197 1.00 58.54 179 TRP C O 1
ATOM 5177 N N . ALA C 1 180 ? 13.808 57.551 8.723 1.00 61.19 180 ALA C N 1
ATOM 5178 C CA . ALA C 1 180 ? 13.860 56.116 8.493 1.00 59.43 180 ALA C CA 1
ATOM 5179 C C . ALA C 1 180 ? 12.808 55.817 7.433 1.00 66.04 180 ALA C C 1
ATOM 5180 O O . ALA C 1 180 ? 11.843 55.078 7.651 1.00 66.60 180 ALA C O 1
ATOM 5182 N N . ILE C 1 181 ? 12.985 56.494 6.302 1.00 69.38 181 ILE C N 1
ATOM 5183 C CA . ILE C 1 181 ? 12.144 56.384 5.113 1.00 71.76 181 ILE C CA 1
ATOM 5184 C C . ILE C 1 181 ? 13.037 56.433 3.886 1.00 71.44 181 ILE C C 1
ATOM 5185 O O . ILE C 1 181 ? 13.403 57.511 3.436 1.00 68.48 181 ILE C O 1
ATOM 5190 N N . GLY C 1 182 ? 13.430 55.282 3.361 1.00 72.78 182 GLY C N 1
ATOM 5191 C CA . GLY C 1 182 ? 14.264 55.306 2.181 1.00 70.17 182 GLY C CA 1
ATOM 5192 C C . GLY C 1 182 ? 15.738 55.523 2.453 1.00 70.95 182 GLY C C 1
ATOM 5193 O O . GLY C 1 182 ? 16.474 55.958 1.561 1.00 72.50 182 GLY C O 1
ATOM 5194 N N . THR C 1 183 ? 16.178 55.207 3.669 1.00 74.37 183 THR C N 1
ATOM 5195 C CA . THR C 1 183 ? 17.535 55.541 4.114 1.00 74.33 183 THR C CA 1
ATOM 5196 C C . THR C 1 183 ? 18.315 54.226 4.330 1.00 74.79 183 THR C C 1
ATOM 5197 O O . THR C 1 183 ? 19.550 54.202 4.321 1.00 69.67 183 THR C O 1
ATOM 5201 N N . GLY C 1 184 ? 17.561 53.138 4.495 1.00 76.90 184 GLY C N 1
ATOM 5202 C CA . GLY C 1 184 ? 18.065 51.791 4.742 1.00 66.60 184 GLY C CA 1
ATOM 5203 C C . GLY C 1 184 ? 18.301 51.452 6.205 1.00 69.03 184 GLY C C 1
ATOM 5204 O O . GLY C 1 184 ? 18.379 50.274 6.598 1.00 59.95 184 GLY C O 1
ATOM 5205 N N . LYS C 1 185 ? 18.384 52.497 7.020 1.00 77.76 185 LYS C N 1
ATOM 5206 C CA . LYS C 1 185 ? 18.473 52.360 8.472 1.00 79.06 185 LYS C CA 1
ATOM 5207 C C . LYS C 1 185 ? 17.094 52.390 9.148 1.00 76.48 185 LYS C C 1
ATOM 5208 O O . LYS C 1 185 ? 16.155 53.056 8.696 1.00 68.18 185 LYS C O 1
ATOM 5214 N N . VAL C 1 186 ? 17.007 51.615 10.223 1.00 75.46 186 VAL C N 1
ATOM 5215 C CA . VAL C 1 186 ? 15.781 51.329 10.957 1.00 68.90 186 VAL C CA 1
ATOM 5216 C C . VAL C 1 186 ? 15.587 52.161 12.250 1.00 65.32 186 VAL C C 1
ATOM 5217 O O . VAL C 1 186 ? 16.547 52.565 12.913 1.00 62.67 186 VAL C O 1
ATOM 5221 N N . CYS C 1 187 ? 14.325 52.470 12.550 1.00 67.36 187 CYS C N 1
ATOM 5222 C CA . CYS C 1 187 ? 13.951 53.088 13.823 1.00 59.62 187 CYS C CA 1
ATOM 5223 C C . CYS C 1 187 ? 13.508 52.015 14.826 1.00 58.29 187 CYS C C 1
ATOM 5224 O O . CYS C 1 187 ? 12.431 51.436 14.687 1.00 52.11 187 CYS C O 1
ATOM 5227 N N . GLY C 1 188 ? 14.348 51.748 15.828 1.00 58.34 188 GLY C N 1
ATOM 5228 C CA . GLY C 1 188 ? 14.075 50.702 16.803 1.00 54.73 188 GLY C CA 1
ATOM 5229 C C . GLY C 1 188 ? 12.968 51.046 17.771 1.00 48.94 188 GLY C C 1
ATOM 5230 O O . GLY C 1 188 ? 12.584 52.208 17.884 1.00 56.21 188 GLY C O 1
ATOM 5231 N N . ALA C 1 189 ? 12.436 50.038 18.455 1.00 43.31 189 ALA C N 1
ATOM 5232 C CA . ALA C 1 189 ? 11.375 50.273 19.427 1.00 47.48 189 ALA C CA 1
ATOM 5233 C C . ALA C 1 189 ? 11.854 51.130 20.587 1.00 50.88 189 ALA C C 1
ATOM 5234 O O . ALA C 1 189 ? 11.105 51.942 21.126 1.00 54.07 189 ALA C O 1
ATOM 5236 N N . ASP C 1 190 ? 13.112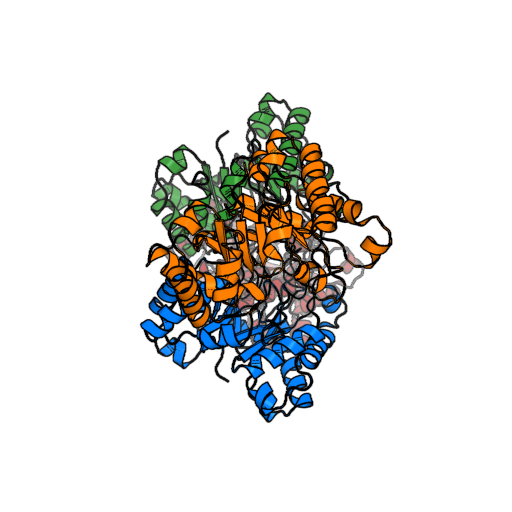 50.947 20.958 1.00 45.98 190 ASP C N 1
ATOM 5237 C CA . ASP C 1 190 ? 13.759 51.775 21.961 1.00 51.08 190 ASP C CA 1
ATOM 5238 C C . ASP C 1 190 ? 13.783 53.227 21.523 1.00 50.39 190 ASP C C 1
ATOM 5239 O O . ASP C 1 190 ? 13.495 54.120 22.315 1.00 50.36 190 ASP C O 1
ATOM 5244 N N . ASP C 1 191 ? 14.122 53.438 20.252 1.00 51.01 191 ASP C N 1
ATOM 5245 C CA . ASP C 1 191 ? 14.237 54.767 19.643 1.00 54.44 191 ASP C CA 1
ATOM 5246 C C . ASP C 1 191 ? 12.914 55.539 19.670 1.00 55.27 191 ASP C C 1
ATOM 5247 O O . ASP C 1 191 ? 12.888 56.751 19.934 1.00 54.04 191 ASP C O 1
ATOM 5252 N N . ALA C 1 192 ? 11.828 54.835 19.354 1.00 49.59 192 ALA C N 1
ATOM 5253 C CA . ALA C 1 192 ? 10.504 55.437 19.333 1.00 44.42 192 ALA C CA 1
ATOM 5254 C C . ALA C 1 192 ? 10.017 55.780 20.733 1.00 39.85 192 ALA C C 1
ATOM 5255 O O . ALA C 1 192 ? 9.447 56.840 20.948 1.00 40.42 192 ALA C O 1
ATOM 5257 N N . GLN C 1 193 ? 10.292 54.891 21.684 1.00 46.22 193 GLN C N 1
ATOM 5258 C CA . GLN C 1 193 ? 9.931 55.086 23.085 1.00 39.22 193 GLN C CA 1
ATOM 5259 C C . GLN C 1 193 ? 10.570 56.357 23.608 1.00 41.12 193 GLN C C 1
ATOM 5260 O O . GLN C 1 193 ? 9.966 57.075 24.395 1.00 42.47 193 GLN C O 1
ATOM 5266 N N . GLU C 1 194 ? 11.795 56.628 23.168 1.00 43.64 194 GLU C N 1
ATOM 5267 C CA . GLU C 1 194 ? 12.524 57.810 23.592 1.00 37.24 194 GLU C CA 1
ATOM 5268 C C . GLU C 1 194 ? 11.742 59.042 23.227 1.00 38.25 194 GLU C C 1
ATOM 5269 O O . GLU C 1 194 ? 11.554 59.953 24.034 1.00 33.62 194 GLU C O 1
ATOM 5275 N N . VAL C 1 195 ? 11.294 59.063 21.980 1.00 42.30 195 VAL C N 1
ATOM 5276 C CA . VAL C 1 195 ? 10.532 60.194 21.471 1.00 41.69 195 VAL C CA 1
ATOM 5277 C C . VAL C 1 195 ? 9.146 60.313 22.088 1.00 33.06 195 VAL C C 1
ATOM 5278 O O . VAL C 1 195 ? 8.731 61.385 22.497 1.00 34.32 195 VAL C O 1
ATOM 5282 N N . CYS C 1 196 ? 8.426 59.204 22.145 1.00 37.15 196 CYS C N 1
ATOM 5283 C CA . CYS C 1 196 ? 7.066 59.220 22.663 1.00 36.15 196 CYS C CA 1
ATOM 5284 C C . CYS C 1 196 ? 7.056 59.568 24.143 1.00 35.37 196 CYS C C 1
ATOM 5285 O O . CYS C 1 196 ? 6.049 60.048 24.668 1.00 35.89 196 CYS C O 1
ATOM 5288 N N . ALA C 1 197 ? 8.175 59.288 24.808 1.00 35.75 197 ALA C N 1
ATOM 5289 C CA . ALA C 1 197 ? 8.387 59.666 26.200 1.00 34.60 197 ALA C CA 1
ATOM 5290 C C . ALA C 1 197 ? 8.603 61.161 26.306 1.00 32.27 197 ALA C C 1
ATOM 5291 O O . ALA C 1 197 ? 7.967 61.831 27.124 1.00 33.21 197 ALA C O 1
ATOM 5293 N N . ALA C 1 198 ? 9.546 61.662 25.509 1.00 32.28 198 ALA C N 1
ATOM 5294 C CA . ALA C 1 198 ? 9.845 63.090 25.439 1.00 31.62 198 ALA C CA 1
ATOM 5295 C C . ALA C 1 198 ? 8.581 63.887 25.158 1.00 34.71 198 ALA C C 1
ATOM 5296 O O . ALA C 1 198 ? 8.328 64.921 25.784 1.00 36.92 198 ALA C O 1
ATOM 5298 N N . ILE C 1 199 ? 7.806 63.393 24.197 1.00 31.77 199 ILE C N 1
ATOM 5299 C CA . ILE C 1 199 ? 6.547 63.996 23.802 1.00 31.33 199 ILE C CA 1
ATOM 5300 C C . ILE C 1 199 ? 5.558 64.054 24.945 1.00 28.05 199 ILE C C 1
ATOM 5301 O O . ILE C 1 199 ? 4.952 65.102 25.158 1.00 29.10 199 ILE C O 1
ATOM 5306 N N . ARG C 1 200 ? 5.405 62.950 25.687 1.00 28.28 200 ARG C N 1
ATOM 5307 C CA . ARG C 1 200 ? 4.489 62.921 26.838 1.00 28.15 200 ARG C CA 1
ATOM 5308 C C . ARG C 1 200 ? 4.889 63.868 27.966 1.00 34.21 200 ARG C C 1
ATOM 5309 O O . ARG C 1 200 ? 4.030 64.456 28.633 1.00 37.70 200 ARG C O 1
ATOM 5317 N N . GLY C 1 201 ? 6.191 64.007 28.177 1.00 29.56 201 GLY C N 1
ATOM 5318 C CA . GLY C 1 201 ? 6.700 64.963 29.129 1.00 30.80 201 GLY C CA 1
ATOM 5319 C C . GLY C 1 201 ? 6.367 66.368 28.665 1.00 37.46 201 GLY C C 1
ATOM 5320 O O . GLY C 1 201 ? 5.951 67.210 29.469 1.00 41.71 201 GLY C O 1
ATOM 5321 N N . LYS C 1 202 ? 6.494 66.618 27.362 1.00 34.84 202 LYS C N 1
ATOM 5322 C CA . LYS C 1 202 ? 6.150 67.943 26.835 1.00 39.72 202 LYS C CA 1
ATOM 5323 C C . LYS C 1 202 ? 4.686 68.296 27.046 1.00 35.42 202 LYS C C 1
ATOM 5324 O O . LYS C 1 202 ? 4.380 69.443 27.340 1.00 42.48 202 LYS C O 1
ATOM 5330 N N . LEU C 1 203 ? 3.780 67.341 26.881 1.00 33.91 203 LEU C N 1
ATOM 5331 C CA . LEU C 1 203 ? 2.373 67.615 27.181 1.00 39.16 203 LEU C CA 1
ATOM 5332 C C . LEU C 1 203 ? 2.163 68.015 28.653 1.00 41.10 203 LEU C C 1
ATOM 5333 O O . LEU C 1 203 ? 1.350 68.892 28.978 1.00 39.59 203 LEU C O 1
ATOM 5338 N N . ALA C 1 204 ? 2.926 67.378 29.531 1.00 39.56 204 ALA C N 1
ATOM 5339 C CA . ALA C 1 204 ? 2.829 67.643 30.952 1.00 40.57 204 ALA C CA 1
ATOM 5340 C C . ALA C 1 204 ? 3.193 69.090 31.262 1.00 39.56 204 ALA C C 1
ATOM 5341 O O . ALA C 1 204 ? 2.501 69.753 32.036 1.00 40.23 204 ALA C O 1
ATOM 5343 N N . GLU C 1 205 ? 4.277 69.571 30.660 1.00 39.41 205 GLU C N 1
ATOM 5344 C CA . GLU C 1 205 ? 4.704 70.958 30.841 1.00 41.84 205 GLU C CA 1
ATOM 5345 C C . GLU C 1 205 ? 3.625 71.911 30.378 1.00 44.50 205 GLU C C 1
ATOM 5346 O O . GLU C 1 205 ? 3.233 72.839 31.093 1.00 47.06 205 GLU C O 1
ATOM 5352 N N . LEU C 1 206 ? 3.169 71.671 29.154 1.00 41.01 206 LEU C N 1
ATOM 5353 C CA . LEU C 1 206 ? 2.195 72.524 28.503 1.00 38.38 206 LEU C CA 1
ATOM 5354 C C . LEU C 1 206 ? 0.863 72.470 29.208 1.00 41.82 206 LEU C C 1
ATOM 5355 O O . LEU C 1 206 ? 0.100 73.451 29.207 1.00 44.97 206 LEU C O 1
ATOM 5360 N N . TYR C 1 207 ? 0.575 71.330 29.821 1.00 35.52 207 TYR C N 1
ATOM 5361 C CA . TYR C 1 207 ? -0.705 71.192 30.499 1.00 38.20 207 TYR C CA 1
ATOM 5362 C C . TYR C 1 207 ? -0.534 70.653 31.923 1.00 39.22 207 TYR C C 1
ATOM 5363 O O . TYR C 1 207 ? -0.279 71.415 32.865 1.00 40.28 207 TYR C O 1
ATOM 5372 N N . SER C 1 208 ? -0.700 69.344 32.075 1.00 40.47 208 SER C N 1
ATOM 5373 C CA . SER C 1 208 ? -0.587 68.692 33.372 1.00 33.68 208 SER C CA 1
ATOM 5374 C C . SER C 1 208 ? -0.228 67.241 33.158 1.00 35.24 208 SER C C 1
ATOM 5375 O O . SER C 1 208 ? -0.519 66.665 32.105 1.00 36.24 208 SER C O 1
ATOM 5378 N N . GLN C 1 209 ? 0.399 66.640 34.160 1.00 40.27 209 GLN C N 1
ATOM 5379 C CA . GLN C 1 209 ? 0.774 65.236 34.065 1.00 40.85 209 GLN C CA 1
ATOM 5380 C C . GLN C 1 209 ? -0.475 64.409 33.979 1.00 35.99 209 GLN C C 1
ATOM 5381 O O . GLN C 1 209 ? -0.522 63.390 33.303 1.00 33.97 209 GLN C O 1
ATOM 5387 N N . GLU C 1 210 ? -1.498 64.910 34.652 1.00 38.65 210 GLU C N 1
ATOM 5388 C CA . GLU C 1 210 ? -2.824 64.333 34.632 1.00 37.77 210 GLU C CA 1
ATOM 5389 C C . GLU C 1 210 ? -3.399 64.288 33.229 1.00 40.56 210 GLU C C 1
ATOM 5390 O O . GLU C 1 210 ? -4.039 63.305 32.851 1.00 39.76 210 GLU C O 1
ATOM 5396 N N . LEU C 1 211 ? -3.138 65.339 32.453 1.00 38.94 211 LEU C N 1
ATOM 5397 C CA . LEU C 1 211 ? -3.608 65.409 31.074 1.00 38.29 211 LEU C CA 1
ATOM 5398 C C . LEU C 1 211 ? -2.698 64.599 30.195 1.00 35.94 211 LEU C C 1
ATOM 5399 O O . LEU C 1 211 ? -3.151 63.805 29.368 1.00 36.69 211 LEU C O 1
ATOM 5404 N N . ALA C 1 212 ? -1.406 64.831 30.374 1.00 33.66 212 ALA C N 1
ATOM 5405 C CA . ALA C 1 212 ? -0.384 64.193 29.568 1.00 33.30 212 ALA C CA 1
ATOM 5406 C C . ALA C 1 212 ? -0.480 62.668 29.627 1.00 35.87 212 ALA C C 1
ATOM 5407 O O . ALA C 1 212 ? -0.035 61.970 28.704 1.00 33.87 212 ALA C O 1
ATOM 5409 N N . ASP C 1 213 ? -1.057 62.165 30.721 1.00 38.54 213 ASP C N 1
ATOM 5410 C CA . ASP C 1 213 ? -1.209 60.734 30.947 1.00 34.66 213 ASP C CA 1
ATOM 5411 C C . ASP C 1 213 ? -2.423 60.159 30.274 1.00 32.59 213 ASP C C 1
ATOM 5412 O O . ASP C 1 213 ? -2.573 58.934 30.222 1.00 28.88 213 ASP C O 1
ATOM 5417 N N . LYS C 1 214 ? -3.287 61.024 29.749 1.00 32.48 214 LYS C N 1
ATOM 5418 C CA . LYS C 1 214 ? -4.480 60.511 29.070 1.00 34.36 214 LYS C CA 1
ATOM 5419 C C . LYS C 1 214 ? -4.322 60.483 27.559 1.00 30.57 214 LYS C C 1
ATOM 5420 O O . LYS C 1 214 ? -5.021 59.753 26.877 1.00 31.84 214 LYS C O 1
ATOM 5426 N N . VAL C 1 215 ? -3.341 61.214 27.057 1.00 31.55 215 VAL C N 1
ATOM 5427 C CA . VAL C 1 215 ? -3.158 61.386 25.626 1.00 33.02 215 VAL C CA 1
ATOM 5428 C C . VAL C 1 215 ? -2.424 60.193 25.025 1.00 31.48 215 VAL C C 1
ATOM 5429 O O . VAL C 1 215 ? -1.299 59.869 25.423 1.00 29.22 215 VAL C O 1
ATOM 5433 N N . ARG C 1 216 ? -3.066 59.553 24.053 1.00 28.32 216 ARG C N 1
ATOM 5434 C CA . ARG C 1 216 ? -2.464 58.425 23.369 1.00 30.53 216 ARG C CA 1
ATOM 5435 C C . ARG C 1 216 ? -1.479 58.918 22.323 1.00 23.29 216 ARG C C 1
ATOM 5436 O O . ARG C 1 216 ? -1.811 59.725 21.460 1.00 25.77 216 ARG C O 1
ATOM 5444 N N . ILE C 1 217 ? -0.260 58.412 22.418 1.00 26.10 217 ILE C N 1
ATOM 5445 C CA . ILE C 1 217 ? 0.808 58.771 21.500 1.00 24.73 217 ILE C CA 1
ATOM 5446 C C . ILE C 1 217 ? 1.106 57.549 20.649 1.00 26.37 217 ILE C C 1
ATOM 5447 O O . ILE C 1 217 ? 1.465 56.494 21.180 1.00 25.74 217 ILE C O 1
ATOM 5452 N N . GLN C 1 218 ? 0.861 57.664 19.343 1.00 27.80 218 GLN C N 1
ATOM 5453 C CA . GLN C 1 218 ? 1.050 56.554 18.412 1.00 27.37 218 GLN C CA 1
ATOM 5454 C C . GLN C 1 218 ? 2.440 56.533 17.791 1.00 29.47 218 GLN C C 1
ATOM 5455 O O . GLN C 1 218 ? 3.093 57.569 17.686 1.00 26.62 218 GLN C O 1
ATOM 5461 N N . TYR C 1 219 ? 2.882 55.361 17.341 1.00 30.45 219 TYR C N 1
ATOM 5462 C CA . TYR C 1 219 ? 4.081 55.299 16.502 1.00 32.47 219 TYR C CA 1
ATOM 5463 C C . TYR C 1 219 ? 3.670 55.249 15.029 1.00 32.83 219 TYR C C 1
ATOM 5464 O O . TYR C 1 219 ? 2.884 54.393 14.626 1.00 34.24 219 TYR C O 1
ATOM 5473 N N . GLY C 1 220 ? 4.237 56.124 14.207 1.00 30.60 220 GLY C N 1
ATOM 5474 C CA . GLY C 1 220 ? 3.788 56.199 12.831 1.00 27.89 220 GLY C CA 1
ATOM 5475 C C . GLY C 1 220 ? 4.799 55.790 11.788 1.00 34.27 220 GLY C C 1
ATOM 5476 O O . GLY C 1 220 ? 4.584 55.999 10.596 1.00 36.65 220 GLY C O 1
ATOM 5477 N N . GLY C 1 221 ? 5.898 55.198 12.238 1.00 38.63 221 GLY C N 1
ATOM 5478 C CA . GLY C 1 221 ? 6.891 54.628 11.350 1.00 34.24 221 GLY C CA 1
ATOM 5479 C C . GLY C 1 221 ? 6.367 53.320 10.808 1.00 37.87 221 GLY C C 1
ATOM 5480 O O . GLY C 1 221 ? 5.189 52.984 10.992 1.00 38.72 221 GLY C O 1
ATOM 5481 N N . SER C 1 222 ? 7.253 52.555 10.179 1.00 41.11 222 SER C N 1
ATOM 5482 C CA . SER C 1 222 ? 6.887 51.256 9.614 1.00 43.92 222 SER C CA 1
ATOM 5483 C C . SER C 1 222 ? 6.431 50.258 10.694 1.00 42.10 222 SER C C 1
ATOM 5484 O O . SER C 1 222 ? 7.215 49.831 11.551 1.00 36.26 222 SER C O 1
ATOM 5487 N N . VAL C 1 223 ? 5.145 49.916 10.661 1.00 39.55 223 VAL C N 1
ATOM 5488 C CA . VAL C 1 223 ? 4.594 48.990 11.631 1.00 36.58 223 VAL C CA 1
ATOM 5489 C C . VAL C 1 223 ? 4.162 47.721 10.901 1.00 38.93 223 VAL C C 1
ATOM 5490 O O . VAL C 1 223 ? 3.276 47.746 10.034 1.00 34.51 223 VAL C O 1
ATOM 5494 N N . LYS C 1 224 ? 4.775 46.605 11.281 1.00 35.84 224 LYS C N 1
ATOM 5495 C CA . LYS C 1 224 ? 4.492 45.327 10.650 1.00 39.20 224 LYS C CA 1
ATOM 5496 C C . LYS C 1 224 ? 4.008 44.334 11.704 1.00 39.55 224 LYS C C 1
ATOM 5497 O O . LYS C 1 224 ? 4.147 44.583 12.902 1.00 36.80 224 LYS C O 1
ATOM 5503 N N . SER C 1 225 ? 3.458 43.205 11.268 1.00 38.19 225 SER C N 1
ATOM 5504 C CA . SER C 1 225 ? 3.061 42.163 12.201 1.00 35.60 225 SER C CA 1
ATOM 5505 C C . SER C 1 225 ? 4.267 41.678 12.975 1.00 38.11 225 SER C C 1
ATOM 5506 O O . SER C 1 225 ? 4.163 41.340 14.154 1.00 42.50 225 SER C O 1
ATOM 5509 N N . GLY C 1 226 ? 5.416 41.647 12.307 1.00 38.52 226 GLY C N 1
ATOM 5510 C CA . GLY C 1 226 ? 6.641 41.184 12.938 1.00 38.38 226 GLY C CA 1
ATOM 5511 C C . GLY C 1 226 ? 7.140 42.000 14.118 1.00 49.38 226 GLY C C 1
ATOM 5512 O O . GLY C 1 226 ? 7.573 41.430 15.122 1.00 53.00 226 GLY C O 1
ATOM 5513 N N . ASN C 1 227 ? 7.108 43.327 14.006 1.00 47.45 227 ASN C N 1
ATOM 5514 C CA . ASN C 1 227 ? 7.622 44.198 15.074 1.00 43.94 227 ASN C CA 1
ATOM 5515 C C . ASN C 1 227 ? 6.597 44.751 16.074 1.00 37.63 227 ASN C C 1
ATOM 5516 O O . ASN C 1 227 ? 6.998 45.297 17.090 1.00 39.86 227 ASN C O 1
ATOM 5521 N N . VAL C 1 228 ? 5.301 44.676 15.770 1.00 38.39 228 VAL C N 1
ATOM 5522 C CA . VAL C 1 228 ? 4.280 45.456 16.491 1.00 33.40 228 VAL C CA 1
ATOM 5523 C C . VAL C 1 228 ? 4.175 45.234 18.005 1.00 36.89 228 VAL C C 1
ATOM 5524 O O . VAL C 1 228 ? 3.904 46.175 18.743 1.00 36.86 228 VAL C O 1
ATOM 5528 N N . ALA C 1 229 ? 4.447 44.021 18.477 1.00 44.39 229 ALA C N 1
ATOM 5529 C CA . ALA C 1 229 ? 4.330 43.677 19.900 1.00 38.22 229 ALA C CA 1
ATOM 5530 C C . ALA C 1 229 ? 5.392 44.414 20.715 1.00 37.21 229 ALA C C 1
ATOM 5531 O O . ALA C 1 229 ? 5.132 44.931 21.806 1.00 40.38 229 ALA C O 1
ATOM 5533 N N . GLU C 1 230 ? 6.610 44.370 20.197 1.00 33.58 230 GLU C N 1
ATOM 5534 C CA . GLU C 1 230 ? 7.778 44.985 20.802 1.00 37.48 230 GLU C CA 1
ATOM 5535 C C . GLU C 1 230 ? 7.615 46.491 20.982 1.00 35.18 230 GLU C C 1
ATOM 5536 O O . GLU C 1 230 ? 8.070 47.074 21.968 1.00 36.17 230 GLU C O 1
ATOM 5542 N N . ILE C 1 231 ? 7.037 47.111 19.964 1.00 36.48 231 ILE C N 1
ATOM 5543 C CA . ILE C 1 231 ? 6.665 48.523 19.965 1.00 36.12 231 ILE C CA 1
ATOM 5544 C C . ILE C 1 231 ? 5.597 48.848 21.009 1.00 32.70 231 ILE C C 1
ATOM 5545 O O . ILE C 1 231 ? 5.713 49.829 21.734 1.00 36.18 231 ILE C O 1
ATOM 5550 N N . MET C 1 232 ? 4.530 48.058 21.049 1.00 36.34 232 MET C N 1
ATOM 5551 C CA . MET C 1 232 ? 3.422 48.304 21.982 1.00 39.43 232 MET C CA 1
ATOM 5552 C C . MET C 1 232 ? 3.736 48.024 23.451 1.00 40.40 232 MET C C 1
ATOM 5553 O O . MET C 1 232 ? 3.050 48.536 24.349 1.00 43.90 232 MET C O 1
ATOM 5558 N N . ALA C 1 233 ? 4.759 47.215 23.700 1.00 39.30 233 ALA C N 1
ATOM 5559 C CA . ALA C 1 233 ? 5.128 46.883 25.066 1.00 42.12 233 ALA C CA 1
ATOM 5560 C C . ALA C 1 233 ? 5.958 48.015 25.655 1.00 37.93 233 ALA C C 1
ATOM 5561 O O . ALA C 1 233 ? 6.233 48.059 26.859 1.00 37.64 233 ALA C O 1
ATOM 5563 N N . LYS C 1 234 ? 6.319 48.963 24.807 1.00 35.42 234 LYS C N 1
ATOM 5564 C CA . LYS C 1 234 ? 6.906 50.194 25.290 1.00 35.10 234 LYS C CA 1
ATOM 5565 C C . LYS C 1 234 ? 5.852 51.003 26.041 1.00 36.51 234 LYS C C 1
ATOM 5566 O O . LYS C 1 234 ? 4.707 51.153 25.581 1.00 37.94 234 LYS C O 1
ATOM 5572 N N . PRO C 1 235 ? 6.223 51.489 27.226 1.00 32.34 235 PRO C N 1
ATOM 5573 C CA . PRO C 1 235 ? 5.275 52.059 28.171 1.00 30.06 235 PRO C CA 1
ATOM 5574 C C . PRO C 1 235 ? 4.584 53.320 27.644 1.00 34.66 235 PRO C C 1
ATOM 5575 O O . PRO C 1 235 ? 3.538 53.705 28.174 1.00 32.17 235 PRO C O 1
ATOM 5579 N N . ASP C 1 236 ? 5.157 53.974 26.637 1.00 38.73 236 ASP C N 1
ATOM 5580 C CA . ASP C 1 236 ? 4.543 55.208 26.140 1.00 37.16 236 ASP C CA 1
ATOM 5581 C C . ASP C 1 236 ? 4.092 55.232 24.665 1.00 34.53 236 ASP C C 1
ATOM 5582 O O . ASP C 1 236 ? 3.675 56.282 24.169 1.00 33.13 236 ASP C O 1
ATOM 5587 N N . ILE C 1 237 ? 4.153 54.102 23.968 1.00 31.98 237 ILE C N 1
ATOM 5588 C CA . ILE C 1 237 ? 3.507 54.035 22.663 1.00 30.99 237 ILE C CA 1
ATOM 5589 C C . ILE C 1 237 ? 2.126 53.423 22.866 1.00 35.75 237 ILE C C 1
ATOM 5590 O O . ILE C 1 237 ? 2.012 52.293 23.356 1.00 38.44 237 ILE C O 1
ATOM 5595 N N . ASP C 1 238 ? 1.084 54.162 22.474 1.00 32.25 238 ASP C N 1
ATOM 5596 C CA . ASP C 1 238 ? -0.290 53.770 22.766 1.00 29.28 238 ASP C CA 1
ATOM 5597 C C . ASP C 1 238 ? -1.012 53.360 21.515 1.00 30.96 238 ASP C C 1
ATOM 5598 O O . ASP C 1 238 ? -2.229 53.431 21.460 1.00 32.33 238 ASP C O 1
ATOM 5603 N N . GLY C 1 239 ? -0.267 52.922 20.506 1.00 31.45 239 GLY C N 1
ATOM 5604 C CA . GLY C 1 239 ? -0.884 52.545 19.248 1.00 29.66 239 GLY C CA 1
ATOM 5605 C C . GLY C 1 239 ? 0.004 52.819 18.046 1.00 27.74 239 GLY C C 1
ATOM 5606 O O . GLY C 1 239 ? 1.148 53.262 18.182 1.00 24.13 239 GLY C O 1
ATOM 5607 N N . ALA C 1 240 ? -0.547 52.608 16.858 1.00 24.13 240 ALA C N 1
ATOM 5608 C CA . ALA C 1 240 ? 0.241 52.702 15.648 1.00 25.77 240 ALA C CA 1
ATOM 5609 C C . ALA C 1 240 ? -0.523 53.413 14.549 1.00 25.82 240 ALA C C 1
ATOM 5610 O O . ALA C 1 240 ? -1.706 53.164 14.339 1.00 26.86 240 ALA C O 1
ATOM 5612 N N . LEU C 1 241 ? 0.152 54.330 13.866 1.00 24.85 241 LEU C N 1
ATOM 5613 C CA . LEU C 1 241 ? -0.444 54.966 12.706 1.00 27.48 241 LEU C CA 1
ATOM 5614 C C . LEU C 1 241 ? 0.065 54.178 11.517 1.00 29.27 241 LEU C C 1
ATOM 5615 O O . LEU C 1 241 ? 1.148 54.464 11.001 1.00 30.26 241 LEU C O 1
ATOM 5620 N N . VAL C 1 242 ? -0.715 53.181 11.086 1.00 24.78 242 VAL C N 1
ATOM 5621 C CA . VAL C 1 242 ? -0.205 52.199 10.142 1.00 24.58 242 VAL C CA 1
ATOM 5622 C C . VAL C 1 242 ? -0.319 52.742 8.733 1.00 28.56 242 VAL C C 1
ATOM 5623 O O . VAL C 1 242 ? -1.382 53.222 8.314 1.00 28.27 242 VAL C O 1
ATOM 5627 N N . GLY C 1 243 ? 0.794 52.662 8.008 1.00 29.43 243 GLY C N 1
ATOM 5628 C CA . GLY C 1 243 ? 0.836 53.018 6.605 1.00 21.90 243 GLY C CA 1
ATOM 5629 C C . GLY C 1 243 ? 0.414 51.804 5.814 1.00 27.22 243 GLY C C 1
ATOM 5630 O O . GLY C 1 243 ? -0.705 51.297 5.972 1.00 27.92 243 GLY C O 1
ATOM 5631 N N . GLY C 1 244 ? 1.319 51.322 4.972 1.00 30.78 244 GLY C N 1
ATOM 5632 C CA . GLY C 1 244 ? 0.998 50.281 4.009 1.00 28.98 244 GLY C CA 1
ATOM 5633 C C . GLY C 1 244 ? 0.362 48.994 4.507 1.00 31.55 244 GLY C C 1
ATOM 5634 O O . GLY C 1 244 ? -0.502 48.442 3.832 1.00 31.38 244 GLY C O 1
ATOM 5635 N N . ALA C 1 245 ? 0.751 48.516 5.685 1.00 31.28 245 ALA C N 1
ATOM 5636 C CA . ALA C 1 245 ? 0.227 47.241 6.152 1.00 28.31 245 ALA C CA 1
ATOM 5637 C C . ALA C 1 245 ? -1.266 47.357 6.421 1.00 32.87 245 ALA C C 1
ATOM 5638 O O . ALA C 1 245 ? -1.972 46.342 6.500 1.00 31.87 245 ALA C O 1
ATOM 5640 N N . SER C 1 246 ? -1.757 48.595 6.505 1.00 30.08 246 SER C N 1
ATOM 5641 C CA . SER C 1 246 ? -3.181 48.852 6.752 1.00 30.60 246 SER C CA 1
ATOM 5642 C C . SER C 1 246 ? -4.052 48.457 5.572 1.00 26.67 246 SER C C 1
ATOM 5643 O O . SER C 1 246 ? -5.265 48.266 5.713 1.00 26.92 246 SER C O 1
ATOM 5646 N N . LEU C 1 247 ? -3.425 48.335 4.407 1.00 30.17 247 LEU C N 1
ATOM 5647 C CA . LEU C 1 247 ? -4.117 47.918 3.186 1.00 33.12 247 LEU C CA 1
ATOM 5648 C C . LEU C 1 247 ? -4.280 46.407 3.123 1.00 33.68 247 LEU C C 1
ATOM 5649 O O . LEU C 1 247 ? -5.046 45.886 2.310 1.00 33.88 247 LEU C O 1
ATOM 5654 N N . ASP C 1 248 ? -3.518 45.714 3.956 1.00 31.68 248 ASP C N 1
ATOM 5655 C CA . ASP C 1 248 ? -3.532 44.263 4.007 1.00 35.04 248 ASP C CA 1
ATOM 5656 C C . ASP C 1 248 ? -4.327 43.766 5.227 1.00 35.55 248 ASP C C 1
ATOM 5657 O O . ASP C 1 248 ? -3.914 43.942 6.376 1.00 37.64 248 ASP C O 1
ATOM 5662 N N . SER C 1 249 ? -5.473 43.150 4.962 1.00 36.10 249 SER C N 1
ATOM 5663 C CA . SER C 1 249 ? -6.395 42.720 6.013 1.00 37.89 249 SER C CA 1
ATOM 5664 C C . SER C 1 249 ? -5.706 41.844 7.082 1.00 37.86 249 SER C C 1
ATOM 5665 O O . SER C 1 249 ? -5.869 42.094 8.279 1.00 38.55 249 SER C O 1
ATOM 5668 N N . ASP C 1 250 ? -4.925 40.847 6.658 1.00 39.89 250 ASP C N 1
ATOM 5669 C CA . ASP C 1 250 ? -4.241 39.950 7.601 1.00 39.98 250 ASP C CA 1
ATOM 5670 C C . ASP C 1 250 ? -3.302 40.665 8.542 1.00 36.05 250 ASP C C 1
ATOM 5671 O O . ASP C 1 250 ? -3.243 40.371 9.731 1.00 37.92 250 ASP C O 1
ATOM 5676 N N . GLU C 1 251 ? -2.525 41.574 7.983 1.00 38.97 251 GLU C N 1
ATOM 5677 C CA . GLU C 1 251 ? -1.475 42.220 8.731 1.00 36.60 251 GLU C CA 1
ATOM 5678 C C . GLU C 1 251 ? -2.036 43.275 9.684 1.00 36.45 251 GLU C C 1
ATOM 5679 O O . GLU C 1 251 ? -1.483 43.490 10.763 1.00 39.32 251 GLU C O 1
ATOM 5685 N N . PHE C 1 252 ? -3.137 43.925 9.305 1.00 34.46 252 PHE C N 1
ATOM 5686 C CA . PHE C 1 252 ? -3.741 44.934 10.183 1.00 33.70 252 PHE C CA 1
ATOM 5687 C C . PHE C 1 252 ? -4.410 44.290 11.392 1.00 35.73 252 PHE C C 1
ATOM 5688 O O . PHE C 1 252 ? -4.275 44.779 12.519 1.00 37.31 252 PHE C O 1
ATOM 5696 N N . VAL C 1 253 ? -5.140 43.200 11.159 1.00 39.82 253 VAL C N 1
ATOM 5697 C CA . VAL C 1 253 ? -5.741 42.425 12.247 1.00 37.14 253 VAL C CA 1
ATOM 5698 C C . VAL C 1 253 ? -4.670 41.870 13.186 1.00 32.49 253 VAL C C 1
ATOM 5699 O O . VAL C 1 253 ? -4.819 41.913 14.404 1.00 32.05 253 VAL C O 1
ATOM 5703 N N . LYS C 1 254 ? -3.580 41.365 12.623 1.00 33.03 254 LYS C N 1
ATOM 5704 C CA . LYS C 1 254 ? -2.443 40.943 13.442 1.00 33.39 254 LYS C CA 1
ATOM 5705 C C . LYS C 1 254 ? -1.952 42.114 14.269 1.00 33.04 254 LYS C C 1
ATOM 5706 O O . LYS C 1 254 ? -1.643 41.960 15.441 1.00 34.24 254 LYS C O 1
ATOM 5712 N N . ILE C 1 255 ? -1.865 43.285 13.643 1.00 38.99 255 ILE C N 1
ATOM 5713 C CA . ILE C 1 255 ? -1.383 44.484 14.325 1.00 35.24 255 ILE C CA 1
ATOM 5714 C C . ILE C 1 255 ? -2.346 44.904 15.425 1.00 31.52 255 ILE C C 1
ATOM 5715 O O . ILE C 1 255 ? -1.919 45.208 16.534 1.00 33.11 255 ILE C O 1
ATOM 5720 N N . VAL C 1 256 ? -3.643 44.889 15.133 1.00 31.71 256 VAL C N 1
ATOM 5721 C CA . VAL C 1 256 ? -4.653 45.177 16.159 1.00 31.77 256 VAL C CA 1
ATOM 5722 C C . VAL C 1 256 ? -4.558 44.189 17.325 1.00 32.77 256 VAL C C 1
ATOM 5723 O O . VAL C 1 256 ? -4.755 44.542 18.482 1.00 34.62 256 VAL C O 1
ATOM 5727 N N . ARG C 1 257 ? -4.187 42.954 17.006 1.00 37.16 257 ARG C N 1
ATOM 5728 C CA . ARG C 1 257 ? -3.973 41.928 18.012 1.00 31.93 257 ARG C CA 1
ATOM 5729 C C . ARG C 1 257 ? -2.487 41.843 18.278 1.00 33.08 257 ARG C C 1
ATOM 5730 O O . ARG C 1 257 ? -1.841 40.817 18.054 1.00 33.30 257 ARG C O 1
ATOM 5738 N N . PHE C 1 258 ? -1.938 42.958 18.718 1.00 30.06 258 PHE C N 1
ATOM 5739 C CA . PHE C 1 258 ? -0.505 43.050 18.886 1.00 36.04 258 PHE C CA 1
ATOM 5740 C C . PHE C 1 258 ? 0.023 42.142 19.991 1.00 40.37 258 PHE C C 1
ATOM 5741 O O . PHE C 1 258 ? 1.220 41.812 20.010 1.00 40.35 258 PHE C O 1
ATOM 5749 N N . ARG C 1 259 ? -0.858 41.720 20.900 1.00 36.60 259 ARG C N 1
ATOM 5750 C CA . ARG C 1 259 ? -0.428 40.848 21.999 1.00 41.98 259 ARG C CA 1
ATOM 5751 C C . ARG C 1 259 ? -0.058 39.410 21.620 1.00 43.85 259 ARG C C 1
ATOM 5752 O O . ARG C 1 259 ? 0.376 38.630 22.471 1.00 46.05 259 ARG C O 1
ATOM 5760 N N . ASP C 1 260 ? -0.202 39.072 20.344 1.00 43.73 260 ASP C N 1
ATOM 5761 C CA . ASP C 1 260 ? 0.011 37.712 19.872 1.00 38.81 260 ASP C CA 1
ATOM 5762 C C . ASP C 1 260 ? 1.243 37.593 18.974 1.00 40.73 260 ASP C C 1
ATOM 5763 O O . ASP C 1 260 ? 2.080 38.499 18.905 1.00 40.88 260 ASP C O 1
ATOM 5768 N N . THR D 1 6 ? -20.448 74.280 -34.543 1.00 54.21 6 THR D N 1
ATOM 5769 C CA . THR D 1 6 ? -20.071 75.241 -33.512 1.00 53.16 6 THR D CA 1
ATOM 5770 C C . THR D 1 6 ? -19.997 74.570 -32.114 1.00 55.13 6 THR D C 1
ATOM 5771 O O . THR D 1 6 ? -20.435 73.428 -31.934 1.00 45.14 6 THR D O 1
ATOM 5775 N N . ARG D 1 7 ? -19.451 75.290 -31.131 1.00 50.74 7 ARG D N 1
ATOM 5776 C CA . ARG D 1 7 ? -19.101 74.714 -29.825 1.00 43.41 7 ARG D CA 1
ATOM 5777 C C . ARG D 1 7 ? -20.239 74.747 -28.819 1.00 44.01 7 ARG D C 1
ATOM 5778 O O . ARG D 1 7 ? -20.693 75.829 -28.444 1.00 46.03 7 ARG D O 1
ATOM 5786 N N . THR D 1 8 ? -20.662 73.583 -28.332 1.00 39.05 8 THR D N 1
ATOM 5787 C CA . THR D 1 8 ? -21.666 73.554 -27.266 1.00 40.83 8 THR D CA 1
ATOM 5788 C C . THR D 1 8 ? -21.063 74.135 -25.982 1.00 41.66 8 THR D C 1
ATOM 5789 O O . THR D 1 8 ? -20.078 73.606 -25.463 1.00 40.49 8 THR D O 1
ATOM 5793 N N . PRO D 1 9 ? -21.661 75.228 -25.465 1.00 38.30 9 PRO D N 1
ATOM 5794 C CA . PRO D 1 9 ? -21.151 75.909 -24.274 1.00 36.05 9 PRO D CA 1
ATOM 5795 C C . PRO D 1 9 ? -21.168 75.040 -23.022 1.00 35.88 9 PRO D C 1
ATOM 5796 O O . PRO D 1 9 ? -21.960 74.092 -22.912 1.00 35.33 9 PRO D O 1
ATOM 5800 N N . LEU D 1 10 ? -20.260 75.345 -22.098 1.00 37.27 10 LEU D N 1
ATOM 5801 C CA . LEU D 1 10 ? -20.161 74.581 -20.861 1.00 36.34 10 LEU D CA 1
ATOM 5802 C C . LEU D 1 10 ? -20.292 75.511 -19.661 1.00 29.58 10 LEU D C 1
ATOM 5803 O O . LEU D 1 10 ? -19.481 76.418 -19.455 1.00 27.30 10 LEU D O 1
ATOM 5808 N N . MET D 1 11 ? -21.321 75.273 -18.861 1.00 30.92 11 MET D N 1
ATOM 5809 C CA . MET D 1 11 ? -21.487 76.026 -17.629 1.00 32.28 11 MET D CA 1
ATOM 5810 C C . MET D 1 11 ? -21.142 75.056 -16.523 1.00 30.66 11 MET D C 1
ATOM 5811 O O . MET D 1 11 ? -21.839 74.062 -16.341 1.00 29.47 11 MET D O 1
ATOM 5816 N N . ALA D 1 12 ? -20.015 75.288 -15.854 1.00 32.04 12 ALA D N 1
ATOM 5817 C CA . ALA D 1 12 ? -19.597 74.404 -14.770 1.00 31.88 12 ALA D CA 1
ATOM 5818 C C . ALA D 1 12 ? -19.747 75.123 -13.445 1.00 27.84 12 ALA D C 1
ATOM 5819 O O . ALA D 1 12 ? -19.142 76.171 -13.223 1.00 26.35 12 ALA D O 1
ATOM 5821 N N . GLY D 1 13 ? -20.555 74.545 -12.566 1.00 25.31 13 GLY D N 1
ATOM 5822 C CA . GLY D 1 13 ? -20.768 75.122 -11.265 1.00 27.89 13 GLY D CA 1
ATOM 5823 C C . GLY D 1 13 ? -19.699 74.683 -10.295 1.00 25.00 13 GLY D C 1
ATOM 5824 O O . GLY D 1 13 ? -19.628 73.519 -9.898 1.00 27.51 13 GLY D O 1
ATOM 5825 N N . ASN D 1 14 ? -18.832 75.620 -9.943 1.00 27.78 14 ASN D N 1
ATOM 5826 C CA . ASN D 1 14 ? -17.791 75.358 -8.958 1.00 29.14 14 ASN D CA 1
ATOM 5827 C C . ASN D 1 14 ? -18.306 75.744 -7.582 1.00 27.18 14 ASN D C 1
ATOM 5828 O O . ASN D 1 14 ? -18.345 76.921 -7.221 1.00 28.88 14 ASN D O 1
ATOM 5833 N N . TRP D 1 15 ? -18.749 74.737 -6.841 1.00 26.57 15 TRP D N 1
ATOM 5834 C CA . TRP D 1 15 ? -19.253 74.919 -5.482 1.00 25.61 15 TRP D CA 1
ATOM 5835 C C . TRP D 1 15 ? -18.183 75.370 -4.503 1.00 23.38 15 TRP D C 1
ATOM 5836 O O . TRP D 1 15 ? -18.488 75.948 -3.456 1.00 26.16 15 TRP D O 1
ATOM 5847 N N . LYS D 1 16 ? -16.935 75.090 -4.853 1.00 22.93 16 LYS D N 1
ATOM 5848 C CA . LYS D 1 16 ? -15.794 75.287 -3.966 1.00 26.54 16 LYS D CA 1
ATOM 5849 C C . LYS D 1 16 ? -16.025 74.500 -2.677 1.00 28.05 16 LYS D C 1
ATOM 5850 O O . LYS D 1 16 ? -16.637 73.430 -2.712 1.00 26.70 16 LYS D O 1
ATOM 5856 N N . MET D 1 17 ? -15.558 75.004 -1.539 1.00 27.95 17 MET D N 1
ATOM 5857 C CA . MET D 1 17 ? -15.729 74.236 -0.310 1.00 23.79 17 MET D CA 1
ATOM 5858 C C . MET D 1 17 ? -17.070 74.558 0.367 1.00 25.94 17 MET D C 1
ATOM 5859 O O . MET D 1 17 ? -17.108 75.130 1.460 1.00 25.89 17 MET D O 1
ATOM 5864 N N . ASN D 1 18 ? -18.165 74.169 -0.289 1.00 25.47 18 ASN D N 1
ATOM 5865 C CA . ASN D 1 18 ? -19.510 74.370 0.247 1.00 26.77 18 ASN D CA 1
ATOM 5866 C C . ASN D 1 18 ? -20.370 73.147 -0.065 1.00 26.57 18 ASN D C 1
ATOM 5867 O O . ASN D 1 18 ? -20.092 72.429 -1.027 1.00 28.21 18 ASN D O 1
ATOM 5872 N N . LEU D 1 19 ? -21.396 72.937 0.770 1.00 28.41 19 LEU D N 1
ATOM 5873 C CA . LEU D 1 19 ? -22.423 71.869 0.684 1.00 27.90 19 LEU D CA 1
ATOM 5874 C C . LEU D 1 19 ? -21.952 70.547 1.229 1.00 25.58 19 LEU D C 1
ATOM 5875 O O . LEU D 1 19 ? -21.000 69.975 0.715 1.00 26.26 19 LEU D O 1
ATOM 5880 N N . ASN D 1 20 ? -22.624 70.041 2.260 1.00 25.09 20 ASN D N 1
ATOM 5881 C CA . ASN D 1 20 ? -22.287 68.704 2.723 1.00 27.30 20 ASN D CA 1
ATOM 5882 C C . ASN D 1 20 ? -23.014 67.721 1.823 1.00 29.64 20 ASN D C 1
ATOM 5883 O O . ASN D 1 20 ? -23.666 68.148 0.873 1.00 32.12 20 ASN D O 1
ATOM 5888 N N . HIS D 1 21 ? -22.888 66.423 2.088 1.00 24.85 21 HIS D N 1
ATOM 5889 C CA . HIS D 1 21 ? -23.380 65.445 1.140 1.00 25.85 21 HIS D CA 1
ATOM 5890 C C . HIS D 1 21 ? -24.907 65.432 1.030 1.00 27.52 21 HIS D C 1
ATOM 5891 O O . HIS D 1 21 ? -25.438 65.057 -0.009 1.00 30.11 21 HIS D O 1
ATOM 5898 N N . LEU D 1 22 ? -25.619 65.864 2.065 1.00 26.29 22 LEU D N 1
ATOM 5899 C CA . LEU D 1 22 ? -27.081 65.929 1.976 1.00 27.07 22 LEU D CA 1
ATOM 5900 C C . LEU D 1 22 ? -27.523 67.206 1.231 1.00 28.10 22 LEU D C 1
ATOM 5901 O O . LEU D 1 22 ? -28.469 67.199 0.429 1.00 30.14 22 LEU D O 1
ATOM 5906 N N . GLU D 1 23 ? -26.815 68.295 1.487 1.00 24.27 23 GLU D N 1
ATOM 5907 C CA . GLU D 1 23 ? -27.025 69.553 0.780 1.00 27.19 23 GLU D CA 1
ATOM 5908 C C . GLU D 1 23 ? -26.671 69.403 -0.680 1.00 25.57 23 GLU D C 1
ATOM 5909 O O . GLU D 1 23 ? -27.211 70.102 -1.527 1.00 30.54 23 GLU D O 1
ATOM 5915 N N . ALA D 1 24 ? -25.711 68.529 -0.957 1.00 22.54 24 ALA D N 1
ATOM 5916 C CA . ALA D 1 24 ? -25.242 68.303 -2.309 1.00 24.15 24 ALA D CA 1
ATOM 5917 C C . ALA D 1 24 ? -26.363 67.702 -3.138 1.00 27.70 24 ALA D C 1
ATOM 5918 O O . ALA D 1 24 ? -26.647 68.142 -4.248 1.00 29.42 24 ALA D O 1
ATOM 5920 N N . ILE D 1 25 ? -27.002 66.694 -2.566 1.00 31.49 25 ILE D N 1
ATOM 5921 C CA . ILE D 1 25 ? -28.157 66.035 -3.159 1.00 28.42 25 ILE D CA 1
ATOM 5922 C C . ILE D 1 25 ? -29.310 67.020 -3.347 1.00 28.96 25 ILE D C 1
ATOM 5923 O O . ILE D 1 25 ? -29.882 67.108 -4.428 1.00 31.69 25 ILE D O 1
ATOM 5928 N N . ALA D 1 26 ? -29.634 67.754 -2.280 1.00 29.07 26 ALA D N 1
ATOM 5929 C CA . ALA D 1 26 ? -30.710 68.747 -2.280 1.00 28.99 26 ALA D CA 1
ATOM 5930 C C . ALA D 1 26 ? -30.541 69.788 -3.362 1.00 30.27 26 ALA D C 1
ATOM 5931 O O . ALA D 1 26 ? -31.502 70.122 -4.047 1.00 35.56 26 ALA D O 1
ATOM 5933 N N . HIS D 1 27 ? -29.330 70.304 -3.524 1.00 29.38 27 HIS D N 1
ATOM 5934 C CA . HIS D 1 27 ? -29.106 71.369 -4.494 1.00 28.35 27 HIS D CA 1
ATOM 5935 C C . HIS D 1 27 ? -29.226 70.849 -5.921 1.00 28.53 27 HIS D C 1
ATOM 5936 O O . HIS D 1 27 ? -29.890 71.450 -6.761 1.00 30.08 27 HIS D O 1
ATOM 5943 N N . VAL D 1 28 ? -28.600 69.714 -6.192 1.00 29.13 28 VAL D N 1
ATOM 5944 C CA . VAL D 1 28 ? -28.660 69.123 -7.524 1.00 32.03 28 VAL D CA 1
ATOM 5945 C C . VAL D 1 28 ? -30.102 68.702 -7.881 1.00 32.90 28 VAL D C 1
ATOM 5946 O O . VAL D 1 28 ? -30.498 68.756 -9.055 1.00 30.15 28 VAL D O 1
ATOM 5950 N N . GLN D 1 29 ? -30.873 68.284 -6.873 1.00 32.72 29 GLN D N 1
ATOM 5951 C CA . GLN D 1 29 ? -32.324 68.089 -7.005 1.00 28.06 29 GLN D CA 1
ATOM 5952 C C . GLN D 1 29 ? -33.072 69.379 -7.400 1.00 30.88 29 GLN D C 1
ATOM 5953 O O . GLN D 1 29 ? -33.907 69.361 -8.301 1.00 35.52 29 GLN D O 1
ATOM 5959 N N . LYS D 1 30 ? -32.781 70.488 -6.723 1.00 30.10 30 LYS D N 1
ATOM 5960 C CA . LYS D 1 30 ? -33.314 71.801 -7.105 1.00 28.87 30 LYS D CA 1
ATOM 5961 C C . LYS D 1 30 ? -33.090 72.144 -8.552 1.00 32.23 30 LYS D C 1
ATOM 5962 O O . LYS D 1 30 ? -34.005 72.528 -9.283 1.00 36.80 30 LYS D O 1
ATOM 5968 N N . LEU D 1 31 ? -31.840 71.990 -8.946 1.00 33.36 31 LEU D N 1
ATOM 5969 C CA . LEU D 1 31 ? -31.380 72.347 -10.263 1.00 31.63 31 LEU D CA 1
ATOM 5970 C C . LEU D 1 31 ? -32.173 71.569 -11.297 1.00 30.66 31 LEU D C 1
ATOM 5971 O O . LEU D 1 31 ? -32.718 72.142 -12.228 1.00 30.17 31 LEU D O 1
ATOM 5976 N N . ALA D 1 32 ? -32.284 70.266 -11.080 1.00 31.32 32 ALA D N 1
ATOM 5977 C CA . ALA D 1 32 ? -32.945 69.385 -12.023 1.00 31.43 32 ALA D CA 1
ATOM 5978 C C . ALA D 1 32 ? -34.436 69.666 -12.057 1.00 37.47 32 ALA D C 1
ATOM 5979 O O . ALA D 1 32 ? -35.109 69.438 -13.066 1.00 43.07 32 ALA D O 1
ATOM 5981 N N . PHE D 1 33 ? -34.949 70.153 -10.938 1.00 35.61 33 PHE D N 1
ATOM 5982 C CA . PHE D 1 33 ? -36.338 70.548 -10.842 1.00 34.19 33 PHE D CA 1
ATOM 5983 C C . PHE D 1 33 ? -36.546 71.766 -11.732 1.00 34.00 33 PHE D C 1
ATOM 5984 O O . PHE D 1 33 ? -37.562 71.875 -12.416 1.00 36.59 33 PHE D O 1
ATOM 5992 N N . ALA D 1 34 ? -35.557 72.658 -11.742 1.00 31.45 34 ALA D N 1
ATOM 5993 C CA . ALA D 1 34 ? -35.665 73.952 -12.428 1.00 34.41 34 ALA D CA 1
ATOM 5994 C C . ALA D 1 34 ? -35.253 73.956 -13.915 1.00 36.01 34 ALA D C 1
ATOM 5995 O O . ALA D 1 34 ? -35.576 74.894 -14.648 1.00 35.90 34 ALA D O 1
ATOM 5997 N N . LEU D 1 35 ? -34.535 72.931 -14.360 1.00 35.75 35 LEU D N 1
ATOM 5998 C CA . LEU D 1 35 ? -34.066 72.882 -15.749 1.00 36.26 35 LEU D CA 1
ATOM 5999 C C . LEU D 1 35 ? -34.954 72.050 -16.678 1.00 42.98 35 LEU D C 1
ATOM 6000 O O . LEU D 1 35 ? -35.502 71.010 -16.280 1.00 41.46 35 LEU D O 1
ATOM 6005 N N . ALA D 1 36 ? -35.045 72.480 -17.937 1.00 36.99 36 ALA D N 1
ATOM 6006 C CA . ALA D 1 36 ? -35.866 71.764 -18.894 1.00 37.44 36 ALA D CA 1
ATOM 6007 C C . ALA D 1 36 ? -35.016 71.238 -20.029 1.00 42.82 36 ALA D C 1
ATOM 6008 O O . ALA D 1 36 ? -33.870 71.647 -20.226 1.00 40.25 36 ALA D O 1
ATOM 6010 N N . ASP D 1 37 ? -35.613 70.332 -20.785 1.00 44.46 37 ASP D N 1
ATOM 6011 C CA . ASP D 1 37 ? -34.937 69.654 -21.862 1.00 40.22 37 ASP D CA 1
ATOM 6012 C C . ASP D 1 37 ? -34.274 70.663 -22.806 1.00 37.89 37 ASP D C 1
ATOM 6013 O O . ASP D 1 37 ? -33.180 70.430 -23.308 1.00 38.55 37 ASP D O 1
ATOM 6018 N N . LYS D 1 38 ? -34.938 71.793 -23.021 1.00 37.75 38 LYS D N 1
ATOM 6019 C CA . LYS D 1 38 ? -34.425 72.856 -23.881 1.00 37.97 38 LYS D CA 1
ATOM 6020 C C . LYS D 1 38 ? -33.151 73.512 -23.317 1.00 39.65 38 LYS D C 1
ATOM 6021 O O . LYS D 1 38 ? -32.353 74.119 -24.047 1.00 35.86 38 LYS D O 1
ATOM 6027 N N . ASP D 1 39 ? -32.993 73.440 -22.003 1.00 40.54 39 ASP D N 1
ATOM 6028 C CA . ASP D 1 39 ? -31.795 73.950 -21.326 1.00 35.91 39 ASP D CA 1
ATOM 6029 C C . ASP D 1 39 ? -30.554 73.075 -21.524 1.00 34.67 39 ASP D C 1
ATOM 6030 O O . ASP D 1 39 ? -29.468 73.587 -21.782 1.00 35.06 39 ASP D O 1
ATOM 6035 N N . TYR D 1 40 ? -30.711 71.765 -21.342 1.00 37.04 40 TYR D N 1
ATOM 6036 C CA . TYR D 1 40 ? -29.637 70.804 -21.589 1.00 36.01 40 TYR D CA 1
ATOM 6037 C C . TYR D 1 40 ? -29.315 70.626 -23.081 1.00 41.71 40 TYR D C 1
ATOM 6038 O O . TYR D 1 40 ? -28.191 70.281 -23.462 1.00 40.35 40 TYR D O 1
ATOM 6047 N N . ASP D 1 41 ? -30.304 70.913 -23.915 1.00 41.56 41 ASP D N 1
ATOM 6048 C CA . ASP D 1 41 ? -30.203 70.751 -25.353 1.00 36.95 41 ASP D CA 1
ATOM 6049 C C . ASP D 1 41 ? -29.234 71.746 -25.935 1.00 36.58 41 ASP D C 1
ATOM 6050 O O . ASP D 1 41 ? -28.531 71.447 -26.899 1.00 42.39 41 ASP D O 1
ATOM 6055 N N . ALA D 1 42 ? -29.185 72.927 -25.332 1.00 34.52 42 ALA D N 1
ATOM 6056 C CA . ALA D 1 42 ? -28.378 74.029 -25.858 1.00 40.56 42 ALA D CA 1
ATOM 6057 C C . ALA D 1 42 ? -27.057 74.215 -25.100 1.00 37.92 42 ALA D C 1
ATOM 6058 O O . ALA D 1 42 ? -26.109 74.803 -25.614 1.00 35.08 42 ALA D O 1
ATOM 6060 N N . VAL D 1 43 ? -27.018 73.718 -23.870 1.00 38.02 43 VAL D N 1
ATOM 6061 C CA . VAL D 1 43 ? -25.922 73.983 -22.960 1.00 35.27 43 VAL D CA 1
ATOM 6062 C C . VAL D 1 43 ? -25.521 72.714 -22.215 1.00 35.80 43 VAL D C 1
ATOM 6063 O O . VAL D 1 43 ? -26.367 71.871 -21.914 1.00 33.10 43 VAL D O 1
ATOM 6067 N N . GLU D 1 44 ? -24.219 72.550 -21.984 1.00 33.01 44 GLU D N 1
ATOM 6068 C CA . GLU D 1 44 ? -23.735 71.506 -21.095 1.00 29.75 44 GLU D CA 1
ATOM 6069 C C . GLU D 1 44 ? -23.664 72.066 -19.683 1.00 26.55 44 GLU D C 1
ATOM 6070 O O . GLU D 1 44 ? -23.107 73.131 -19.468 1.00 31.26 44 GLU D O 1
ATOM 6076 N N . VAL D 1 45 ? -24.269 71.370 -18.726 1.00 29.17 45 VAL D N 1
ATOM 6077 C CA . VAL D 1 45 ? -24.340 71.852 -17.340 1.00 26.85 45 VAL D CA 1
ATOM 6078 C C . VAL D 1 45 ? -23.485 70.993 -16.420 1.00 26.41 45 VAL D C 1
ATOM 6079 O O . VAL D 1 45 ? -23.574 69.764 -16.428 1.00 25.43 45 VAL D O 1
ATOM 6083 N N . ALA D 1 46 ? -22.649 71.631 -15.617 1.00 25.75 46 ALA D N 1
ATOM 6084 C CA . ALA D 1 46 ? -21.800 70.855 -14.749 1.00 24.65 46 ALA D CA 1
ATOM 6085 C C . ALA D 1 46 ? -21.723 71.473 -13.396 1.00 24.88 46 ALA D C 1
ATOM 6086 O O . ALA D 1 46 ? -21.760 72.687 -13.264 1.00 27.61 46 ALA D O 1
ATOM 6088 N N . VAL D 1 47 ? -21.604 70.614 -12.385 1.00 27.77 47 VAL D N 1
ATOM 6089 C CA . VAL D 1 47 ? -21.394 71.045 -11.010 1.00 25.87 47 VAL D CA 1
ATOM 6090 C C . VAL D 1 47 ? -20.129 70.360 -10.486 1.00 22.88 47 VAL D C 1
ATOM 6091 O O . VAL D 1 47 ? -19.930 69.152 -10.664 1.00 22.86 47 VAL D O 1
ATOM 6095 N N . LEU D 1 48 ? -19.232 71.134 -9.894 1.00 25.35 48 LEU D N 1
ATOM 6096 C CA . LEU D 1 48 ? -17.995 70.538 -9.371 1.00 25.22 48 LEU D CA 1
ATOM 6097 C C . LEU D 1 48 ? -18.084 70.490 -7.860 1.00 25.54 48 LEU D C 1
ATOM 6098 O O . LEU D 1 48 ? -18.054 71.526 -7.198 1.00 26.41 48 LEU D O 1
ATOM 6103 N N . ALA D 1 49 ? -18.226 69.282 -7.322 1.00 23.52 49 ALA D N 1
ATOM 6104 C CA . ALA D 1 49 ? -18.532 69.106 -5.915 1.00 24.30 49 ALA D CA 1
ATOM 6105 C C . ALA D 1 49 ? -17.288 68.720 -5.129 1.00 25.02 49 ALA D C 1
ATOM 6106 O O . ALA D 1 49 ? -16.354 68.126 -5.681 1.00 23.28 49 ALA D O 1
ATOM 6108 N N . PRO D 1 50 ? -17.254 69.085 -3.839 1.00 22.94 50 PRO D N 1
ATOM 6109 C CA . PRO D 1 50 ? -16.175 68.623 -2.969 1.00 20.05 50 PRO D CA 1
ATOM 6110 C C . PRO D 1 50 ? -16.098 67.091 -3.011 1.00 25.48 50 PRO D C 1
ATOM 6111 O O . PRO D 1 50 ? -17.122 66.443 -3.248 1.00 25.49 50 PRO D O 1
ATOM 6115 N N . PHE D 1 51 ? -14.893 66.539 -2.878 1.00 25.66 51 PHE D N 1
ATOM 6116 C CA . PHE D 1 51 ? -14.676 65.088 -2.918 1.00 23.23 51 PHE D CA 1
ATOM 6117 C C . PHE D 1 51 ? -15.718 64.318 -2.141 1.00 20.83 51 PHE D C 1
ATOM 6118 O O . PHE D 1 51 ? -16.295 63.342 -2.626 1.00 22.16 51 PHE D O 1
ATOM 6126 N N . THR D 1 52 ? -15.984 64.790 -0.936 1.00 20.29 52 THR D N 1
ATOM 6127 C CA . THR D 1 52 ? -16.857 64.077 -0.024 1.00 19.73 52 THR D CA 1
ATOM 6128 C C . THR D 1 52 ? -18.312 64.001 -0.486 1.00 21.48 52 THR D C 1
ATOM 6129 O O . THR D 1 52 ? -19.095 63.219 0.054 1.00 23.84 52 THR D O 1
ATOM 6133 N N . ASP D 1 53 ? -18.662 64.788 -1.500 1.00 20.46 53 ASP D N 1
ATOM 6134 C CA . ASP D 1 53 ? -20.041 64.851 -1.996 1.00 25.29 53 ASP D CA 1
ATOM 6135 C C . ASP D 1 53 ? -20.292 64.025 -3.271 1.00 26.53 53 ASP D C 1
ATOM 6136 O O . ASP D 1 53 ? -21.427 63.910 -3.729 1.00 28.93 53 ASP D O 1
ATOM 6141 N N . LEU D 1 54 ? -19.226 63.522 -3.881 1.00 28.86 54 LEU D N 1
ATOM 6142 C CA . LEU D 1 54 ? -19.289 62.943 -5.233 1.00 27.21 54 LEU D CA 1
ATOM 6143 C C . LEU D 1 54 ? -20.021 61.604 -5.296 1.00 25.19 54 LEU D C 1
ATOM 6144 O O . LEU D 1 54 ? -20.621 61.296 -6.314 1.00 26.21 54 LEU D O 1
ATOM 6149 N N . ARG D 1 55 ? -19.916 60.779 -4.255 1.00 23.06 55 ARG D N 1
ATOM 6150 C CA . ARG D 1 55 ? -20.660 59.526 -4.227 1.00 23.69 55 ARG D CA 1
ATOM 6151 C C . ARG D 1 55 ? -22.163 59.811 -4.166 1.00 31.24 55 ARG D C 1
ATOM 6152 O O . ARG D 1 55 ? -22.965 59.180 -4.863 1.00 29.52 55 ARG D O 1
ATOM 6160 N N . SER D 1 56 ? -22.528 60.778 -3.328 1.00 31.17 56 SER D N 1
ATOM 6161 C CA . SER D 1 56 ? -23.912 61.188 -3.157 1.00 28.96 56 SER D CA 1
ATOM 6162 C C . SER D 1 56 ? -24.519 61.755 -4.437 1.00 27.22 56 SER D C 1
ATOM 6163 O O . SER D 1 56 ? -25.677 61.501 -4.743 1.00 29.12 56 SER D O 1
ATOM 6166 N N . VAL D 1 57 ? -23.747 62.564 -5.153 1.00 28.43 57 VAL D N 1
ATOM 6167 C CA . VAL D 1 57 ? -24.209 63.184 -6.396 1.00 32.21 57 VAL D CA 1
ATOM 6168 C C . VAL D 1 57 ? -24.293 62.148 -7.528 1.00 29.84 57 VAL D C 1
ATOM 6169 O O . VAL D 1 57 ? -25.186 62.198 -8.369 1.00 30.85 57 VAL D O 1
ATOM 6173 N N . GLN D 1 58 ? -23.347 61.220 -7.561 1.00 29.78 58 GLN D N 1
ATOM 6174 C CA . GLN D 1 58 ? -23.367 60.143 -8.547 1.00 26.88 58 GLN D CA 1
ATOM 6175 C C . GLN D 1 58 ? -24.583 59.203 -8.434 1.00 30.52 58 GLN D C 1
ATOM 6176 O O . GLN D 1 58 ? -25.199 58.822 -9.442 1.00 29.97 58 GLN D O 1
ATOM 6182 N N . THR D 1 59 ? -24.893 58.780 -7.214 1.00 30.81 59 THR D N 1
ATOM 6183 C CA . THR D 1 59 ? -26.025 57.885 -7.000 1.00 33.08 59 THR D CA 1
ATOM 6184 C C . THR D 1 59 ? -27.352 58.588 -7.308 1.00 33.06 59 THR D C 1
ATOM 6185 O O . THR D 1 59 ? -28.295 57.965 -7.794 1.00 38.97 59 THR D O 1
ATOM 6189 N N . LEU D 1 60 ? -27.431 59.877 -6.995 1.00 29.38 60 LEU D N 1
ATOM 6190 C CA . LEU D 1 60 ? -28.602 60.672 -7.336 1.00 27.48 60 LEU D CA 1
ATOM 6191 C C . LEU D 1 60 ? -28.714 60.851 -8.835 1.00 33.45 60 LEU D C 1
ATOM 6192 O O . LEU D 1 60 ? -29.785 60.652 -9.414 1.00 35.65 60 LEU D O 1
ATOM 6197 N N . VAL D 1 61 ? -27.605 61.213 -9.478 1.00 34.24 61 VAL D N 1
ATOM 6198 C CA . VAL D 1 61 ? -27.661 61.510 -10.904 1.00 33.43 61 VAL D CA 1
ATOM 6199 C C . VAL D 1 61 ? -27.979 60.242 -11.679 1.00 30.72 61 VAL D C 1
ATOM 6200 O O . VAL D 1 61 ? -28.788 60.285 -12.588 1.00 29.28 61 VAL D O 1
ATOM 6204 N N . ASP D 1 62 ? -27.391 59.115 -11.290 1.00 32.44 62 ASP D N 1
ATOM 6205 C CA . ASP D 1 62 ? -27.746 57.834 -11.901 1.00 33.77 62 ASP D CA 1
ATOM 6206 C C . ASP D 1 62 ? -29.145 57.387 -11.500 1.00 29.36 62 ASP D C 1
ATOM 6207 O O . ASP D 1 62 ? -29.862 56.810 -12.303 1.00 30.21 62 ASP D O 1
ATOM 6212 N N . GLY D 1 63 ? -29.541 57.707 -10.271 1.00 34.43 63 GLY D N 1
ATOM 6213 C CA . GLY D 1 63 ? -30.820 57.285 -9.717 1.00 30.38 63 GLY D CA 1
ATOM 6214 C C . GLY D 1 63 ? -31.982 57.890 -10.465 1.00 35.46 63 GLY D C 1
ATOM 6215 O O . GLY D 1 63 ? -32.813 57.150 -10.986 1.00 43.56 63 GLY D O 1
ATOM 6216 N N . ASP D 1 64 ? -32.041 59.223 -10.518 1.00 36.59 64 ASP D N 1
ATOM 6217 C CA . ASP D 1 64 ? -33.100 59.935 -11.232 1.00 31.98 64 ASP D CA 1
ATOM 6218 C C . ASP D 1 64 ? -32.748 60.180 -12.698 1.00 35.36 64 ASP D C 1
ATOM 6219 O O . ASP D 1 64 ? -33.387 60.994 -13.360 1.00 41.64 64 ASP D O 1
ATOM 6224 N N . LYS D 1 65 ? -31.712 59.490 -13.175 1.00 39.83 65 LYS D N 1
ATOM 6225 C CA . LYS D 1 65 ? -31.166 59.592 -14.541 1.00 40.90 65 LYS D CA 1
ATOM 6226 C C . LYS D 1 65 ? -31.079 61.032 -15.044 1.00 38.61 65 LYS D C 1
ATOM 6227 O O . LYS D 1 65 ? -31.677 61.357 -16.060 1.00 41.54 65 LYS D O 1
ATOM 6233 N N . LEU D 1 66 ? -30.350 61.887 -14.325 1.00 35.63 66 LEU D N 1
ATOM 6234 C CA . LEU D 1 66 ? -30.252 63.320 -14.662 1.00 34.60 66 LEU D CA 1
ATOM 6235 C C . LEU D 1 66 ? -29.290 63.614 -15.791 1.00 37.63 66 LEU D C 1
ATOM 6236 O O . LEU D 1 66 ? -28.417 62.797 -16.098 1.00 37.74 66 LEU D O 1
ATOM 6241 N N . LYS D 1 67 ? -29.471 64.778 -16.415 1.00 36.66 67 LYS D N 1
ATOM 6242 C CA . LYS D 1 67 ? -28.621 65.223 -17.525 1.00 31.85 67 LYS D CA 1
ATOM 6243 C C . LYS D 1 67 ? -27.462 66.111 -17.073 1.00 32.62 67 LYS D C 1
ATOM 6244 O O . LYS D 1 67 ? -26.650 66.535 -17.898 1.00 33.09 67 LYS D O 1
ATOM 6250 N N . ILE D 1 68 ? -27.416 66.425 -15.779 1.00 33.44 68 ILE D N 1
ATOM 6251 C CA . ILE D 1 68 ? -26.387 67.304 -15.214 1.00 32.02 68 ILE D CA 1
ATOM 6252 C C . ILE D 1 68 ? -25.064 66.566 -15.062 1.00 27.41 68 ILE D C 1
ATOM 6253 O O . ILE D 1 68 ? -25.041 65.437 -14.597 1.00 24.73 68 ILE D O 1
ATOM 6258 N N . LYS D 1 69 ? -23.968 67.186 -15.497 1.00 29.56 69 LYS D N 1
ATOM 6259 C CA . LYS D 1 69 ? -22.652 66.564 -15.366 1.00 26.25 69 LYS D CA 1
ATOM 6260 C C . LYS D 1 69 ? -22.002 66.985 -14.048 1.00 25.86 69 LYS D C 1
ATOM 6261 O O . LYS D 1 69 ? -22.252 68.072 -13.528 1.00 22.42 69 LYS D O 1
ATOM 6267 N N . TYR D 1 70 ? -21.096 66.176 -13.531 1.00 27.97 70 TYR D N 1
ATOM 6268 C CA . TYR D 1 70 ? -20.430 66.607 -12.321 1.00 31.00 70 TYR D CA 1
ATOM 6269 C C . TYR D 1 70 ? -18.947 66.357 -12.427 1.00 27.05 70 TYR D C 1
ATOM 6270 O O . TYR D 1 70 ? -18.468 65.701 -13.358 1.00 25.29 70 TYR D O 1
ATOM 6279 N N . GLY D 1 71 ? -18.212 66.923 -11.486 1.00 25.44 71 GLY D N 1
ATOM 6280 C CA . GLY D 1 71 ? -16.776 66.861 -11.569 1.00 23.84 71 GLY D CA 1
ATOM 6281 C C . GLY D 1 71 ? -16.198 67.161 -10.222 1.00 22.40 71 GLY D C 1
ATOM 6282 O O . GLY D 1 71 ? -16.937 67.424 -9.281 1.00 22.14 71 GLY D O 1
ATOM 6283 N N . ALA D 1 72 ? -14.876 67.059 -10.132 1.00 23.52 72 ALA D N 1
ATOM 6284 C CA . ALA D 1 72 ? -14.155 67.338 -8.913 1.00 20.05 72 ALA D CA 1
ATOM 6285 C C . ALA D 1 72 ? -13.530 68.709 -9.042 1.00 22.13 72 ALA D C 1
ATOM 6286 O O . ALA D 1 72 ? -13.571 69.324 -10.104 1.00 21.16 72 ALA D O 1
ATOM 6288 N N . GLN D 1 73 ? -12.986 69.200 -7.940 1.00 21.05 73 GLN D N 1
ATOM 6289 C CA . GLN D 1 73 ? -12.367 70.513 -7.894 1.00 19.11 73 GLN D CA 1
ATOM 6290 C C . GLN D 1 73 ? -10.833 70.399 -7.921 1.00 18.15 73 GLN D C 1
ATOM 6291 O O . GLN D 1 73 ? -10.128 71.400 -7.964 1.00 18.09 73 GLN D O 1
ATOM 6297 N N . ASP D 1 74 ? -10.330 69.174 -7.980 1.00 17.87 74 ASP D N 1
ATOM 6298 C CA . ASP D 1 74 ? -8.889 68.929 -7.927 1.00 18.94 74 ASP D CA 1
ATOM 6299 C C . ASP D 1 74 ? -8.586 67.466 -8.180 1.00 20.96 74 ASP D C 1
ATOM 6300 O O . ASP D 1 74 ? -9.482 66.615 -8.099 1.00 20.16 74 ASP D O 1
ATOM 6305 N N . ILE D 1 75 ? -7.326 67.184 -8.500 1.00 18.67 75 ILE D N 1
ATOM 6306 C CA . ILE D 1 75 ? -6.874 65.825 -8.729 1.00 19.30 75 ILE D CA 1
ATOM 6307 C C . ILE D 1 75 ? -5.371 65.656 -8.435 1.00 21.40 75 ILE D C 1
ATOM 6308 O O . ILE D 1 75 ? -4.572 66.591 -8.571 1.00 22.88 75 ILE D O 1
ATOM 6313 N N . SER D 1 76 ? -5.003 64.462 -7.993 1.00 22.11 76 SER D N 1
ATOM 6314 C CA . SER D 1 76 ? -3.615 64.123 -7.741 1.00 20.83 76 SER D CA 1
ATOM 6315 C C . SER D 1 76 ? -2.897 63.919 -9.075 1.00 25.04 76 SER D C 1
ATOM 6316 O O . SER D 1 76 ? -3.479 63.438 -10.047 1.00 27.77 76 SER D O 1
ATOM 6319 N N . ALA D 1 77 ? -1.653 64.369 -9.134 1.00 25.13 77 ALA D N 1
ATOM 6320 C CA . ALA D 1 77 ? -0.786 64.113 -10.266 1.00 25.04 77 ALA D CA 1
ATOM 6321 C C . ALA D 1 77 ? -0.438 62.623 -10.420 1.00 27.12 77 ALA D C 1
ATOM 6322 O O . ALA D 1 77 ? -0.009 62.193 -11.498 1.00 29.65 77 ALA D O 1
ATOM 6324 N N . HIS D 1 78 ? -0.602 61.852 -9.338 1.00 30.58 78 HIS D N 1
ATOM 6325 C CA . HIS D 1 78 ? -0.225 60.422 -9.277 1.00 30.03 78 HIS D CA 1
ATOM 6326 C C . HIS D 1 78 ? -1.420 59.474 -9.396 1.00 32.59 78 HIS D C 1
ATOM 6327 O O . HIS D 1 78 ? -2.572 59.889 -9.200 1.00 35.76 78 HIS D O 1
ATOM 6334 N N . ASP D 1 79 ? -1.146 58.213 -9.738 1.00 27.73 79 ASP D N 1
ATOM 6335 C CA . ASP D 1 79 ? -2.197 57.226 -9.984 1.00 29.70 79 ASP D CA 1
ATOM 6336 C C . ASP D 1 79 ? -2.713 56.548 -8.723 1.00 25.89 79 ASP D C 1
ATOM 6337 O O . ASP D 1 79 ? -3.734 55.874 -8.756 1.00 24.89 79 ASP D O 1
ATOM 6342 N N . GLY D 1 80 ? -1.980 56.698 -7.626 1.00 27.86 80 GLY D N 1
ATOM 6343 C CA . GLY D 1 80 ? -2.301 56.020 -6.384 1.00 22.00 80 GLY D CA 1
ATOM 6344 C C . GLY D 1 80 ? -1.025 55.967 -5.580 1.00 29.30 80 GLY D C 1
ATOM 6345 O O . GLY D 1 80 ? 0.065 56.266 -6.119 1.00 28.53 80 GLY D O 1
ATOM 6346 N N . GLY D 1 81 ? -1.144 55.629 -4.295 1.00 30.81 81 GLY D N 1
ATOM 6347 C CA . GLY D 1 81 ? 0.029 55.384 -3.471 1.00 26.45 81 GLY D CA 1
ATOM 6348 C C . GLY D 1 81 ? 0.116 56.225 -2.226 1.00 22.46 81 GLY D C 1
ATOM 6349 O O . GLY D 1 81 ? -0.894 56.703 -1.725 1.00 22.93 81 GLY D O 1
ATOM 6350 N N . ALA D 1 82 ? 1.339 56.428 -1.749 1.00 26.11 82 ALA D N 1
ATOM 6351 C CA . ALA D 1 82 ? 1.574 57.031 -0.436 1.00 27.95 82 ALA D CA 1
ATOM 6352 C C . ALA D 1 82 ? 1.452 58.548 -0.457 1.00 25.25 82 ALA D C 1
ATOM 6353 O O . ALA D 1 82 ? 2.415 59.252 -0.155 1.00 25.93 82 ALA D O 1
ATOM 6355 N N . TYR D 1 83 ? 0.248 59.038 -0.740 1.00 26.60 83 TYR D N 1
ATOM 6356 C CA . TYR D 1 83 ? -0.010 60.477 -0.890 1.00 22.76 83 TYR D CA 1
ATOM 6357 C C . TYR D 1 83 ? -1.206 60.882 -0.035 1.00 24.28 83 TYR D C 1
ATOM 6358 O O . TYR D 1 83 ? -2.306 61.110 -0.539 1.00 20.92 83 TYR D O 1
ATOM 6367 N N . THR D 1 84 ? -0.972 60.935 1.274 1.00 24.07 84 THR D N 1
ATOM 6368 C CA . THR D 1 84 ? -2.015 61.166 2.259 1.00 23.33 84 THR D CA 1
ATOM 6369 C C . THR D 1 84 ? -2.764 62.468 1.982 1.00 22.24 84 THR D C 1
ATOM 6370 O O . THR D 1 84 ? -2.150 63.536 1.866 1.00 23.76 84 THR D O 1
ATOM 6374 N N . GLY D 1 85 ? -4.097 62.349 1.914 1.00 22.25 85 GLY D N 1
ATOM 6375 C CA . GLY D 1 85 ? -5.018 63.452 1.710 1.00 17.80 85 GLY D CA 1
ATOM 6376 C C . GLY D 1 85 ? -5.414 63.674 0.266 1.00 21.06 85 GLY D C 1
ATOM 6377 O O . GLY D 1 85 ? -6.382 64.406 -0.007 1.00 18.54 85 GLY D O 1
ATOM 6378 N N . GLU D 1 86 ? -4.704 63.008 -0.653 1.00 22.68 86 GLU D N 1
ATOM 6379 C CA . GLU D 1 86 ? -4.883 63.199 -2.098 1.00 17.78 86 GLU D CA 1
ATOM 6380 C C . GLU D 1 86 ? -5.862 62.212 -2.723 1.00 19.08 86 GLU D C 1
ATOM 6381 O O . GLU D 1 86 ? -6.052 61.103 -2.220 1.00 20.46 86 GLU D O 1
ATOM 6387 N N . ILE D 1 87 ? -6.473 62.641 -3.829 1.00 19.49 87 ILE D N 1
ATOM 6388 C CA . ILE D 1 87 ? -7.472 61.860 -4.575 1.00 20.81 87 ILE D CA 1
ATOM 6389 C C . ILE D 1 87 ? -7.050 61.532 -6.028 1.00 21.79 87 ILE D C 1
ATOM 6390 O O . ILE D 1 87 ? -6.679 62.415 -6.800 1.00 17.89 87 ILE D O 1
ATOM 6395 N N . SER D 1 88 ? -7.136 60.260 -6.409 1.00 24.41 88 SER D N 1
ATOM 6396 C CA . SER D 1 88 ? -6.560 59.815 -7.681 1.00 23.09 88 SER D CA 1
ATOM 6397 C C . SER D 1 88 ? -7.556 59.768 -8.848 1.00 24.15 88 SER D C 1
ATOM 6398 O O . SER D 1 88 ? -8.778 59.749 -8.647 1.00 25.52 88 SER D O 1
ATOM 6401 N N . GLY D 1 89 ? -7.009 59.767 -10.066 1.00 23.40 89 GLY D N 1
ATOM 6402 C CA . GLY D 1 89 ? -7.762 59.524 -11.283 1.00 21.37 89 GLY D CA 1
ATOM 6403 C C . GLY D 1 89 ? -8.652 58.290 -11.233 1.00 24.67 89 GLY D C 1
ATOM 6404 O O . GLY D 1 89 ? -9.830 58.352 -11.590 1.00 28.82 89 GLY D O 1
ATOM 6405 N N . PRO D 1 90 ? -8.087 57.138 -10.850 1.00 23.97 90 PRO D N 1
ATOM 6406 C CA . PRO D 1 90 ? -8.961 55.970 -10.729 1.00 20.59 90 PRO D CA 1
ATOM 6407 C C . PRO D 1 90 ? -10.160 56.210 -9.800 1.00 21.04 90 PRO D C 1
ATOM 6408 O O . PRO D 1 90 ? -11.215 55.676 -10.094 1.00 26.49 90 PRO D O 1
ATOM 6412 N N . MET D 1 91 ? -9.997 56.963 -8.713 1.00 19.64 91 MET D N 1
ATOM 6413 C CA . MET D 1 91 ? -11.092 57.266 -7.795 1.00 19.93 91 MET D CA 1
ATOM 6414 C C . MET D 1 91 ? -12.155 58.153 -8.423 1.00 22.95 91 MET D C 1
ATOM 6415 O O . MET D 1 91 ? -13.351 57.905 -8.293 1.00 24.09 91 MET D O 1
ATOM 6420 N N . LEU D 1 92 ? -11.727 59.230 -9.061 1.00 24.26 92 LEU D N 1
ATOM 6421 C CA . LEU D 1 92 ? -12.690 60.146 -9.660 1.00 22.66 92 LEU D CA 1
ATOM 6422 C C . LEU D 1 92 ? -13.460 59.486 -10.799 1.00 26.99 92 LEU D C 1
ATOM 6423 O O . LEU D 1 92 ? -14.653 59.764 -11.004 1.00 29.41 92 LEU D O 1
ATOM 6428 N N . ALA D 1 93 ? -12.774 58.620 -11.541 1.00 26.83 93 ALA D N 1
ATOM 6429 C CA . ALA D 1 93 ? -13.379 57.883 -12.642 1.00 24.62 93 ALA D CA 1
ATOM 6430 C C . ALA D 1 93 ? -14.385 56.835 -12.135 1.00 27.96 93 ALA D C 1
ATOM 6431 O O . ALA D 1 93 ? -15.465 56.678 -12.706 1.00 31.33 93 ALA D O 1
ATOM 6433 N N . LYS D 1 94 ? -14.064 56.147 -11.042 1.00 25.35 94 LYS D N 1
ATOM 6434 C CA . LYS D 1 94 ? -14.995 55.170 -10.474 1.00 26.01 94 LYS D CA 1
ATOM 6435 C C . LYS D 1 94 ? -16.317 55.826 -10.054 1.00 28.36 94 LYS D C 1
ATOM 6436 O O . LYS D 1 94 ? -17.373 55.169 -9.991 1.00 25.37 94 LYS D O 1
ATOM 6442 N N . LEU D 1 95 ? -16.217 57.105 -9.690 1.00 31.64 95 LEU D N 1
ATOM 6443 C CA . LEU D 1 95 ? -17.354 57.976 -9.379 1.00 23.95 95 LEU D CA 1
ATOM 6444 C C . LEU D 1 95 ? -17.967 58.582 -10.629 1.00 24.58 95 LEU D C 1
ATOM 6445 O O . LEU D 1 95 ? -18.815 59.475 -10.525 1.00 29.50 95 LEU D O 1
ATOM 6450 N N . LYS D 1 96 ? -17.467 58.188 -11.800 1.00 23.27 96 LYS D N 1
ATOM 6451 C CA . LYS D 1 96 ? -17.998 58.671 -13.084 1.00 26.20 96 LYS D CA 1
ATOM 6452 C C . LYS D 1 96 ? -18.025 60.198 -13.205 1.00 24.87 96 LYS D C 1
ATOM 6453 O O . LYS D 1 96 ? -18.968 60.771 -13.745 1.00 25.69 96 LYS D O 1
ATOM 6459 N N . CYS D 1 97 ? -16.990 60.849 -12.685 1.00 24.75 97 CYS D N 1
ATOM 6460 C CA . CYS D 1 97 ? -16.786 62.267 -12.942 1.00 25.70 97 CYS D CA 1
ATOM 6461 C C . CYS D 1 97 ? -16.618 62.523 -14.439 1.00 25.01 97 CYS D C 1
ATOM 6462 O O . CYS D 1 97 ? -16.016 61.709 -15.148 1.00 23.32 97 CYS D O 1
ATOM 6465 N N . THR D 1 98 ? -17.124 63.657 -14.918 1.00 20.76 98 THR D N 1
ATOM 6466 C CA . THR D 1 98 ? -16.883 64.032 -16.306 1.00 24.07 98 THR D CA 1
ATOM 6467 C C . THR D 1 98 ? -15.678 64.958 -16.331 1.00 23.57 98 THR D C 1
ATOM 6468 O O . THR D 1 98 ? -14.794 64.786 -17.148 1.00 25.23 98 THR D O 1
ATOM 6472 N N . TYR D 1 99 ? -15.669 65.933 -15.420 1.00 24.26 99 TYR D N 1
ATOM 6473 C CA . TYR D 1 99 ? -14.663 66.995 -15.352 1.00 25.48 99 TYR D CA 1
ATOM 6474 C C . TYR D 1 99 ? -13.823 67.002 -14.068 1.00 25.44 99 TYR D C 1
ATOM 6475 O O . TYR D 1 99 ? -14.142 66.341 -13.085 1.00 24.23 99 TYR D O 1
ATOM 6484 N N . VAL D 1 100 ? -12.706 67.716 -14.109 1.00 29.33 100 VAL D N 1
ATOM 6485 C CA . VAL D 1 100 ? -12.010 68.091 -12.895 1.00 21.58 100 VAL D CA 1
ATOM 6486 C C . VAL D 1 100 ? -11.199 69.340 -13.182 1.00 23.65 100 VAL D C 1
ATOM 6487 O O . VAL D 1 100 ? -10.438 69.380 -14.152 1.00 23.89 100 VAL D O 1
ATOM 6491 N N . ALA D 1 101 ? -11.407 70.372 -12.364 1.00 23.76 101 ALA D N 1
ATOM 6492 C CA . ALA D 1 101 ? -10.627 71.611 -12.429 1.00 23.68 101 ALA D CA 1
ATOM 6493 C C . ALA D 1 101 ? -9.206 71.364 -11.933 1.00 26.00 101 ALA D C 1
ATOM 6494 O O . ALA D 1 101 ? -9.008 70.629 -10.964 1.00 22.23 101 ALA D O 1
ATOM 6496 N N . VAL D 1 102 ? -8.221 71.944 -12.625 1.00 27.13 102 VAL D N 1
ATOM 6497 C CA . VAL D 1 102 ? -6.822 71.834 -12.216 1.00 23.88 102 VAL D CA 1
ATOM 6498 C C . VAL D 1 102 ? -6.155 73.200 -12.262 1.00 23.49 102 VAL D C 1
ATOM 6499 O O . VAL D 1 102 ? -6.311 73.954 -13.208 1.00 26.40 102 VAL D O 1
ATOM 6503 N N . GLY D 1 103 ? -5.434 73.533 -11.203 1.00 26.68 103 GLY D N 1
ATOM 6504 C CA . GLY D 1 103 ? -4.753 74.806 -11.166 1.00 27.65 103 GLY D CA 1
ATOM 6505 C C . GLY D 1 103 ? -5.681 75.974 -10.961 1.00 24.94 103 GLY D C 1
ATOM 6506 O O . GLY D 1 103 ? -5.417 77.070 -11.442 1.00 27.11 103 GLY D O 1
ATOM 6507 N N . HIS D 1 104 ? -6.798 75.740 -10.289 1.00 25.05 104 HIS D N 1
ATOM 6508 C CA . HIS D 1 104 ? -7.648 76.850 -9.954 1.00 25.35 104 HIS D CA 1
ATOM 6509 C C . HIS D 1 104 ? -6.791 77.813 -9.168 1.00 29.45 104 HIS D C 1
ATOM 6510 O O . HIS D 1 104 ? -5.961 77.390 -8.367 1.00 30.84 104 HIS D O 1
ATOM 6517 N N . SER D 1 105 ? -6.988 79.108 -9.394 1.00 33.66 105 SER D N 1
ATOM 6518 C CA . SER D 1 105 ? -6.103 80.129 -8.831 1.00 32.67 105 SER D CA 1
ATOM 6519 C C . SER D 1 105 ? -5.963 80.028 -7.310 1.00 27.25 105 SER D C 1
ATOM 6520 O O . SER D 1 105 ? -4.928 80.383 -6.749 1.00 27.77 105 SER D O 1
ATOM 6523 N N . GLU D 1 106 ? -7.001 79.531 -6.653 1.00 23.94 106 GLU D N 1
ATOM 6524 C CA . GLU D 1 106 ? -6.967 79.375 -5.219 1.00 23.45 106 GLU D CA 1
ATOM 6525 C C . GLU D 1 106 ? -5.928 78.309 -4.841 1.00 29.26 106 GLU D C 1
ATOM 6526 O O . GLU D 1 106 ? -5.210 78.482 -3.844 1.00 29.29 106 GLU D O 1
ATOM 6532 N N . ARG D 1 107 ? -5.798 77.247 -5.653 1.00 23.50 107 ARG D N 1
ATOM 6533 C CA . ARG D 1 107 ? -4.824 76.182 -5.370 1.00 23.23 107 ARG D CA 1
ATOM 6534 C C . ARG D 1 107 ? -3.411 76.606 -5.818 1.00 26.45 107 ARG D C 1
ATOM 6535 O O . ARG D 1 107 ? -2.411 76.229 -5.217 1.00 24.63 107 ARG D O 1
ATOM 6543 N N . ARG D 1 108 ? -3.346 77.387 -6.891 1.00 27.76 108 ARG D N 1
ATOM 6544 C CA . ARG D 1 108 ? -2.111 78.021 -7.335 1.00 28.53 108 ARG D CA 1
ATOM 6545 C C . ARG D 1 108 ? -1.622 79.003 -6.274 1.00 28.10 108 ARG D C 1
ATOM 6546 O O . ARG D 1 108 ? -0.417 79.231 -6.123 1.00 32.50 108 ARG D O 1
ATOM 6554 N N . GLN D 1 109 ? -2.564 79.586 -5.548 1.00 21.67 109 GLN D N 1
ATOM 6555 C CA . GLN D 1 109 ? -2.230 80.527 -4.496 1.00 28.90 109 GLN D CA 1
ATOM 6556 C C . GLN D 1 109 ? -1.961 79.877 -3.149 1.00 31.02 109 GLN D C 1
ATOM 6557 O O . GLN D 1 109 ? -0.862 79.976 -2.597 1.00 33.89 109 GLN D O 1
ATOM 6563 N N . TYR D 1 110 ? -2.961 79.182 -2.630 1.00 27.95 110 TYR D N 1
ATOM 6564 C CA . TYR D 1 110 ? -2.874 78.676 -1.270 1.00 29.84 110 TYR D CA 1
ATOM 6565 C C . TYR D 1 110 ? -2.047 77.392 -1.200 1.00 28.99 110 TYR D C 1
ATOM 6566 O O . TYR D 1 110 ? -1.575 77.013 -0.128 1.00 28.40 110 TYR D O 1
ATOM 6575 N N . HIS D 1 111 ? -1.884 76.719 -2.336 1.00 28.30 111 HIS D N 1
ATOM 6576 C CA . HIS D 1 111 ? -1.222 75.419 -2.355 1.00 25.85 111 HIS D CA 1
ATOM 6577 C C . HIS D 1 111 ? -0.056 75.329 -3.351 1.00 25.11 111 HIS D C 1
ATOM 6578 O O . HIS D 1 111 ? 0.309 74.233 -3.774 1.00 28.42 111 HIS D O 1
ATOM 6585 N N . ALA D 1 112 ? 0.505 76.483 -3.719 1.00 28.83 112 ALA D N 1
ATOM 6586 C CA . ALA D 1 112 ? 1.738 76.605 -4.531 1.00 26.56 112 ALA D CA 1
ATOM 6587 C C . ALA D 1 112 ? 1.768 75.700 -5.762 1.00 31.68 112 ALA D C 1
ATOM 6588 O O . ALA D 1 112 ? 2.801 75.102 -6.099 1.00 30.30 112 ALA D O 1
ATOM 6590 N N . GLU D 1 113 ? 0.631 75.593 -6.437 1.00 32.88 113 GLU D N 1
ATOM 6591 C CA . GLU D 1 113 ? 0.601 74.840 -7.671 1.00 30.95 113 GLU D CA 1
ATOM 6592 C C . GLU D 1 113 ? 1.319 75.602 -8.778 1.00 34.59 113 GLU D C 1
ATOM 6593 O O . GLU D 1 113 ? 1.079 76.784 -9.029 1.00 31.66 113 GLU D O 1
ATOM 6599 N N . THR D 1 114 ? 2.249 74.888 -9.401 1.00 40.15 114 THR D N 1
ATOM 6600 C CA . THR D 1 114 ? 3.107 75.417 -10.439 1.00 34.99 114 THR D CA 1
ATOM 6601 C C . THR D 1 114 ? 2.576 74.886 -11.763 1.00 29.88 114 THR D C 1
ATOM 6602 O O . THR D 1 114 ? 1.836 73.911 -11.758 1.00 31.64 114 THR D O 1
ATOM 6606 N N . ASP D 1 115 ? 2.970 75.482 -12.888 1.00 32.48 115 ASP D N 1
ATOM 6607 C CA . ASP D 1 115 ? 2.581 74.948 -14.196 1.00 27.61 115 ASP D CA 1
ATOM 6608 C C . ASP D 1 115 ? 2.992 73.487 -14.324 1.00 27.59 115 ASP D C 1
ATOM 6609 O O . ASP D 1 115 ? 2.245 72.655 -14.859 1.00 27.40 115 ASP D O 1
ATOM 6614 N N . GLU D 1 116 ? 4.143 73.149 -13.751 1.00 31.11 116 GLU D N 1
ATOM 6615 C CA . GLU D 1 116 ? 4.687 71.793 -13.904 1.00 33.83 116 GLU D CA 1
ATOM 6616 C C . GLU D 1 116 ? 3.776 70.791 -13.172 1.00 31.02 116 GLU D C 1
ATOM 6617 O O . GLU D 1 116 ? 3.496 69.707 -13.675 1.00 32.61 116 GLU D O 1
ATOM 6623 N N . ILE D 1 117 ? 3.332 71.172 -11.976 1.00 33.06 117 ILE D N 1
ATOM 6624 C CA . ILE D 1 117 ? 2.366 70.408 -11.192 1.00 32.46 117 ILE D CA 1
ATOM 6625 C C . ILE D 1 117 ? 0.970 70.277 -11.867 1.00 28.76 117 ILE D C 1
ATOM 6626 O O . ILE D 1 117 ? 0.410 69.178 -11.969 1.00 29.50 117 ILE D O 1
ATOM 6631 N N . VAL D 1 118 ? 0.443 71.397 -12.350 1.00 27.61 118 VAL D N 1
ATOM 6632 C CA . VAL D 1 118 ? -0.825 71.462 -13.082 1.00 25.66 118 VAL D CA 1
ATOM 6633 C C . VAL D 1 118 ? -0.777 70.667 -14.384 1.00 25.18 118 VAL D C 1
ATOM 6634 O O . VAL D 1 118 ? -1.766 70.039 -14.790 1.00 24.08 118 VAL D O 1
ATOM 6638 N N . ASN D 1 119 ? 0.368 70.738 -15.062 1.00 26.78 119 ASN D N 1
ATOM 6639 C CA . ASN D 1 119 ? 0.572 69.983 -16.288 1.00 25.35 119 ASN D CA 1
ATOM 6640 C C . ASN D 1 119 ? 0.391 68.514 -15.970 1.00 28.01 119 ASN D C 1
ATOM 6641 O O . ASN D 1 119 ? -0.240 67.761 -16.717 1.00 33.16 119 ASN D O 1
ATOM 6646 N N . ALA D 1 120 ? 0.891 68.122 -14.807 1.00 30.19 120 ALA D N 1
ATOM 6647 C CA . ALA D 1 120 ? 0.811 66.735 -14.368 1.00 29.27 120 ALA D CA 1
ATOM 6648 C C . ALA D 1 120 ? -0.611 66.317 -14.014 1.00 26.99 120 ALA D C 1
ATOM 6649 O O . ALA D 1 120 ? -1.011 65.156 -14.198 1.00 26.64 120 ALA D O 1
ATOM 6651 N N . LYS D 1 121 ? -1.380 67.256 -13.488 1.00 22.56 121 LYS D N 1
ATOM 6652 C CA . LYS D 1 121 ? -2.747 66.932 -13.124 1.00 21.78 121 LYS D CA 1
ATOM 6653 C C . LYS D 1 121 ? -3.548 66.756 -14.399 1.00 24.04 121 LYS D C 1
ATOM 6654 O O . LYS D 1 121 ? -4.322 65.805 -14.526 1.00 27.58 121 LYS D O 1
ATOM 6660 N N . VAL D 1 122 ? -3.287 67.617 -15.383 1.00 25.43 122 VAL D N 1
ATOM 6661 C CA . VAL D 1 122 ? -3.903 67.484 -16.704 1.00 25.48 122 VAL D CA 1
ATOM 6662 C C . VAL D 1 122 ? -3.668 66.095 -17.296 1.00 26.63 122 VAL D C 1
ATOM 6663 O O . VAL D 1 122 ? -4.598 65.453 -17.753 1.00 31.06 122 VAL D O 1
ATOM 6667 N N . LYS D 1 123 ? -2.416 65.639 -17.296 1.00 28.29 123 LYS D N 1
ATOM 6668 C CA . LYS D 1 123 ? -2.077 64.296 -17.758 1.00 23.34 123 LYS D CA 1
ATOM 6669 C C . LYS D 1 123 ? -2.691 63.210 -16.908 1.00 25.49 123 LYS D C 1
ATOM 6670 O O . LYS D 1 123 ? -3.175 62.199 -17.414 1.00 29.38 123 LYS D O 1
ATOM 6676 N N . ALA D 1 124 ? -2.630 63.391 -15.600 1.00 26.28 124 ALA D N 1
ATOM 6677 C CA . ALA D 1 124 ? -3.231 62.419 -14.725 1.00 23.73 124 ALA D CA 1
ATOM 6678 C C . ALA D 1 124 ? -4.704 62.305 -15.072 1.00 24.78 124 ALA D C 1
ATOM 6679 O O . ALA D 1 124 ? -5.241 61.202 -15.102 1.00 21.87 124 ALA D O 1
ATOM 6681 N N . ALA D 1 125 ? -5.336 63.449 -15.349 1.00 25.34 125 ALA D N 1
ATOM 6682 C CA . ALA D 1 125 ? -6.751 63.499 -15.763 1.00 28.69 125 ALA D CA 1
ATOM 6683 C C . ALA D 1 125 ? -7.062 62.666 -16.997 1.00 25.98 125 ALA D C 1
ATOM 6684 O O . ALA D 1 125 ? -7.889 61.751 -16.947 1.00 27.69 125 ALA D O 1
ATOM 6686 N N . TYR D 1 126 ? -6.377 62.944 -18.095 1.00 24.58 126 TYR D N 1
ATOM 6687 C CA . TYR D 1 126 ? -6.634 62.199 -19.322 1.00 25.40 126 TYR D CA 1
ATOM 6688 C C . TYR D 1 126 ? -6.287 60.734 -19.188 1.00 25.87 126 TYR D C 1
ATOM 6689 O O . TYR D 1 126 ? -6.956 59.867 -19.754 1.00 28.65 126 TYR D O 1
ATOM 6698 N N . LYS D 1 127 ? -5.227 60.445 -18.453 1.00 27.84 127 LYS D N 1
ATOM 6699 C CA . LYS D 1 127 ? -4.821 59.062 -18.296 1.00 30.07 127 LYS D CA 1
ATOM 6700 C C . LYS D 1 127 ? -5.977 58.193 -17.789 1.00 29.71 127 LYS D C 1
ATOM 6701 O O . LYS D 1 127 ? -6.085 57.011 -18.159 1.00 31.72 127 LYS D O 1
ATOM 6707 N N . HIS D 1 128 ? -6.872 58.790 -17.003 1.00 27.73 128 HIS D N 1
ATOM 6708 C CA . HIS D 1 128 ? -7.962 58.036 -16.382 1.00 25.61 128 HIS D CA 1
ATOM 6709 C C . HIS D 1 128 ? -9.345 58.463 -16.903 1.00 26.30 128 HIS D C 1
ATOM 6710 O O . HIS D 1 128 ? -10.384 58.127 -16.326 1.00 26.82 128 HIS D O 1
ATOM 6717 N N . GLY D 1 129 ? -9.341 59.152 -18.039 1.00 29.27 129 GLY D N 1
ATOM 6718 C CA . GLY D 1 129 ? -10.544 59.421 -18.809 1.00 26.37 129 GLY D CA 1
ATOM 6719 C C . GLY D 1 129 ? -11.395 60.585 -18.353 1.00 30.41 129 GLY D C 1
ATOM 6720 O O . GLY D 1 129 ? -12.542 60.755 -18.789 1.00 31.58 129 GLY D O 1
ATOM 6721 N N . LEU D 1 130 ? -10.815 61.433 -17.523 1.00 31.72 130 LEU D N 1
ATOM 6722 C CA . LEU D 1 130 ? -11.506 62.637 -17.083 1.00 32.33 130 LEU D CA 1
ATOM 6723 C C . LEU D 1 130 ? -11.184 63.763 -18.042 1.00 27.64 130 LEU D C 1
ATOM 6724 O O . LEU D 1 130 ? -10.190 63.712 -18.740 1.00 26.83 130 LEU D O 1
ATOM 6729 N N . THR D 1 131 ? -12.029 64.776 -18.095 1.00 29.62 131 THR D N 1
ATOM 6730 C CA . THR D 1 131 ? -11.714 65.917 -18.928 1.00 30.49 131 THR D CA 1
ATOM 6731 C C . THR D 1 131 ? -11.314 67.050 -18.024 1.00 32.25 131 THR D C 1
ATOM 6732 O O . THR D 1 131 ? -12.145 67.624 -17.320 1.00 30.35 131 THR D O 1
ATOM 6736 N N . PRO D 1 132 ? -10.033 67.414 -18.080 1.00 34.85 132 PRO D N 1
ATOM 6737 C CA . PRO D 1 132 ? -9.578 68.486 -17.195 1.00 31.31 132 PRO D CA 1
ATOM 6738 C C . PRO D 1 132 ? -10.054 69.857 -17.653 1.00 26.90 132 PRO D C 1
ATOM 6739 O O . PRO D 1 132 ? -10.129 70.124 -18.848 1.00 23.30 132 PRO D O 1
ATOM 6743 N N . ILE D 1 133 ? -10.364 70.706 -16.678 1.00 24.65 133 ILE D N 1
ATOM 6744 C CA . ILE D 1 133 ? -10.612 72.117 -16.909 1.00 25.30 133 ILE D CA 1
ATOM 6745 C C . ILE D 1 133 ? -9.409 72.885 -16.426 1.00 24.20 133 ILE D C 1
ATOM 6746 O O . ILE D 1 133 ? -9.217 73.061 -15.219 1.00 23.15 133 ILE D O 1
ATOM 6751 N N . LEU D 1 134 ? -8.580 73.310 -17.376 1.00 25.06 134 LEU D N 1
ATOM 6752 C CA . LEU D 1 134 ? -7.325 73.965 -17.053 1.00 24.14 134 LEU D CA 1
ATOM 6753 C C . LEU D 1 134 ? -7.552 75.433 -16.751 1.00 21.39 134 LEU D C 1
ATOM 6754 O O . LEU D 1 134 ? -7.848 76.212 -17.646 1.00 26.05 134 LEU D O 1
ATOM 6759 N N . CYS D 1 135 ? -7.413 75.827 -15.490 1.00 22.71 135 CYS D N 1
ATOM 6760 C CA . CYS D 1 135 ? -7.600 77.234 -15.168 1.00 26.38 135 CYS D CA 1
ATOM 6761 C C . CYS D 1 135 ? -6.301 78.002 -15.278 1.00 30.46 135 CYS D C 1
ATOM 6762 O O . CYS D 1 135 ? -5.299 77.654 -14.647 1.00 28.51 135 CYS D O 1
ATOM 6765 N N . VAL D 1 136 ? -6.356 79.074 -16.068 1.00 37.55 136 VAL D N 1
ATOM 6766 C CA . VAL D 1 136 ? -5.228 79.959 -16.301 1.00 30.01 136 VAL D CA 1
ATOM 6767 C C . VAL D 1 136 ? -5.710 81.389 -16.096 1.00 35.80 136 VAL D C 1
ATOM 6768 O O . VAL D 1 136 ? -6.916 81.644 -16.040 1.00 37.63 136 VAL D O 1
ATOM 6772 N N . GLY D 1 137 ? -4.772 82.326 -16.027 1.00 38.23 137 GLY D N 1
ATOM 6773 C CA . GLY D 1 137 ? -5.091 83.722 -15.796 1.00 39.37 137 GLY D CA 1
ATOM 6774 C C . GLY D 1 137 ? -3.947 84.450 -15.118 1.00 45.24 137 GLY D C 1
ATOM 6775 O O . GLY D 1 137 ? -3.128 83.833 -14.440 1.00 49.23 137 GLY D O 1
ATOM 6776 N N . GLU D 1 138 ? -3.900 85.766 -15.286 1.00 46.75 138 GLU D N 1
ATOM 6777 C CA . GLU D 1 138 ? -2.821 86.591 -14.751 1.00 50.43 138 GLU D CA 1
ATOM 6778 C C . GLU D 1 138 ? -3.385 87.479 -13.649 1.00 51.66 138 GLU D C 1
ATOM 6779 O O . GLU D 1 138 ? -4.559 87.835 -13.679 1.00 54.42 138 GLU D O 1
ATOM 6785 N N . GLU D 1 139 ? -2.573 87.834 -12.666 1.00 52.91 139 GL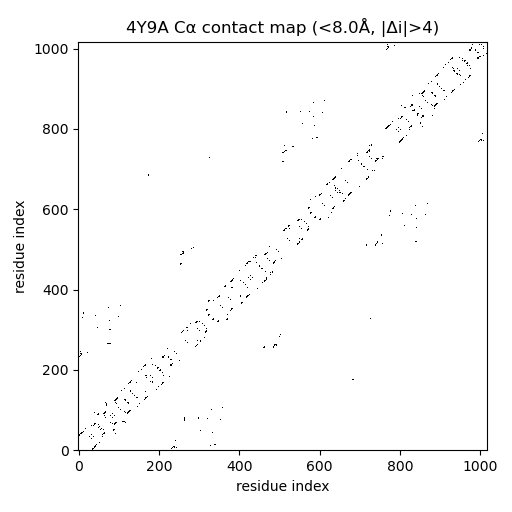U D N 1
ATOM 6786 C CA . GLU D 1 139 ? -3.069 88.713 -11.616 1.00 58.80 139 GLU D CA 1
ATOM 6787 C C . GLU D 1 139 ? -2.897 90.186 -12.023 1.00 60.29 139 GLU D C 1
ATOM 6788 O O . GLU D 1 139 ? -2.676 90.487 -13.199 1.00 59.63 139 GLU D O 1
ATOM 6794 N N . LEU D 1 140 ? -3.016 91.100 -11.067 1.00 60.90 140 LEU D N 1
ATOM 6795 C CA . LEU D 1 140 ? -3.102 92.521 -11.394 1.00 58.20 140 LEU D CA 1
ATOM 6796 C C . LEU D 1 140 ? -1.773 92.946 -12.014 1.00 59.88 140 LEU D C 1
ATOM 6797 O O . LEU D 1 140 ? -1.720 93.710 -12.976 1.00 57.01 140 LEU D O 1
ATOM 6802 N N . ASP D 1 141 ? -0.712 92.408 -11.430 1.00 63.19 141 ASP D N 1
ATOM 6803 C CA . ASP D 1 141 ? 0.670 92.667 -11.782 1.00 61.03 141 ASP D CA 1
ATOM 6804 C C . ASP D 1 141 ? 1.018 92.586 -13.273 1.00 64.04 141 ASP D C 1
ATOM 6805 O O . ASP D 1 141 ? 1.685 93.475 -13.811 1.00 64.02 141 ASP D O 1
ATOM 6810 N N . VAL D 1 142 ? 0.564 91.542 -13.950 1.00 60.40 142 VAL D N 1
ATOM 6811 C CA . VAL D 1 142 ? 0.855 91.411 -15.365 1.00 57.51 142 VAL D CA 1
ATOM 6812 C C . VAL D 1 142 ? 0.018 92.325 -16.260 1.00 59.48 142 VAL D C 1
ATOM 6813 O O . VAL D 1 142 ? 0.521 92.880 -17.238 1.00 60.91 142 VAL D O 1
ATOM 6817 N N . ARG D 1 143 ? -1.249 92.526 -15.929 1.00 55.76 143 ARG D N 1
ATOM 6818 C CA . ARG D 1 143 ? -2.050 93.339 -16.835 1.00 58.45 143 ARG D CA 1
ATOM 6819 C C . ARG D 1 143 ? -1.720 94.837 -16.811 1.00 63.56 143 ARG D C 1
ATOM 6820 O O . ARG D 1 143 ? -1.799 95.502 -17.854 1.00 61.45 143 ARG D O 1
ATOM 6828 N N . GLU D 1 144 ? -1.353 95.380 -15.652 1.00 66.61 144 GLU D N 1
ATOM 6829 C CA . GLU D 1 144 ? -0.942 96.776 -15.625 1.00 65.86 144 GLU D CA 1
ATOM 6830 C C . GLU D 1 144 ? 0.352 96.869 -16.414 1.00 59.17 144 GLU D C 1
ATOM 6831 O O . GLU D 1 144 ? 0.631 97.884 -17.041 1.00 56.18 144 GLU D O 1
ATOM 6837 N N . ALA D 1 145 ? 1.133 95.792 -16.391 1.00 63.28 145 ALA D N 1
ATOM 6838 C CA . ALA D 1 145 ? 2.375 95.717 -17.162 1.00 63.18 145 ALA D CA 1
ATOM 6839 C C . ALA D 1 145 ? 2.069 95.507 -18.639 1.00 64.56 145 ALA D C 1
ATOM 6840 O O . ALA D 1 145 ? 2.944 95.648 -19.496 1.00 61.54 145 ALA D O 1
ATOM 6842 N N . GLY D 1 146 ? 0.809 95.175 -18.914 1.00 66.93 146 GLY D N 1
ATOM 6843 C CA . GLY D 1 146 ? 0.311 94.957 -20.265 1.00 65.82 146 GLY D CA 1
ATOM 6844 C C . GLY D 1 146 ? 0.692 93.666 -20.971 1.00 63.19 146 GLY D C 1
ATOM 6845 O O . GLY D 1 146 ? 0.591 93.583 -22.196 1.00 63.17 146 GLY D O 1
ATOM 6846 N N . ASN D 1 147 ? 1.089 92.649 -20.208 1.00 61.50 147 ASN D N 1
ATOM 6847 C CA . ASN D 1 147 ? 1.560 91.387 -20.785 1.00 61.63 147 ASN D CA 1
ATOM 6848 C C . ASN D 1 147 ? 0.617 90.190 -20.608 1.00 62.01 147 ASN D C 1
ATOM 6849 O O . ASN D 1 147 ? 0.958 89.061 -20.965 1.00 61.76 147 ASN D O 1
ATOM 6854 N N . HIS D 1 148 ? -0.569 90.466 -20.073 1.00 61.03 148 HIS D N 1
ATOM 6855 C CA . HIS D 1 148 ? -1.583 89.469 -19.745 1.00 57.96 148 HIS D CA 1
ATOM 6856 C C . HIS D 1 148 ? -1.774 88.390 -20.793 1.00 52.25 148 HIS D C 1
ATOM 6857 O O . HIS D 1 148 ? -1.857 87.207 -20.478 1.00 49.36 148 HIS D O 1
ATOM 6864 N N . VAL D 1 149 ? -1.837 88.795 -22.043 1.00 48.64 149 VAL D N 1
ATOM 6865 C CA . VAL D 1 149 ? -2.041 87.836 -23.106 1.00 54.28 149 VAL D CA 1
ATOM 6866 C C . VAL D 1 149 ? -0.937 86.770 -23.109 1.00 56.13 149 VAL D C 1
ATOM 6867 O O . VAL D 1 149 ? -1.201 85.562 -23.200 1.00 50.82 149 VAL D O 1
ATOM 6871 N N . GLU D 1 150 ? 0.299 87.238 -22.967 1.00 58.47 150 GLU D N 1
ATOM 6872 C CA . GLU D 1 150 ? 1.479 86.378 -22.948 1.00 53.36 150 GLU D CA 1
ATOM 6873 C C . GLU D 1 150 ? 1.622 85.562 -21.654 1.00 48.38 150 GLU D C 1
ATOM 6874 O O . GLU D 1 150 ? 1.933 84.382 -21.710 1.00 48.23 150 GLU D O 1
ATOM 6880 N N . HIS D 1 151 ? 1.383 86.168 -20.498 1.00 49.12 151 HIS D N 1
ATOM 6881 C CA . HIS D 1 151 ? 1.459 85.421 -19.244 1.00 48.34 151 HIS D CA 1
ATOM 6882 C C . HIS D 1 151 ? 0.402 84.310 -19.186 1.00 48.83 151 HIS D C 1
ATOM 6883 O O . HIS D 1 151 ? 0.702 83.154 -18.889 1.00 48.71 151 HIS D O 1
ATOM 6890 N N . THR D 1 152 ? -0.842 84.690 -19.466 1.00 55.07 152 THR D N 1
ATOM 6891 C CA . THR D 1 152 ? -1.969 83.770 -19.536 1.00 45.92 152 THR D CA 1
ATOM 6892 C C . THR D 1 152 ? -1.721 82.665 -20.575 1.00 42.67 152 THR D C 1
ATOM 6893 O O . THR D 1 152 ? -2.118 81.525 -20.360 1.00 42.20 152 THR D O 1
ATOM 6897 N N . LEU D 1 153 ? -1.098 83.000 -21.707 1.00 41.67 153 LEU D N 1
ATOM 6898 C CA . LEU D 1 153 ? -0.779 81.995 -22.726 1.00 42.45 153 LEU D CA 1
ATOM 6899 C C . LEU D 1 153 ? 0.395 81.082 -22.349 1.00 47.14 153 LEU D C 1
ATOM 6900 O O . LEU D 1 153 ? 0.459 79.911 -22.776 1.00 46.37 153 LEU D O 1
ATOM 6905 N N . ALA D 1 154 ? 1.344 81.621 -21.589 1.00 44.54 154 ALA D N 1
ATOM 6906 C CA . ALA D 1 154 ? 2.430 80.802 -21.079 1.00 37.83 154 ALA D CA 1
ATOM 6907 C C . ALA D 1 154 ? 1.850 79.776 -20.130 1.00 38.87 154 ALA D C 1
ATOM 6908 O O . ALA D 1 154 ? 2.175 78.588 -20.199 1.00 41.67 154 ALA D O 1
ATOM 6910 N N . GLN D 1 155 ? 0.918 80.220 -19.294 1.00 40.78 155 GLN D N 1
ATOM 6911 C CA . GLN D 1 155 ? 0.258 79.305 -18.383 1.00 33.87 155 GLN D CA 1
ATOM 6912 C C . GLN D 1 155 ? -0.463 78.220 -19.153 1.00 31.58 155 GLN D C 1
ATOM 6913 O O . GLN D 1 155 ? -0.423 77.058 -18.765 1.00 29.23 155 GLN D O 1
ATOM 6919 N N . VAL D 1 156 ? -1.101 78.611 -20.255 1.00 34.86 156 VAL D N 1
ATOM 6920 C CA . VAL D 1 156 ? -1.801 77.674 -21.127 1.00 34.53 156 VAL D CA 1
ATOM 6921 C C . VAL D 1 156 ? -0.833 76.698 -21.799 1.00 40.98 156 VAL D C 1
ATOM 6922 O O . VAL D 1 156 ? -1.109 75.486 -21.858 1.00 40.15 156 VAL D O 1
ATOM 6926 N N . GLU D 1 157 ? 0.285 77.215 -22.327 1.00 43.19 157 GLU D N 1
ATOM 6927 C CA . GLU D 1 157 ? 1.269 76.343 -22.987 1.00 42.69 157 GLU D CA 1
ATOM 6928 C C . GLU D 1 157 ? 1.889 75.425 -21.939 1.00 32.55 157 GLU D C 1
ATOM 6929 O O . GLU D 1 157 ? 2.166 74.245 -22.205 1.00 28.50 157 GLU D O 1
ATOM 6935 N N . GLY D 1 158 ? 2.147 76.012 -20.769 1.00 29.26 158 GLY D N 1
ATOM 6936 C CA . GLY D 1 158 ? 2.656 75.287 -19.620 1.00 33.56 158 GLY D CA 1
ATOM 6937 C C . GLY D 1 158 ? 1.767 74.133 -19.187 1.00 31.78 158 GLY D C 1
ATOM 6938 O O . GLY D 1 158 ? 2.259 73.038 -18.960 1.00 34.62 158 GLY D O 1
ATOM 6939 N N . GLY D 1 159 ? 0.461 74.374 -19.072 1.00 35.02 159 GLY D N 1
ATOM 6940 C CA . GLY D 1 159 ? -0.479 73.342 -18.660 1.00 28.26 159 GLY D CA 1
ATOM 6941 C C . GLY D 1 159 ? -0.577 72.149 -19.588 1.00 30.08 159 GLY D C 1
ATOM 6942 O O . GLY D 1 159 ? -0.756 71.028 -19.134 1.00 30.79 159 GLY D O 1
ATOM 6943 N N . LEU D 1 160 ? -0.446 72.371 -20.893 1.00 37.14 160 LEU D N 1
ATOM 6944 C CA . LEU D 1 160 ? -0.643 71.288 -21.867 1.00 33.28 160 LEU D CA 1
ATOM 6945 C C . LEU D 1 160 ? 0.672 70.671 -22.349 1.00 38.63 160 LEU D C 1
ATOM 6946 O O . LEU D 1 160 ? 0.684 70.001 -23.384 1.00 39.14 160 LEU D O 1
ATOM 6951 N N . LYS D 1 161 ? 1.776 70.909 -21.631 1.00 41.64 161 LYS D N 1
ATOM 6952 C CA . LYS D 1 161 ? 3.084 70.389 -22.056 1.00 36.85 161 LYS D CA 1
ATOM 6953 C C . LYS D 1 161 ? 3.034 68.876 -22.172 1.00 36.85 161 LYS D C 1
ATOM 6954 O O . LYS D 1 161 ? 2.597 68.187 -21.256 1.00 40.55 161 LYS D O 1
ATOM 6960 N N . ASP D 1 162 ? 3.484 68.381 -23.319 1.00 40.36 162 ASP D N 1
ATOM 6961 C CA . ASP D 1 162 ? 3.508 66.952 -23.644 1.00 46.61 162 ASP D CA 1
ATOM 6962 C C . ASP D 1 162 ? 2.122 66.338 -23.703 1.00 43.00 162 ASP D C 1
ATOM 6963 O O . ASP D 1 162 ? 1.995 65.113 -23.645 1.00 47.60 162 ASP D O 1
ATOM 6968 N N . LEU D 1 163 ? 1.090 67.167 -23.857 1.00 38.95 163 LEU D N 1
ATOM 6969 C CA . LEU D 1 163 ? -0.257 66.635 -24.034 1.00 41.71 163 LEU D CA 1
ATOM 6970 C C . LEU D 1 163 ? -0.592 66.434 -25.522 1.00 43.83 163 LEU D C 1
ATOM 6971 O O . LEU D 1 163 ? -0.581 67.391 -26.304 1.00 44.66 163 LEU D O 1
ATOM 6976 N N . ALA D 1 164 ? -0.905 65.195 -25.903 1.00 36.69 164 ALA D N 1
ATOM 6977 C CA . ALA D 1 164 ? -1.197 64.882 -27.295 1.00 37.29 164 ALA D CA 1
ATOM 6978 C C . ALA D 1 164 ? -2.450 65.600 -27.775 1.00 46.48 164 ALA D C 1
ATOM 6979 O O . ALA D 1 164 ? -3.307 65.984 -26.971 1.00 47.34 164 ALA D O 1
ATOM 6981 N N . ALA D 1 165 ? -2.528 65.846 -29.081 1.00 47.52 165 ALA D N 1
ATOM 6982 C CA . ALA D 1 165 ? -3.694 66.518 -29.658 1.00 45.36 165 ALA D CA 1
ATOM 6983 C C . ALA D 1 165 ? -4.954 65.637 -29.537 1.00 45.66 165 ALA D C 1
ATOM 6984 O O . ALA D 1 165 ? -6.079 66.145 -29.447 1.00 45.92 165 ALA D O 1
ATOM 6986 N N . GLU D 1 166 ? -4.764 64.317 -29.525 1.00 39.46 166 GLU D N 1
ATOM 6987 C CA . GLU D 1 166 ? -5.902 63.399 -29.510 1.00 40.07 166 GLU D CA 1
ATOM 6988 C C . GLU D 1 166 ? -6.674 63.586 -28.222 1.00 43.93 166 GLU D C 1
ATOM 6989 O O . GLU D 1 166 ? -7.889 63.377 -28.171 1.00 41.40 166 GLU D O 1
ATOM 6995 N N . GLN D 1 167 ? -5.923 63.962 -27.185 1.00 43.59 167 GLN D N 1
ATOM 6996 C CA . GLN D 1 167 ? -6.437 64.368 -25.884 1.00 38.28 167 GLN D CA 1
ATOM 6997 C C . GLN D 1 167 ? -6.833 65.819 -25.871 1.00 35.33 167 GLN D C 1
ATOM 6998 O O . GLN D 1 167 ? -7.964 66.155 -25.521 1.00 38.27 167 GLN D O 1
ATOM 7004 N N . ALA D 1 168 ? -5.888 66.669 -26.259 1.00 33.62 168 ALA D N 1
ATOM 7005 C CA . ALA D 1 168 ? -6.035 68.120 -26.170 1.00 36.76 168 ALA D CA 1
ATOM 7006 C C . ALA D 1 168 ? -7.301 68.623 -26.867 1.00 40.85 168 ALA D C 1
ATOM 7007 O O . ALA D 1 168 ? -7.826 69.699 -26.549 1.00 35.75 168 ALA D O 1
ATOM 7009 N N . GLU D 1 169 ? -7.797 67.815 -27.797 1.00 42.96 169 GLU D N 1
ATOM 7010 C CA . GLU D 1 169 ? -8.942 68.161 -28.614 1.00 39.70 169 GLU D CA 1
ATOM 7011 C C . GLU D 1 169 ? -10.180 68.445 -27.773 1.00 39.12 169 GLU D C 1
ATOM 7012 O O . GLU D 1 169 ? -10.987 69.300 -28.151 1.00 37.94 169 GLU D O 1
ATOM 7018 N N . SER D 1 170 ? -10.260 67.798 -26.600 1.00 36.73 170 SER D N 1
ATOM 7019 C CA . SER D 1 170 ? -11.430 67.842 -25.704 1.00 30.71 170 SER D CA 1
ATOM 7020 C C . SER D 1 170 ? -11.252 68.660 -24.438 1.00 30.83 170 SER D C 1
ATOM 7021 O O . SER D 1 170 ? -12.134 68.689 -23.572 1.00 32.40 170 SER D O 1
ATOM 7024 N N . VAL D 1 171 ? -10.101 69.301 -24.314 1.00 32.90 171 VAL D N 1
ATOM 7025 C CA . VAL D 1 171 ? -9.781 70.061 -23.118 1.00 31.60 171 VAL D CA 1
ATOM 7026 C C . VAL D 1 171 ? -10.680 71.303 -22.987 1.00 27.90 171 VAL D C 1
ATOM 7027 O O . VAL D 1 171 ? -11.240 71.797 -23.958 1.00 27.17 171 VAL D O 1
ATOM 7031 N N . VAL D 1 172 ? -10.858 71.770 -21.763 1.00 27.53 172 VAL D N 1
ATOM 7032 C CA . VAL D 1 172 ? -11.565 73.015 -21.521 1.00 24.91 172 VAL D CA 1
ATOM 7033 C C . VAL D 1 172 ? -10.582 73.971 -20.853 1.00 25.59 172 VAL D C 1
ATOM 7034 O O . VAL D 1 172 ? -9.864 73.567 -19.946 1.00 27.75 172 VAL D O 1
ATOM 7038 N N . ILE D 1 173 ? -10.525 75.223 -21.288 1.00 24.01 173 ILE D N 1
ATOM 7039 C CA . ILE D 1 173 ? -9.674 76.187 -20.606 1.00 22.78 173 ILE D CA 1
ATOM 7040 C C . ILE D 1 173 ? -10.574 77.190 -19.922 1.00 21.68 173 ILE D C 1
ATOM 7041 O O . ILE D 1 173 ? -11.471 77.727 -20.538 1.00 25.88 173 ILE D O 1
ATOM 7046 N N . ALA D 1 174 ? -10.320 77.469 -18.657 1.00 22.13 174 ALA D N 1
ATOM 7047 C CA . ALA D 1 174 ? -11.092 78.471 -17.965 1.00 24.63 174 ALA D CA 1
ATOM 7048 C C . ALA D 1 174 ? -10.172 79.638 -17.600 1.00 29.69 174 ALA D C 1
ATOM 7049 O O . ALA D 1 174 ? -9.125 79.484 -16.966 1.00 28.07 174 ALA D O 1
ATOM 7051 N N . TYR D 1 175 ? -10.551 80.819 -18.054 1.00 35.15 175 TYR D N 1
ATOM 7052 C CA . TYR D 1 175 ? -9.757 81.997 -17.780 1.00 34.16 175 TYR D CA 1
ATOM 7053 C C . TYR D 1 175 ? -10.219 82.707 -16.514 1.00 38.75 175 TYR D C 1
ATOM 7054 O O . TYR D 1 175 ? -11.371 83.151 -16.416 1.00 35.78 175 TYR D O 1
ATOM 7063 N N . GLU D 1 176 ? -9.306 82.807 -15.548 1.00 38.72 176 GLU D N 1
ATOM 7064 C CA . GLU D 1 176 ? -9.563 83.547 -14.326 1.00 34.24 176 GLU D CA 1
ATOM 7065 C C . GLU D 1 176 ? -8.874 84.885 -14.367 1.00 38.08 176 GLU D C 1
ATOM 7066 O O . GLU D 1 176 ? -7.669 84.975 -14.170 1.00 41.68 176 GLU D O 1
ATOM 7072 N N . PRO D 1 177 ? -9.643 85.948 -14.567 1.00 40.59 177 PRO D N 1
ATOM 7073 C CA . PRO D 1 177 ? -9.021 87.258 -14.457 1.00 42.62 177 PRO D CA 1
ATOM 7074 C C . PRO D 1 177 ? -8.868 87.533 -12.980 1.00 54.79 177 PRO D C 1
ATOM 7075 O O . PRO D 1 177 ? -9.686 88.240 -12.363 1.00 54.41 177 PRO D O 1
ATOM 7079 N N . VAL D 1 178 ? -7.829 86.947 -12.401 1.00 55.24 178 VAL D N 1
ATOM 7080 C CA . VAL D 1 178 ? -7.662 87.015 -10.962 1.00 54.20 178 VAL D CA 1
ATOM 7081 C C . VAL D 1 178 ? -7.399 88.444 -10.514 1.00 58.04 178 VAL D C 1
ATOM 7082 O O . VAL D 1 178 ? -7.617 88.784 -9.348 1.00 63.30 178 VAL D O 1
ATOM 7086 N N . TRP D 1 179 ? -6.965 89.282 -11.454 1.00 57.59 179 TRP D N 1
ATOM 7087 C CA . TRP D 1 179 ? -6.795 90.708 -11.188 1.00 59.17 179 TRP D CA 1
ATOM 7088 C C . TRP D 1 179 ? -8.120 91.405 -10.920 1.00 56.10 179 TRP D C 1
ATOM 7089 O O . TRP D 1 179 ? -8.136 92.506 -10.378 1.00 60.45 179 TRP D O 1
ATOM 7100 N N . ALA D 1 180 ? -9.227 90.757 -11.271 1.00 56.30 180 ALA D N 1
ATOM 7101 C CA . ALA D 1 180 ? -10.531 91.393 -11.169 1.00 57.64 180 ALA D CA 1
ATOM 7102 C C . ALA D 1 180 ? -11.561 90.600 -10.386 1.00 61.07 180 ALA D C 1
ATOM 7103 O O . ALA D 1 180 ? -12.666 91.103 -10.154 1.00 58.59 180 ALA D O 1
ATOM 7105 N N . ILE D 1 181 ? -11.225 89.372 -9.987 1.00 60.44 181 ILE D N 1
ATOM 7106 C CA . ILE D 1 181 ? -12.208 88.519 -9.311 1.00 62.62 181 ILE D CA 1
ATOM 7107 C C . ILE D 1 181 ? -12.646 89.034 -7.947 1.00 65.10 181 ILE D C 1
ATOM 7108 O O . ILE D 1 181 ? -13.851 89.112 -7.671 1.00 73.92 181 ILE D O 1
ATOM 7113 N N . GLY D 1 182 ? -11.703 89.397 -7.087 1.00 59.58 182 GLY D N 1
ATOM 7114 C CA . GLY D 1 182 ? -12.133 89.858 -5.779 1.00 66.44 182 GLY D CA 1
ATOM 7115 C C . GLY D 1 182 ? -12.161 91.360 -5.558 1.00 64.55 182 GLY D C 1
ATOM 7116 O O . GLY D 1 182 ? -12.545 91.827 -4.480 1.00 61.88 182 GLY D O 1
ATOM 7117 N N . THR D 1 183 ? -11.866 92.134 -6.592 1.00 65.82 183 THR D N 1
ATOM 7118 C CA . THR D 1 183 ? -11.674 93.561 -6.369 1.00 68.44 183 THR D CA 1
ATOM 7119 C C . THR D 1 183 ? -12.617 94.420 -7.203 1.00 70.00 183 THR D C 1
ATOM 7120 O O . THR D 1 183 ? -13.186 93.953 -8.195 1.00 71.24 183 THR D O 1
ATOM 7124 N N . GLY D 1 184 ? -12.779 95.674 -6.773 1.00 67.89 184 GLY D N 1
ATOM 7125 C CA . GLY D 1 184 ? -13.654 96.654 -7.403 1.00 73.99 184 GLY D CA 1
ATOM 7126 C C . GLY D 1 184 ? -13.458 96.832 -8.902 1.00 79.93 184 GLY D C 1
ATOM 7127 O O . GLY D 1 184 ? -14.217 97.552 -9.562 1.00 78.82 184 GLY D O 1
ATOM 7128 N N . LYS D 1 185 ? -12.424 96.173 -9.422 1.00 78.69 185 LYS D N 1
ATOM 7129 C CA . LYS D 1 185 ? -12.064 96.173 -10.829 1.00 72.27 185 LYS D CA 1
ATOM 7130 C C . LYS D 1 185 ? -12.837 95.109 -11.589 1.00 75.82 185 LYS D C 1
ATOM 7131 O O . LYS D 1 185 ? -12.928 93.958 -11.150 1.00 77.52 185 LYS D O 1
ATOM 7137 N N . VAL D 1 186 ? -13.403 95.494 -12.725 1.00 75.66 186 VAL D N 1
ATOM 7138 C CA . VAL D 1 186 ? -14.219 94.570 -13.491 1.00 73.49 186 VAL D CA 1
ATOM 7139 C C . VAL D 1 186 ? -13.541 94.109 -14.789 1.00 71.58 186 VAL D C 1
ATOM 7140 O O . VAL D 1 186 ? -12.914 94.905 -15.503 1.00 61.50 186 VAL D O 1
ATOM 7144 N N . CYS D 1 187 ? -13.669 92.821 -15.094 1.00 67.94 187 CYS D N 1
ATOM 7145 C CA . CYS D 1 187 ? -13.246 92.344 -16.397 1.00 61.04 187 CYS D CA 1
ATOM 7146 C C . CYS D 1 187 ? -14.473 92.246 -17.265 1.00 64.52 187 CYS D C 1
ATOM 7147 O O . CYS D 1 187 ? -15.261 91.307 -17.154 1.00 65.19 187 CYS D O 1
ATOM 7150 N N . GLY D 1 188 ? -14.625 93.233 -18.134 1.00 61.77 188 GLY D N 1
ATOM 7151 C CA . GLY D 1 188 ? -15.750 93.279 -19.033 1.00 58.95 188 GLY D CA 1
ATOM 7152 C C . GLY D 1 188 ? -15.483 92.240 -20.090 1.00 55.78 188 GLY D C 1
ATOM 7153 O O . GLY D 1 188 ? -14.374 91.733 -20.202 1.00 56.59 188 GLY D O 1
ATOM 7154 N N . ALA D 1 189 ? -16.510 91.913 -20.855 1.00 54.70 189 ALA D N 1
ATOM 7155 C CA . ALA D 1 189 ? -16.373 90.985 -21.961 1.00 50.69 189 ALA D CA 1
ATOM 7156 C C . ALA D 1 189 ? -15.373 91.533 -22.989 1.00 50.32 189 ALA D C 1
ATOM 7157 O O . ALA D 1 189 ? -14.767 90.784 -23.749 1.00 43.98 189 ALA D O 1
ATOM 7159 N N . ASP D 1 190 ? -15.227 92.852 -23.005 1.00 54.34 190 ASP D N 1
ATOM 7160 C CA . ASP D 1 190 ? -14.255 93.508 -23.866 1.00 59.91 190 ASP D CA 1
ATOM 7161 C C . ASP D 1 190 ? -12.839 92.966 -23.661 1.00 54.92 190 ASP D C 1
ATOM 7162 O O . ASP D 1 190 ? -12.129 92.640 -24.619 1.00 50.28 190 ASP D O 1
ATOM 7167 N N . ASP D 1 191 ? -12.423 92.934 -22.401 1.00 51.55 191 ASP D N 1
ATOM 7168 C CA . ASP D 1 191 ? -11.139 92.396 -21.975 1.00 49.80 191 ASP D CA 1
ATOM 7169 C C . ASP D 1 191 ? -11.039 90.875 -22.080 1.00 51.62 191 ASP D C 1
ATOM 7170 O O . ASP D 1 191 ? -10.026 90.333 -22.530 1.00 52.31 191 ASP D O 1
ATOM 7175 N N . ALA D 1 192 ? -12.099 90.205 -21.632 1.00 45.45 192 ALA D N 1
ATOM 7176 C CA . ALA D 1 192 ? -12.172 88.750 -21.583 1.00 39.49 192 ALA D CA 1
ATOM 7177 C C . ALA D 1 192 ? -12.214 88.120 -22.960 1.00 40.35 192 ALA D C 1
ATOM 7178 O O . ALA D 1 192 ? -11.730 87.004 -23.150 1.00 34.78 192 ALA D O 1
ATOM 7180 N N . GLN D 1 193 ? -12.880 88.795 -23.894 1.00 48.01 193 GLN D N 1
ATOM 7181 C CA . GLN D 1 193 ? -12.942 88.325 -25.272 1.00 46.62 193 GLN D CA 1
ATOM 7182 C C . GLN D 1 193 ? -11.541 88.299 -25.852 1.00 40.76 193 GLN D C 1
ATOM 7183 O O . GLN D 1 193 ? -11.178 87.351 -26.546 1.00 39.70 193 GLN D O 1
ATOM 7189 N N . GLU D 1 194 ? -10.760 89.332 -25.533 1.00 39.19 194 GLU D N 1
ATOM 7190 C CA . GLU D 1 194 ? -9.392 89.458 -26.032 1.00 45.82 194 GLU D CA 1
ATOM 7191 C C . GLU D 1 194 ? -8.484 88.321 -25.592 1.00 41.45 194 GLU D C 1
ATOM 7192 O O . GLU D 1 194 ? -7.731 87.768 -26.397 1.00 45.97 194 GLU D O 1
ATOM 7198 N N . VAL D 1 195 ? -8.527 88.005 -24.304 1.00 37.17 195 VAL D N 1
ATOM 7199 C CA . VAL D 1 195 ? -7.745 86.901 -23.760 1.00 39.32 195 VAL D CA 1
ATOM 7200 C C . VAL D 1 195 ? -8.214 85.545 -24.286 1.00 40.80 195 VAL D C 1
ATOM 7201 O O . VAL D 1 195 ? -7.405 84.708 -24.691 1.00 41.66 195 VAL D O 1
ATOM 7205 N N . CYS D 1 196 ? -9.524 85.327 -24.278 1.00 37.22 196 CYS D N 1
ATOM 7206 C CA . CYS D 1 196 ? -10.063 84.053 -24.718 1.00 38.92 196 CYS D CA 1
ATOM 7207 C C . CYS D 1 196 ? -9.765 83.874 -26.199 1.00 39.12 196 CYS D C 1
ATOM 7208 O O . CYS D 1 196 ? -9.676 82.748 -26.694 1.00 38.94 196 CYS D O 1
ATOM 7211 N N . ALA D 1 197 ? -9.574 84.995 -26.890 1.00 42.34 197 ALA D N 1
ATOM 7212 C CA . ALA D 1 197 ? -9.164 84.982 -28.293 1.00 44.01 197 ALA D CA 1
ATOM 7213 C C . ALA D 1 197 ? -7.733 84.480 -28.438 1.00 42.63 197 ALA D C 1
ATOM 7214 O O . ALA D 1 197 ? -7.463 83.510 -29.150 1.00 47.08 197 ALA D O 1
ATOM 7216 N N . ALA D 1 198 ? -6.835 85.135 -27.716 1.00 41.40 198 ALA D N 1
ATOM 7217 C CA . ALA D 1 198 ? -5.431 84.785 -27.695 1.00 38.40 198 ALA D CA 1
ATOM 7218 C C . ALA D 1 198 ? -5.243 83.321 -27.420 1.00 45.52 198 ALA D C 1
ATOM 7219 O O . ALA D 1 198 ? -4.472 82.635 -28.108 1.00 49.68 198 ALA D O 1
ATOM 7221 N N . ILE D 1 199 ? -5.986 82.849 -26.423 1.00 44.63 199 ILE D N 1
ATOM 7222 C CA . ILE D 1 199 ? -5.917 81.466 -25.963 1.00 43.09 199 ILE D CA 1
ATOM 7223 C C . ILE D 1 199 ? -6.227 80.490 -27.099 1.00 43.40 199 ILE D C 1
ATOM 7224 O O . ILE D 1 199 ? -5.524 79.494 -27.273 1.00 44.73 199 ILE D O 1
ATOM 7229 N N . ARG D 1 200 ? -7.261 80.775 -27.883 1.00 43.63 200 ARG D N 1
ATOM 7230 C CA . ARG D 1 200 ? -7.571 79.927 -29.027 1.00 44.24 200 ARG D CA 1
ATOM 7231 C C . ARG D 1 200 ? -6.439 79.992 -30.051 1.00 46.46 200 ARG D C 1
ATOM 7232 O O . ARG D 1 200 ? -6.202 79.040 -30.795 1.00 50.69 200 ARG D O 1
ATOM 7240 N N . GLY D 1 201 ? -5.763 81.133 -30.112 1.00 49.34 201 GLY D N 1
ATOM 7241 C CA . GLY D 1 201 ? -4.613 81.279 -30.987 1.00 48.40 201 GLY D CA 1
ATOM 7242 C C . GLY D 1 201 ? -3.443 80.378 -30.624 1.00 52.73 201 GLY D C 1
ATOM 7243 O O . GLY D 1 201 ? -2.828 79.762 -31.502 1.00 53.59 201 GLY D O 1
ATOM 7244 N N . LYS D 1 202 ? -3.154 80.258 -29.332 1.00 51.66 202 LYS D N 1
ATOM 7245 C CA . LYS D 1 202 ? -2.067 79.385 -28.896 1.00 49.13 202 LYS D CA 1
ATOM 7246 C C . LYS D 1 202 ? -2.339 77.922 -29.194 1.00 49.45 202 LYS D C 1
ATOM 7247 O O . LYS D 1 202 ? -1.461 77.205 -29.681 1.00 50.89 202 LYS D O 1
ATOM 7253 N N . LEU D 1 203 ? -3.566 77.490 -28.933 1.00 47.08 203 LEU D N 1
ATOM 7254 C CA . LEU D 1 203 ? -3.948 76.110 -29.179 1.00 43.07 203 LEU D CA 1
ATOM 7255 C C . LEU D 1 203 ? -3.757 75.775 -30.650 1.00 46.70 203 LEU D C 1
ATOM 7256 O O . LEU D 1 203 ? -3.345 74.667 -31.004 1.00 46.24 203 LEU D O 1
ATOM 7261 N N . ALA D 1 204 ? -4.048 76.751 -31.502 1.00 51.69 204 ALA D N 1
ATOM 7262 C CA . ALA D 1 204 ? -3.872 76.591 -32.937 1.00 50.13 204 ALA D CA 1
ATOM 7263 C C . ALA D 1 204 ? -2.393 76.380 -33.250 1.00 45.24 204 ALA D C 1
ATOM 7264 O O . ALA D 1 204 ? -2.019 75.454 -33.975 1.00 42.83 204 ALA D O 1
ATOM 7266 N N . GLU D 1 205 ? -1.552 77.229 -32.669 1.00 44.31 205 GLU D N 1
ATOM 7267 C CA . GLU D 1 205 ? -0.108 77.090 -32.815 1.00 44.35 205 GLU D CA 1
ATOM 7268 C C . GLU D 1 205 ? 0.428 75.764 -32.285 1.00 47.01 205 GLU D C 1
ATOM 7269 O O . GLU D 1 205 ? 1.212 75.083 -32.963 1.00 50.33 205 GLU D O 1
ATOM 7275 N N . LEU D 1 206 ? 0.043 75.426 -31.057 1.00 47.86 206 LEU D N 1
ATOM 7276 C CA . LEU D 1 206 ? 0.483 74.194 -30.399 1.00 39.97 206 LEU D CA 1
ATOM 7277 C C . LEU D 1 206 ? -0.096 72.953 -31.081 1.00 42.58 206 LEU D C 1
ATOM 7278 O O . LEU D 1 206 ? 0.531 71.895 -31.116 1.00 42.87 206 LEU D O 1
ATOM 7283 N N . TYR D 1 207 ? -1.286 73.088 -31.657 1.00 45.92 207 TYR D N 1
ATOM 7284 C CA . TYR D 1 207 ? -1.961 71.936 -32.254 1.00 48.24 207 TYR D CA 1
ATOM 7285 C C . TYR D 1 207 ? -2.435 72.195 -33.678 1.00 50.21 207 TYR D C 1
ATOM 7286 O O . TYR D 1 207 ? -1.672 72.053 -34.633 1.00 48.37 207 TYR D O 1
ATOM 7295 N N . SER D 1 208 ? -3.705 72.568 -33.797 1.00 52.60 208 SER D N 1
ATOM 7296 C CA . SER D 1 208 ? -4.348 72.838 -35.074 1.00 49.74 208 SER D CA 1
ATOM 7297 C C . SER D 1 208 ? -5.456 73.851 -34.822 1.00 54.87 208 SER D C 1
ATOM 7298 O O . SER D 1 208 ? -5.980 73.921 -33.704 1.00 54.09 208 SER D O 1
ATOM 7301 N N . GLN D 1 209 ? -5.792 74.662 -35.826 1.00 57.62 209 GLN D N 1
ATOM 7302 C CA . GLN D 1 209 ? -6.942 75.564 -35.709 1.00 57.29 209 GLN D CA 1
ATOM 7303 C C . GLN D 1 209 ? -8.180 74.680 -35.704 1.00 56.66 209 GLN D C 1
ATOM 7304 O O . GLN D 1 209 ? -9.197 75.018 -35.087 1.00 56.11 209 GLN D O 1
ATOM 7310 N N . GLU D 1 210 ? -8.067 73.555 -36.422 1.00 58.28 210 GLU D N 1
ATOM 7311 C CA . GLU D 1 210 ? -9.112 72.535 -36.491 1.00 54.49 210 GLU D CA 1
ATOM 7312 C C . GLU D 1 210 ? -9.312 72.016 -35.084 1.00 53.45 210 GLU D C 1
ATOM 7313 O O . GLU D 1 210 ? -10.416 71.640 -34.706 1.00 57.52 210 GLU D O 1
ATOM 7319 N N . LEU D 1 211 ? -8.231 71.971 -34.310 1.00 52.50 211 LEU D N 1
ATOM 7320 C CA . LEU D 1 211 ? -8.341 71.593 -32.910 1.00 50.02 211 LEU D CA 1
ATOM 7321 C C . LEU D 1 211 ? -8.782 72.806 -32.079 1.00 45.78 211 LEU D C 1
ATOM 7322 O O . LEU D 1 211 ? -9.748 72.736 -31.313 1.00 47.38 211 LEU D O 1
ATOM 7327 N N . ALA D 1 212 ? -8.111 73.932 -32.283 1.00 44.40 212 ALA D N 1
ATOM 7328 C CA . ALA D 1 212 ? -8.358 75.122 -31.487 1.00 44.65 212 ALA D CA 1
ATOM 7329 C C . ALA D 1 212 ? -9.811 75.587 -31.484 1.00 48.12 212 ALA D C 1
ATOM 7330 O O . ALA D 1 212 ? -10.271 76.202 -30.521 1.00 49.04 212 ALA D O 1
ATOM 7332 N N . ASP D 1 213 ? -10.532 75.300 -32.562 1.00 48.36 213 ASP D N 1
ATOM 7333 C CA . ASP D 1 213 ? -11.920 75.758 -32.692 1.00 54.09 213 ASP D CA 1
ATOM 7334 C C . ASP D 1 213 ? -12.976 74.775 -32.098 1.00 45.73 213 ASP D C 1
ATOM 7335 O O . ASP D 1 213 ? -14.163 75.094 -32.060 1.00 39.45 213 ASP D O 1
ATOM 7340 N N . LYS D 1 214 ? -12.539 73.594 -31.652 1.00 44.64 214 LYS D N 1
ATOM 7341 C CA . LYS D 1 214 ? -13.429 72.623 -31.018 1.00 43.75 214 LYS D CA 1
ATOM 7342 C C . LYS D 1 214 ? -13.340 72.798 -29.498 1.00 40.47 214 LYS D C 1
ATOM 7343 O O . LYS D 1 214 ? -14.161 72.308 -28.749 1.00 40.72 214 LYS D O 1
ATOM 7349 N N . VAL D 1 215 ? -12.309 73.497 -29.053 1.00 45.55 215 VAL D N 1
ATOM 7350 C CA . VAL D 1 215 ? -12.007 73.641 -27.632 1.00 42.34 215 VAL D CA 1
ATOM 7351 C C . VAL D 1 215 ? -12.822 74.764 -27.000 1.00 38.57 215 VAL D C 1
ATOM 7352 O O . VAL D 1 215 ? -12.794 75.898 -27.474 1.00 40.70 215 VAL D O 1
ATOM 7356 N N . ARG D 1 216 ? -13.553 74.448 -25.936 1.00 30.83 216 ARG D N 1
ATOM 7357 C CA . ARG D 1 216 ? -14.345 75.464 -25.254 1.00 34.47 216 ARG D CA 1
ATOM 7358 C C . ARG D 1 216 ? -13.492 76.305 -24.306 1.00 31.76 216 ARG D C 1
ATOM 7359 O O . ARG D 1 216 ? -12.777 75.775 -23.461 1.00 28.97 216 ARG D O 1
ATOM 7367 N N . ILE D 1 217 ? -13.568 77.620 -24.444 1.00 33.63 217 ILE D N 1
ATOM 7368 C CA . ILE D 1 217 ? -12.895 78.505 -23.506 1.00 29.94 217 ILE D CA 1
ATOM 7369 C C . ILE D 1 217 ? -13.941 79.266 -22.686 1.00 30.33 217 ILE D C 1
ATOM 7370 O O . ILE D 1 217 ? -14.700 80.091 -23.196 1.00 30.42 217 ILE D O 1
ATOM 7375 N N . GLN D 1 218 ? -13.958 78.974 -21.397 1.00 31.81 218 GLN D N 1
ATOM 7376 C CA . GLN D 1 218 ? -14.923 79.529 -20.464 1.00 25.90 218 GLN D CA 1
ATOM 7377 C C . GLN D 1 218 ? -14.374 80.821 -19.910 1.00 29.29 218 GLN D C 1
ATOM 7378 O O . GLN D 1 218 ? -13.157 81.016 -19.850 1.00 29.45 218 GLN D O 1
ATOM 7384 N N . TYR D 1 219 ? -15.270 81.685 -19.465 1.00 30.48 219 TYR D N 1
ATOM 7385 C CA . TYR D 1 219 ? -14.882 82.851 -18.699 1.00 36.79 219 TYR D CA 1
ATOM 7386 C C . TYR D 1 219 ? -15.025 82.444 -17.234 1.00 36.25 219 TYR D C 1
ATOM 7387 O O . TYR D 1 219 ? -16.028 81.857 -16.846 1.00 35.76 219 TYR D O 1
ATOM 7396 N N . GLY D 1 220 ? -14.005 82.727 -16.434 1.00 37.08 220 GLY D N 1
ATOM 7397 C CA . GLY D 1 220 ? -13.993 82.312 -15.049 1.00 37.22 220 GLY D CA 1
ATOM 7398 C C . GLY D 1 220 ? -14.011 83.431 -14.027 1.00 43.88 220 GLY D C 1
ATOM 7399 O O . GLY D 1 220 ? -13.745 83.183 -12.847 1.00 43.37 220 GLY D O 1
ATOM 7400 N N . GLY D 1 221 ? -14.317 84.657 -14.451 1.00 42.34 221 GLY D N 1
ATOM 7401 C CA . GLY D 1 221 ? -14.433 85.745 -13.494 1.00 43.05 221 GLY D CA 1
ATOM 7402 C C . GLY D 1 221 ? -15.730 85.599 -12.722 1.00 45.73 221 GLY D C 1
ATOM 7403 O O . GLY D 1 221 ? -16.439 84.602 -12.893 1.00 42.34 221 GLY D O 1
ATOM 7404 N N . SER D 1 222 ? -16.062 86.596 -11.900 1.00 50.32 222 SER D N 1
ATOM 7405 C CA . SER D 1 222 ? -17.320 86.564 -11.147 1.00 43.00 222 SER D CA 1
ATOM 7406 C C . SER D 1 222 ? -18.495 86.684 -12.102 1.00 36.83 222 SER D C 1
ATOM 7407 O O . SER D 1 222 ? -18.679 87.715 -12.703 1.00 39.82 222 SER D O 1
ATOM 7410 N N . VAL D 1 223 ? -19.282 85.625 -12.219 1.00 41.40 223 VAL D N 1
ATOM 7411 C CA . VAL D 1 223 ? -20.379 85.566 -13.173 1.00 41.08 223 VAL D CA 1
ATOM 7412 C C . VAL D 1 223 ? -21.812 85.498 -12.578 1.00 50.47 223 VAL D C 1
ATOM 7413 O O . VAL D 1 223 ? -22.117 84.658 -11.731 1.00 46.42 223 VAL D O 1
ATOM 7417 N N . LYS D 1 224 ? -22.632 86.461 -12.995 1.00 49.36 224 LYS D N 1
ATOM 7418 C CA . LYS D 1 224 ? -24.004 86.628 -12.594 1.00 43.38 224 LYS D CA 1
ATOM 7419 C C . LYS D 1 224 ? -24.968 86.657 -13.792 1.00 45.89 224 LYS D C 1
ATOM 7420 O O . LYS D 1 224 ? -24.543 86.497 -14.928 1.00 44.24 224 LYS D O 1
ATOM 7426 N N . SER D 1 225 ? -26.274 86.711 -13.514 1.00 45.34 225 SER D N 1
ATOM 7427 C CA . SER D 1 225 ? -27.290 86.876 -14.564 1.00 46.48 225 SER D CA 1
ATOM 7428 C C . SER D 1 225 ? -27.055 88.188 -15.360 1.00 49.14 225 SER D C 1
ATOM 7429 O O . SER D 1 225 ? -27.293 88.249 -16.564 1.00 47.77 225 SER D O 1
ATOM 7432 N N . GLY D 1 226 ? -26.613 89.244 -14.681 1.00 49.41 226 GLY D N 1
ATOM 7433 C CA . GLY D 1 226 ? -26.352 90.520 -15.340 1.00 50.52 226 GLY D CA 1
ATOM 7434 C C . GLY D 1 226 ? -25.263 90.595 -16.401 1.00 47.96 226 GLY D C 1
ATOM 7435 O O . GLY D 1 226 ? -25.436 91.292 -17.402 1.00 54.12 226 GLY D O 1
ATOM 7436 N N . ASN D 1 227 ? -24.138 89.928 -16.161 1.00 43.50 227 ASN D N 1
ATOM 7437 C CA . ASN D 1 227 ? -23.014 89.911 -17.082 1.00 41.79 227 ASN D CA 1
ATOM 7438 C C . ASN D 1 227 ? -23.078 88.770 -18.098 1.00 44.15 227 ASN D C 1
ATOM 7439 O O . ASN D 1 227 ? -22.542 88.903 -19.202 1.00 47.22 227 ASN D O 1
ATOM 7444 N N . VAL D 1 228 ? -23.773 87.679 -17.762 1.00 44.63 228 VAL D N 1
ATOM 7445 C CA . VAL D 1 228 ? -23.707 86.422 -18.527 1.00 43.27 228 VAL D CA 1
ATOM 7446 C C . VAL D 1 228 ? -24.146 86.721 -19.978 1.00 41.65 228 VAL D C 1
ATOM 7447 O O . VAL D 1 228 ? -23.702 86.069 -20.934 1.00 45.12 228 VAL D O 1
ATOM 7451 N N . ALA D 1 229 ? -24.981 87.746 -20.138 1.00 47.48 229 ALA D N 1
ATOM 7452 C CA . ALA D 1 229 ? -25.458 88.147 -21.450 1.00 50.79 229 ALA D CA 1
ATOM 7453 C C . ALA D 1 229 ? -24.282 88.686 -22.259 1.00 45.26 229 ALA D C 1
ATOM 7454 O O . ALA D 1 229 ? -23.916 88.108 -23.288 1.00 41.36 229 ALA D O 1
ATOM 7456 N N . GLU D 1 230 ? -23.649 89.743 -21.748 1.00 42.91 230 GLU D N 1
ATOM 7457 C CA . GLU D 1 230 ? -22.553 90.377 -22.466 1.00 47.51 230 GLU D CA 1
ATOM 7458 C C . GLU D 1 230 ? -21.348 89.446 -22.651 1.00 50.02 230 GLU D C 1
ATOM 7459 O O . GLU D 1 230 ? -20.777 89.358 -23.749 1.00 52.30 230 GLU D O 1
ATOM 7465 N N . ILE D 1 231 ? -20.996 88.727 -21.589 1.00 47.68 231 ILE D N 1
ATOM 7466 C CA . ILE D 1 231 ? -19.886 87.778 -21.635 1.00 44.34 231 ILE D CA 1
ATOM 7467 C C . ILE D 1 231 ? -20.120 86.690 -22.675 1.00 41.22 231 ILE D C 1
ATOM 7468 O O . ILE D 1 231 ? -19.303 86.490 -23.564 1.00 42.61 231 ILE D O 1
ATOM 7473 N N . MET D 1 232 ? -21.253 86.009 -22.593 1.00 40.30 232 MET D N 1
ATOM 7474 C CA . MET D 1 232 ? -21.521 84.947 -23.547 1.00 48.21 232 MET D CA 1
ATOM 7475 C C . MET D 1 232 ? -21.774 85.567 -24.916 1.00 49.82 232 MET D C 1
ATOM 7476 O O . MET D 1 232 ? -21.871 86.800 -25.035 1.00 51.43 232 MET D O 1
ATOM 7481 N N . ALA D 1 233 ? -21.829 84.720 -25.946 1.00 43.11 233 ALA D N 1
ATOM 7482 C CA . ALA D 1 233 ? -22.024 85.164 -27.328 1.00 49.84 233 ALA D CA 1
ATOM 7483 C C . ALA D 1 233 ? -20.870 86.055 -27.835 1.00 48.05 233 ALA D C 1
ATOM 7484 O O . ALA D 1 233 ? -20.862 86.451 -29.004 1.00 45.95 233 ALA D O 1
ATOM 7486 N N . LYS D 1 234 ? -19.921 86.389 -26.955 1.00 43.82 234 LYS D N 1
ATOM 7487 C CA . LYS D 1 234 ? -18.624 86.847 -27.413 1.00 38.76 234 LYS D CA 1
ATOM 7488 C C . LYS D 1 234 ? -18.118 85.598 -28.093 1.00 40.67 234 LYS D C 1
ATOM 7489 O O . LYS D 1 234 ? -18.218 84.506 -27.531 1.00 40.96 234 LYS D O 1
ATOM 7495 N N . PRO D 1 235 ? -17.611 85.741 -29.321 1.00 39.02 235 PRO D N 1
ATOM 7496 C CA . PRO D 1 235 ? -17.418 84.599 -30.227 1.00 40.04 235 PRO D CA 1
ATOM 7497 C C . PRO D 1 235 ? -16.429 83.532 -29.748 1.00 39.40 235 PRO D C 1
ATOM 7498 O O . PRO D 1 235 ? -16.529 82.376 -30.199 1.00 36.40 235 PRO D O 1
ATOM 7502 N N . ASP D 1 236 ? -15.535 83.884 -28.824 1.00 38.63 236 ASP D N 1
ATOM 7503 C CA . ASP D 1 236 ? -14.520 82.927 -28.367 1.00 44.77 236 ASP D CA 1
ATOM 7504 C C . ASP D 1 236 ? -14.718 82.581 -26.895 1.00 40.02 236 ASP D C 1
ATOM 7505 O O . ASP D 1 236 ? -13.883 81.911 -26.281 1.00 32.08 236 ASP D O 1
ATOM 7510 N N . ILE D 1 237 ? -15.831 83.056 -26.340 1.00 39.66 237 ILE D N 1
ATOM 7511 C CA . ILE D 1 237 ? -16.261 82.624 -25.024 1.00 35.98 237 ILE D CA 1
ATOM 7512 C C . ILE D 1 237 ? -17.328 81.532 -25.154 1.00 33.81 237 ILE D C 1
ATOM 7513 O O . ILE D 1 237 ? -18.412 81.765 -25.676 1.00 36.41 237 ILE D O 1
ATOM 7518 N N . ASP D 1 238 ? -17.006 80.349 -24.642 1.00 31.95 238 ASP D N 1
ATOM 7519 C CA . ASP D 1 238 ? -17.831 79.171 -24.801 1.00 31.54 238 ASP D CA 1
ATOM 7520 C C . ASP D 1 238 ? -18.411 78.622 -23.508 1.00 32.42 238 ASP D C 1
ATOM 7521 O O . ASP D 1 238 ? -18.726 77.432 -23.417 1.00 29.07 238 ASP D O 1
ATOM 7526 N N . GLY D 1 239 ? -18.568 79.481 -22.510 1.00 28.44 239 GLY D N 1
ATOM 7527 C CA . GLY D 1 239 ? -19.078 79.012 -21.240 1.00 30.88 239 GLY D CA 1
ATOM 7528 C C . GLY D 1 239 ? -18.550 79.769 -20.044 1.00 33.00 239 GLY D C 1
ATOM 7529 O O . GLY D 1 239 ? -17.911 80.799 -20.186 1.00 36.13 239 GLY D O 1
ATOM 7530 N N . ALA D 1 240 ? -18.880 79.291 -18.853 1.00 35.04 240 ALA D N 1
ATOM 7531 C CA . ALA D 1 240 ? -18.487 79.974 -17.635 1.00 32.40 240 ALA D CA 1
ATOM 7532 C C . ALA D 1 240 ? -18.168 78.967 -16.523 1.00 35.06 240 ALA D C 1
ATOM 7533 O O . ALA D 1 240 ? -18.896 77.983 -16.312 1.00 32.32 240 ALA D O 1
ATOM 7535 N N . LEU D 1 241 ? -17.073 79.215 -15.817 1.00 31.93 241 LEU D N 1
ATOM 7536 C CA . LEU D 1 241 ? -16.760 78.427 -14.654 1.00 27.40 241 LEU D CA 1
ATOM 7537 C C . LEU D 1 241 ? -17.340 79.233 -13.525 1.00 28.44 241 LEU D C 1
ATOM 7538 O O . LEU D 1 241 ? -16.758 80.232 -13.124 1.00 28.78 241 LEU D O 1
ATOM 7543 N N . VAL D 1 242 ? -18.545 78.860 -13.089 1.00 36.22 242 VAL D N 1
ATOM 7544 C CA . VAL D 1 242 ? -19.316 79.683 -12.145 1.00 35.69 242 VAL D CA 1
ATOM 7545 C C . VAL D 1 242 ? -18.884 79.434 -10.706 1.00 32.30 242 VAL D C 1
ATOM 7546 O O . VAL D 1 242 ? -18.833 78.279 -10.251 1.00 28.86 242 VAL D O 1
ATOM 7550 N N . GLY D 1 243 ? -18.601 80.535 -10.008 1.00 31.37 243 GLY D N 1
ATOM 7551 C CA . GLY D 1 243 ? -18.268 80.545 -8.595 1.00 29.70 243 GLY D CA 1
ATOM 7552 C C . GLY D 1 243 ? -19.477 80.648 -7.676 1.00 35.63 243 GLY D C 1
ATOM 7553 O O . GLY D 1 243 ? -20.324 79.752 -7.624 1.00 40.11 243 GLY D O 1
ATOM 7554 N N . GLY D 1 244 ? -19.542 81.742 -6.923 1.00 32.52 244 GLY D N 1
ATOM 7555 C CA . GLY D 1 244 ? -20.543 81.905 -5.886 1.00 34.56 244 GLY D CA 1
ATOM 7556 C C . GLY D 1 244 ? -21.948 81.673 -6.391 1.00 39.85 244 GLY D C 1
ATOM 7557 O O . GLY D 1 244 ? -22.791 81.132 -5.677 1.00 42.77 244 GLY D O 1
ATOM 7558 N N . ALA D 1 245 ? -22.198 82.079 -7.631 1.00 41.52 245 ALA D N 1
ATOM 7559 C CA . ALA D 1 245 ? -23.528 81.975 -8.227 1.00 38.52 245 ALA D CA 1
ATOM 7560 C C . ALA D 1 245 ? -23.926 80.528 -8.501 1.00 34.37 245 ALA D C 1
ATOM 7561 O O . ALA D 1 245 ? -25.099 80.246 -8.734 1.00 34.42 245 ALA D O 1
ATOM 7563 N N . SER D 1 246 ? -22.953 79.617 -8.486 1.00 31.53 246 SER D N 1
ATOM 7564 C CA . SER D 1 246 ? -23.228 78.188 -8.696 1.00 32.61 246 SER D CA 1
ATOM 7565 C C . SER D 1 246 ? -23.947 77.571 -7.514 1.00 32.49 246 SER D C 1
ATOM 7566 O O . SER D 1 246 ? -24.558 76.500 -7.640 1.00 27.97 246 SER D O 1
ATOM 7569 N N . LEU D 1 247 ? -23.819 78.237 -6.363 1.00 33.83 247 LEU D N 1
ATOM 7570 C CA . LEU D 1 247 ? -24.454 77.835 -5.110 1.00 29.97 247 LEU D CA 1
ATOM 7571 C C . LEU D 1 247 ? -25.883 78.326 -5.004 1.00 34.92 247 LEU D C 1
ATOM 7572 O O . LEU D 1 247 ? -26.644 77.848 -4.159 1.00 37.13 247 LEU D O 1
ATOM 7577 N N . ASP D 1 248 ? -26.234 79.315 -5.821 1.00 33.74 248 ASP D N 1
ATOM 7578 C CA . ASP D 1 248 ? -27.590 79.855 -5.815 1.00 36.29 248 ASP D CA 1
ATOM 7579 C C . ASP D 1 248 ? -28.366 79.322 -7.026 1.00 33.56 248 ASP D C 1
ATOM 7580 O O . ASP D 1 248 ? -28.096 79.703 -8.161 1.00 39.08 248 ASP D O 1
ATOM 7585 N N . SER D 1 249 ? -29.329 78.440 -6.778 1.00 34.61 249 SER D N 1
ATOM 7586 C CA . SER D 1 249 ? -30.038 77.742 -7.855 1.00 35.63 249 SER D CA 1
ATOM 7587 C C . SER D 1 249 ? -30.679 78.675 -8.886 1.00 31.55 249 SER D C 1
ATOM 7588 O O . SER D 1 249 ? -30.542 78.475 -10.085 1.00 35.38 249 SER D O 1
ATOM 7591 N N . ASP D 1 250 ? -31.405 79.675 -8.416 1.00 33.31 250 ASP D N 1
ATOM 7592 C CA . ASP D 1 250 ? -32.077 80.601 -9.316 1.00 35.08 250 ASP D CA 1
ATOM 7593 C C . ASP D 1 250 ? -31.037 81.311 -10.172 1.00 35.11 250 ASP D C 1
ATOM 7594 O O . ASP D 1 250 ? -31.211 81.497 -11.370 1.00 34.25 250 ASP D O 1
ATOM 7599 N N . GLU D 1 251 ? -29.939 81.695 -9.550 1.00 36.11 251 GLU D N 1
ATOM 7600 C CA . GLU D 1 251 ? -28.902 82.410 -10.251 1.00 34.29 251 GLU D CA 1
ATOM 7601 C C . GLU D 1 251 ? -28.109 81.542 -11.216 1.00 38.15 251 GLU D C 1
ATOM 7602 O O . GLU D 1 251 ? -27.713 82.015 -12.279 1.00 40.16 251 GLU D O 1
ATOM 7608 N N . PHE D 1 252 ? -27.904 80.268 -10.874 1.00 40.77 252 PHE D N 1
ATOM 7609 C CA . PHE D 1 252 ? -27.200 79.341 -11.770 1.00 33.87 252 PHE D CA 1
ATOM 7610 C C . PHE D 1 252 ? -28.044 78.931 -12.995 1.00 35.67 252 PHE D C 1
ATOM 7611 O O . PHE D 1 252 ? -27.556 78.931 -14.141 1.00 34.38 252 PHE D O 1
ATOM 7619 N N . VAL D 1 253 ? -29.317 78.619 -12.757 1.00 34.00 253 VAL D N 1
ATOM 7620 C CA . VAL D 1 253 ? -30.228 78.275 -13.844 1.00 35.63 253 VAL D CA 1
ATOM 7621 C C . VAL D 1 253 ? -30.366 79.407 -14.874 1.00 38.30 253 VAL D C 1
ATOM 7622 O O . VAL D 1 253 ? -30.368 79.163 -16.091 1.00 36.12 253 VAL D O 1
ATOM 7626 N N . LYS D 1 254 ? -30.474 80.643 -14.390 1.00 34.48 254 LYS D N 1
ATOM 7627 C CA . LYS D 1 254 ? -30.490 81.794 -15.274 1.00 31.43 254 LYS D CA 1
ATOM 7628 C C . LYS D 1 254 ? -29.236 81.810 -16.111 1.00 34.57 254 LYS D C 1
ATOM 7629 O O . LYS D 1 254 ? -29.275 82.137 -17.284 1.00 34.62 254 LYS D O 1
ATOM 7635 N N . ILE D 1 255 ? -28.114 81.489 -15.480 1.00 37.70 255 ILE D N 1
ATOM 7636 C CA . ILE D 1 255 ? -26.821 81.532 -16.147 1.00 35.51 255 ILE D CA 1
ATOM 7637 C C . ILE D 1 255 ? -26.777 80.504 -17.248 1.00 32.47 255 ILE D C 1
ATOM 7638 O O . ILE D 1 255 ? -26.280 80.772 -18.337 1.00 36.78 255 ILE D O 1
ATOM 7643 N N . VAL D 1 256 ? -27.309 79.324 -16.962 1.00 35.58 256 VAL D N 1
ATOM 7644 C CA . VAL D 1 256 ? -27.443 78.255 -17.963 1.00 34.25 256 VAL D CA 1
ATOM 7645 C C . VAL D 1 256 ? -28.285 78.785 -19.142 1.00 37.08 256 VAL D C 1
ATOM 7646 O O . VAL D 1 256 ? -28.177 78.330 -20.289 1.00 37.11 256 VAL D O 1
ATOM 7650 N N . ARG D 1 257 ? -29.169 79.726 -18.831 1.00 36.15 257 ARG D N 1
ATOM 7651 C CA . ARG D 1 257 ? -29.968 80.406 -19.835 1.00 34.44 257 ARG D CA 1
ATOM 7652 C C . ARG D 1 257 ? -29.433 81.807 -20.133 1.00 36.40 257 ARG D C 1
ATOM 7653 O O . ARG D 1 257 ? -30.122 82.800 -19.898 1.00 41.95 257 ARG D O 1
ATOM 7661 N N . PHE D 1 258 ? -28.194 81.887 -20.611 1.00 38.14 258 PHE D N 1
ATOM 7662 C CA . PHE D 1 258 ? -27.536 83.175 -20.883 1.00 41.96 258 PHE D CA 1
ATOM 7663 C C . PHE D 1 258 ? -28.244 83.967 -22.000 1.00 43.10 258 PHE D C 1
ATOM 7664 O O . PHE D 1 258 ? -28.143 85.190 -22.066 1.00 46.35 258 PHE D O 1
ATOM 7672 N N . ARG D 1 259 ? -29.021 83.250 -22.811 1.00 43.42 259 ARG D N 1
ATOM 7673 C CA . ARG D 1 259 ? -29.869 83.815 -23.868 1.00 43.20 259 ARG D CA 1
ATOM 7674 C C . ARG D 1 259 ? -31.007 84.664 -23.262 1.00 51.95 259 ARG D C 1
ATOM 7675 O O . ARG D 1 259 ? -31.785 85.290 -23.980 1.00 57.59 259 ARG D O 1
ATOM 7683 N N . ASP D 1 260 ? -31.050 84.710 -21.926 1.00 52.01 260 ASP D N 1
ATOM 7684 C CA . ASP D 1 260 ? -32.082 85.420 -21.180 1.00 43.71 260 ASP D CA 1
ATOM 7685 C C . ASP D 1 260 ? -33.402 84.732 -21.446 1.00 37.10 260 ASP D C 1
ATOM 7686 O O . ASP D 1 260 ? -33.423 83.532 -21.729 1.00 37.78 260 ASP D O 1
#

Solvent-accessible surface area: 38949 Å² total; per-residue (Å²): 118,74,25,0,0,0,0,2,1,38,1,35,37,17,11,88,78,0,43,55,16,0,94,113,0,28,190,42,17,57,105,139,14,42,128,57,6,20,2,0,0,0,0,3,11,3,0,0,64,4,0,10,58,16,16,85,48,89,171,39,126,4,80,9,0,0,4,17,0,2,32,67,60,32,24,54,50,2,10,23,4,3,0,50,5,0,35,95,0,135,11,38,5,0,0,2,1,9,16,15,16,40,96,76,44,68,14,60,37,130,73,0,14,36,15,0,81,6,0,36,136,42,70,6,26,0,0,0,0,2,8,0,95,64,89,29,39,135,64,42,72,29,25,105,65,0,31,59,18,0,79,24,0,5,128,113,15,60,45,145,70,0,67,56,1,0,0,0,0,11,1,25,9,21,96,38,52,33,107,79,21,20,7,81,51,1,26,102,1,0,36,26,0,12,34,42,0,17,131,64,54,48,102,137,7,0,64,102,0,36,0,0,6,18,5,74,4,92,33,76,42,3,47,65,8,18,84,62,98,28,6,13,0,0,7,0,18,53,4,0,57,63,3,85,35,1,10,120,0,4,83,40,179,130,183,40,66,21,0,0,0,0,2,0,33,1,45,39,18,4,78,83,0,47,39,13,0,86,111,0,29,189,40,12,55,108,161,12,44,130,55,10,23,2,0,0,0,0,2,12,3,0,0,62,4,0,6,60,17,18,56,43,88,165,33,116,4,78,9,0,0,3,14,1,4,32,46,50,15,24,52,18,0,9,21,4,2,0,59,7,0,39,90,1,117,9,42,12,0,0,1,2,6,22,24,15,46,119,111,54,67,15,51,39,127,71,0,15,35,20,0,86,4,0,32,108,32,69,4,22,0,0,0,1,4,8,0,97,59,99,34,42,135,66,45,63,21,34,106,68,0,28,55,17,0,50,11,0,6,94,126,18,55,48,132,46,0,63,61,1,1,0,0,0,9,0,46,21,4,56,83,49,84,105,111,6,34,4,109,56,0,28,82,0,0,38,24,0,12,35,39,0,22,139,61,45,50,112,122,10,0,64,100,0,50,0,0,3,6,3,42,4,122,20,77,52,1,45,112,7,16,82,30,95,29,5,10,0,1,8,1,20,61,17,0,57,78,19,99,31,0,10,111,0,3,90,35,188,136,120,74,21,0,0,0,0,1,2,36,1,37,34,22,6,86,84,0,45,54,15,0,97,132,0,30,191,43,17,54,103,161,8,45,128,58,8,22,3,0,0,0,0,1,14,5,0,0,65,6,0,10,60,17,15,72,45,89,162,34,115,2,82,9,0,0,2,12,2,4,29,74,70,32,19,53,54,1,11,20,6,3,0,58,6,0,36,94,1,133,8,49,3,0,0,0,0,11,9,16,14,36,86,89,49,72,14,64,34,129,76,0,12,32,18,0,83,5,0,32,143,34,67,3,24,0,0,0,0,1,8,0,83,71,99,27,33,138,72,45,73,24,40,130,63,0,29,58,20,0,78,19,0,5,130,110,13,62,49,133,56,0,71,54,1,0,0,0,0,9,3,20,20,26,93,50,49,26,149,87,17,23,12,102,52,0,31,81,0,0,38,27,0,14,34,36,0,20,129,67,50,44,101,136,9,0,65,114,1,38,0,0,6,19,13,80,7,80,37,74,23,5,45,75,7,22,85,48,96,25,4,10,0,0,4,0,18,56,24,1,59,73,16,96,36,2,11,109,0,1,88,29,219,144,186,43,84,19,0,0,0,0,3,1,34,1,46,36,23,6,90,80,0,46,52,20,0,83,115,0,28,175,43,16,52,108,146,12,39,120,57,8,29,2,0,0,0,0,3,12,3,1,0,68,6,0,2,64,16,13,74,54,87,175,40,117,4,78,10,0,0,3,14,0,5,34,50,58,34,23,49,27,1,8,27,2,3,0,52,7,0,36,96,0,123,11,41,5,0,0,0,0,11,22,21,15,42,126,109,51,68,16,53,40,127,74,0,27,32,18,0,104,2,0,34,88,40,65,3,24,0,0,0,0,2,8,0,108,82,82,24,39,144,66,48,69,20,39,119,63,0,23,58,22,0,56,10,0,5,102,153,19,50,43,144,61,0,69,58,2,0,0,0,0,5,0,39,12,11,59,81,76,84,108,123,14,27,3,100,43,0,32,81,0,0,39,21,0,11,26,46,0,18,136,65,44,48,113,134,11,0,76,103,1,51,0,0,7,12,3,58,3,88,40,68,44,2,44,105,5,7,93,55,94,28,6,9,0,1,7,0,16,52,3,0,62,74,15,103,34,0,9,110,0,3,88,44,198,131

Radius of gyration: 33.35 Å; Cα contacts (8 Å, |Δi|>4): 2220; chains: 4; bounding box: 90×90×75 Å

InterPro domains:
  IPR000652 Triosephosphate isomerase [PF00121] (6-254)
  IPR000652 Triosephosphate isomerase [PS51440] (5-255)
  IPR000652 Triosephosphate isomerase [PTHR21139] (2-254)
  IPR000652 Triosephosphate isomerase [TIGR00419] (8-246)
  IPR000652 Triosephosphate isomerase [cd00311] (6-254)
  IPR013785 Aldolase-type TIM barrel [G3DSA:3.20.20.70] (1-258)
  IPR020861 Triosephosphate isomerase, active site [PS00171] (171-181)
  IPR022896 Triosephosphate isomerase, bacterial/eukaryotic [MF_00147_B] (4-255)
  IPR035990 Triosephosphate isomerase superfamily [SSF51351] (3-255)

CATH classification: 3.20.20.70

Sequence (1018 aa):
RTPLMAGNWKMNLNHLEAIAHVQKLAFALADKDYDAVEVAVLAPFTDLRSVQTLVDGDKLKIKYGAQDISAHDGGAYTGEISGPMLAKLKCTYVAVGHSERRQQYHAETDEIVNAKVKAAYKHGLTPILCVGEELDVREAGNHVEHTLAQVEGGLKDLAAEQAESVVIAYEPVWAIGTGKVCGADDAQEVCAAIRGKLAELYSQELADKVRIQYGGSVKSGNVAEIMAKPDIDGALVGGASLDSDEFVKIVRFRDTRTPLMAGNWKMNLNHLEAIAHVQKLAFALADKDYDAVEVAVLAPFTDLRSVQTLVDGDKLKIKYGAQDISAHDGGAYTGEISGPMLAKLKCTYVAVGHSERRQYHAETDEIVNAKVKAAYKHGLTPILCVGEELDVREAGNHVEHTLAQVEGGLKDLAAEQAESVVIAYEPVWAIGTGKVCGADDAQEVCAAIRGKLAELYSQELADKVRIQYGGSVKSGNVAEIMAKPDIDGALVGGASLDSDEFVKIVRFRDRTPLMAGNWKMNLNHLEAIAHVQKLAFALADKDYDAVEVAVLAPFTDLRSVQTLVDGDKLKIKYGAQDISAHDGGAYTGEISGPMLAKLKCTYVAVGHSERRQQYHAETDEIVNAKVKAAYKHGLTPILCVGEELDVREAGNHVEHTLAQVEGGLKDLAAEQAESVVIAYEPVWAIGTGKVCGADDAQEVCAAIRGKLAELYSQELADKVRIQYGGSVKSGNVAEIMAKPDIDGALVGGASLDSDEFVKIVRFRDTRTPLMAGNWKMNLNHLEAIAHVQKLAFALADKDYDAVEVAVLAPFTDLRSVQTLVDGDKLKIKYGAQDISAHDGGAYTGEISGPMLAKLKCTYVAVGHSERRQYHAETDEIVNAKVKAAYKHGLTPILCVGEELDVREAGNHVEHTLAQVEGGLKDLAAEQAESVVIAYEPVWAIGTGKVCGADDAQEVCAAIRGKLAELYSQELADKVRIQYGGSVKSGNVAEIMAKPDIDGALVGGASLDSDEFVKIVRFRD

Organism: Streptomyces coelicolor (strain ATCC BAA-471 / A3(2) / M145) (NCBI:txid100226)

Foldseek 3Di:
DQFEAEEEADPDDAQVRLLVLVVLQQVLDDPVLCVRHAAEYADAPRNLLSVLCSCVVVVDRHAYHHAFAFLDQDDDDPPGHHLVRRVVSVHAEYEFPAVVCVVPVVQDLQRLLSRCVRCVVRNHAYAYEFWDAQVCVVVVNTLVRRLVSLPSNCPPPDLVRLLAHEYEYEHNNCPPVVDDQALVNVLVNLVSNLVSVCVVPHNVSSVRYAYAYEYADWLVRLLVNCVRPRHRYYHYYPCSSPSVGSSSNSVNVD/DEAFEAEEEADPDDAQVRLLVLVVLLQVLDDPVLVVRHAAEYADEPNNLLSVLCSCVPVVGSYAYEHAFAALDQDDDDPPGHHLQNRVVSPHAEYEFPAVVCCPPPVQDLQNSLSRCVRQLVRNHAYADEFEDAQVCVVVVCTLVRRLVSLPSSCPPPDLVRLLEHEYEYEHNNAAVHPDHQALVNVLVSLVSNLVSVCVVPNVVSSQSYAYAYEHADWLVRLQRNVVRPRHRYYHHYPQSSPSVGSSSSSCNVD/DAFEAEEEADPDAALVRLLVLVVLQQVLDDPVLVVRHAAEYADEPRNLLSVLCSCVVVVGSYAYEYAEEFLDQDDDDPPGHHLVNRVVSVHAEYEAPDVCCVVVVVQDLQRLLSRCVRCLVRNHAYAYEFWDAQVCVVVVNTQVRRLVSVCSNCPPPDLVNLLAHEYEYEHNNQPPVPDDQDLVNVLVNLVSNLVSVCVVPNNVSSVRYAYAYEYADWLVCLLVNCVRPRHRYYHHYPCSSPSVTSVSNSVSVD/DEQFEAEAEADPDDAQVRLLVLVVLLQVPDDPVLVVRHAAEYADAPRNLLSVLCSCVVVVNRYAYAHAEAALDQDDDDPPGDALVRRVVSVHQEYEFPDVVCCPPVVQDLQRLLSRCVRQVVSNHAYAYEFWDALVVVVVPCGLVRRQVSVCSNCVVPDLVRLLEHEYEYEHNNAQPDPDDDALVNVLVNLVSNLVSCCVVPNVVSSQHYAYAYEHADWLVRLLRNPPSVSHRYYHYYPLSSPSVGSSSSSVSVD

Nearest PDB structures (foldseek):
  4y9a-assembly2_C  TM=9.991E-01  e=2.954E-49  Streptomyces coelicolor A3(2)
  3ta6-assembly1_A  TM=9.915E-01  e=2.606E-37  Mycobacterium tuberculosis H37Rv
  5ibx-assembly2_B  TM=9.741E-01  e=4.113E-32  Streptococcus pneumoniae D39
  1yya-assembly1_B  TM=9.568E-01  e=5.880E-31  Thermus thermophilus HB8
  7rmn-assembly1_B  TM=9.629E-01  e=3.195E-30  Verrucomicrobium spinosum

GO terms:
  GO:0004807 triose-phosphate isomerase activity (F, EXP)

B-factor: mean 35.23, std 11.27, range [13.41, 80.51]